Protein AF-0000000071183767 (afdb_homodimer)

pLDDT: mean 90.0, std 15.56, range [22.05, 98.94]

Secondary structure (DSSP, 8-state):
---------------------------EEEEEEEEEE---B--SS--TT-TT-SGGG-TT-TTPBPHHHHHHHHHHHHHHHHHTBTTB-SS--GGGEEEEEESSHHHHHHHHHHHHHH----GGG---TT-HHHHH------EEE-GGG-SSSS--S--HHHHHHHHHHHHTHHHHHHHHTHHHHHHHHHHH-----STTHHHHHHHHHHHHHHTTPPPPGGGGGTTTHHHHHHHHHHHHHHHTSHHHHHHHHHHHHHHHHHHHHHHHH-TTT----EEEEEE-HHHHHHHHHHTTBPPPSS---TT-EEEEEEEEETTEEEEEEEEESSTT-S-PEEE-BTTTSPTT-TT--EEHHHHHHHTTTT--S-HHHHT--SS--GGGS------/---------------------------EEEEEEEEEE---B--SS--TT-TT-SGGG-TT-TTPBPHHHHHHHHHHHHHHHHHTBTTB-SS--GGGEEEEEESSHHHHHHHHHHHHHH----GGG---TTSHHHHH------EEE-GGG-SSSS--S--HHHHHHHHHHHHTHHHHHHHHTHHHHHHHHHHH-----STTHHHHHHHHHHHHHHTTPPPPGGGGGTTTHHHHHHHHHHHHHHHTSHHHHHHHHHHHHHHHHHHHHHHHH-TTT----EEEEEE-HHHHHHHHHHTTBPPPSS---TT-EEEEEEEEETTEEEEEEEEESSTT-S-PEEE-BTTTSPTT-TT--EEHHHHHHHTTTT--S-HHHHT--SS--GGGS------

Structure (mmCIF, N/CA/C/O backbone):
data_AF-0000000071183767-model_v1
#
loop_
_entity.id
_entity.type
_entity.pdbx_description
1 polymer 'acid phosphatase'
#
loop_
_atom_site.group_PDB
_atom_site.id
_atom_site.type_symbol
_atom_site.label_atom_id
_atom_site.label_alt_id
_atom_site.label_comp_id
_atom_site.label_asym_id
_atom_site.label_entity_id
_atom_site.label_seq_id
_atom_site.pdbx_PDB_ins_code
_atom_site.Cartn_x
_atom_site.Cartn_y
_atom_site.Cartn_z
_atom_site.occupancy
_atom_site.B_iso_or_equiv
_atom_site.auth_seq_id
_atom_site.auth_comp_id
_atom_site.auth_asym_id
_atom_site.auth_atom_id
_atom_site.pdbx_PDB_model_num
ATOM 1 N N . MET A 1 1 ? 69.125 67.188 -40.062 1 23.59 1 MET A N 1
ATOM 2 C CA . MET A 1 1 ? 69.25 65.938 -39.312 1 23.59 1 MET A CA 1
ATOM 3 C C . MET A 1 1 ? 68 65.625 -38.531 1 23.59 1 MET A C 1
ATOM 5 O O . MET A 1 1 ? 67.688 66.25 -37.531 1 23.59 1 MET A O 1
ATOM 9 N N . ALA A 1 2 ? 66.812 65.438 -39.344 1 30.56 2 ALA A N 1
ATOM 10 C CA . ALA A 1 2 ? 65.438 65.188 -39 1 30.56 2 ALA A CA 1
ATOM 11 C C . ALA A 1 2 ? 65.25 64.062 -38.031 1 30.56 2 ALA A C 1
ATOM 13 O O . ALA A 1 2 ? 65.688 62.938 -38.312 1 30.56 2 ALA A O 1
ATOM 14 N N . SER A 1 3 ? 65.312 64.312 -36.719 1 26.41 3 SER A N 1
ATOM 15 C CA . SER A 1 3 ? 65.25 63.5 -35.5 1 26.41 3 SER A CA 1
ATOM 16 C C . SER A 1 3 ? 63.969 62.688 -35.438 1 26.41 3 SER A C 1
ATOM 18 O O . SER A 1 3 ? 62.875 63.25 -35.375 1 26.41 3 SER A O 1
ATOM 20 N N . CYS A 1 4 ? 63.781 61.625 -36.188 1 32.47 4 CYS A N 1
ATOM 21 C CA . CYS A 1 4 ? 62.656 60.688 -36.25 1 32.47 4 CYS A CA 1
ATOM 22 C C . CYS A 1 4 ? 62.375 60.062 -34.906 1 32.47 4 CYS A C 1
ATOM 24 O O . CYS A 1 4 ? 63.219 59.281 -34.406 1 32.47 4 CYS A O 1
ATOM 26 N N . LEU A 1 5 ? 61.781 60.781 -33.969 1 33.25 5 LEU A N 1
ATOM 27 C CA . LEU A 1 5 ? 61.406 60.312 -32.656 1 33.25 5 LEU A CA 1
ATOM 28 C C . LEU A 1 5 ? 60.531 59.062 -32.75 1 33.25 5 LEU A C 1
ATOM 30 O O . LEU A 1 5 ? 59.438 59.125 -33.344 1 33.25 5 LEU A O 1
ATOM 34 N N . GLY A 1 6 ? 61.094 57.875 -32.938 1 32.84 6 GLY A N 1
ATOM 35 C CA . GLY A 1 6 ? 60.469 56.562 -32.938 1 32.84 6 GLY A CA 1
ATOM 36 C C . GLY A 1 6 ? 59.625 56.312 -31.672 1 32.84 6 GLY A C 1
ATOM 37 O O . GLY A 1 6 ? 60.156 56.406 -30.562 1 32.84 6 GLY A O 1
ATOM 38 N N . VAL A 1 7 ? 58.344 56.688 -31.656 1 35.97 7 VAL A N 1
ATOM 39 C CA . VAL A 1 7 ? 57.375 56.406 -30.594 1 35.97 7 VAL A CA 1
ATOM 40 C C . VAL A 1 7 ? 57.344 54.906 -30.281 1 35.97 7 VAL A C 1
ATOM 42 O O . VAL A 1 7 ? 57.094 54.094 -31.156 1 35.97 7 VAL A O 1
ATOM 45 N N . VAL A 1 8 ? 58.156 54.469 -29.375 1 35.12 8 VAL A N 1
ATOM 46 C CA . VAL A 1 8 ? 58.156 53.094 -28.875 1 35.12 8 VAL A CA 1
ATOM 47 C C . VAL A 1 8 ? 56.812 52.781 -28.234 1 35.12 8 VAL A C 1
ATOM 49 O O . VAL A 1 8 ? 56.375 53.469 -27.312 1 35.12 8 VAL A O 1
ATOM 52 N N . PHE A 1 9 ? 55.875 52.219 -28.969 1 35.25 9 PHE A N 1
ATOM 53 C CA . PHE A 1 9 ? 54.625 51.688 -28.453 1 35.25 9 PHE A CA 1
ATOM 54 C C . PHE A 1 9 ? 54.906 50.625 -27.406 1 35.25 9 PHE A C 1
ATOM 56 O O . PHE A 1 9 ? 55.469 49.562 -27.688 1 35.25 9 PHE A O 1
ATOM 63 N N . LEU A 1 10 ? 55.125 51 -26.156 1 33.5 10 LEU A N 1
ATOM 64 C CA . LEU A 1 10 ? 55.188 50.062 -25.031 1 33.5 10 LEU A CA 1
ATOM 65 C C . LEU A 1 10 ? 53.875 49.312 -24.891 1 33.5 10 LEU A C 1
ATOM 67 O O . LEU A 1 10 ? 52.844 49.906 -24.609 1 33.5 10 LEU A O 1
ATOM 71 N N . ALA A 1 11 ? 53.656 48.219 -25.641 1 32.88 11 ALA A N 1
ATOM 72 C CA . ALA A 1 11 ? 52.531 47.281 -25.406 1 32.88 11 ALA A CA 1
ATOM 73 C C . ALA A 1 11 ? 52.531 46.781 -23.984 1 32.88 11 ALA A C 1
ATOM 75 O O . ALA A 1 11 ? 53.469 46.062 -23.578 1 32.88 11 ALA A O 1
ATOM 76 N N . ILE A 1 12 ? 51.938 47.531 -23.062 1 35.59 12 ILE A N 1
ATOM 77 C CA . ILE A 1 12 ? 51.688 47 -21.734 1 35.59 12 ILE A CA 1
ATOM 78 C C . ILE A 1 12 ? 50.906 45.688 -21.859 1 35.59 12 ILE A C 1
ATOM 80 O O . ILE A 1 12 ? 49.781 45.656 -22.359 1 35.59 12 ILE A O 1
ATOM 84 N N . PHE A 1 13 ? 51.594 44.562 -22.047 1 35.16 13 PHE A N 1
ATOM 85 C CA . PHE A 1 13 ? 50.969 43.25 -21.844 1 35.16 13 PHE A CA 1
ATOM 86 C C . PHE A 1 13 ? 50.375 43.156 -20.469 1 35.16 13 PHE A C 1
ATOM 88 O O . PHE A 1 13 ? 51.094 43.156 -19.453 1 35.16 13 PHE A O 1
ATOM 95 N N . SER A 1 14 ? 49.188 43.781 -20.281 1 36.38 14 SER A N 1
ATOM 96 C CA . SER A 1 14 ? 48.469 43.469 -19.062 1 36.38 14 SER A CA 1
ATOM 97 C C . SER A 1 14 ? 48.375 41.969 -18.844 1 36.38 14 SER A C 1
ATOM 99 O O . SER A 1 14 ? 47.875 41.219 -19.719 1 36.38 14 SER A O 1
ATOM 101 N N . ALA A 1 15 ? 49.25 41.344 -18.062 1 36.41 15 ALA A N 1
ATOM 102 C CA . ALA A 1 15 ? 49.094 40 -17.484 1 36.41 15 ALA A CA 1
ATOM 103 C C . ALA A 1 15 ? 47.719 39.781 -16.875 1 36.41 15 ALA A C 1
ATOM 105 O O . ALA A 1 15 ? 47.406 40.375 -15.828 1 36.41 15 ALA A O 1
ATOM 106 N N . PHE A 1 16 ? 46.688 39.656 -17.672 1 35.62 16 PHE A N 1
ATOM 107 C CA . PHE A 1 16 ? 45.5 39.062 -17.094 1 35.62 16 PHE A CA 1
ATOM 108 C C . PHE A 1 16 ? 45.844 37.812 -16.312 1 35.62 16 PHE A C 1
ATOM 110 O O . PHE A 1 16 ? 46.219 36.781 -16.922 1 35.62 16 PHE A O 1
ATOM 117 N N . PHE A 1 17 ? 46.438 37.969 -15.133 1 35.94 17 PHE A N 1
ATOM 118 C CA . PHE A 1 17 ? 46.438 36.781 -14.297 1 35.94 17 PHE A CA 1
ATOM 119 C C . PHE A 1 17 ? 45 36.25 -14.156 1 35.94 17 PHE A C 1
ATOM 121 O O . PHE A 1 17 ? 44.094 36.969 -13.727 1 35.94 17 PHE A O 1
ATOM 128 N N . PRO A 1 18 ? 44.656 35.281 -14.906 1 38.16 18 PRO A N 1
ATOM 129 C CA . PRO A 1 18 ? 43.406 34.688 -14.492 1 38.16 18 PRO A CA 1
ATOM 130 C C . PRO A 1 18 ? 43.344 34.438 -12.984 1 38.16 18 PRO A C 1
ATOM 132 O O . PRO A 1 18 ? 44.25 33.844 -12.414 1 38.16 18 PRO A O 1
ATOM 135 N N . PHE A 1 19 ? 42.812 35.344 -12.195 1 35.31 19 PHE A N 1
ATOM 136 C CA . PHE A 1 19 ? 42.375 34.875 -10.883 1 35.31 19 PHE A CA 1
ATOM 137 C C . PHE A 1 19 ? 41.781 33.469 -10.961 1 35.31 19 PHE A C 1
ATOM 139 O O . PHE A 1 19 ? 40.781 33.25 -11.625 1 35.31 19 PHE A O 1
ATOM 146 N N . GLN A 1 20 ? 42.656 32.5 -10.906 1 34.28 20 GLN A N 1
ATOM 147 C CA . GLN A 1 20 ? 42.125 31.203 -10.531 1 34.28 20 GLN A CA 1
ATOM 148 C C . GLN A 1 20 ? 41.156 31.328 -9.359 1 34.28 20 GLN A C 1
ATOM 150 O O . GLN A 1 20 ? 41.562 31.625 -8.234 1 34.28 20 GLN A O 1
ATOM 155 N N . THR A 1 21 ? 40.094 31.953 -9.461 1 37.78 21 THR A N 1
ATOM 156 C CA . THR A 1 21 ? 39.125 31.656 -8.406 1 37.78 21 THR A CA 1
ATOM 157 C C . THR A 1 21 ? 39.219 30.203 -7.973 1 37.78 21 THR A C 1
ATOM 159 O O . THR A 1 21 ? 39.344 29.297 -8.812 1 37.78 21 THR A O 1
ATOM 162 N N . GLY A 1 22 ? 39.969 29.938 -6.988 1 39.12 22 GLY A N 1
ATOM 163 C CA . GLY A 1 22 ? 39.969 28.609 -6.395 1 39.12 22 GLY A CA 1
ATOM 164 C C . GLY A 1 22 ? 38.688 27.828 -6.672 1 39.12 22 GLY A C 1
ATOM 165 O O . GLY A 1 22 ? 37.594 28.25 -6.27 1 39.12 22 GLY A O 1
ATOM 166 N N . HIS A 1 23 ? 38.406 27.297 -7.758 1 43.62 23 HIS A N 1
ATOM 167 C CA . HIS A 1 23 ? 37.312 26.422 -8.18 1 43.62 23 HIS A CA 1
ATOM 168 C C . HIS A 1 23 ? 37.031 25.359 -7.133 1 43.62 23 HIS A C 1
ATOM 170 O O . HIS A 1 23 ? 37.75 24.359 -7.043 1 43.62 23 HIS A O 1
ATOM 176 N N . GLY A 1 24 ? 36.75 25.672 -5.875 1 50.97 24 GLY A N 1
ATOM 177 C CA . GLY A 1 24 ? 36.344 24.625 -4.961 1 50.97 24 GLY A CA 1
ATOM 178 C C . GLY A 1 24 ? 35.5 23.547 -5.633 1 50.97 24 GLY A C 1
ATOM 179 O O . GLY A 1 24 ? 34.906 23.781 -6.684 1 50.97 24 GLY A O 1
ATOM 180 N N . ALA A 1 25 ? 35.75 22.266 -5.383 1 66.81 25 ALA A N 1
ATOM 181 C CA . ALA A 1 25 ? 35.125 21.078 -5.977 1 66.81 25 ALA A CA 1
ATOM 182 C C . ALA A 1 25 ? 33.625 21.172 -5.961 1 66.81 25 ALA A C 1
ATOM 184 O O . ALA A 1 25 ? 33.031 21.578 -4.961 1 66.81 25 ALA A O 1
ATOM 185 N N . GLU A 1 26 ? 32.938 21.25 -7.051 1 83.88 26 GLU A N 1
ATOM 186 C CA . GLU A 1 26 ? 31.484 21.297 -7.234 1 83.88 26 GLU A CA 1
ATOM 187 C C . GLU A 1 26 ? 30.797 20.125 -6.555 1 83.88 26 GLU A C 1
ATOM 189 O O . GLU A 1 26 ? 31.281 18.984 -6.645 1 83.88 26 GLU A O 1
ATOM 194 N N . PRO A 1 27 ? 29.859 20.375 -5.691 1 92.81 27 PRO A N 1
ATOM 195 C CA . PRO A 1 27 ? 29.125 19.281 -5.039 1 92.81 27 PRO A CA 1
ATOM 196 C C . PRO A 1 27 ? 28.484 18.328 -6.039 1 92.81 27 PRO A C 1
ATOM 198 O O . PRO A 1 27 ? 28 18.75 -7.094 1 92.81 27 PRO A O 1
ATOM 201 N N . THR A 1 28 ? 28.672 17.078 -5.793 1 95.62 28 THR A N 1
ATOM 202 C CA . THR A 1 28 ? 28.016 16.047 -6.594 1 95.62 28 THR A CA 1
ATOM 203 C C . THR A 1 28 ? 26.875 15.398 -5.82 1 95.62 28 THR A C 1
ATOM 205 O O . THR A 1 28 ? 27.078 14.852 -4.734 1 95.62 28 THR A O 1
ATOM 208 N N . LEU A 1 29 ? 25.703 15.43 -6.359 1 97.5 29 LEU A N 1
ATOM 209 C CA . LEU A 1 29 ? 24.516 14.836 -5.742 1 97.5 29 LEU A CA 1
ATOM 210 C C . LEU A 1 29 ? 24.594 13.312 -5.773 1 97.5 29 LEU A C 1
ATOM 212 O O . LEU A 1 29 ? 24.875 12.719 -6.82 1 97.5 29 LEU A O 1
ATOM 216 N N . LYS A 1 30 ? 24.344 12.688 -4.59 1 97.06 30 LYS A N 1
ATOM 217 C CA . LYS A 1 30 ? 24.516 11.242 -4.512 1 97.06 30 LYS A CA 1
ATOM 218 C C . LYS A 1 30 ? 23.188 10.539 -4.215 1 97.06 30 LYS A C 1
ATOM 220 O O . LYS A 1 30 ? 22.984 9.398 -4.621 1 97.06 30 LYS A O 1
ATOM 225 N N . PHE A 1 31 ? 22.312 11.211 -3.455 1 98.25 31 PHE A N 1
ATOM 226 C CA . PHE A 1 31 ? 21.078 10.562 -3.023 1 98.25 31 PHE A CA 1
ATOM 227 C C . PHE A 1 31 ? 20.062 11.594 -2.57 1 98.25 31 PHE A C 1
ATOM 229 O O . PHE A 1 31 ? 20.422 12.68 -2.117 1 98.25 31 PHE A O 1
ATOM 236 N N . LEU A 1 32 ? 18.812 11.242 -2.715 1 98.75 32 LEU A N 1
ATOM 237 C CA . LEU A 1 32 ? 17.719 12.125 -2.326 1 98.75 32 LEU A CA 1
ATOM 238 C C . LEU A 1 32 ? 16.719 11.398 -1.445 1 98.75 32 LEU A C 1
ATOM 240 O O . LEU A 1 32 ? 16.453 10.211 -1.643 1 98.75 32 LEU A O 1
ATOM 244 N N . SER A 1 33 ? 16.156 12.094 -0.502 1 98.81 33 SER A N 1
ATOM 245 C CA . SER A 1 33 ? 14.953 11.664 0.213 1 98.81 33 SER A CA 1
ATOM 246 C C . SER A 1 33 ? 13.883 12.742 0.189 1 98.81 33 SER A C 1
ATOM 248 O O . SER A 1 33 ? 14.148 13.898 0.527 1 98.81 33 SER A O 1
ATOM 250 N N . PHE A 1 34 ? 12.734 12.336 -0.236 1 98.88 34 PHE A N 1
ATOM 251 C CA . PHE A 1 34 ? 11.578 13.234 -0.246 1 98.88 34 PHE A CA 1
ATOM 252 C C . PHE A 1 34 ? 10.562 12.812 0.806 1 98.88 34 PHE A C 1
ATOM 254 O O . PHE A 1 34 ? 10.148 11.648 0.852 1 98.88 34 PHE A O 1
ATOM 261 N N . ILE A 1 35 ? 10.141 13.703 1.654 1 98.81 35 ILE A N 1
ATOM 262 C CA . ILE A 1 35 ? 9.023 13.516 2.572 1 98.81 35 ILE A CA 1
ATOM 263 C C . ILE A 1 35 ? 7.977 14.602 2.342 1 98.81 35 ILE A C 1
ATOM 265 O O . ILE A 1 35 ? 8.273 15.789 2.469 1 98.81 35 ILE A O 1
ATOM 269 N N . HIS A 1 36 ? 6.816 14.164 1.993 1 98.81 36 HIS A N 1
ATOM 270 C CA . HIS A 1 36 ? 5.816 15.195 1.733 1 98.81 36 HIS A CA 1
ATOM 271 C C . HIS A 1 36 ? 4.52 14.906 2.482 1 98.81 36 HIS A C 1
ATOM 273 O O . HIS A 1 36 ? 4.211 13.75 2.771 1 98.81 36 HIS A O 1
ATOM 279 N N . ARG A 1 37 ? 3.822 15.953 2.83 1 98.5 37 ARG A N 1
ATOM 280 C CA . ARG A 1 37 ? 2.445 15.852 3.305 1 98.5 37 ARG A CA 1
ATOM 281 C C . ARG A 1 37 ? 1.488 15.578 2.15 1 98.5 37 ARG A C 1
ATOM 283 O O . ARG A 1 37 ? 1.77 15.93 1.004 1 98.5 37 ARG A O 1
ATOM 290 N N . HIS A 1 38 ? 0.383 14.938 2.439 1 98.75 38 HIS A N 1
ATOM 291 C CA . HIS A 1 38 ? -0.653 14.742 1.43 1 98.75 38 HIS A CA 1
ATOM 292 C C . HIS A 1 38 ? -1.188 16.078 0.929 1 98.75 38 HIS A C 1
ATOM 294 O O . HIS A 1 38 ? -0.968 17.125 1.56 1 98.75 38 HIS A O 1
ATOM 300 N N . GLY A 1 39 ? -1.906 16.047 -0.21 1 98.69 39 GLY A N 1
ATOM 301 C CA . GLY A 1 39 ? -2.51 17.234 -0.798 1 98.69 39 GLY A CA 1
ATOM 302 C C . GLY A 1 39 ? -3.799 17.641 -0.112 1 98.69 39 GLY A C 1
ATOM 303 O O . GLY A 1 39 ? -4.188 17.062 0.899 1 98.69 39 GLY A O 1
ATOM 304 N N . GLU A 1 40 ? -4.422 18.656 -0.71 1 98.38 40 GLU A N 1
ATOM 305 C CA . GLU A 1 40 ? -5.676 19.172 -0.169 1 98.38 40 GLU A CA 1
ATOM 306 C C . GLU A 1 40 ? -6.738 18.078 -0.09 1 98.38 40 GLU A C 1
ATOM 308 O O . GLU A 1 40 ? -6.957 17.344 -1.06 1 98.38 40 GLU A O 1
ATOM 313 N N . ARG A 1 41 ? -7.359 18.016 1.012 1 98.06 41 ARG A N 1
ATOM 314 C CA . ARG A 1 41 ? -8.352 16.969 1.258 1 98.06 41 ARG A CA 1
ATOM 315 C C . ARG A 1 41 ? -9.625 17.562 1.861 1 98.06 41 ARG A C 1
ATOM 317 O O . ARG A 1 41 ? -9.633 18.719 2.291 1 98.06 41 ARG A O 1
ATOM 324 N N . ALA A 1 42 ? -10.664 16.734 1.892 1 97.5 42 ALA A N 1
ATOM 325 C CA . ALA A 1 42 ? -11.898 17.094 2.596 1 97.5 42 ALA A CA 1
ATOM 326 C C . ALA A 1 42 ? -11.719 16.969 4.105 1 97.5 42 ALA A C 1
ATOM 328 O O . ALA A 1 42 ? -10.758 16.359 4.574 1 97.5 42 ALA A O 1
ATOM 329 N N . PRO A 1 43 ? -12.625 17.594 4.883 1 96.69 43 PRO A N 1
ATOM 330 C CA . PRO A 1 43 ? -12.508 17.516 6.34 1 96.69 43 PRO A CA 1
ATOM 331 C C . PRO A 1 43 ? -12.586 16.094 6.859 1 96.69 43 PRO A C 1
ATOM 333 O O . PRO A 1 43 ? -13.344 15.273 6.332 1 96.69 43 PRO A O 1
ATOM 336 N N . ILE A 1 44 ? -11.773 15.828 7.848 1 94.69 44 ILE A N 1
ATOM 337 C CA . ILE A 1 44 ? -11.812 14.523 8.5 1 94.69 44 ILE A CA 1
ATOM 338 C C . ILE A 1 44 ? -13.023 14.453 9.43 1 94.69 44 ILE A C 1
ATOM 340 O O . ILE A 1 44 ? -13.852 13.547 9.305 1 94.69 44 ILE A O 1
ATOM 344 N N . GLU A 1 45 ? -13.039 15.352 10.375 1 94 45 GLU A N 1
ATOM 345 C CA . GLU A 1 45 ? -14.141 15.578 11.305 1 94 45 GLU A CA 1
ATOM 346 C C . GLU A 1 45 ? -14.688 17 11.188 1 94 45 GLU A C 1
ATOM 348 O O . GLU A 1 45 ? -14.008 17.891 10.68 1 94 45 GLU A O 1
ATOM 353 N N . THR A 1 46 ? -15.906 17.109 11.594 1 95.94 46 THR A N 1
ATOM 354 C CA . THR A 1 46 ? -16.516 18.438 11.594 1 95.94 46 THR A CA 1
ATOM 355 C C . THR A 1 46 ? -17 18.812 12.992 1 95.94 46 THR A C 1
ATOM 357 O O . THR A 1 46 ? -16.781 18.062 13.953 1 95.94 46 THR A O 1
ATOM 360 N N . TYR A 1 47 ? -17.438 20.062 13.109 1 97.56 47 TYR A N 1
ATOM 361 C CA . TYR A 1 47 ? 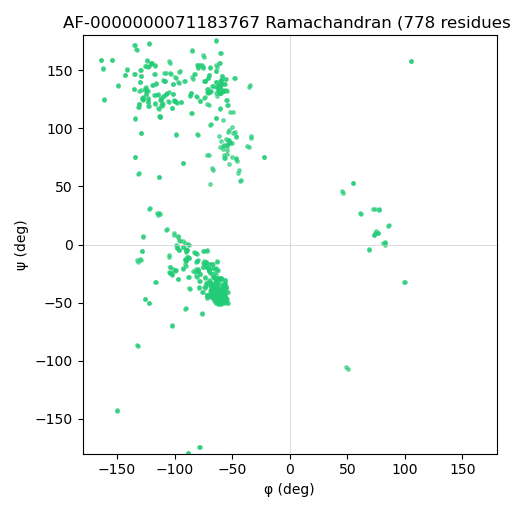-18.016 20.5 14.375 1 97.56 47 TYR A CA 1
ATOM 362 C C . TYR A 1 47 ? -19.531 20.609 14.273 1 97.56 47 TYR A C 1
ATOM 364 O O . TYR A 1 47 ? -20.078 20.75 13.172 1 97.56 47 TYR A O 1
ATOM 372 N N . PRO A 1 48 ? -20.219 20.547 15.359 1 97.62 48 PRO A N 1
ATOM 373 C CA . PRO A 1 48 ? -21.672 20.375 15.367 1 97.62 48 PRO A CA 1
ATOM 374 C C . PRO A 1 48 ? -22.406 21.453 14.57 1 97.62 48 PRO A C 1
ATOM 376 O O . PRO A 1 48 ? -23.375 21.156 13.859 1 97.62 48 PRO A O 1
ATOM 379 N N . THR A 1 49 ? -22.031 22.641 14.547 1 98.12 49 THR A N 1
ATOM 380 C CA . THR A 1 49 ? -22.766 23.734 13.922 1 98.12 49 THR A CA 1
ATOM 381 C C . THR A 1 49 ? -22.188 24.078 12.555 1 98.12 49 THR A C 1
ATOM 383 O O . THR A 1 49 ? -22.547 25.078 11.953 1 98.12 49 THR A O 1
ATOM 386 N N . ASP A 1 50 ? -21.266 23.281 12.055 1 98.19 50 ASP A N 1
ATOM 387 C CA . ASP A 1 50 ? -20.641 23.531 10.758 1 98.19 50 ASP A CA 1
ATOM 388 C C . ASP A 1 50 ? -21.672 23.531 9.641 1 98.19 50 ASP A C 1
ATOM 390 O O . ASP A 1 50 ? -22.328 22.516 9.398 1 98.19 50 ASP A O 1
ATOM 394 N N . PRO A 1 51 ? -21.844 24.656 8.969 1 98.06 51 PRO A N 1
ATOM 395 C CA . PRO A 1 51 ? -22.844 24.703 7.891 1 98.06 51 PRO A CA 1
ATOM 396 C C . PRO A 1 51 ? -22.516 23.75 6.742 1 98.06 51 PRO A C 1
ATOM 398 O O . PRO A 1 51 ? -23.359 23.484 5.891 1 98.06 51 PRO A O 1
ATOM 401 N N . TYR A 1 52 ? -21.328 23.25 6.688 1 97.94 52 TYR A N 1
ATOM 402 C CA . TYR A 1 52 ? -20.875 22.406 5.582 1 97.94 52 TYR A CA 1
ATOM 403 C C . TYR A 1 52 ? -20.594 20.984 6.062 1 97.94 52 TYR A C 1
ATOM 405 O O . TYR A 1 52 ? -19.734 20.297 5.504 1 97.94 52 TYR A O 1
ATOM 413 N N . LYS A 1 53 ? -21.203 20.547 7.121 1 96.44 53 LYS A N 1
ATOM 414 C CA . LYS A 1 53 ? -20.953 19.234 7.715 1 96.44 53 LYS A CA 1
ATOM 415 C C . LYS A 1 53 ? -21.578 18.125 6.875 1 96.44 53 LYS A C 1
ATOM 417 O O . LYS A 1 53 ? -21.203 16.953 7.004 1 96.44 53 LYS A O 1
ATOM 422 N N . ASN A 1 54 ? -22.484 18.562 5.984 1 94.75 54 ASN A N 1
ATOM 423 C CA . ASN A 1 54 ? -23.141 17.562 5.137 1 94.75 54 ASN A CA 1
ATOM 424 C C . ASN A 1 54 ? -22.188 17.031 4.066 1 94.75 54 ASN A C 1
ATOM 426 O O . ASN A 1 54 ? -21.484 17.797 3.422 1 94.75 54 ASN A O 1
ATOM 430 N N . ASP A 1 55 ? -22.266 15.758 3.805 1 91.06 55 ASP A N 1
ATOM 431 C CA . ASP A 1 55 ? -21.359 15.086 2.877 1 91.06 55 ASP A CA 1
ATOM 432 C C . ASP A 1 55 ? -21.578 15.57 1.446 1 91.06 55 ASP A C 1
ATOM 434 O O . ASP A 1 55 ? -20.719 15.406 0.588 1 91.06 55 ASP A O 1
ATOM 438 N N . SER A 1 56 ? -22.688 16.125 1.171 1 92.75 56 SER A N 1
ATOM 439 C CA . SER A 1 56 ? -22.984 16.625 -0.17 1 92.75 56 SER A CA 1
ATOM 440 C C . SER A 1 56 ? -22.016 17.734 -0.578 1 92.75 56 SER A C 1
ATOM 442 O O . SER A 1 56 ? -21.828 17.984 -1.769 1 92.75 56 SER A O 1
ATOM 444 N N . TYR A 1 57 ? -21.391 18.391 0.45 1 94.44 57 TYR A N 1
ATOM 445 C CA . TYR A 1 57 ? -20.422 19.453 0.164 1 94.44 57 TYR A CA 1
ATOM 446 C C . TYR A 1 57 ? -19.062 18.859 -0.189 1 94.44 57 TYR A C 1
ATOM 448 O O . TYR A 1 57 ? -18.188 19.562 -0.689 1 94.44 57 TYR A O 1
ATOM 456 N N . TRP A 1 58 ? -18.953 17.594 -0.024 1 94.44 58 TRP A N 1
ATOM 457 C CA . TRP A 1 58 ? -17.688 16.906 -0.217 1 94.44 58 TRP A CA 1
ATOM 458 C C . TRP A 1 58 ? -17.875 15.625 -1.031 1 94.44 58 TRP A C 1
ATOM 460 O O . TRP A 1 58 ? -17.719 14.523 -0.508 1 94.44 58 TRP A O 1
ATOM 470 N N . PRO A 1 59 ? -18.062 15.797 -2.328 1 89.81 59 PRO A N 1
ATOM 471 C CA . PRO A 1 59 ? -18.422 14.664 -3.182 1 89.81 59 PRO A CA 1
ATOM 472 C C . PRO A 1 59 ? -17.328 13.609 -3.252 1 89.81 59 PRO A C 1
ATOM 474 O O . PRO A 1 59 ? -17.594 12.438 -3.523 1 89.81 59 PRO A O 1
ATOM 477 N N . GLU A 1 60 ? -16.062 13.977 -2.939 1 91.25 60 GLU A N 1
ATOM 478 C CA . GLU A 1 60 ? -14.969 13.008 -2.938 1 91.25 60 GLU A CA 1
ATOM 479 C C . GLU A 1 60 ? -15.039 12.102 -1.708 1 91.25 60 GLU A C 1
ATOM 481 O O . GLU A 1 60 ? -14.43 11.031 -1.682 1 91.25 60 GLU A O 1
ATOM 486 N N . GLY A 1 61 ? -15.742 12.594 -0.764 1 93.12 61 GLY A N 1
ATOM 487 C CA . GLY A 1 61 ? -15.812 11.875 0.5 1 93.12 61 GLY A CA 1
ATOM 488 C C . GLY A 1 61 ? -14.992 12.523 1.598 1 93.12 61 GLY A C 1
ATOM 489 O O . GLY A 1 61 ? -14 13.203 1.32 1 93.12 61 GLY A O 1
ATOM 490 N N . ARG A 1 62 ? -15.336 12.219 2.834 1 93.06 62 ARG A N 1
ATOM 491 C CA . ARG A 1 62 ? -14.609 12.734 3.986 1 93.06 62 ARG A CA 1
ATOM 492 C C . ARG A 1 62 ? -13.156 12.266 3.969 1 93.06 62 ARG A C 1
ATOM 494 O O . ARG A 1 62 ? -12.867 11.117 3.623 1 93.06 62 ARG A O 1
ATOM 501 N N . GLU A 1 63 ? -12.25 13.188 4.285 1 94.94 63 GLU A N 1
ATOM 502 C CA . GLU A 1 63 ? -10.812 13 4.445 1 94.94 63 GLU A CA 1
ATOM 503 C C . GLU A 1 63 ? -10.141 12.688 3.111 1 94.94 63 GLU A C 1
ATOM 505 O O . GLU A 1 63 ? -8.914 12.594 3.035 1 94.94 63 GLU A O 1
ATOM 510 N N . GLU A 1 64 ? -10.938 12.547 2.037 1 97.12 64 GLU A N 1
ATOM 511 C CA . GLU A 1 64 ? -10.383 12.156 0.744 1 97.12 64 GLU A CA 1
ATOM 512 C C . GLU A 1 64 ? -9.758 13.352 0.032 1 97.12 64 GLU A C 1
ATOM 514 O O . GLU A 1 64 ? -10.148 14.5 0.272 1 97.12 64 GLU A O 1
ATOM 519 N N . LEU A 1 65 ? -8.82 13.023 -0.824 1 97.56 65 LEU A N 1
ATOM 520 C CA . LEU A 1 65 ? -8.133 14.039 -1.617 1 97.56 65 LEU A CA 1
ATOM 521 C C . LEU A 1 65 ? -9.117 14.766 -2.529 1 97.56 65 LEU A C 1
ATOM 523 O O . LEU A 1 65 ? -9.93 14.133 -3.207 1 97.56 65 LEU A O 1
ATOM 527 N N . LEU A 1 66 ? -9.055 16.094 -2.531 1 97.06 66 LEU A N 1
ATOM 528 C CA . LEU A 1 66 ? -9.883 16.922 -3.396 1 97.06 66 LEU A CA 1
ATOM 529 C C . LEU A 1 66 ? -9.242 17.078 -4.773 1 97.06 66 LEU A C 1
ATOM 531 O O . LEU A 1 66 ? -8.07 16.75 -4.957 1 97.06 66 LEU A O 1
ATOM 535 N N . ARG A 1 67 ? -10.016 17.578 -5.727 1 96.06 67 ARG A N 1
ATOM 536 C CA . ARG A 1 67 ? -9.539 17.812 -7.086 1 96.06 67 ARG A CA 1
ATOM 537 C C . ARG A 1 67 ? -8.289 18.688 -7.086 1 96.06 67 ARG A C 1
ATOM 539 O O . ARG A 1 67 ? -7.301 18.375 -7.75 1 96.06 67 ARG A O 1
ATOM 546 N N . VAL A 1 68 ? -8.328 19.781 -6.32 1 97.31 68 VAL A N 1
ATOM 547 C CA . VAL A 1 68 ? -7.203 20.703 -6.266 1 97.31 68 VAL A CA 1
ATOM 548 C C . VAL A 1 68 ? -5.977 20 -5.691 1 97.31 68 VAL A C 1
ATOM 550 O O . VAL A 1 68 ? -4.844 20.281 -6.102 1 97.31 68 VAL A O 1
ATOM 553 N N . GLY A 1 69 ? -6.191 19.109 -4.707 1 98.31 69 GLY A N 1
ATOM 554 C CA . GLY A 1 69 ? -5.098 18.328 -4.168 1 98.31 69 GLY A CA 1
ATOM 555 C C . GLY A 1 69 ? -4.457 17.422 -5.195 1 98.31 69 GLY A C 1
ATOM 556 O O . GLY A 1 69 ? -3.232 17.25 -5.215 1 98.31 69 GLY A O 1
ATOM 557 N N . LYS A 1 70 ? -5.273 16.797 -6.051 1 98.56 70 LYS A N 1
ATOM 558 C CA . LYS A 1 70 ? -4.75 15.945 -7.109 1 98.56 70 LYS A CA 1
ATOM 559 C C . LYS A 1 70 ? -3.85 16.734 -8.055 1 98.56 70 LYS A C 1
ATOM 561 O O . LYS A 1 70 ? -2.738 16.297 -8.367 1 98.56 70 LYS A O 1
ATOM 566 N N . VAL A 1 71 ? -4.305 17.875 -8.43 1 98.56 71 VAL A N 1
ATOM 567 C CA . VAL A 1 71 ? -3.557 18.719 -9.352 1 98.56 71 VAL A CA 1
ATOM 568 C C . VAL A 1 71 ? -2.232 19.141 -8.719 1 98.56 71 VAL A C 1
ATOM 570 O O . VAL A 1 71 ? -1.172 19.016 -9.328 1 98.56 71 VAL A O 1
ATOM 573 N N . ASN A 1 72 ? -2.34 19.609 -7.496 1 98.69 72 ASN A N 1
ATOM 574 C CA . ASN A 1 72 ? -1.161 20.156 -6.828 1 98.69 72 ASN A CA 1
ATOM 575 C C . ASN A 1 72 ? -0.113 19.078 -6.574 1 98.69 72 ASN A C 1
ATOM 577 O O . ASN A 1 72 ? 1.086 19.312 -6.719 1 98.69 72 ASN A O 1
ATOM 581 N N . MET A 1 73 ? -0.549 17.891 -6.254 1 98.88 73 MET A N 1
ATOM 582 C CA . MET A 1 73 ? 0.412 16.828 -5.977 1 98.88 73 MET A CA 1
ATOM 583 C C . MET A 1 73 ? 1.043 16.312 -7.27 1 98.88 73 MET A C 1
ATOM 585 O O . MET A 1 73 ? 2.223 15.961 -7.293 1 98.88 73 MET A O 1
ATOM 589 N N . HIS A 1 74 ? 0.276 16.234 -8.375 1 98.88 74 HIS A N 1
ATOM 590 C CA . HIS A 1 74 ? 0.862 15.938 -9.672 1 98.88 74 HIS A CA 1
ATOM 591 C C . HIS A 1 74 ? 1.92 16.969 -10.047 1 98.88 74 HIS A C 1
ATOM 593 O O . HIS A 1 74 ? 3.014 16.609 -10.492 1 98.88 74 HIS A O 1
ATOM 599 N N . ASN A 1 75 ? 1.602 18.203 -9.805 1 98.56 75 ASN A N 1
ATOM 600 C CA . ASN A 1 75 ? 2.531 19.281 -10.117 1 98.56 75 ASN A CA 1
ATOM 601 C C . ASN A 1 75 ? 3.766 19.25 -9.219 1 98.56 75 ASN A C 1
ATOM 603 O O . ASN A 1 75 ? 4.863 19.609 -9.648 1 98.56 75 ASN A O 1
ATOM 607 N N . LEU A 1 76 ? 3.549 18.828 -8.023 1 98.75 76 LEU A N 1
ATOM 608 C CA . LEU A 1 76 ? 4.703 18.625 -7.156 1 98.75 76 LEU A CA 1
ATOM 609 C C . LEU A 1 76 ? 5.668 17.609 -7.75 1 98.75 76 LEU A C 1
ATOM 611 O O . LEU A 1 76 ? 6.887 17.781 -7.684 1 98.75 76 LEU A O 1
ATOM 615 N N . GLY A 1 77 ? 5.117 16.516 -8.328 1 98.69 77 GLY A N 1
ATOM 616 C CA . GLY A 1 77 ? 5.945 15.547 -9.047 1 98.69 77 GLY A CA 1
ATOM 617 C C . GLY A 1 77 ? 6.699 16.172 -10.211 1 98.69 77 GLY A C 1
ATOM 618 O O . GLY A 1 77 ? 7.887 15.891 -10.398 1 98.69 77 GLY A O 1
ATOM 619 N N . ARG A 1 78 ? 6.035 16.984 -10.945 1 98.06 78 ARG A N 1
ATOM 620 C CA . ARG A 1 78 ? 6.668 17.688 -12.062 1 98.06 78 ARG A CA 1
ATOM 621 C C . ARG A 1 78 ? 7.781 18.609 -11.57 1 98.06 78 ARG A C 1
ATOM 623 O O . ARG A 1 78 ? 8.812 18.75 -12.234 1 98.06 78 ARG A O 1
ATOM 630 N N . PHE A 1 79 ? 7.523 19.266 -10.5 1 98.5 79 PHE A N 1
ATOM 631 C CA . PHE A 1 79 ? 8.531 20.125 -9.891 1 98.5 79 PHE A CA 1
ATOM 632 C C . PHE A 1 79 ? 9.789 19.328 -9.562 1 98.5 79 PHE A C 1
ATOM 634 O O . PHE A 1 79 ? 10.906 19.766 -9.875 1 98.5 79 PHE A O 1
ATOM 641 N N . ILE A 1 80 ? 9.602 18.172 -8.875 1 98.5 80 ILE A N 1
ATOM 642 C CA . ILE A 1 80 ? 10.734 17.328 -8.516 1 98.5 80 ILE A CA 1
ATOM 643 C C . ILE A 1 80 ? 11.469 16.891 -9.781 1 98.5 80 ILE A C 1
ATOM 645 O O . ILE A 1 80 ? 12.695 16.922 -9.836 1 98.5 80 ILE A O 1
ATOM 649 N N . ARG A 1 81 ? 10.742 16.484 -10.797 1 98.25 81 ARG A N 1
ATOM 650 C CA . ARG A 1 81 ? 11.32 16.094 -12.078 1 98.25 81 ARG A CA 1
ATOM 651 C C . ARG A 1 81 ? 12.195 17.203 -12.656 1 98.25 81 ARG A C 1
ATOM 653 O O . ARG A 1 81 ? 13.328 16.953 -13.07 1 98.25 81 ARG A O 1
ATOM 660 N N . ALA A 1 82 ? 11.664 18.359 -12.656 1 97.69 82 ALA A N 1
ATOM 661 C CA . ALA A 1 82 ? 12.383 19.484 -13.234 1 97.69 82 ALA A CA 1
ATOM 662 C C . ALA A 1 82 ? 13.633 19.812 -12.422 1 97.69 82 ALA A C 1
ATOM 664 O O . ALA A 1 82 ? 14.711 20.031 -12.984 1 97.69 82 ALA A O 1
ATOM 665 N N . ARG A 1 83 ? 13.555 19.812 -11.195 1 97.44 83 ARG A N 1
ATOM 666 C CA . ARG A 1 83 ? 14.641 20.219 -10.32 1 97.44 83 ARG A CA 1
ATOM 667 C C . ARG A 1 83 ? 15.805 19.219 -10.398 1 97.44 83 ARG A C 1
ATOM 669 O O . ARG A 1 83 ? 16.969 19.625 -10.336 1 97.44 83 ARG A O 1
ATOM 676 N N . TYR A 1 84 ? 15.492 18.031 -10.484 1 98.25 84 TYR A N 1
ATOM 677 C CA . TYR A 1 84 ? 16.547 17.016 -10.398 1 98.25 84 TYR A CA 1
ATOM 678 C C . TYR A 1 84 ? 16.719 16.297 -11.727 1 98.25 84 TYR A C 1
ATOM 680 O O . TYR A 1 84 ? 17.094 15.117 -11.75 1 98.25 84 TYR A O 1
ATOM 688 N N . ASP A 1 85 ? 16.359 17.031 -12.711 1 96.56 85 ASP A N 1
ATOM 689 C CA . ASP A 1 85 ? 16.594 16.5 -14.055 1 96.56 85 ASP A CA 1
ATOM 690 C C . ASP A 1 85 ? 18.078 16.188 -14.266 1 96.56 85 ASP A C 1
ATOM 692 O O . ASP A 1 85 ? 18.938 16.953 -13.859 1 96.56 85 ASP A O 1
ATOM 696 N N . GLY A 1 86 ? 18.453 15.047 -14.781 1 95.5 86 GLY A N 1
ATOM 697 C CA . GLY A 1 86 ? 19.828 14.633 -14.969 1 95.5 86 GLY A CA 1
ATOM 698 C C . GLY A 1 86 ? 20.328 13.695 -13.883 1 95.5 86 GLY A C 1
ATOM 699 O O . GLY A 1 86 ? 21.234 12.898 -14.109 1 95.5 86 GLY A O 1
ATOM 700 N N . PHE A 1 87 ? 19.797 13.93 -12.711 1 97.69 87 PHE A N 1
ATOM 701 C CA . PHE A 1 87 ? 20.172 13.016 -11.633 1 97.69 87 PHE A CA 1
ATOM 702 C C . PHE A 1 87 ? 19.203 11.844 -11.562 1 97.69 87 PHE A C 1
ATOM 704 O O . PHE A 1 87 ? 19.625 10.68 -11.562 1 97.69 87 PHE A O 1
ATOM 711 N N . ILE A 1 88 ? 17.891 12.188 -11.438 1 98 88 ILE A N 1
ATOM 712 C CA . ILE A 1 88 ? 16.875 11.141 -11.461 1 98 88 ILE A CA 1
ATOM 713 C C . ILE A 1 88 ? 16.641 10.688 -12.898 1 98 88 ILE A C 1
ATOM 715 O O . ILE A 1 88 ? 16.281 11.5 -13.758 1 98 88 ILE A O 1
ATOM 719 N N . PRO A 1 89 ? 16.797 9.414 -13.195 1 96.44 89 PRO A N 1
ATOM 720 C CA . PRO A 1 89 ? 16.562 8.945 -14.562 1 96.44 89 PRO A CA 1
ATOM 721 C C . PRO A 1 89 ? 15.133 9.227 -15.039 1 96.44 89 PRO A C 1
ATOM 723 O O . PRO A 1 89 ? 14.188 9.125 -14.25 1 96.44 89 PRO A O 1
ATOM 726 N N . ARG A 1 90 ? 15.031 9.516 -16.312 1 95.25 90 ARG A N 1
ATOM 727 C CA . ARG A 1 90 ? 13.711 9.789 -16.891 1 95.25 90 ARG A CA 1
ATOM 728 C C . ARG A 1 90 ? 12.891 8.516 -17.016 1 95.25 90 ARG A C 1
ATOM 730 O O . ARG A 1 90 ? 11.672 8.539 -16.875 1 95.25 90 ARG A O 1
ATOM 737 N N . LYS A 1 91 ? 13.609 7.395 -17.266 1 94.88 91 LYS A N 1
ATOM 738 C CA . LYS A 1 91 ? 12.945 6.098 -17.359 1 94.88 91 LYS A CA 1
ATOM 739 C C . LYS A 1 91 ? 12.812 5.453 -15.977 1 94.88 91 LYS A C 1
ATOM 741 O O . LYS A 1 91 ? 13.812 5.285 -15.266 1 94.88 91 LYS A O 1
ATOM 746 N N . TYR A 1 92 ? 11.625 5.062 -15.672 1 95.75 92 TYR A N 1
ATOM 747 C CA . TYR A 1 92 ? 11.375 4.414 -14.391 1 95.75 92 TYR A CA 1
ATOM 748 C C . TYR A 1 92 ? 11.969 3.014 -14.359 1 95.75 92 TYR A C 1
ATOM 750 O O . TYR A 1 92 ? 11.766 2.225 -15.289 1 95.75 92 TYR A O 1
ATOM 758 N N . LYS A 1 93 ? 12.664 2.768 -13.328 1 94.75 93 LYS A N 1
ATOM 759 C CA . LYS A 1 93 ? 13.07 1.423 -12.93 1 94.75 93 LYS A CA 1
ATOM 760 C C . LYS A 1 93 ? 12.75 1.169 -11.461 1 94.75 93 LYS A C 1
ATOM 762 O O . LYS A 1 93 ? 12.953 2.043 -10.609 1 94.75 93 LYS A O 1
ATOM 767 N N . ALA A 1 94 ? 12.297 -0.026 -11.211 1 94.12 94 ALA A N 1
ATOM 768 C CA . ALA A 1 94 ? 11.852 -0.358 -9.859 1 94.12 94 ALA A CA 1
ATOM 769 C C . ALA A 1 94 ? 12.992 -0.194 -8.852 1 94.12 94 ALA A C 1
ATOM 771 O O . ALA A 1 94 ? 12.75 0.14 -7.688 1 94.12 94 ALA A O 1
ATOM 772 N N . THR A 1 95 ? 14.172 -0.364 -9.242 1 93.56 95 THR A N 1
ATOM 773 C CA . THR A 1 95 ? 15.312 -0.333 -8.336 1 93.56 95 THR A CA 1
ATOM 774 C C . THR A 1 95 ? 15.766 1.102 -8.086 1 93.56 95 THR A C 1
ATOM 776 O O . THR A 1 95 ? 16.594 1.353 -7.207 1 93.56 95 THR A O 1
ATOM 779 N N . ASP A 1 96 ? 15.18 2.076 -8.789 1 95 96 ASP A N 1
ATOM 780 C CA . ASP A 1 96 ? 15.648 3.457 -8.727 1 95 96 ASP A CA 1
ATOM 781 C C . ASP A 1 96 ? 15.102 4.168 -7.488 1 95 96 ASP A C 1
ATOM 783 O O . ASP A 1 96 ? 15.602 5.227 -7.102 1 95 96 ASP A O 1
ATOM 787 N N . LEU A 1 97 ? 14.109 3.543 -6.898 1 97.31 97 LEU A N 1
ATOM 788 C CA . LEU A 1 97 ? 13.422 4.285 -5.848 1 97.31 97 LEU A CA 1
ATOM 789 C C . LEU A 1 97 ? 12.773 3.334 -4.852 1 97.31 97 LEU A C 1
ATOM 791 O O . LEU A 1 97 ? 12.57 2.156 -5.152 1 97.31 97 LEU A O 1
ATOM 795 N N . LEU A 1 98 ? 12.523 3.861 -3.709 1 97.25 98 LEU A N 1
ATOM 796 C CA . LEU A 1 98 ? 11.633 3.287 -2.711 1 97.25 98 LEU A CA 1
ATOM 797 C C . LEU A 1 98 ? 10.523 4.27 -2.344 1 97.25 98 LEU A C 1
ATOM 799 O O . LEU A 1 98 ? 10.797 5.438 -2.068 1 97.25 98 LEU A O 1
ATOM 803 N N . VAL A 1 99 ? 9.297 3.803 -2.465 1 98.62 99 VAL A N 1
ATOM 804 C CA . VAL A 1 99 ? 8.156 4.645 -2.117 1 98.62 99 VAL A CA 1
ATOM 805 C C . VAL A 1 99 ? 7.387 4.016 -0.958 1 98.62 99 VAL A C 1
ATOM 807 O O . VAL A 1 99 ? 7.016 2.842 -1.015 1 98.62 99 VAL A O 1
ATOM 810 N N . ARG A 1 100 ? 7.148 4.809 0.066 1 98.5 100 ARG A N 1
ATOM 811 C CA . ARG A 1 100 ? 6.363 4.359 1.211 1 98.5 100 ARG A CA 1
ATOM 812 C C . ARG A 1 100 ? 5.355 5.422 1.633 1 98.5 100 ARG A C 1
ATOM 814 O O . ARG A 1 100 ? 5.68 6.609 1.685 1 98.5 100 ARG A O 1
ATOM 821 N N . SER A 1 101 ? 4.16 4.992 1.866 1 98.62 101 SER A N 1
ATOM 822 C CA . SER A 1 101 ? 3.098 5.895 2.303 1 98.62 101 SER A CA 1
ATOM 823 C C . SER A 1 101 ? 2.457 5.406 3.598 1 98.62 101 SER A C 1
ATOM 825 O O . SER A 1 101 ? 2.549 4.223 3.936 1 98.62 101 SER A O 1
ATOM 827 N N . THR A 1 102 ? 1.916 6.367 4.32 1 98.12 102 THR A N 1
ATOM 828 C CA . THR A 1 102 ? 0.979 5.949 5.355 1 98.12 102 THR A CA 1
ATOM 829 C C . THR A 1 102 ? -0.253 5.293 4.742 1 98.12 102 THR A C 1
ATOM 831 O O . THR A 1 102 ? -0.414 5.289 3.518 1 98.12 102 THR A O 1
ATOM 834 N N . ALA A 1 103 ? -1.139 4.797 5.555 1 97.06 103 ALA A N 1
ATOM 835 C CA . ALA A 1 103 ? -2.236 3.971 5.059 1 97.06 103 ALA A CA 1
ATOM 836 C C . ALA A 1 103 ? -3.445 4.824 4.691 1 97.06 103 ALA A C 1
ATOM 838 O O . ALA A 1 103 ? -4.438 4.316 4.164 1 97.06 103 ALA A O 1
ATOM 839 N N . THR A 1 104 ? -3.418 6.098 4.938 1 97.25 104 THR A N 1
ATOM 840 C CA . THR A 1 104 ? -4.578 6.906 4.59 1 97.25 104 THR A CA 1
ATOM 841 C C . THR A 1 104 ? -4.703 7.047 3.074 1 97.25 104 THR A C 1
ATOM 843 O O . THR A 1 104 ? -3.695 7.184 2.375 1 97.25 104 THR A O 1
ATOM 846 N N . ASN A 1 105 ? -5.895 7.059 2.561 1 97.62 105 ASN A N 1
ATOM 847 C CA . ASN A 1 105 ? -6.145 7.164 1.126 1 97.62 105 ASN A CA 1
ATOM 848 C C . ASN A 1 105 ? -5.504 8.414 0.534 1 97.62 105 ASN A C 1
ATOM 850 O O . ASN A 1 105 ? -4.855 8.344 -0.513 1 97.62 105 ASN A O 1
ATOM 854 N N . ARG A 1 106 ? -5.664 9.484 1.224 1 98.25 106 ARG A N 1
ATOM 855 C CA . ARG A 1 106 ? -5.172 10.766 0.719 1 98.25 106 ARG A CA 1
ATOM 856 C C . ARG A 1 106 ? -3.652 10.742 0.568 1 98.25 106 ARG A C 1
ATOM 858 O O . ARG A 1 106 ? -3.107 11.359 -0.353 1 98.25 106 ARG A O 1
ATOM 865 N N . ALA A 1 107 ? -2.967 10.102 1.462 1 98.62 107 ALA A N 1
ATOM 866 C CA . ALA A 1 107 ? -1.512 10.016 1.355 1 98.62 107 ALA A CA 1
ATOM 867 C C . ALA A 1 107 ? -1.098 9.086 0.216 1 98.62 107 ALA A C 1
ATOM 869 O O . ALA A 1 107 ? -0.194 9.414 -0.559 1 98.62 107 ALA A O 1
ATOM 870 N N . ILE A 1 108 ? -1.749 7.941 0.1 1 98.75 108 ILE A N 1
ATOM 871 C CA . ILE A 1 108 ? -1.461 7 -0.978 1 98.75 108 ILE A CA 1
ATOM 872 C C . ILE A 1 108 ? -1.697 7.672 -2.328 1 98.75 108 ILE A C 1
ATOM 874 O O . ILE A 1 108 ? -0.833 7.637 -3.205 1 98.75 108 ILE A O 1
ATOM 878 N N . MET A 1 109 ? -2.797 8.32 -2.479 1 98.75 109 MET A N 1
ATOM 879 C CA . MET A 1 109 ? -3.143 9.008 -3.721 1 98.75 109 MET A CA 1
ATOM 880 C C . MET A 1 109 ? -2.137 10.109 -4.031 1 98.75 109 MET A C 1
ATOM 882 O O . MET A 1 109 ? -1.763 10.305 -5.191 1 98.75 109 MET A O 1
ATOM 886 N N . SER A 1 110 ? -1.739 10.805 -2.975 1 98.94 110 SER A N 1
ATOM 887 C CA . SER A 1 110 ? -0.763 11.875 -3.168 1 98.94 110 SER A CA 1
ATOM 888 C C . SER A 1 110 ? 0.558 11.328 -3.699 1 98.94 110 SER A C 1
ATOM 890 O O . SER A 1 110 ? 1.161 11.906 -4.602 1 98.94 110 SER A O 1
ATOM 892 N N . ALA A 1 111 ? 0.972 10.219 -3.148 1 98.94 111 ALA A N 1
ATOM 893 C CA . ALA A 1 111 ? 2.189 9.586 -3.65 1 98.94 111 ALA A CA 1
ATOM 894 C C . ALA A 1 111 ? 2.031 9.18 -5.109 1 98.94 111 ALA A C 1
ATOM 896 O O . ALA A 1 111 ? 2.939 9.375 -5.922 1 98.94 111 ALA A O 1
ATOM 897 N N . GLN A 1 112 ? 0.902 8.586 -5.445 1 98.88 112 GLN A N 1
ATOM 898 C CA . GLN A 1 112 ? 0.627 8.164 -6.812 1 98.88 112 GLN A CA 1
ATOM 899 C C . GLN A 1 112 ? 0.672 9.352 -7.77 1 98.88 112 GLN A C 1
ATOM 901 O O . GLN A 1 112 ? 1.196 9.242 -8.883 1 98.88 112 GLN A O 1
ATOM 906 N N . LEU A 1 113 ? 0.156 10.438 -7.328 1 98.94 113 LEU A N 1
ATOM 907 C CA . LEU A 1 113 ? 0.099 11.641 -8.156 1 98.94 113 LEU A CA 1
ATOM 908 C C . LEU A 1 113 ? 1.487 12.25 -8.328 1 98.94 113 LEU A C 1
ATOM 910 O O . LEU A 1 113 ? 1.863 12.641 -9.438 1 98.94 113 LEU A O 1
ATOM 914 N N . VAL A 1 114 ? 2.236 12.305 -7.246 1 98.94 114 VAL A N 1
ATOM 915 C CA . VAL A 1 114 ? 3.613 12.781 -7.348 1 98.94 114 VAL A CA 1
ATOM 916 C C . VAL A 1 114 ? 4.379 11.922 -8.359 1 98.94 114 VAL A C 1
ATOM 918 O O . VAL A 1 114 ? 5.086 12.453 -9.219 1 98.94 114 VAL A O 1
ATOM 921 N N . LEU A 1 115 ? 4.195 10.625 -8.297 1 98.88 115 LEU A N 1
ATOM 922 C CA . LEU A 1 115 ? 4.906 9.711 -9.18 1 98.88 115 LEU A CA 1
ATOM 923 C C . LEU A 1 115 ? 4.438 9.875 -10.625 1 98.88 115 LEU A C 1
ATOM 925 O O . LEU A 1 115 ? 5.227 9.711 -11.555 1 98.88 115 LEU A O 1
ATOM 929 N N . SER A 1 116 ? 3.146 10.172 -10.812 1 98.69 116 SER A N 1
ATOM 930 C CA . SER A 1 116 ? 2.637 10.391 -12.164 1 98.69 116 SER A CA 1
ATOM 931 C C . SER A 1 116 ? 3.268 11.617 -12.797 1 98.69 116 SER A C 1
ATOM 933 O O . SER A 1 116 ? 3.447 11.672 -14.016 1 98.69 116 SER A O 1
ATOM 935 N N . GLY A 1 117 ? 3.564 12.617 -11.977 1 98.62 117 GLY A N 1
ATOM 936 C CA . GLY A 1 117 ? 4.254 13.797 -12.469 1 98.62 117 GLY A CA 1
ATOM 937 C C . GLY A 1 117 ? 5.746 13.578 -12.656 1 98.62 117 GLY A C 1
ATOM 938 O O . GLY A 1 117 ? 6.352 14.156 -13.562 1 98.62 117 GLY A O 1
ATOM 939 N N . LEU A 1 118 ? 6.297 12.75 -11.852 1 98.56 118 LEU A N 1
ATOM 940 C CA . LEU A 1 118 ? 7.734 12.484 -11.852 1 98.56 118 LEU A CA 1
ATOM 941 C C . LEU A 1 118 ? 8.117 11.547 -12.984 1 98.56 118 LEU A C 1
ATOM 943 O O . LEU A 1 118 ? 9.203 11.672 -13.562 1 98.56 118 LEU A O 1
ATOM 947 N N . TYR A 1 119 ? 7.223 10.531 -13.297 1 98.06 119 TYR A N 1
ATOM 948 C CA . TYR A 1 119 ? 7.57 9.477 -14.234 1 98.06 119 TYR A CA 1
ATOM 949 C C . TYR A 1 119 ? 6.461 9.273 -15.266 1 98.06 119 TYR A C 1
ATOM 951 O O . TYR A 1 119 ? 5.906 8.172 -15.375 1 98.06 119 TYR A O 1
ATOM 959 N N . PRO A 1 120 ? 6.164 10.312 -16.047 1 96.81 120 PRO A N 1
ATOM 960 C CA . PRO A 1 120 ? 5.344 9.953 -17.219 1 96.81 120 PRO A CA 1
ATOM 961 C C . PRO A 1 120 ? 6.02 8.938 -18.125 1 96.81 120 PRO A C 1
ATOM 963 O O . PRO A 1 120 ? 7.246 8.922 -18.234 1 96.81 120 PRO A O 1
ATOM 966 N N . PRO A 1 121 ? 5.195 7.984 -18.672 1 96.19 121 PRO A N 1
ATOM 967 C CA . PRO A 1 121 ? 5.844 6.977 -19.516 1 96.19 121 PRO A CA 1
ATOM 968 C C . PRO A 1 121 ? 6.512 7.582 -20.75 1 96.19 121 PRO A C 1
ATOM 970 O O . PRO A 1 121 ? 5.969 8.516 -21.359 1 96.19 121 PRO A O 1
ATOM 973 N N . HIS A 1 122 ? 7.758 7.078 -20.969 1 91.12 122 HIS A N 1
ATOM 974 C CA . HIS A 1 122 ? 8.516 7.523 -22.125 1 91.12 122 HIS A CA 1
ATOM 975 C C . HIS A 1 122 ? 8.828 6.359 -23.062 1 91.12 122 HIS A C 1
ATOM 977 O O . HIS A 1 122 ? 9.141 5.258 -22.594 1 91.12 122 HIS A O 1
ATOM 983 N N . ASP A 1 123 ? 8.672 6.625 -24.328 1 90.62 123 ASP A N 1
ATOM 984 C CA . ASP A 1 123 ? 9.078 5.688 -25.375 1 90.62 123 ASP A CA 1
ATOM 985 C C . ASP A 1 123 ? 8.547 4.285 -25.094 1 90.62 123 ASP A C 1
ATOM 987 O O . ASP A 1 123 ? 7.336 4.059 -25.094 1 90.62 123 ASP A O 1
ATOM 991 N N . GLU A 1 124 ? 9.516 3.43 -24.656 1 88.81 124 GLU A N 1
ATOM 992 C CA . GLU A 1 124 ? 9.164 2.021 -24.5 1 88.81 124 GLU A CA 1
ATOM 993 C C . GLU A 1 124 ? 8.328 1.798 -23.25 1 88.81 124 GLU A C 1
ATOM 995 O O . GLU A 1 124 ? 7.738 0.728 -23.062 1 88.81 124 GLU A O 1
ATOM 1000 N N . GLN A 1 125 ? 8.164 2.818 -22.484 1 92.25 125 GLN A N 1
ATOM 1001 C CA . GLN A 1 125 ? 7.383 2.668 -21.25 1 92.25 125 GLN A CA 1
ATOM 1002 C C . GLN A 1 125 ? 5.906 2.965 -21.5 1 92.25 125 GLN A C 1
ATOM 1004 O O . GLN A 1 125 ? 5.062 2.709 -20.641 1 92.25 125 GLN A O 1
ATOM 1009 N N . VAL A 1 126 ? 5.641 3.576 -22.703 1 95.94 126 VAL A N 1
ATOM 1010 C CA . VAL A 1 126 ? 4.258 3.562 -23.172 1 95.94 126 VAL A CA 1
ATOM 1011 C C . VAL A 1 126 ? 3.816 2.125 -23.438 1 95.94 126 VAL A C 1
ATOM 1013 O O . VAL A 1 126 ? 4.234 1.514 -24.422 1 95.94 126 VAL A O 1
ATOM 1016 N N . TRP A 1 127 ? 2.98 1.593 -22.641 1 95.31 127 TRP A N 1
ATOM 1017 C CA . TRP A 1 127 ? 2.803 0.144 -22.625 1 95.31 127 TRP A CA 1
ATOM 1018 C C . TRP A 1 127 ? 1.74 -0.288 -23.641 1 95.31 127 TRP A C 1
ATOM 1020 O O . TRP A 1 127 ? 1.573 -1.481 -23.891 1 95.31 127 TRP A O 1
ATOM 1030 N N . ASP A 1 128 ? 1.023 0.611 -24.188 1 95.31 128 ASP A N 1
ATOM 1031 C CA . ASP A 1 128 ? 0.154 0.343 -25.328 1 95.31 128 ASP A CA 1
ATOM 1032 C C . ASP A 1 128 ? -0.218 1.636 -26.062 1 95.31 128 ASP A C 1
ATOM 1034 O O . ASP A 1 128 ? -0.805 2.541 -25.453 1 95.31 128 ASP A O 1
ATOM 1038 N N . ARG A 1 129 ? -0 1.742 -27.297 1 94.62 129 ARG A N 1
ATOM 1039 C CA . ARG A 1 129 ? -0.198 2.984 -28.047 1 94.62 129 ARG A CA 1
ATOM 1040 C C . ARG A 1 129 ? -1.669 3.186 -28.391 1 94.62 129 ARG A C 1
ATOM 1042 O O . ARG A 1 129 ? -2.082 4.293 -28.75 1 94.62 129 ARG A O 1
ATOM 1049 N N . ASP A 1 130 ? -2.447 2.078 -28.219 1 95.62 130 ASP A N 1
ATOM 1050 C CA . ASP A 1 130 ? -3.863 2.166 -28.562 1 95.62 130 ASP A CA 1
ATOM 1051 C C . ASP A 1 130 ? -4.719 2.43 -27.328 1 95.62 130 ASP A C 1
ATOM 1053 O O . ASP A 1 130 ? -5.934 2.619 -27.438 1 95.62 130 ASP A O 1
ATOM 1057 N N . ILE A 1 131 ? -4.102 2.465 -26.219 1 95.81 131 ILE A N 1
ATOM 1058 C CA . ILE A 1 131 ? -4.789 2.723 -24.969 1 95.81 131 ILE A CA 1
ATOM 1059 C C . ILE A 1 131 ? -4.383 4.094 -24.438 1 95.81 131 ILE A C 1
ATOM 1061 O O . ILE A 1 131 ? -3.211 4.332 -24.125 1 95.81 131 ILE A O 1
ATOM 1065 N N . TRP A 1 132 ? -5.324 5.004 -24.234 1 93.81 132 TRP A N 1
ATOM 1066 C CA . TRP A 1 132 ? -5.027 6.391 -23.906 1 93.81 132 TRP A CA 1
ATOM 1067 C C . TRP A 1 132 ? -4.297 6.48 -22.562 1 93.81 132 TRP A C 1
ATOM 1069 O O . TRP A 1 132 ? -3.25 7.129 -22.469 1 93.81 132 TRP A O 1
ATOM 1079 N N . VAL A 1 133 ? -4.785 5.789 -21.562 1 97.12 133 VAL A N 1
ATOM 1080 C CA . VAL A 1 133 ? -4.176 5.871 -20.25 1 97.12 133 VAL A CA 1
ATOM 1081 C C . VAL A 1 133 ? -2.729 5.383 -20.312 1 97.12 133 VAL A C 1
ATOM 1083 O O . VAL A 1 133 ? -1.862 5.887 -19.594 1 97.12 133 VAL A O 1
ATOM 1086 N N . ALA A 1 134 ? -2.412 4.48 -21.234 1 97.56 134 ALA A N 1
ATOM 1087 C CA . ALA A 1 134 ? -1.084 3.893 -21.375 1 97.56 134 ALA A CA 1
ATOM 1088 C C . ALA A 1 134 ? -0.083 4.914 -21.906 1 97.56 134 ALA A C 1
ATOM 1090 O O . ALA A 1 134 ? 1.126 4.766 -21.719 1 97.56 134 ALA A O 1
ATOM 1091 N N . LYS A 1 135 ? -0.59 5.934 -22.578 1 96.31 135 LYS A N 1
ATOM 1092 C CA . LYS A 1 135 ? 0.263 6.945 -23.188 1 96.31 135 LYS A CA 1
ATOM 1093 C C . LYS A 1 135 ? 0.74 7.969 -22.156 1 96.31 135 LYS A C 1
ATOM 1095 O O . LYS A 1 135 ? 1.79 8.586 -22.328 1 96.31 135 LYS A O 1
ATOM 1100 N N . PHE A 1 136 ? -0.029 8.07 -21.062 1 96.75 136 PHE A N 1
ATOM 1101 C CA . PHE A 1 136 ? 0.244 9.234 -20.219 1 96.75 136 PHE A CA 1
ATOM 1102 C C . PHE A 1 136 ? 0.463 8.812 -18.766 1 96.75 136 PHE A C 1
ATOM 1104 O O . PHE A 1 136 ? 0.829 9.633 -17.922 1 96.75 136 PHE A O 1
ATOM 1111 N N . TRP A 1 137 ? 0.258 7.539 -18.531 1 98.38 137 TRP A N 1
ATOM 1112 C CA . TRP A 1 137 ? 0.413 7.055 -17.156 1 98.38 137 TRP A CA 1
ATOM 1113 C C . TRP A 1 137 ? 1.027 5.66 -17.141 1 98.38 137 TRP A C 1
ATOM 1115 O O . TRP A 1 137 ? 0.77 4.852 -18.047 1 98.38 137 TRP A O 1
ATOM 1125 N N . GLN A 1 138 ? 1.808 5.367 -16.188 1 98.12 138 GLN A N 1
ATOM 1126 C CA . GLN A 1 138 ? 2.283 4.016 -15.914 1 98.12 138 GLN A CA 1
ATOM 1127 C C . GLN A 1 138 ? 2.191 3.691 -14.422 1 98.12 138 GLN A C 1
ATOM 1129 O O . GLN A 1 138 ? 2.332 4.578 -13.578 1 98.12 138 GLN A O 1
ATOM 1134 N N . PRO A 1 139 ? 1.917 2.424 -14.102 1 98.25 139 PRO A N 1
ATOM 1135 C CA . PRO A 1 139 ? 1.849 2.043 -12.688 1 98.25 139 PRO A CA 1
ATOM 1136 C C . PRO A 1 139 ? 3.215 2.059 -12.008 1 98.25 139 PRO A C 1
ATOM 1138 O O . PRO A 1 139 ? 4.191 1.546 -12.562 1 98.25 139 PRO A O 1
ATOM 1141 N N . ILE A 1 140 ? 3.299 2.658 -10.898 1 98.5 140 ILE A N 1
ATOM 1142 C CA . ILE A 1 140 ? 4.461 2.625 -10.023 1 98.5 140 ILE A CA 1
ATOM 1143 C C . ILE A 1 140 ? 4.031 2.234 -8.609 1 98.5 140 ILE A C 1
ATOM 1145 O O . ILE A 1 140 ? 3.139 2.861 -8.031 1 98.5 140 ILE A O 1
ATOM 1149 N N . PRO A 1 141 ? 4.645 1.223 -8.07 1 98.19 141 PRO A N 1
ATOM 1150 C CA . PRO A 1 141 ? 4.176 0.701 -6.785 1 98.19 141 PRO A CA 1
ATOM 1151 C C . PRO A 1 141 ? 4.406 1.678 -5.633 1 98.19 141 PRO A C 1
ATOM 1153 O O . PRO A 1 141 ? 5.465 2.301 -5.547 1 98.19 141 PRO A O 1
ATOM 1156 N N . VAL A 1 142 ? 3.424 1.817 -4.805 1 98.69 142 VAL A N 1
ATOM 1157 C CA . VAL A 1 142 ? 3.504 2.539 -3.537 1 98.69 142 VAL A CA 1
ATOM 1158 C C . VAL A 1 142 ? 3.354 1.56 -2.375 1 98.69 142 VAL A C 1
ATOM 1160 O O . VAL A 1 142 ? 2.275 0.995 -2.168 1 98.69 142 VAL A O 1
ATOM 1163 N N . GLN A 1 143 ? 4.441 1.34 -1.662 1 98.38 143 GLN A N 1
ATOM 1164 C CA . GLN A 1 143 ? 4.336 0.54 -0.447 1 98.38 143 GLN A CA 1
ATOM 1165 C C . GLN A 1 143 ? 3.574 1.29 0.641 1 98.38 143 GLN A C 1
ATOM 1167 O O . GLN A 1 143 ? 3.646 2.518 0.723 1 98.38 143 GLN A O 1
ATOM 1172 N N . VAL A 1 144 ? 2.812 0.534 1.453 1 98.06 144 VAL A N 1
ATOM 1173 C CA . VAL A 1 144 ? 1.969 1.164 2.463 1 98.06 144 VAL A CA 1
ATOM 1174 C C . VAL A 1 144 ? 2.293 0.588 3.84 1 98.06 144 VAL A C 1
ATOM 1176 O O . VAL A 1 144 ? 2.393 -0.63 4.004 1 98.06 144 VAL A O 1
ATOM 1179 N N . LEU A 1 145 ? 2.516 1.476 4.762 1 96.19 145 LEU A N 1
ATOM 1180 C CA . LEU A 1 145 ? 2.658 1.059 6.152 1 96.19 145 LEU A CA 1
ATOM 1181 C C . LEU A 1 145 ? 1.294 0.947 6.824 1 96.19 145 LEU A C 1
ATOM 1183 O O . LEU A 1 145 ? 0.637 1.96 7.078 1 96.19 145 LEU A O 1
ATOM 1187 N N . ALA A 1 146 ? 0.977 -0.26 7.137 1 94.31 146 ALA A N 1
ATOM 1188 C CA . ALA A 1 146 ? -0.277 -0.459 7.859 1 94.31 146 ALA A CA 1
ATOM 1189 C C . ALA A 1 146 ? -0.231 0.206 9.234 1 94.31 146 ALA A C 1
ATOM 1191 O O . ALA A 1 146 ? 0.823 0.255 9.867 1 94.31 146 ALA A O 1
ATOM 1192 N N . PRO A 1 147 ? -1.387 0.655 9.695 1 93.38 147 PRO A N 1
ATOM 1193 C CA . PRO A 1 147 ? -1.407 1.38 10.969 1 93.38 147 PRO A CA 1
ATOM 1194 C C . PRO A 1 147 ? -0.81 0.571 12.117 1 93.38 147 PRO A C 1
ATOM 1196 O O . PRO A 1 147 ? -0.107 1.125 12.969 1 93.38 147 PRO A O 1
ATOM 1199 N N . SER A 1 148 ? -0.957 -0.705 12.133 1 90.94 148 SER A N 1
ATOM 1200 C CA . SER A 1 148 ? -0.535 -1.544 13.25 1 90.94 148 SER A CA 1
ATOM 1201 C C . SER A 1 148 ? 0.984 -1.661 13.312 1 90.94 148 SER A C 1
ATOM 1203 O O . SER A 1 148 ? 1.542 -2.049 14.336 1 90.94 148 SER A O 1
ATOM 1205 N N . ILE A 1 149 ? 1.64 -1.281 12.219 1 93.19 149 ILE A N 1
ATOM 1206 C CA . ILE A 1 149 ? 3.09 -1.446 12.219 1 93.19 149 ILE A CA 1
ATOM 1207 C C . ILE A 1 149 ? 3.76 -0.128 11.844 1 93.19 149 ILE A C 1
ATOM 1209 O O . ILE A 1 149 ? 4.969 -0.087 11.594 1 93.19 149 ILE A O 1
ATOM 1213 N N . ASP A 1 150 ? 3.016 0.902 11.727 1 95.5 150 ASP A N 1
ATOM 1214 C CA . ASP A 1 150 ? 3.588 2.184 11.328 1 95.5 150 ASP A CA 1
ATOM 1215 C C . ASP A 1 150 ? 4.258 2.881 12.508 1 95.5 150 ASP A C 1
ATOM 1217 O O . ASP A 1 150 ? 3.615 3.641 13.234 1 95.5 150 ASP A O 1
ATOM 1221 N N . ASP A 1 151 ? 5.488 2.732 12.688 1 95.56 151 ASP A N 1
ATOM 1222 C CA . ASP A 1 151 ? 6.297 3.367 13.719 1 95.56 151 ASP A CA 1
ATOM 1223 C C . ASP A 1 151 ? 7.188 4.457 13.125 1 95.56 151 ASP A C 1
ATOM 1225 O O . ASP A 1 151 ? 8.094 4.961 13.797 1 95.56 151 ASP A O 1
ATOM 1229 N N . MET A 1 152 ? 6.875 4.797 11.898 1 96.75 152 MET A N 1
ATOM 1230 C CA . MET A 1 152 ? 7.852 5.625 11.195 1 96.75 152 MET A CA 1
ATOM 1231 C C . MET A 1 152 ? 7.199 6.895 10.656 1 96.75 152 MET A C 1
ATOM 1233 O O . MET A 1 152 ? 7.754 7.984 10.789 1 96.75 152 MET A O 1
ATOM 1237 N N . LEU A 1 153 ? 6.043 6.801 10 1 96.5 153 LEU A N 1
ATOM 1238 C CA . LEU A 1 153 ? 5.473 7.945 9.297 1 96.5 153 LEU A CA 1
ATOM 1239 C C . LEU A 1 153 ? 4.344 8.57 10.109 1 96.5 153 LEU A C 1
ATOM 1241 O O . LEU A 1 153 ? 4.551 9.57 10.805 1 96.5 153 LEU A O 1
ATOM 1245 N N . CYS A 1 154 ? 3.254 7.891 10.242 1 90.94 154 CYS A N 1
ATOM 1246 C CA . CYS A 1 154 ? 2.152 8.359 11.078 1 90.94 154 CYS A CA 1
ATOM 1247 C C . CYS A 1 154 ? 2.377 7.988 12.539 1 90.94 154 CYS A C 1
ATOM 1249 O O . CYS A 1 154 ? 1.819 8.617 13.438 1 90.94 154 CYS A O 1
ATOM 1251 N N . VAL A 1 155 ? 3.16 6.996 12.812 1 89.44 155 VAL A N 1
ATOM 1252 C CA . VAL A 1 155 ? 3.479 6.441 14.125 1 89.44 155 VAL A CA 1
ATOM 1253 C C . VAL A 1 155 ? 2.189 6.07 14.859 1 89.44 155 VAL A C 1
ATOM 1255 O O . VAL A 1 155 ? 1.959 6.512 15.984 1 89.44 155 VAL A O 1
ATOM 1258 N N . SER A 1 156 ? 1.435 5.305 14.148 1 88.44 156 SER A N 1
ATOM 1259 C CA . SER A 1 156 ? 0.155 4.852 14.68 1 88.44 156 SER A CA 1
ATOM 1260 C C . SER A 1 156 ? 0.307 3.535 15.438 1 88.44 156 SER A C 1
ATOM 1262 O O . SER A 1 156 ? -0.61 3.111 16.141 1 88.44 156 SER A O 1
ATOM 1264 N N . ARG A 1 157 ? 1.417 2.908 15.258 1 89.88 157 ARG A N 1
ATOM 1265 C CA . ARG A 1 157 ? 1.669 1.708 16.047 1 89.88 157 ARG A CA 1
ATOM 1266 C C . ARG A 1 157 ? 1.575 2.008 17.547 1 89.88 157 ARG A C 1
ATOM 1268 O O . ARG A 1 157 ? 2.135 2.998 18.016 1 89.88 157 ARG A O 1
ATOM 1275 N N . VAL A 1 158 ? 0.988 1.154 18.219 1 89.5 158 VAL A N 1
ATOM 1276 C CA . VAL A 1 158 ? 0.7 1.369 19.625 1 89.5 158 VAL A CA 1
ATOM 1277 C C . VAL A 1 158 ? 2.004 1.569 20.406 1 89.5 158 VAL A C 1
ATOM 1279 O O . VAL A 1 158 ? 2.955 0.804 20.234 1 89.5 158 VAL A O 1
ATOM 1282 N N . CYS A 1 159 ? 2.018 2.594 21.172 1 92.06 159 CYS A N 1
ATOM 1283 C CA . CYS A 1 159 ? 3.141 2.908 22.047 1 92.06 159 CYS A CA 1
ATOM 1284 C C . CYS A 1 159 ? 2.658 3.283 23.438 1 92.06 159 CYS A C 1
ATOM 1286 O O . CYS A 1 159 ? 2.115 4.371 23.641 1 92.06 159 CYS A O 1
ATOM 1288 N N . PRO A 1 160 ? 2.9 2.375 24.375 1 92.44 160 PRO A N 1
ATOM 1289 C CA . PRO A 1 160 ? 2.426 2.623 25.75 1 92.44 160 PRO A CA 1
ATOM 1290 C C . PRO A 1 160 ? 2.961 3.928 26.328 1 92.44 160 PRO A C 1
ATOM 1292 O O . PRO A 1 160 ? 2.219 4.668 26.984 1 92.44 160 PRO A O 1
ATOM 1295 N N . LEU A 1 161 ? 4.152 4.203 26.109 1 90.31 161 LEU A N 1
ATOM 1296 C CA . LEU A 1 161 ? 4.754 5.422 26.641 1 90.31 161 LEU A CA 1
ATOM 1297 C C . LEU A 1 161 ? 4.078 6.66 26.062 1 90.31 161 LEU A C 1
ATOM 1299 O O . LEU A 1 161 ? 3.787 7.609 26.781 1 90.31 161 LEU A O 1
ATOM 1303 N N . LEU A 1 162 ? 3.834 6.664 24.766 1 87.75 162 LEU A N 1
ATOM 1304 C CA . LEU A 1 162 ? 3.166 7.797 24.125 1 87.75 162 LEU A CA 1
ATOM 1305 C C . LEU A 1 162 ? 1.732 7.934 24.641 1 87.75 162 LEU A C 1
ATOM 1307 O O . LEU A 1 162 ? 1.214 9.047 24.75 1 87.75 162 LEU A O 1
ATOM 1311 N N . TYR A 1 163 ? 1.166 6.801 24.828 1 87.75 163 TYR A N 1
ATOM 1312 C CA . TYR A 1 163 ? -0.193 6.82 25.359 1 87.75 163 TYR A CA 1
ATOM 1313 C C . TYR A 1 163 ? -0.233 7.484 26.719 1 87.75 163 TYR A C 1
ATOM 1315 O O . TYR A 1 163 ? -1.118 8.297 27 1 87.75 163 TYR A O 1
ATOM 1323 N N . GLU A 1 164 ? 0.665 7.129 27.547 1 86.5 164 GLU A N 1
ATOM 1324 C CA . GLU A 1 164 ? 0.779 7.73 28.875 1 86.5 164 GLU A CA 1
ATOM 1325 C C . GLU A 1 164 ? 1.046 9.227 28.781 1 86.5 164 GLU A C 1
ATOM 1327 O O . GLU A 1 164 ? 0.455 10.016 29.516 1 86.5 164 GLU A O 1
ATOM 1332 N N . ASP A 1 165 ? 1.914 9.578 27.922 1 84.31 165 ASP A N 1
ATOM 1333 C CA . ASP A 1 165 ? 2.266 10.984 27.734 1 84.31 165 ASP A CA 1
ATOM 1334 C C . ASP A 1 165 ? 1.052 11.797 27.281 1 84.31 165 ASP A C 1
ATOM 1336 O O . ASP A 1 165 ? 0.856 12.93 27.734 1 84.31 165 ASP A O 1
ATOM 1340 N N . ARG A 1 166 ? 0.339 11.266 26.422 1 83.69 166 ARG A N 1
ATOM 1341 C CA . ARG A 1 166 ? -0.854 11.945 25.922 1 83.69 166 ARG A CA 1
ATOM 1342 C C . ARG A 1 166 ? -1.883 12.125 27.031 1 83.69 166 ARG A C 1
ATOM 1344 O O . ARG A 1 166 ? -2.547 13.156 27.109 1 83.69 166 ARG A O 1
ATOM 1351 N N . LYS A 1 167 ? -2.027 11.125 27.781 1 83.94 167 LYS A N 1
ATOM 1352 C CA . LYS A 1 167 ? -2.953 11.203 28.906 1 83.94 167 LYS A CA 1
ATOM 1353 C C . LYS A 1 167 ? -2.529 12.297 29.891 1 83.94 167 LYS A C 1
ATOM 1355 O O . LYS A 1 167 ? -3.365 13.055 30.391 1 83.94 167 LYS A O 1
ATOM 1360 N N . ASN A 1 168 ? -1.323 12.344 30.141 1 85.31 168 ASN A N 1
ATOM 1361 C CA . ASN A 1 168 ? -0.789 13.352 31.062 1 85.31 168 ASN A CA 1
ATOM 1362 C C . ASN A 1 168 ? -0.924 14.758 30.484 1 85.31 168 ASN A C 1
ATOM 1364 O O . ASN A 1 168 ? -1.147 15.719 31.219 1 85.31 168 ASN A O 1
ATOM 1368 N N . PHE A 1 169 ? -0.78 14.828 29.25 1 86.81 169 PHE A N 1
ATOM 1369 C CA . PHE A 1 169 ? -0.909 16.125 28.594 1 86.81 169 PHE A CA 1
ATOM 1370 C C . PHE A 1 169 ? -2.334 16.656 28.703 1 86.81 169 PHE A C 1
ATOM 1372 O O . PHE A 1 169 ? -2.541 17.812 29.047 1 86.81 169 PHE A O 1
ATOM 1379 N N . THR A 1 170 ? -3.258 15.852 28.422 1 82.88 170 THR A N 1
ATOM 1380 C CA . THR A 1 170 ? -4.66 16.25 28.422 1 82.88 170 THR A CA 1
ATOM 1381 C C . THR A 1 170 ? -5.102 16.672 29.828 1 82.88 170 THR A C 1
ATOM 1383 O O . THR A 1 170 ? -5.891 17.594 29.984 1 82.88 170 THR A O 1
ATOM 1386 N N . GLY A 1 171 ? -4.574 16.047 30.766 1 82.38 171 GLY A N 1
ATOM 1387 C CA . GLY A 1 171 ? -4.98 16.297 32.125 1 82.38 171 GLY A CA 1
ATOM 1388 C C . GLY A 1 171 ? -4.164 17.391 32.812 1 82.38 171 GLY A C 1
ATOM 1389 O O . GLY A 1 171 ? -4.508 17.859 33.875 1 82.38 171 GLY A O 1
ATOM 1390 N N . GLY A 1 172 ? -3.104 17.875 32.094 1 87.69 172 GLY A N 1
ATOM 1391 C CA . GLY A 1 172 ? -2.225 18.859 32.719 1 87.69 172 GLY A CA 1
ATOM 1392 C C . GLY A 1 172 ? -1.941 20.047 31.828 1 87.69 172 GLY A C 1
ATOM 1393 O O . GLY A 1 172 ? -2.701 21.016 31.812 1 87.69 172 GLY A O 1
ATOM 1394 N N . PRO A 1 173 ? -0.908 19.891 30.984 1 87.5 173 PRO A N 1
ATOM 1395 C CA . PRO A 1 173 ? -0.507 21.047 30.156 1 87.5 173 PRO A CA 1
ATOM 1396 C C . PRO A 1 173 ? -1.656 21.594 29.312 1 87.5 173 PRO A C 1
ATOM 1398 O O . PRO A 1 173 ? -1.758 22.812 29.125 1 87.5 173 PRO A O 1
ATOM 1401 N N . TYR A 1 174 ? -2.459 20.781 28.859 1 91.38 174 TYR A N 1
ATOM 1402 C CA . TYR A 1 174 ? -3.59 21.25 28.062 1 91.38 174 TYR A CA 1
ATOM 1403 C C . TYR A 1 174 ? -4.562 22.047 28.922 1 91.38 174 TYR A C 1
ATOM 1405 O O . TYR A 1 174 ? -5.148 23.031 28.453 1 91.38 174 TYR A O 1
ATOM 1413 N N . GLN A 1 175 ? -4.73 21.641 30.125 1 92.06 175 GLN A N 1
ATOM 1414 C CA . GLN A 1 175 ? -5.605 22.391 31.031 1 92.06 175 GLN A CA 1
ATOM 1415 C C . GLN A 1 175 ? -5.062 23.797 31.281 1 92.06 175 GLN A C 1
ATOM 1417 O O . GLN A 1 175 ? -5.828 24.75 31.375 1 92.06 175 GLN A O 1
ATOM 1422 N N . ASP A 1 176 ? -3.799 23.859 31.344 1 93.06 176 ASP A N 1
ATOM 1423 C CA . ASP A 1 176 ? -3.178 25.172 31.516 1 93.06 176 ASP A CA 1
ATOM 1424 C C . ASP A 1 176 ? -3.445 26.062 30.312 1 93.06 176 ASP A C 1
ATOM 1426 O O . ASP A 1 176 ? -3.775 27.234 30.453 1 93.06 176 ASP A O 1
ATOM 1430 N N . ILE A 1 177 ? -3.303 25.5 29.156 1 93.88 177 ILE A N 1
ATOM 1431 C CA . ILE A 1 177 ? -3.549 26.234 27.938 1 93.88 177 ILE A CA 1
ATOM 1432 C C . ILE A 1 177 ? -5.012 26.672 27.875 1 93.88 177 ILE A C 1
ATOM 1434 O O . ILE A 1 177 ? -5.316 27.797 27.484 1 93.88 177 ILE A O 1
ATOM 1438 N N . ARG A 1 178 ? -5.844 25.828 28.25 1 94 178 ARG A N 1
ATOM 1439 C CA . ARG A 1 178 ? -7.273 26.125 28.25 1 94 178 ARG A CA 1
ATOM 1440 C C . ARG A 1 178 ? -7.586 27.281 29.188 1 94 178 ARG A C 1
ATOM 1442 O O . ARG A 1 178 ? -8.336 28.203 28.828 1 94 178 ARG A O 1
ATOM 1449 N N . GLU A 1 179 ? -7.043 27.219 30.359 1 94.5 179 GLU A N 1
ATOM 1450 C CA . GLU A 1 179 ? -7.289 28.266 31.344 1 94.5 179 GLU A CA 1
ATOM 1451 C C . GLU A 1 179 ? -6.734 29.609 30.891 1 94.5 179 GLU A C 1
ATOM 1453 O O . GLU A 1 179 ? -7.379 30.641 31.062 1 94.5 179 GLU A O 1
ATOM 1458 N N . GLU A 1 180 ? -5.59 29.562 30.281 1 95.62 180 GLU A N 1
ATOM 1459 C CA . GLU A 1 180 ? -4.926 30.781 29.812 1 95.62 180 GLU A CA 1
ATOM 1460 C C . GLU A 1 180 ? -5.672 31.406 28.641 1 95.62 180 GLU A C 1
ATOM 1462 O O . GLU A 1 180 ? -5.492 32.594 28.328 1 95.62 180 GLU A O 1
ATOM 1467 N N . ASN A 1 181 ? -6.477 30.609 27.953 1 96.44 181 ASN A N 1
ATOM 1468 C CA . ASN A 1 181 ? -7.18 31.062 26.766 1 96.44 181 ASN A CA 1
ATOM 1469 C C . ASN A 1 181 ? -8.695 30.906 26.906 1 96.44 181 ASN A C 1
ATOM 1471 O O . ASN A 1 181 ? -9.383 30.609 25.922 1 96.44 181 ASN A O 1
ATOM 1475 N N . GLN A 1 182 ? -9.188 31.016 28.078 1 96.19 182 GLN A N 1
ATOM 1476 C CA . GLN A 1 182 ? -10.562 30.672 28.422 1 96.19 182 GLN A CA 1
ATOM 1477 C C . GLN A 1 182 ? -11.555 31.516 27.609 1 96.19 182 GLN A C 1
ATOM 1479 O O . GLN A 1 182 ? -12.578 31 27.141 1 96.19 182 GLN A O 1
ATOM 1484 N N . GLU A 1 183 ? -11.305 32.781 27.5 1 96.81 183 GLU A N 1
ATOM 1485 C CA . GLU A 1 183 ? -12.234 33.688 26.797 1 96.81 183 GLU A CA 1
ATOM 1486 C C . GLU A 1 183 ? -12.406 33.25 25.344 1 96.81 183 GLU A C 1
ATOM 1488 O O . GLU A 1 183 ? -13.531 33.125 24.859 1 96.81 183 GLU A O 1
ATOM 1493 N N . VAL A 1 184 ? -11.273 33.062 24.672 1 97.19 184 VAL A N 1
ATOM 1494 C CA . VAL A 1 184 ? -11.297 32.656 23.266 1 97.19 184 VAL A CA 1
ATOM 1495 C C . VAL A 1 184 ? -11.922 31.281 23.125 1 97.19 184 VAL A C 1
ATOM 1497 O O . VAL A 1 184 ? -12.742 31.062 22.219 1 97.19 184 VAL A O 1
ATOM 1500 N N . ILE A 1 185 ? -11.641 30.359 23.969 1 97.56 185 ILE A N 1
ATOM 1501 C CA . ILE A 1 185 ? -12.133 28.984 23.906 1 97.56 185 ILE A CA 1
ATOM 1502 C C . ILE A 1 185 ? -13.641 28.969 24.141 1 97.56 185 ILE A C 1
ATOM 1504 O O . ILE A 1 185 ? -14.375 28.297 23.406 1 97.56 185 ILE A O 1
ATOM 1508 N N . THR A 1 186 ? -14.055 29.719 25.125 1 97.62 186 THR A N 1
ATOM 1509 C CA . THR A 1 186 ? -15.484 29.812 25.391 1 97.62 186 THR A CA 1
ATOM 1510 C C . THR A 1 186 ? -16.219 30.375 24.188 1 97.62 186 THR A C 1
ATOM 1512 O O . THR A 1 186 ? -17.312 29.906 23.828 1 97.62 186 THR A O 1
ATOM 1515 N N . TYR A 1 187 ? -15.633 31.391 23.547 1 98.25 187 TYR A N 1
ATOM 1516 C CA . TYR A 1 187 ? -16.234 31.984 22.359 1 98.25 187 TYR A CA 1
ATOM 1517 C C . TYR A 1 187 ? -16.391 30.938 21.266 1 98.25 187 TYR A C 1
ATOM 1519 O O . TYR A 1 187 ? -17.469 30.812 20.672 1 98.25 187 TYR A O 1
ATOM 1527 N N . ILE A 1 188 ? -15.344 30.125 21.016 1 98.44 188 ILE A N 1
ATOM 1528 C CA . ILE A 1 188 ? -15.367 29.109 19.969 1 98.44 188 ILE A CA 1
ATOM 1529 C C . ILE A 1 188 ? -16.328 27.984 20.344 1 98.44 188 ILE A C 1
ATOM 1531 O O . ILE A 1 188 ? -17.078 27.5 19.484 1 98.44 188 ILE A O 1
ATOM 1535 N N . GLN A 1 189 ? -16.344 27.594 21.594 1 98.06 189 GLN A N 1
ATOM 1536 C CA . GLN A 1 189 ? -17.266 26.578 22.078 1 98.06 189 GLN A CA 1
ATOM 1537 C C . GLN A 1 189 ? -18.719 26.953 21.797 1 98.06 189 GLN A C 1
ATOM 1539 O O . GLN A 1 189 ? -19.5 26.141 21.297 1 98.06 189 GLN A O 1
ATOM 1544 N N . ASN A 1 190 ? -19.016 28.172 22.062 1 98.12 190 ASN A N 1
ATOM 1545 C CA . ASN A 1 190 ? -20.391 28.656 21.922 1 98.12 190 ASN A CA 1
ATOM 1546 C C . ASN A 1 190 ? -20.844 28.641 20.469 1 98.12 190 ASN A C 1
ATOM 1548 O O . ASN A 1 190 ? -22.031 28.453 20.172 1 98.12 190 ASN A O 1
ATOM 1552 N N . HIS A 1 191 ? -19.938 28.766 19.594 1 98.5 191 HIS A N 1
ATOM 1553 C CA . HIS A 1 191 ? -20.312 28.922 18.188 1 98.5 191 HIS A CA 1
ATOM 1554 C C . HIS A 1 191 ? -20.141 27.609 17.438 1 98.5 191 HIS A C 1
ATOM 1556 O O . HIS A 1 191 ? -20.75 27.406 16.375 1 98.5 191 HIS A O 1
ATOM 1562 N N . THR A 1 192 ? -19.312 26.672 17.953 1 98.38 192 THR A N 1
ATOM 1563 C CA . THR A 1 192 ? -19.047 25.438 17.234 1 98.38 192 THR A CA 1
ATOM 1564 C C . THR A 1 192 ? -19.812 24.281 17.844 1 98.38 192 THR A C 1
ATOM 1566 O O . THR A 1 192 ? -20.031 23.25 17.188 1 98.38 192 THR A O 1
ATOM 1569 N N . GLY A 1 193 ? -20.141 24.406 19.109 1 98 193 GLY A N 1
ATOM 1570 C CA . GLY A 1 193 ? -20.766 23.312 19.828 1 98 193 GLY A CA 1
ATOM 1571 C C . GLY A 1 193 ? -19.781 22.297 20.359 1 98 193 GLY A C 1
ATOM 1572 O O . GLY A 1 193 ? -20.156 21.312 20.984 1 98 193 GLY A O 1
ATOM 1573 N N . LEU A 1 194 ? -18.5 22.469 20.141 1 97.5 194 LEU A N 1
ATOM 1574 C CA . LEU A 1 194 ? -17.469 21.609 20.719 1 97.5 194 LEU A CA 1
ATOM 1575 C C . LEU A 1 194 ? -17.25 21.953 22.188 1 97.5 194 LEU A C 1
ATOM 1577 O O . LEU A 1 194 ? -17.406 23.094 22.609 1 97.5 194 LEU A O 1
ATOM 1581 N N . ASP A 1 195 ? -16.781 20.969 22.938 1 94.06 195 ASP A N 1
ATOM 1582 C CA . ASP A 1 195 ? -16.688 21.234 24.375 1 94.06 195 ASP A CA 1
ATOM 1583 C C . ASP A 1 195 ? -15.242 21.484 24.781 1 94.06 195 ASP A C 1
ATOM 1585 O O . ASP A 1 195 ? -14.977 21.859 25.922 1 94.06 195 ASP A O 1
ATOM 1589 N N . PHE A 1 196 ? -14.281 21.219 23.875 1 93.75 196 PHE A N 1
ATOM 1590 C CA . PHE A 1 196 ? -12.859 21.484 24.078 1 93.75 196 PHE A CA 1
ATOM 1591 C C . PHE A 1 196 ? -12.312 20.688 25.25 1 93.75 196 PHE A C 1
ATOM 1593 O O . PHE A 1 196 ? -11.367 21.125 25.906 1 93.75 196 PHE A O 1
ATOM 1600 N N . LYS A 1 197 ? -12.953 19.594 25.516 1 88.81 197 LYS A N 1
ATOM 1601 C CA . LYS A 1 197 ? -12.398 18.672 26.516 1 88.81 197 LYS A CA 1
ATOM 1602 C C . LYS A 1 197 ? -11.18 17.938 25.953 1 88.81 197 LYS A C 1
ATOM 1604 O O . LYS A 1 197 ? -10.266 17.578 26.719 1 88.81 197 LYS A O 1
ATOM 1609 N N . SER A 1 198 ? -11.258 17.812 24.672 1 87.5 198 SER A N 1
ATOM 1610 C CA . SER A 1 198 ? -10.141 17.172 23.984 1 87.5 198 SER A CA 1
ATOM 1611 C C . SER A 1 198 ? -9.195 18.203 23.375 1 87.5 198 SER A C 1
ATOM 1613 O O . SER A 1 198 ? -9.641 19.234 22.859 1 87.5 198 SER A O 1
ATOM 1615 N N . ASP A 1 199 ? -7.926 17.859 23.438 1 87.62 199 ASP A N 1
ATOM 1616 C CA . ASP A 1 199 ? -6.922 18.75 22.844 1 87.62 199 ASP A CA 1
ATOM 1617 C C . ASP A 1 199 ? -6.984 18.719 21.328 1 87.62 199 ASP A C 1
ATOM 1619 O O . ASP A 1 199 ? -6.379 19.562 20.656 1 87.62 199 ASP A O 1
ATOM 1623 N N . SER A 1 200 ? -7.852 17.828 20.781 1 89.5 200 SER A N 1
ATOM 1624 C CA . SER A 1 200 ? -7.977 17.719 19.328 1 89.5 200 SER A CA 1
ATOM 1625 C C . SER A 1 200 ? -9 18.719 18.781 1 89.5 200 SER A C 1
ATOM 1627 O O . SER A 1 200 ? -9.07 18.953 17.578 1 89.5 200 SER A O 1
ATOM 1629 N N . ASP A 1 201 ? -9.766 19.344 19.672 1 94.81 201 ASP A N 1
ATOM 1630 C CA . ASP A 1 201 ? -10.914 20.141 19.234 1 94.81 201 ASP A CA 1
ATOM 1631 C C . ASP A 1 201 ? -10.469 21.359 18.438 1 94.81 201 ASP A C 1
ATOM 1633 O O . ASP A 1 201 ? -11.062 21.672 17.406 1 94.81 201 ASP A O 1
ATOM 1637 N N . ILE A 1 202 ? -9.43 22 18.953 1 95.69 202 ILE A N 1
ATOM 1638 C CA . ILE A 1 202 ? -8.969 23.188 18.234 1 95.69 202 ILE A CA 1
ATOM 1639 C C . ILE A 1 202 ? -8.477 22.781 16.859 1 95.69 202 ILE A C 1
ATOM 1641 O O . ILE A 1 202 ? -8.617 23.547 15.891 1 95.69 202 ILE A O 1
ATOM 1645 N N . GLY A 1 203 ? -7.945 21.594 16.734 1 94.56 203 GLY A N 1
ATOM 1646 C CA . GLY A 1 203 ? -7.527 21.078 15.438 1 94.56 203 GLY A CA 1
ATOM 1647 C C . GLY A 1 203 ? -8.68 20.859 14.477 1 94.56 203 GLY A C 1
ATOM 1648 O O . GLY A 1 203 ? -8.555 21.125 13.273 1 94.56 203 GLY A O 1
ATOM 1649 N N . ILE A 1 204 ? -9.766 20.438 14.992 1 96.81 204 ILE A N 1
ATOM 1650 C CA . ILE A 1 204 ? -10.969 20.266 14.195 1 96.81 204 ILE A CA 1
ATOM 1651 C C . ILE A 1 204 ? -11.414 21.609 13.625 1 96.81 204 ILE A C 1
ATOM 1653 O O . ILE A 1 204 ? -11.727 21.719 12.438 1 96.81 204 ILE A O 1
ATOM 1657 N N . VAL A 1 205 ? -11.422 22.594 14.5 1 97.81 205 VAL A N 1
ATOM 1658 C CA . VAL A 1 205 ? -11.828 23.922 14.086 1 97.81 205 VAL A CA 1
ATOM 1659 C C . VAL A 1 205 ? -10.867 24.453 13.023 1 97.81 205 VAL A C 1
ATOM 1661 O O . VAL A 1 205 ? -11.297 24.891 11.953 1 97.81 205 VAL A O 1
ATOM 1664 N N . TYR A 1 206 ? -9.633 24.406 13.273 1 96.69 206 TYR A N 1
ATOM 1665 C CA . TYR A 1 206 ? -8.609 24.875 12.352 1 96.69 206 TYR A CA 1
ATOM 1666 C C . TYR A 1 206 ? -8.758 24.203 10.992 1 96.69 206 TYR A C 1
ATOM 1668 O O . TYR A 1 206 ? -8.789 24.891 9.961 1 96.69 206 TYR A O 1
ATOM 1676 N N . ASP A 1 207 ? -8.859 22.953 11.008 1 96.25 207 ASP A N 1
ATOM 1677 C CA . ASP A 1 207 ? -8.906 22.141 9.789 1 96.25 207 ASP A CA 1
ATOM 1678 C C . ASP A 1 207 ? -10.117 22.516 8.938 1 96.25 207 ASP A C 1
ATOM 1680 O O . ASP A 1 207 ? -9.984 22.734 7.73 1 96.25 207 ASP A O 1
ATOM 1684 N N . ASN A 1 208 ? -11.25 22.578 9.562 1 97.88 208 ASN A N 1
ATOM 1685 C CA . ASN A 1 208 ? -12.477 22.859 8.828 1 97.88 208 ASN A CA 1
ATOM 1686 C C . ASN A 1 208 ? -12.453 24.281 8.242 1 97.88 208 ASN A C 1
ATOM 1688 O O . ASN A 1 208 ? -12.758 24.469 7.066 1 97.88 208 ASN A O 1
ATOM 1692 N N . LEU A 1 209 ? -12.07 25.234 9.047 1 98.31 209 LEU A N 1
ATOM 1693 C CA . LEU A 1 209 ? -12.062 26.609 8.562 1 98.31 209 LEU A CA 1
ATOM 1694 C C . LEU A 1 209 ? -11.062 26.781 7.43 1 98.31 209 LEU A C 1
ATOM 1696 O O . LEU A 1 209 ? -11.352 27.469 6.441 1 98.31 209 LEU A O 1
ATOM 1700 N N . LEU A 1 210 ? -9.914 26.172 7.516 1 97.38 210 LEU A N 1
ATOM 1701 C CA . LEU A 1 210 ? -8.906 26.266 6.469 1 97.38 210 LEU A CA 1
ATOM 1702 C C . LEU A 1 210 ? -9.43 25.672 5.164 1 97.38 210 LEU A C 1
ATOM 1704 O O . LEU A 1 210 ? -9.352 26.312 4.113 1 97.38 210 LEU A O 1
ATOM 1708 N N . ILE A 1 211 ? -9.961 24.484 5.199 1 97.94 211 ILE A N 1
ATOM 1709 C CA . ILE A 1 211 ? -10.398 23.734 4.02 1 97.94 211 ILE A CA 1
ATOM 1710 C C . ILE A 1 211 ? -11.586 24.453 3.375 1 97.94 211 ILE A C 1
ATOM 1712 O O . ILE A 1 211 ? -11.609 24.641 2.156 1 97.94 211 ILE A O 1
ATOM 1716 N N . GLU A 1 212 ? -12.539 24.859 4.207 1 98.25 212 GLU A N 1
ATOM 1717 C CA . GLU A 1 212 ? -13.719 25.547 3.697 1 98.25 212 GLU A CA 1
ATOM 1718 C C . GLU A 1 212 ? -13.344 26.859 3.018 1 98.25 212 GLU A C 1
ATOM 1720 O O . GLU A 1 212 ? -13.812 27.156 1.919 1 98.25 212 GLU A O 1
ATOM 1725 N N . GLU A 1 213 ? -12.477 27.578 3.666 1 97.75 213 GLU A N 1
ATOM 1726 C CA . GLU A 1 213 ? -12.008 28.828 3.064 1 97.75 213 GLU A CA 1
ATOM 1727 C C . GLU A 1 213 ? -11.289 28.562 1.743 1 97.75 213 GLU A C 1
ATOM 1729 O O . GLU A 1 213 ? -11.547 29.25 0.748 1 97.75 213 GLU A O 1
ATOM 1734 N N . GLU A 1 214 ? -10.445 27.609 1.721 1 96.25 214 GLU A N 1
ATOM 1735 C CA . GLU A 1 214 ? -9.648 27.312 0.533 1 96.25 214 GLU A CA 1
ATOM 1736 C C . GLU A 1 214 ? -10.523 26.797 -0.602 1 96.25 214 GLU A C 1
ATOM 1738 O O . GLU A 1 214 ? -10.18 26.922 -1.776 1 96.25 214 GLU A O 1
ATOM 1743 N N . GLN A 1 215 ? -11.633 26.219 -0.269 1 96 215 GLN A N 1
ATOM 1744 C CA . GLN A 1 215 ? -12.555 25.703 -1.279 1 96 215 GLN A CA 1
ATOM 1745 C C . GLN A 1 215 ? -13.531 26.797 -1.731 1 96 215 GLN A C 1
ATOM 1747 O O . GLN A 1 215 ? -14.453 26.516 -2.504 1 96 215 GLN A O 1
ATOM 1752 N N . GLY A 1 216 ? -13.422 27.969 -1.181 1 96.44 216 GLY A N 1
ATOM 1753 C CA . GLY A 1 216 ? -14.219 29.109 -1.604 1 96.44 216 GLY A CA 1
ATOM 1754 C C . GLY A 1 216 ? -15.57 29.172 -0.915 1 96.44 216 GLY A C 1
ATOM 1755 O O . GLY A 1 216 ? -16.469 29.891 -1.372 1 96.44 216 GLY A O 1
ATOM 1756 N N . LEU A 1 217 ? -15.695 28.469 0.13 1 97.56 217 LEU A N 1
ATOM 1757 C CA . LEU A 1 217 ? -16.938 28.5 0.889 1 97.56 217 LEU A CA 1
ATOM 1758 C C . LEU A 1 217 ? -16.953 29.672 1.864 1 97.56 217 LEU A C 1
ATOM 1760 O O . LEU A 1 217 ? -15.914 30 2.463 1 97.56 217 LEU A O 1
ATOM 1764 N N . LYS A 1 218 ? -18.141 30.281 2.021 1 98.06 218 LYS A N 1
ATOM 1765 C CA . LYS A 1 218 ? -18.25 31.391 2.955 1 98.06 218 LYS A CA 1
ATOM 1766 C C . LYS A 1 218 ? -18.219 30.906 4.402 1 98.06 218 LYS A C 1
ATOM 1768 O O . LYS A 1 218 ? -19.031 30.078 4.805 1 98.06 218 LYS A O 1
ATOM 1773 N N . LEU A 1 219 ? -17.344 31.469 5.148 1 98.5 219 LEU A N 1
ATOM 1774 C CA . LEU A 1 219 ? -17.234 31.094 6.555 1 98.5 219 LEU A CA 1
ATOM 1775 C C . LEU A 1 219 ? -18.312 31.781 7.383 1 98.5 219 LEU A C 1
ATOM 1777 O O . LEU A 1 219 ? -18.766 32.875 7.039 1 98.5 219 LEU A O 1
ATOM 1781 N N . PRO A 1 220 ? -18.688 31.172 8.469 1 98.31 220 PRO A N 1
ATOM 1782 C CA . PRO A 1 220 ? -19.688 31.812 9.344 1 98.31 220 PRO A CA 1
ATOM 1783 C C . PRO A 1 220 ? -19.203 33.156 9.906 1 98.31 220 PRO A C 1
ATOM 1785 O O . PRO A 1 220 ? -18 33.312 10.125 1 98.31 220 PRO A O 1
ATOM 1788 N N . GLU A 1 221 ? -20.125 34 10.273 1 98.25 221 GLU A N 1
ATOM 1789 C CA . GLU A 1 221 ? -19.844 35.344 10.719 1 98.25 221 GLU A CA 1
ATOM 1790 C C . GLU A 1 221 ? -18.984 35.344 11.984 1 98.25 221 GLU A C 1
ATOM 1792 O O . GLU A 1 221 ? -18.141 36.219 12.164 1 98.25 221 GLU A O 1
ATOM 1797 N N . TRP A 1 222 ? -19.156 34.375 12.797 1 98.31 222 TRP A N 1
ATOM 1798 C CA . TRP A 1 222 ? -18.469 34.312 14.078 1 98.31 222 TRP A CA 1
ATOM 1799 C C . TRP A 1 222 ? -16.969 34.188 13.883 1 98.31 222 TRP A C 1
ATOM 1801 O O . TRP A 1 222 ? -16.188 34.531 14.766 1 98.31 222 TRP A O 1
ATOM 1811 N N . THR A 1 223 ? -16.531 33.625 12.727 1 98.69 223 THR A N 1
ATOM 1812 C CA . THR A 1 223 ? -15.117 33.344 12.5 1 98.69 223 THR A CA 1
ATOM 1813 C C . THR A 1 223 ? -14.32 34.625 12.305 1 98.69 223 THR A C 1
ATOM 1815 O O . THR A 1 223 ? -13.102 34.656 12.484 1 98.69 223 THR A O 1
ATOM 1818 N N . LYS A 1 224 ? -14.922 35.719 11.969 1 98.19 224 LYS A N 1
ATOM 1819 C CA . LYS A 1 224 ? -14.242 36.969 11.703 1 98.19 224 LYS A CA 1
ATOM 1820 C C . LYS A 1 224 ? -13.453 37.438 12.922 1 98.19 224 LYS A C 1
ATOM 1822 O O . LYS A 1 224 ? -12.414 38.094 12.789 1 98.19 224 LYS A O 1
ATOM 1827 N N . LYS A 1 225 ? -13.938 37.062 14.055 1 97.75 225 LYS A N 1
ATOM 1828 C CA . LYS A 1 225 ? -13.32 37.531 15.297 1 97.75 225 LYS A CA 1
ATOM 1829 C C . LYS A 1 225 ? -12.078 36.688 15.625 1 97.75 225 LYS A C 1
ATOM 1831 O O . LYS A 1 225 ? -11.18 37.156 16.312 1 97.75 225 LYS A O 1
ATOM 1836 N N . VAL A 1 226 ? -12.008 35.469 15.047 1 98.31 226 VAL A N 1
ATOM 1837 C CA . VAL A 1 226 ? -10.984 34.594 15.609 1 98.31 226 VAL A CA 1
ATOM 1838 C C . VAL A 1 226 ? -10.172 33.969 14.484 1 98.31 226 VAL A C 1
ATOM 1840 O O . VAL A 1 226 ? -9.125 33.344 14.734 1 98.31 226 VAL A O 1
ATOM 1843 N N . TRP A 1 227 ? -10.609 34 13.211 1 97.88 227 TRP A N 1
ATOM 1844 C CA . TRP A 1 227 ? -9.93 33.375 12.086 1 97.88 227 TRP A CA 1
ATOM 1845 C C . TRP A 1 227 ? -9.234 34.406 11.219 1 97.88 227 TRP A C 1
ATOM 1847 O O . TRP A 1 227 ? -9.805 35.469 10.906 1 97.88 227 TRP A O 1
ATOM 1857 N N . PRO A 1 228 ? -7.992 34.219 10.875 1 96.38 228 PRO A N 1
ATOM 1858 C CA . PRO A 1 228 ? -7.234 32.969 11.008 1 96.38 228 PRO A CA 1
ATOM 1859 C C . PRO A 1 228 ? -6.285 32.969 12.203 1 96.38 228 PRO A C 1
ATOM 1861 O O . PRO A 1 228 ? -5.984 31.922 12.773 1 96.38 228 PRO A O 1
ATOM 1864 N N . ASP A 1 229 ? -5.836 34.094 12.648 1 95.19 229 ASP A N 1
ATOM 1865 C CA . ASP A 1 229 ? -4.648 34.219 13.484 1 95.19 229 ASP A CA 1
ATOM 1866 C C . ASP A 1 229 ? -4.863 33.625 14.859 1 95.19 229 ASP A C 1
ATOM 1868 O O . ASP A 1 229 ? -4.035 32.812 15.336 1 95.19 229 ASP A O 1
ATOM 1872 N N . THR A 1 230 ? -6.008 33.906 15.469 1 96.62 230 THR A N 1
ATOM 1873 C CA . THR A 1 230 ? -6.27 33.438 16.828 1 96.62 230 THR A CA 1
ATOM 1874 C C . THR A 1 230 ? -6.379 31.922 16.844 1 96.62 230 THR A C 1
ATOM 1876 O O . THR A 1 230 ? -5.805 31.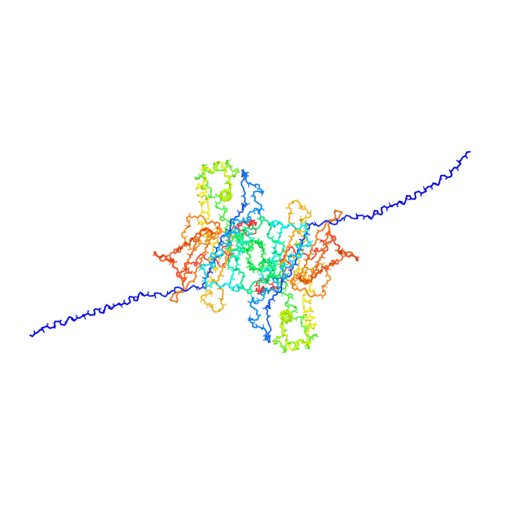266 17.719 1 96.62 230 THR A O 1
ATOM 1879 N N . VAL A 1 231 ? -7.066 31.375 15.914 1 97.06 231 VAL A N 1
ATOM 1880 C CA . VAL A 1 231 ? -7.254 29.922 15.844 1 97.06 231 VAL A CA 1
ATOM 1881 C C . VAL A 1 231 ? -5.918 29.25 15.539 1 97.06 231 VAL A C 1
ATOM 1883 O O . VAL A 1 231 ? -5.559 28.266 16.188 1 97.06 231 VAL A O 1
ATOM 1886 N N . ILE A 1 232 ? -5.188 29.781 14.633 1 94 232 ILE A N 1
ATOM 1887 C CA . ILE A 1 232 ? -3.9 29.203 14.258 1 94 232 ILE A CA 1
ATOM 1888 C C . ILE A 1 232 ? -2.949 29.234 15.445 1 94 232 ILE A C 1
ATOM 1890 O O . ILE A 1 232 ? -2.258 28.25 15.727 1 94 232 ILE A O 1
ATOM 1894 N N . SER A 1 233 ? -2.951 30.344 16.078 1 93.06 233 SER A N 1
ATOM 1895 C CA . SER A 1 233 ? -2.076 30.484 17.234 1 93.06 233 SER A CA 1
ATOM 1896 C C . SER A 1 233 ? -2.418 29.484 18.328 1 93.06 233 SER A C 1
ATOM 1898 O O . SER A 1 233 ? -1.525 28.859 18.906 1 93.06 233 SER A O 1
ATOM 1900 N N . LEU A 1 234 ? -3.676 29.328 18.625 1 94.75 234 LEU A N 1
ATOM 1901 C CA . LEU A 1 234 ? -4.105 28.375 19.641 1 94.75 234 LEU A CA 1
ATOM 1902 C C . LEU A 1 234 ? -3.793 26.938 19.219 1 94.75 234 LEU A C 1
ATOM 1904 O O . LEU A 1 234 ? -3.346 26.125 20.047 1 94.75 234 LEU A O 1
ATOM 1908 N N . TYR A 1 235 ? -4.039 26.641 17.984 1 93.69 235 TYR A N 1
ATOM 1909 C CA . TYR A 1 235 ? -3.732 25.312 17.453 1 93.69 235 TYR A CA 1
ATOM 1910 C C . TYR A 1 235 ? -2.246 25 17.578 1 93.69 235 TYR A C 1
ATOM 1912 O O . TYR A 1 235 ? -1.862 23.906 18 1 93.69 235 TYR A O 1
ATOM 1920 N N . ARG A 1 236 ? -1.496 25.891 17.219 1 89.38 236 ARG A N 1
ATOM 1921 C CA . ARG A 1 236 ? -0.048 25.734 17.328 1 89.38 236 ARG A CA 1
ATOM 1922 C C . ARG A 1 236 ? 0.384 25.531 18.766 1 89.38 236 ARG A C 1
ATOM 1924 O O . ARG A 1 236 ? 1.223 24.672 19.062 1 89.38 236 ARG A O 1
ATOM 1931 N N . ARG A 1 237 ? -0.118 26.359 19.609 1 89.94 237 ARG A N 1
ATOM 1932 C CA . ARG A 1 237 ? 0.235 26.281 21.016 1 89.94 237 ARG A CA 1
ATOM 1933 C C . ARG A 1 237 ? -0.075 24.891 21.578 1 89.94 237 ARG A C 1
ATOM 1935 O O . ARG A 1 237 ? 0.746 24.297 22.281 1 89.94 237 ARG A O 1
ATOM 1942 N N . VAL A 1 238 ? -1.227 24.422 21.25 1 90.12 238 VAL A N 1
ATOM 1943 C CA . VAL A 1 238 ? -1.636 23.094 21.734 1 90.12 238 VAL A CA 1
ATOM 1944 C C . VAL A 1 238 ? -0.741 22.031 21.125 1 90.12 238 VAL A C 1
ATOM 1946 O O . VAL A 1 238 ? -0.266 21.125 21.812 1 90.12 238 VAL A O 1
ATOM 1949 N N . SER A 1 239 ? -0.472 22.109 19.828 1 85.88 239 SER A N 1
ATOM 1950 C CA . SER A 1 239 ? 0.291 21.109 19.094 1 85.88 239 SER A CA 1
ATOM 1951 C C . SER A 1 239 ? 1.75 21.078 19.531 1 85.88 239 SER A C 1
ATOM 1953 O O . SER A 1 239 ? 2.363 20.016 19.625 1 85.88 239 SER A O 1
ATOM 1955 N N . VAL A 1 240 ? 2.248 22.188 19.812 1 80.62 240 VAL A N 1
ATOM 1956 C CA . VAL A 1 240 ? 3.648 22.312 20.203 1 80.62 240 VAL A CA 1
ATOM 1957 C C . VAL A 1 240 ? 3.828 21.828 21.641 1 80.62 240 VAL A C 1
ATOM 1959 O O . VAL A 1 240 ? 4.836 21.188 21.969 1 80.62 240 VAL A O 1
ATOM 1962 N N . ALA A 1 241 ? 2.9 22.172 22.453 1 81.56 241 ALA A N 1
ATOM 1963 C CA . ALA A 1 241 ? 3.006 21.781 23.859 1 81.56 241 ALA A CA 1
ATOM 1964 C C . ALA A 1 241 ? 3.064 20.25 23.984 1 81.56 241 ALA A C 1
ATOM 1966 O O . ALA A 1 241 ? 3.818 19.734 24.812 1 81.56 241 ALA A O 1
ATOM 1967 N N . LEU A 1 242 ? 2.346 19.609 23.234 1 75.19 242 LEU A N 1
ATOM 1968 C CA . LEU A 1 242 ? 2.346 18.141 23.25 1 75.19 242 LEU A CA 1
ATOM 1969 C C . LEU A 1 242 ? 3.684 17.594 22.766 1 75.19 242 LEU A C 1
ATOM 1971 O O . LEU A 1 242 ? 4.215 16.656 23.344 1 75.19 242 LEU A O 1
ATOM 1975 N N . LYS A 1 243 ? 4.305 18.203 21.828 1 74.81 243 LYS A N 1
ATOM 1976 C CA . LYS A 1 243 ? 5.457 17.656 21.125 1 74.81 243 LYS A CA 1
ATOM 1977 C C . LYS A 1 243 ? 6.766 18.203 21.688 1 74.81 243 LYS A C 1
ATOM 1979 O O . LYS A 1 243 ? 7.848 17.828 21.219 1 74.81 243 LYS A O 1
ATOM 1984 N N . LYS A 1 244 ? 6.598 19.078 22.688 1 72.12 244 LYS A N 1
ATOM 1985 C CA . LYS A 1 244 ? 7.789 19.609 23.344 1 72.12 244 LYS A CA 1
ATOM 1986 C C . LYS A 1 244 ? 8.453 18.562 24.219 1 72.12 244 LYS A C 1
ATOM 1988 O O . LYS A 1 244 ? 9.625 18.688 24.594 1 72.12 244 LYS A O 1
ATOM 1993 N N . ASN A 1 245 ? 7.711 17.547 24.469 1 78.56 245 ASN A N 1
ATOM 1994 C CA . ASN A 1 245 ? 8.289 16.438 25.219 1 78.56 245 ASN A CA 1
ATOM 1995 C C . ASN A 1 245 ? 9.32 15.68 24.406 1 78.56 245 ASN A C 1
ATOM 1997 O O . ASN A 1 245 ? 9.008 15.156 23.328 1 78.56 245 ASN A O 1
ATOM 2001 N N . PRO A 1 246 ? 10.562 15.633 24.906 1 82.12 246 PRO A N 1
ATOM 2002 C CA . PRO A 1 246 ? 11.625 14.969 24.156 1 82.12 246 PRO A CA 1
ATOM 2003 C C . PRO A 1 246 ? 11.312 13.508 23.844 1 82.12 246 PRO A C 1
ATOM 2005 O O . PRO A 1 246 ? 11.703 12.992 22.797 1 82.12 246 PRO A O 1
ATOM 2008 N N . THR A 1 247 ? 10.656 12.953 24.781 1 83.69 247 THR A N 1
ATOM 2009 C CA . THR A 1 247 ? 10.281 11.562 24.562 1 83.69 247 THR A CA 1
ATOM 2010 C C . THR A 1 247 ? 9.32 11.438 23.391 1 83.69 247 THR A C 1
ATOM 2012 O O . THR A 1 247 ? 9.469 10.547 22.547 1 83.69 247 THR A O 1
ATOM 2015 N N . TYR A 1 248 ? 8.398 12.344 23.297 1 86.31 248 TYR A N 1
ATOM 2016 C CA . TYR A 1 248 ? 7.438 12.344 22.203 1 86.31 248 TYR A CA 1
ATOM 2017 C C . TYR A 1 248 ? 8.141 12.562 20.875 1 86.31 248 TYR A C 1
ATOM 2019 O O . TYR A 1 248 ? 7.875 11.852 19.891 1 86.31 248 TYR A O 1
ATOM 2027 N N . THR A 1 249 ? 9 13.484 20.875 1 88.25 249 THR A N 1
ATOM 2028 C CA . THR A 1 249 ? 9.711 13.812 19.656 1 88.25 249 THR A CA 1
ATOM 2029 C C . THR A 1 249 ? 10.562 12.633 19.188 1 88.25 249 THR A C 1
ATOM 2031 O O . THR A 1 249 ? 10.594 12.32 18 1 88.25 249 THR A O 1
ATOM 2034 N N . LYS A 1 250 ? 11.219 12.031 20.125 1 92.12 250 LYS A N 1
ATOM 2035 C CA . LYS A 1 250 ? 12.07 10.891 19.797 1 92.12 250 LYS A CA 1
ATOM 2036 C C . LYS A 1 250 ? 11.266 9.742 19.203 1 92.12 250 LYS A C 1
ATOM 2038 O O . LYS A 1 250 ? 11.633 9.18 18.172 1 92.12 250 LYS A O 1
ATOM 2043 N N . ILE A 1 251 ? 10.156 9.484 19.812 1 92 251 ILE A N 1
ATOM 2044 C CA . ILE A 1 251 ? 9.344 8.359 19.359 1 92 251 ILE A CA 1
ATOM 2045 C C . ILE A 1 251 ? 8.672 8.695 18.031 1 92 251 ILE A C 1
ATOM 2047 O O . ILE A 1 251 ? 8.578 7.848 17.156 1 92 251 ILE A O 1
ATOM 2051 N N . ASN A 1 252 ? 8.297 9.898 17.844 1 90.44 252 ASN A N 1
ATOM 2052 C CA . ASN A 1 252 ? 7.5 10.305 16.688 1 90.44 252 ASN A CA 1
ATOM 2053 C C . ASN A 1 252 ? 8.367 10.484 15.445 1 90.44 252 ASN A C 1
ATOM 2055 O O . ASN A 1 252 ? 7.875 10.406 14.32 1 90.44 252 ASN A O 1
ATOM 2059 N N . SER A 1 253 ? 9.664 10.703 15.609 1 94.81 253 SER A N 1
ATOM 2060 C CA . SER A 1 253 ? 10.469 11.008 14.43 1 94.81 253 SER A CA 1
ATOM 2061 C C . SER A 1 253 ? 11.711 10.125 14.367 1 94.81 253 SER A C 1
ATOM 2063 O O . SER A 1 253 ? 12.383 10.07 13.336 1 94.81 253 SER A O 1
ATOM 2065 N N . GLY A 1 254 ? 12.023 9.453 15.414 1 97.38 254 GLY A N 1
ATOM 2066 C CA . GLY A 1 254 ? 13.312 8.789 15.539 1 97.38 254 GLY A CA 1
ATOM 2067 C C . GLY A 1 254 ? 13.516 7.668 14.539 1 97.38 254 GLY A C 1
ATOM 2068 O O . GLY A 1 254 ? 14.617 7.473 14.031 1 97.38 254 GLY A O 1
ATOM 2069 N N . VAL A 1 255 ? 12.43 6.914 14.281 1 98.06 255 VAL A N 1
ATOM 2070 C CA . VAL A 1 255 ? 12.539 5.812 13.336 1 98.06 255 VAL A CA 1
ATOM 2071 C C . VAL A 1 255 ? 12.781 6.363 11.93 1 98.06 255 VAL A C 1
ATOM 2073 O O . VAL A 1 255 ? 13.602 5.828 11.18 1 98.06 255 VAL A O 1
ATOM 2076 N N . LEU A 1 256 ? 12.062 7.402 11.539 1 98.31 256 LEU A N 1
ATOM 2077 C CA . LEU A 1 256 ? 12.234 8.016 10.227 1 98.31 256 LEU A CA 1
ATOM 2078 C C . LEU A 1 256 ? 13.633 8.602 10.078 1 98.31 256 LEU A C 1
ATOM 2080 O O . LEU A 1 256 ? 14.281 8.43 9.047 1 98.31 256 LEU A O 1
ATOM 2084 N N . ILE A 1 257 ? 14.133 9.289 11.094 1 98.19 257 ILE A N 1
ATOM 2085 C CA . ILE A 1 257 ? 15.477 9.867 11.062 1 98.19 257 ILE A CA 1
ATOM 2086 C C . ILE A 1 257 ? 16.516 8.75 10.922 1 98.19 257 ILE A C 1
ATOM 2088 O O . ILE A 1 257 ? 17.453 8.867 10.133 1 98.19 257 ILE A O 1
ATOM 2092 N N . ASN A 1 258 ? 16.312 7.727 11.672 1 98.44 258 ASN A N 1
ATOM 2093 C CA . ASN A 1 258 ? 17.203 6.582 11.555 1 98.44 258 ASN A CA 1
ATOM 2094 C C . ASN A 1 258 ? 17.203 6.02 10.133 1 98.44 258 ASN A C 1
ATOM 2096 O O . ASN A 1 258 ? 18.25 5.641 9.609 1 98.44 258 ASN A O 1
ATOM 2100 N N . ASP A 1 259 ? 16.078 5.867 9.57 1 98.19 259 ASP A N 1
ATOM 2101 C CA . ASP A 1 259 ? 15.953 5.355 8.203 1 98.19 259 ASP A CA 1
ATOM 2102 C C . ASP A 1 259 ? 16.688 6.25 7.215 1 98.19 259 ASP A C 1
ATOM 2104 O O . ASP A 1 259 ? 17.391 5.758 6.328 1 98.19 259 ASP A O 1
ATOM 2108 N N . LEU A 1 260 ? 16.531 7.559 7.32 1 98.31 260 LEU A N 1
ATOM 2109 C CA . LEU A 1 260 ? 17.234 8.516 6.465 1 98.31 260 LEU A CA 1
ATOM 2110 C C . LEU A 1 2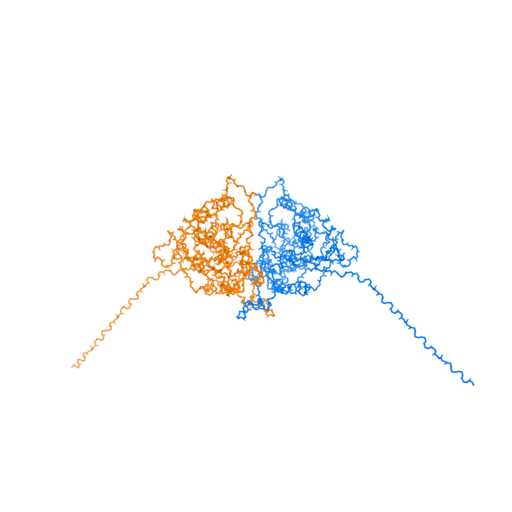60 ? 18.75 8.336 6.57 1 98.31 260 LEU A C 1
ATOM 2112 O O . LEU A 1 260 ? 19.438 8.219 5.555 1 98.31 260 LEU A O 1
ATOM 2116 N N . LEU A 1 261 ? 19.25 8.266 7.762 1 98.31 261 LEU A N 1
ATOM 2117 C CA . LEU A 1 261 ? 20.688 8.195 8 1 98.31 261 LEU A CA 1
ATOM 2118 C C . LEU A 1 261 ? 21.25 6.852 7.535 1 98.31 261 LEU A C 1
ATOM 2120 O O . LEU A 1 261 ? 22.297 6.805 6.887 1 98.31 261 LEU A O 1
ATOM 2124 N N . THR A 1 262 ? 20.531 5.801 7.84 1 97.44 262 THR A N 1
ATOM 2125 C CA . THR A 1 262 ? 21.016 4.477 7.477 1 97.44 262 THR A CA 1
ATOM 2126 C C . THR A 1 262 ? 21.016 4.293 5.961 1 97.44 262 THR A C 1
ATOM 2128 O O . THR A 1 262 ? 21.891 3.637 5.402 1 97.44 262 THR A O 1
ATOM 2131 N N . THR A 1 263 ? 20.031 4.828 5.301 1 97.44 263 THR A N 1
ATOM 2132 C CA . THR A 1 263 ? 19.969 4.75 3.844 1 97.44 263 THR A CA 1
ATOM 2133 C C . THR A 1 263 ? 21.125 5.52 3.215 1 97.44 263 THR A C 1
ATOM 2135 O O . THR A 1 263 ? 21.781 5.027 2.291 1 97.44 263 THR A O 1
ATOM 2138 N N . MET A 1 264 ? 21.391 6.707 3.711 1 97.75 264 MET A N 1
ATOM 2139 C CA . MET A 1 264 ? 22.5 7.5 3.191 1 97.75 264 MET A CA 1
ATOM 2140 C C . MET A 1 264 ? 23.828 6.812 3.471 1 97.75 264 MET A C 1
ATOM 2142 O O . MET A 1 264 ? 24.719 6.805 2.619 1 97.75 264 MET A O 1
ATOM 2146 N N . ARG A 1 265 ? 23.969 6.25 4.641 1 97.38 265 ARG A N 1
ATOM 2147 C CA . ARG A 1 265 ? 25.172 5.5 4.969 1 97.38 265 ARG A CA 1
ATOM 2148 C C . ARG A 1 265 ? 25.375 4.336 4.004 1 97.38 265 ARG A C 1
ATOM 2150 O O . ARG A 1 265 ? 26.5 4.082 3.551 1 97.38 265 ARG A O 1
ATOM 2157 N N . LYS A 1 266 ? 24.281 3.641 3.717 1 97 266 LYS A N 1
ATOM 2158 C CA . LYS A 1 266 ? 24.359 2.551 2.75 1 97 266 LYS A CA 1
ATOM 2159 C C . LYS A 1 266 ? 24.797 3.059 1.38 1 97 266 LYS A C 1
ATOM 2161 O O . LYS A 1 266 ? 25.609 2.424 0.708 1 97 266 LYS A O 1
ATOM 2166 N N . LYS A 1 267 ? 24.25 4.18 0.964 1 96.31 267 LYS A N 1
ATOM 2167 C CA . LYS A 1 267 ? 24.625 4.777 -0.312 1 96.31 267 LYS A CA 1
ATOM 2168 C C . LYS A 1 267 ? 26.109 5.129 -0.331 1 96.31 267 LYS A C 1
ATOM 2170 O O . LYS A 1 267 ? 26.797 4.945 -1.347 1 96.31 267 LYS A O 1
ATOM 2175 N N . ILE A 1 268 ? 26.656 5.617 0.717 1 95.94 268 ILE A N 1
ATOM 2176 C CA . ILE A 1 268 ? 28.062 6.027 0.833 1 95.94 268 ILE A CA 1
ATOM 2177 C C . ILE A 1 268 ? 28.969 4.797 0.765 1 95.94 268 ILE A C 1
ATOM 2179 O O . ILE A 1 268 ? 29.984 4.809 0.067 1 95.94 268 ILE A O 1
ATOM 2183 N N . ASN A 1 269 ? 28.531 3.732 1.398 1 94.25 269 ASN A N 1
ATOM 2184 C CA . ASN A 1 269 ? 29.391 2.564 1.558 1 94.25 269 ASN A CA 1
ATOM 2185 C C . ASN A 1 269 ? 29.281 1.621 0.362 1 94.25 269 ASN A C 1
ATOM 2187 O O . ASN A 1 269 ? 30.234 0.926 0.025 1 94.25 269 ASN A O 1
ATOM 2191 N N . GLU A 1 270 ? 28.062 1.506 -0.145 1 87.62 270 GLU A N 1
ATOM 2192 C CA . GLU A 1 270 ? 27.781 0.506 -1.171 1 87.62 270 GLU A CA 1
ATOM 2193 C C . GLU A 1 270 ? 27.438 1.166 -2.504 1 87.62 270 GLU A C 1
ATOM 2195 O O . GLU A 1 270 ? 26.438 0.827 -3.129 1 87.62 270 GLU A O 1
ATOM 2200 N N . THR A 1 271 ? 28.281 1.881 -2.941 1 71.25 271 THR A N 1
ATOM 2201 C CA . THR A 1 271 ? 27.984 2.721 -4.102 1 71.25 271 THR A CA 1
ATOM 2202 C C . THR A 1 271 ? 27.703 1.865 -5.332 1 71.25 271 THR A C 1
ATOM 2204 O O . THR A 1 271 ? 26.828 2.193 -6.137 1 71.25 271 THR A O 1
ATOM 2207 N N . GLU A 1 272 ? 28.281 0.778 -5.352 1 75.31 272 GLU A N 1
ATOM 2208 C CA . GLU A 1 272 ? 28.156 -0.035 -6.559 1 75.31 272 GLU A CA 1
ATOM 2209 C C . GLU A 1 272 ? 26.922 -0.92 -6.5 1 75.31 272 GLU A C 1
ATOM 2211 O O . GLU A 1 272 ? 26.25 -1.124 -7.516 1 75.31 272 GLU A O 1
ATOM 2216 N N . SER A 1 273 ? 26.516 -1.263 -5.352 1 84.19 273 SER A N 1
ATOM 2217 C CA . SER A 1 273 ? 25.438 -2.238 -5.234 1 84.19 273 SER A CA 1
ATOM 2218 C C . SER A 1 273 ? 24.125 -1.563 -4.859 1 84.19 273 SER A C 1
ATOM 2220 O O . SER A 1 273 ? 23.047 -2.113 -5.102 1 84.19 273 SER A O 1
ATOM 2222 N N . PHE A 1 274 ? 24.203 -0.396 -4.34 1 90.44 274 PHE A N 1
ATOM 2223 C CA . PHE A 1 274 ? 23 0.351 -3.967 1 90.44 274 PHE A CA 1
ATOM 2224 C C . PHE A 1 274 ? 22.641 1.358 -5.051 1 90.44 274 PHE A C 1
ATOM 2226 O O . PHE A 1 274 ? 23.094 2.504 -5.02 1 90.44 274 PHE A O 1
ATOM 2233 N N . ASN A 1 275 ? 21.766 1.044 -5.973 1 88.75 275 ASN A N 1
ATOM 2234 C CA . ASN A 1 275 ? 21.516 1.793 -7.195 1 88.75 275 ASN A CA 1
ATOM 2235 C C . ASN A 1 275 ? 20.312 2.73 -7.043 1 88.75 275 ASN A C 1
ATOM 2237 O O . ASN A 1 275 ? 19.969 3.445 -7.98 1 88.75 275 ASN A O 1
ATOM 2241 N N . ARG A 1 276 ? 19.844 2.811 -5.898 1 95.62 276 ARG A N 1
ATOM 2242 C CA . ARG A 1 276 ? 18.656 3.65 -5.684 1 95.62 276 ARG A CA 1
ATOM 2243 C C . ARG A 1 276 ? 19.031 5.129 -5.715 1 95.62 276 ARG A C 1
ATOM 2245 O O . ARG A 1 276 ? 20.078 5.523 -5.188 1 95.62 276 ARG A O 1
ATOM 2252 N N . PHE A 1 277 ? 18.156 5.973 -6.324 1 97.5 277 PHE A N 1
ATOM 2253 C CA . PHE A 1 277 ? 18.422 7.398 -6.453 1 97.5 277 PHE A CA 1
ATOM 2254 C C . PHE A 1 277 ? 17.734 8.18 -5.348 1 97.5 277 PHE A C 1
ATOM 2256 O O . PHE A 1 277 ? 18.188 9.258 -4.957 1 97.5 277 PHE A O 1
ATOM 2263 N N . PHE A 1 278 ? 16.562 7.602 -4.895 1 98.44 278 PHE A N 1
ATOM 2264 C CA . PHE A 1 278 ? 15.859 8.375 -3.875 1 98.44 278 PHE A CA 1
ATOM 2265 C C . PHE A 1 278 ? 14.82 7.512 -3.16 1 98.44 278 PHE A C 1
ATOM 2267 O O . PHE A 1 278 ? 14.461 6.438 -3.646 1 98.44 278 PHE A O 1
ATOM 2274 N N . ASN A 1 279 ? 14.461 7.953 -1.998 1 98.62 279 ASN A N 1
ATOM 2275 C CA . ASN A 1 279 ? 13.289 7.496 -1.265 1 98.62 279 ASN A CA 1
ATOM 2276 C C . ASN A 1 279 ? 12.188 8.555 -1.247 1 98.62 279 ASN A C 1
ATOM 2278 O O . ASN A 1 279 ? 12.477 9.75 -1.182 1 98.62 279 ASN A O 1
ATOM 2282 N N . LEU A 1 280 ? 10.969 8.109 -1.372 1 98.88 280 LEU A N 1
ATOM 2283 C CA . LEU A 1 280 ? 9.805 8.984 -1.311 1 98.88 280 LEU A CA 1
ATOM 2284 C C . LEU A 1 280 ? 8.844 8.539 -0.218 1 98.88 280 LEU A C 1
ATOM 2286 O O . LEU A 1 280 ? 8.375 7.395 -0.227 1 98.88 280 LEU A O 1
ATOM 2290 N N . TYR A 1 281 ? 8.57 9.453 0.7 1 98.88 281 TYR A N 1
ATOM 2291 C CA . TYR A 1 281 ? 7.645 9.172 1.795 1 98.88 281 TYR A CA 1
ATOM 2292 C C . TYR A 1 281 ? 6.426 10.086 1.732 1 98.88 281 TYR A C 1
ATOM 2294 O O . TYR A 1 281 ? 6.562 11.312 1.72 1 98.88 281 TYR A O 1
ATOM 2302 N N . ALA A 1 282 ? 5.27 9.492 1.633 1 98.88 282 ALA A N 1
ATOM 2303 C CA . ALA A 1 282 ? 4.016 10.242 1.695 1 98.88 282 ALA A CA 1
ATOM 2304 C C . ALA A 1 282 ? 3.406 10.172 3.094 1 98.88 282 ALA A C 1
ATOM 2306 O O . ALA A 1 282 ? 3.098 9.094 3.594 1 98.88 282 ALA A O 1
ATOM 2307 N N . ALA A 1 283 ? 3.223 11.359 3.633 1 98.25 283 ALA A N 1
ATOM 2308 C CA . ALA A 1 283 ? 2.889 11.383 5.055 1 98.25 283 ALA A CA 1
ATOM 2309 C C . ALA A 1 283 ? 2.016 12.594 5.391 1 98.25 283 ALA A C 1
ATOM 2311 O O . ALA A 1 283 ? 1.071 12.906 4.664 1 98.25 283 ALA A O 1
ATOM 2312 N N . HIS A 1 284 ? 2.275 13.148 6.578 1 96.19 284 HIS A N 1
ATOM 2313 C CA . HIS A 1 284 ? 1.368 14.148 7.129 1 96.19 284 HIS A CA 1
ATOM 2314 C C . HIS A 1 284 ? 2.137 15.344 7.684 1 96.19 284 HIS A C 1
ATOM 2316 O O . HIS A 1 284 ? 3.369 15.359 7.66 1 96.19 284 HIS A O 1
ATOM 2322 N N . ASP A 1 285 ? 1.364 16.375 8.055 1 92.81 285 ASP A N 1
ATOM 2323 C CA . ASP A 1 285 ? 1.968 17.547 8.656 1 92.81 285 ASP A CA 1
ATOM 2324 C C . ASP A 1 285 ? 2.73 17.188 9.93 1 92.81 285 ASP A C 1
ATOM 2326 O O . ASP A 1 285 ? 3.826 17.703 10.172 1 92.81 285 ASP A O 1
ATOM 2330 N N . THR A 1 286 ? 2.189 16.234 10.648 1 89.31 286 THR A N 1
ATOM 2331 C CA . THR A 1 286 ? 2.814 15.852 11.906 1 89.31 286 THR A CA 1
ATOM 2332 C C . THR A 1 286 ? 4.148 15.156 11.656 1 89.31 286 THR A C 1
ATOM 2334 O O . THR A 1 286 ? 5.074 15.273 12.461 1 89.31 286 THR A O 1
ATOM 2337 N N . THR A 1 287 ? 4.281 14.438 10.547 1 94.31 287 THR A N 1
ATOM 2338 C CA . THR A 1 287 ? 5.543 13.812 10.172 1 94.31 287 THR A CA 1
ATOM 2339 C C . THR A 1 287 ? 6.602 14.867 9.867 1 94.31 287 THR A C 1
ATOM 2341 O O . THR A 1 287 ? 7.738 14.766 10.336 1 94.31 287 THR A O 1
ATOM 2344 N N . ILE A 1 288 ? 6.168 15.867 9.125 1 94.31 288 ILE A N 1
ATOM 2345 C CA . ILE A 1 288 ? 7.07 16.953 8.742 1 94.31 288 ILE A CA 1
ATOM 2346 C C . ILE A 1 288 ? 7.531 17.703 9.992 1 94.31 288 ILE A C 1
ATOM 2348 O O . ILE A 1 288 ? 8.727 17.953 10.156 1 94.31 288 ILE A O 1
ATOM 2352 N N . LEU A 1 289 ? 6.629 18.016 10.867 1 90.25 289 LEU A N 1
ATOM 2353 C CA . LEU A 1 289 ? 6.969 18.734 12.094 1 90.25 289 LEU A CA 1
ATOM 2354 C C . LEU A 1 289 ? 7.898 17.891 12.969 1 90.25 289 LEU A C 1
ATOM 2356 O O . LEU A 1 289 ? 8.797 18.438 13.617 1 90.25 289 LEU A O 1
ATOM 2360 N N . GLY A 1 290 ? 7.605 16.594 13 1 90.5 290 GLY A N 1
ATOM 2361 C CA . GLY A 1 290 ? 8.484 15.703 13.734 1 90.5 290 GLY A CA 1
ATOM 2362 C C . GLY A 1 290 ? 9.922 15.734 13.234 1 90.5 290 GLY A C 1
ATOM 2363 O O . GLY A 1 290 ? 10.859 15.719 14.031 1 90.5 290 GLY A O 1
ATOM 2364 N N . LEU A 1 291 ? 10.109 15.773 11.961 1 93.06 291 LEU A N 1
ATOM 2365 C CA . LEU A 1 291 ? 11.445 15.836 11.367 1 93.06 291 LEU A CA 1
ATOM 2366 C C . LEU A 1 291 ? 12.141 17.141 11.75 1 93.06 291 LEU A C 1
ATOM 2368 O O . LEU A 1 291 ? 13.328 17.141 12.086 1 93.06 291 LEU A O 1
ATOM 2372 N N . TRP A 1 292 ? 11.391 18.219 11.727 1 91.62 292 TRP A N 1
ATOM 2373 C CA . TRP A 1 292 ? 11.945 19.5 12.102 1 91.62 292 TRP A CA 1
ATOM 2374 C C . TRP A 1 292 ? 12.508 19.453 13.523 1 91.62 292 TRP A C 1
ATOM 2376 O O . TRP A 1 292 ? 13.664 19.812 13.75 1 91.62 292 TRP A O 1
ATOM 2386 N N . ARG A 1 293 ? 11.758 18.984 14.344 1 89.75 293 ARG A N 1
ATOM 2387 C CA . ARG A 1 293 ? 12.141 18.969 15.75 1 89.75 293 ARG A CA 1
ATOM 2388 C C . ARG A 1 293 ? 13.242 17.953 16.016 1 89.75 293 ARG A C 1
ATOM 2390 O O . ARG A 1 293 ? 14.211 18.234 16.703 1 89.75 293 ARG A O 1
ATOM 2397 N N . GLY A 1 294 ? 13.039 16.797 15.445 1 92.81 294 GLY A N 1
ATOM 2398 C CA . GLY A 1 294 ? 13.992 15.727 15.68 1 92.81 294 GLY A CA 1
ATOM 2399 C C . GLY A 1 294 ? 15.383 16.031 15.148 1 92.81 294 GLY A C 1
ATOM 2400 O O . GLY A 1 294 ? 16.375 15.602 15.727 1 92.81 294 GLY A O 1
ATOM 2401 N N . LEU A 1 295 ? 15.445 16.797 14.109 1 95.06 295 LEU A N 1
ATOM 2402 C CA . LEU A 1 295 ? 16.719 17.109 13.484 1 95.06 295 LEU A CA 1
ATOM 2403 C C . LEU A 1 295 ? 17.328 18.375 14.109 1 95.06 295 LEU A C 1
ATOM 2405 O O . LEU A 1 295 ? 18.438 18.766 13.75 1 95.06 295 LEU A O 1
ATOM 2409 N N . GLY A 1 296 ? 16.625 18.984 14.977 1 91.62 296 GLY A N 1
ATOM 2410 C CA . GLY A 1 296 ? 17.125 20.188 15.617 1 91.62 296 GLY A CA 1
ATOM 2411 C C . GLY A 1 296 ? 17.031 21.422 14.734 1 91.62 296 GLY A C 1
ATOM 2412 O O . GLY A 1 296 ? 17.906 22.281 14.766 1 91.62 296 GLY A O 1
ATOM 2413 N N . ILE A 1 297 ? 16.078 21.438 13.898 1 93 297 ILE A N 1
ATOM 2414 C CA . ILE A 1 297 ? 15.812 22.578 13.031 1 93 297 ILE A CA 1
ATOM 2415 C C . ILE A 1 297 ? 14.82 23.516 13.711 1 93 297 ILE A C 1
ATOM 2417 O O . ILE A 1 297 ? 13.867 23.062 14.352 1 93 297 ILE A O 1
ATOM 2421 N N . LYS A 1 298 ? 15.094 24.766 13.539 1 86.69 298 LYS A N 1
ATOM 2422 C CA . LYS A 1 298 ? 14.172 25.734 14.109 1 86.69 298 LYS A CA 1
ATOM 2423 C C . LYS A 1 298 ? 12.758 25.562 13.547 1 86.69 298 LYS A C 1
ATOM 2425 O O . LYS A 1 298 ? 12.586 25.375 12.344 1 86.69 298 LYS A O 1
ATOM 2430 N N . GLU A 1 299 ? 11.828 25.656 14.406 1 81.44 299 GLU A N 1
ATOM 2431 C CA . GLU A 1 299 ? 10.445 25.453 14 1 81.44 299 GLU A CA 1
ATOM 2432 C C . GLU A 1 299 ? 10.047 26.391 12.867 1 81.44 299 GLU A C 1
ATOM 2434 O O . GLU A 1 299 ? 10.453 27.547 12.844 1 81.44 299 GLU A O 1
ATOM 2439 N N . PRO A 1 300 ? 9.273 25.812 12.031 1 82.62 300 PRO A N 1
ATOM 2440 C CA . PRO A 1 300 ? 8.844 26.672 10.914 1 82.62 300 PRO A CA 1
ATOM 2441 C C . PRO A 1 300 ? 7.895 27.781 11.344 1 82.62 300 PRO A C 1
ATOM 2443 O O . PRO A 1 300 ? 7.156 27.625 12.32 1 82.62 300 PRO A O 1
ATOM 2446 N N . GLU A 1 301 ? 7.945 28.797 10.594 1 81.06 301 GLU A N 1
ATOM 2447 C CA . GLU A 1 301 ? 7.066 29.938 10.867 1 81.06 301 GLU A CA 1
ATOM 2448 C C . GLU A 1 301 ? 5.605 29.578 10.609 1 81.06 301 GLU A C 1
ATOM 2450 O O . GLU A 1 301 ? 4.711 30.047 11.312 1 81.06 301 GLU A O 1
ATOM 2455 N N . SER A 1 302 ? 5.473 28.781 9.656 1 87.19 302 SER A N 1
ATOM 2456 C CA . SER A 1 302 ? 4.125 28.375 9.289 1 87.19 302 SER A CA 1
ATOM 2457 C C . SER A 1 302 ? 3.939 26.859 9.461 1 87.19 302 SER A C 1
ATOM 2459 O O . SER A 1 302 ? 4.883 26.094 9.281 1 87.19 302 SER A O 1
ATOM 2461 N N . TRP A 1 303 ? 2.65 26.562 9.852 1 90.44 303 TRP A N 1
ATOM 2462 C CA . TRP A 1 303 ? 2.299 25.156 9.914 1 90.44 303 TRP A CA 1
ATOM 2463 C C . TRP A 1 303 ? 2.449 24.5 8.547 1 90.44 303 TRP A C 1
ATOM 2465 O O . TRP A 1 303 ? 2.096 25.094 7.523 1 90.44 303 TRP A O 1
ATOM 2475 N N . PRO A 1 304 ? 3.037 23.312 8.516 1 93.31 304 PRO A N 1
ATOM 2476 C CA . PRO A 1 304 ? 3.166 22.656 7.211 1 93.31 304 PRO A CA 1
ATOM 2477 C C . PRO A 1 304 ? 1.83 22.516 6.488 1 93.31 304 PRO A C 1
ATOM 2479 O O . PRO A 1 304 ? 0.927 21.844 6.977 1 93.31 304 PRO A O 1
ATOM 2482 N N . SER A 1 305 ? 1.752 23.078 5.379 1 95.56 305 SER A N 1
ATOM 2483 C CA . SER A 1 305 ? 0.512 23.078 4.609 1 95.56 305 SER A CA 1
ATOM 2484 C C . SER A 1 305 ? 0.411 21.859 3.713 1 95.56 305 SER A C 1
ATOM 2486 O O . SER A 1 305 ? 1.277 20.984 3.752 1 95.56 305 SER A O 1
ATOM 2488 N N . PHE A 1 306 ? -0.715 21.797 2.963 1 97.94 306 PHE A N 1
ATOM 2489 C CA . PHE A 1 306 ? -0.939 20.672 2.055 1 97.94 306 PHE A CA 1
ATOM 2490 C C . PHE A 1 306 ? 0.163 20.594 1.006 1 97.94 306 PHE A C 1
ATOM 2492 O O . PHE A 1 306 ? 0.536 21.609 0.416 1 97.94 306 PHE A O 1
ATOM 2499 N N . GLY A 1 307 ? 0.694 19.375 0.882 1 98.5 307 GLY A N 1
ATOM 2500 C CA . GLY A 1 307 ? 1.727 19.141 -0.114 1 98.5 307 GLY A CA 1
ATOM 2501 C C . GLY A 1 307 ? 3.088 19.672 0.304 1 98.5 307 GLY A C 1
ATOM 2502 O O . GLY A 1 307 ? 3.99 19.797 -0.526 1 98.5 307 GLY A O 1
ATOM 2503 N N . ALA A 1 308 ? 3.207 20.078 1.588 1 98.19 308 ALA A N 1
ATOM 2504 C CA . ALA A 1 308 ? 4.535 20.453 2.066 1 98.19 308 ALA A CA 1
ATOM 2505 C C . ALA A 1 308 ? 5.57 19.391 1.688 1 98.19 308 ALA A C 1
ATOM 2507 O O . ALA A 1 308 ? 5.273 18.188 1.69 1 98.19 308 ALA A O 1
ATOM 2508 N N . LEU A 1 309 ? 6.785 19.844 1.353 1 98.5 309 LEU A N 1
ATOM 2509 C CA . LEU A 1 309 ? 7.828 18.953 0.858 1 98.5 309 LEU A CA 1
ATOM 2510 C C . LEU A 1 309 ? 9.141 19.188 1.595 1 98.5 309 LEU A C 1
ATOM 2512 O O . LEU A 1 309 ? 9.648 20.312 1.624 1 98.5 309 LEU A O 1
ATOM 2516 N N . PHE A 1 310 ? 9.586 18.203 2.242 1 98 310 PHE A N 1
ATOM 2517 C CA . PHE A 1 310 ? 10.883 18.125 2.916 1 98 310 PHE A CA 1
ATOM 2518 C C . PHE A 1 310 ? 11.875 17.312 2.098 1 98 310 PHE A C 1
ATOM 2520 O O . PHE A 1 310 ? 11.625 16.141 1.798 1 98 310 PHE A O 1
ATOM 2527 N N . ILE A 1 311 ? 13.016 17.938 1.623 1 98.56 311 ILE A N 1
ATOM 2528 C CA . ILE A 1 311 ? 13.992 17.266 0.774 1 98.56 311 ILE A CA 1
ATOM 2529 C C . ILE A 1 311 ? 15.32 17.125 1.52 1 98.56 311 ILE A C 1
ATOM 2531 O O . ILE A 1 311 ? 15.844 18.109 2.041 1 98.56 311 ILE A O 1
ATOM 2535 N N . VAL A 1 312 ? 15.859 15.977 1.557 1 98.62 312 VAL A N 1
ATOM 2536 C CA . VAL A 1 312 ? 17.203 15.727 2.076 1 98.62 312 VAL A CA 1
ATOM 2537 C C . VAL A 1 312 ? 18.125 15.32 0.934 1 98.62 312 VAL A C 1
ATOM 2539 O O . VAL A 1 312 ? 17.906 14.297 0.282 1 98.62 312 VAL A O 1
ATOM 2542 N N . GLU A 1 313 ? 19.156 16.094 0.722 1 98.44 313 GLU A N 1
ATOM 2543 C CA . GLU A 1 313 ? 20.141 15.812 -0.315 1 98.44 313 GLU A CA 1
ATOM 2544 C C . GLU A 1 313 ? 21.453 15.344 0.293 1 98.44 313 GLU A C 1
ATOM 2546 O O . GLU A 1 313 ? 21.984 15.977 1.208 1 98.44 313 GLU A O 1
ATOM 2551 N N . LEU A 1 314 ? 21.938 14.266 -0.206 1 98.31 314 LEU A N 1
ATOM 2552 C CA . LEU A 1 314 ? 23.297 13.828 0.091 1 98.31 314 LEU A CA 1
ATOM 2553 C C . LEU A 1 314 ? 24.25 14.195 -1.046 1 98.31 314 LEU A C 1
ATOM 2555 O O . LEU A 1 314 ? 24.031 13.789 -2.191 1 98.31 314 LEU A O 1
ATOM 2559 N N . HIS A 1 315 ? 25.312 14.945 -0.705 1 97.44 315 HIS A N 1
ATOM 2560 C CA . HIS A 1 315 ? 26.312 15.359 -1.684 1 97.44 315 HIS A CA 1
ATOM 2561 C C . HIS A 1 315 ? 27.688 14.844 -1.309 1 97.44 315 HIS A C 1
ATOM 2563 O O . HIS A 1 315 ? 27.953 14.539 -0.143 1 97.44 315 HIS A O 1
ATOM 2569 N N . GLU A 1 316 ? 28.469 14.742 -2.293 1 96.31 316 GLU A N 1
ATOM 2570 C CA . GLU A 1 316 ? 29.906 14.547 -2.104 1 96.31 316 GLU A CA 1
ATOM 2571 C C . GLU A 1 316 ? 30.688 15.758 -2.572 1 96.31 316 GLU A C 1
ATOM 2573 O O . GLU A 1 316 ? 30.5 16.234 -3.693 1 96.31 316 GLU A O 1
ATOM 2578 N N . ILE A 1 317 ? 31.5 16.281 -1.643 1 93 317 ILE A N 1
ATOM 2579 C CA . ILE A 1 317 ? 32.375 17.422 -1.912 1 93 317 ILE A CA 1
ATOM 2580 C C . ILE A 1 317 ? 33.781 17.109 -1.436 1 93 317 ILE A C 1
ATOM 2582 O O . ILE A 1 317 ? 34.031 16.969 -0.235 1 93 317 ILE A O 1
ATOM 2586 N N . GLU A 1 318 ? 34.75 17.141 -2.355 1 90.94 318 GLU A N 1
ATOM 2587 C CA . GLU A 1 318 ? 36.125 16.875 -2.018 1 90.94 318 GLU A CA 1
ATOM 2588 C C . GLU A 1 318 ? 36.25 15.633 -1.128 1 90.94 318 GLU A C 1
ATOM 2590 O O . GLU A 1 318 ? 36.844 15.695 -0.051 1 90.94 318 GLU A O 1
ATOM 2595 N N . ASN A 1 319 ? 35.594 14.57 -1.386 1 88.94 319 ASN A N 1
ATOM 2596 C CA . ASN A 1 319 ? 35.656 13.258 -0.75 1 88.94 319 ASN A CA 1
ATOM 2597 C C . ASN A 1 319 ? 34.969 13.273 0.617 1 88.94 319 ASN A C 1
ATOM 2599 O O . ASN A 1 319 ? 35.219 12.375 1.435 1 88.94 319 ASN A O 1
ATOM 2603 N N . LYS A 1 320 ? 34.25 14.352 0.874 1 95.12 320 LYS A N 1
ATOM 2604 C CA . LYS A 1 320 ? 33.406 14.414 2.062 1 95.12 320 LYS A CA 1
ATOM 2605 C C . LYS A 1 320 ? 31.938 14.344 1.689 1 95.12 320 LYS A C 1
ATOM 2607 O O . LYS A 1 320 ? 31.531 14.797 0.613 1 95.12 320 LYS A O 1
ATOM 2612 N N . HIS A 1 321 ? 31.25 13.734 2.605 1 97.12 321 HIS A N 1
ATOM 2613 C CA . HIS A 1 321 ? 29.812 13.664 2.381 1 97.12 321 HIS A CA 1
ATOM 2614 C C . HIS A 1 321 ? 29.062 14.711 3.207 1 97.12 321 HIS A C 1
ATOM 2616 O O . HIS A 1 321 ? 29.234 14.773 4.426 1 97.12 321 HIS A O 1
ATOM 2622 N N . LEU A 1 322 ? 28.297 15.555 2.541 1 97.31 322 LEU A N 1
ATOM 2623 C CA . LEU A 1 322 ? 27.531 16.625 3.17 1 97.31 322 LEU A CA 1
ATOM 2624 C C . LEU A 1 322 ? 26.047 16.5 2.857 1 97.31 322 LEU A C 1
ATOM 2626 O O . LEU A 1 322 ? 25.672 15.93 1.833 1 97.31 322 LEU A O 1
ATOM 2630 N N . ILE A 1 323 ? 25.281 17.031 3.77 1 97.31 323 ILE A N 1
ATOM 2631 C CA . ILE A 1 323 ? 23.828 16.984 3.646 1 97.31 323 ILE A CA 1
ATOM 2632 C C . ILE A 1 323 ? 23.266 18.391 3.514 1 97.31 323 ILE A C 1
ATOM 2634 O O . ILE A 1 323 ? 23.766 19.328 4.152 1 97.31 323 ILE A O 1
ATOM 2638 N N . LYS A 1 324 ? 22.312 18.516 2.637 1 97.12 324 LYS A N 1
ATOM 2639 C CA . LYS A 1 324 ? 21.531 19.75 2.49 1 97.12 324 LYS A CA 1
ATOM 2640 C C . LYS A 1 324 ? 20.047 19.453 2.635 1 97.12 324 LYS A C 1
ATOM 2642 O O . LYS A 1 324 ? 19.531 18.484 2.076 1 97.12 324 LYS A O 1
ATOM 2647 N N . ILE A 1 325 ? 19.359 20.281 3.447 1 97.5 325 ILE A N 1
ATOM 2648 C CA . ILE A 1 325 ? 17.922 20.125 3.639 1 97.5 325 ILE A CA 1
ATOM 2649 C C . ILE A 1 325 ? 17.172 21.297 3.012 1 97.5 325 ILE A C 1
ATOM 2651 O O . ILE A 1 325 ? 17.469 22.453 3.305 1 97.5 325 ILE A O 1
ATOM 2655 N N . LEU A 1 326 ? 16.25 20.984 2.16 1 97.69 326 LEU A N 1
ATOM 2656 C CA . LEU A 1 326 ? 15.391 21.969 1.513 1 97.69 326 LEU A CA 1
ATOM 2657 C C . LEU A 1 326 ? 13.93 21.766 1.894 1 97.69 326 LEU A C 1
ATOM 2659 O O . LEU A 1 326 ? 13.531 20.641 2.248 1 97.69 326 LEU A O 1
ATOM 2663 N N . TYR A 1 327 ? 13.164 22.891 1.818 1 97.12 327 TYR A N 1
ATOM 2664 C CA . TYR A 1 327 ? 11.789 22.797 2.291 1 97.12 327 TYR A CA 1
ATOM 2665 C C . TYR A 1 327 ? 10.875 23.75 1.525 1 97.12 327 TYR A C 1
ATOM 2667 O O . TYR A 1 327 ? 11.266 24.891 1.229 1 97.12 327 TYR A O 1
ATOM 2675 N N . LYS A 1 328 ? 9.758 23.281 1.179 1 95.88 328 LYS A N 1
ATOM 2676 C CA . LYS A 1 328 ? 8.656 24.141 0.752 1 95.88 328 LYS A CA 1
ATOM 2677 C C . LYS A 1 328 ? 7.398 23.859 1.578 1 95.88 328 LYS A C 1
ATOM 2679 O O . LYS A 1 328 ? 7.012 22.703 1.761 1 95.88 328 LYS A O 1
ATOM 2684 N N . ASN A 1 329 ? 6.773 24.875 2.002 1 96.38 329 ASN A N 1
ATOM 2685 C CA . ASN A 1 329 ? 5.691 24.75 2.973 1 96.38 329 ASN A CA 1
ATOM 2686 C C . ASN A 1 329 ? 4.398 24.281 2.314 1 96.38 329 ASN A C 1
ATOM 2688 O O . ASN A 1 329 ? 3.51 23.75 2.984 1 96.38 329 ASN A O 1
ATOM 2692 N N . ARG A 1 330 ? 4.273 24.547 1.08 1 96.88 330 ARG A N 1
ATOM 2693 C CA . ARG A 1 330 ? 3.1 24.141 0.321 1 96.88 330 ARG A CA 1
ATOM 2694 C C . ARG A 1 330 ? 3.486 23.688 -1.085 1 96.88 330 ARG A C 1
ATOM 2696 O O . ARG A 1 330 ? 4.457 24.188 -1.655 1 96.88 330 ARG A O 1
ATOM 2703 N N . ALA A 1 331 ? 2.717 22.781 -1.64 1 96.69 331 ALA A N 1
ATOM 2704 C CA . ALA A 1 331 ? 3.012 22.234 -2.965 1 96.69 331 ALA A CA 1
ATOM 2705 C C . ALA A 1 331 ? 3.102 23.359 -4.004 1 96.69 331 ALA A C 1
ATOM 2707 O O . ALA A 1 331 ? 3.889 23.266 -4.949 1 96.69 331 ALA A O 1
ATOM 2708 N N . THR A 1 332 ? 2.361 24.438 -3.816 1 96 332 THR A N 1
ATOM 2709 C CA . THR A 1 332 ? 2.232 25.484 -4.824 1 96 332 THR A CA 1
ATOM 2710 C C . THR A 1 332 ? 3.27 26.578 -4.602 1 96 332 THR A C 1
ATOM 2712 O O . THR A 1 332 ? 3.359 27.516 -5.387 1 96 332 THR A O 1
ATOM 2715 N N . ASP A 1 333 ? 4.035 26.422 -3.568 1 94.75 333 ASP A N 1
ATOM 2716 C CA . ASP A 1 333 ? 5.066 27.422 -3.326 1 94.75 333 ASP A CA 1
ATOM 2717 C C . ASP A 1 333 ? 6.098 27.438 -4.449 1 94.75 333 ASP A C 1
ATOM 2719 O O . ASP A 1 333 ? 6.441 26.375 -4.992 1 94.75 333 ASP A O 1
ATOM 2723 N N . GLU A 1 334 ? 6.602 28.547 -4.918 1 89.44 334 GLU A N 1
ATOM 2724 C CA . GLU A 1 334 ? 7.543 28.656 -6.027 1 89.44 334 GLU A CA 1
ATOM 2725 C C . GLU A 1 334 ? 8.969 28.375 -5.57 1 89.44 334 GLU A C 1
ATOM 2727 O O . GLU A 1 334 ? 9.781 27.859 -6.34 1 89.44 334 GLU A O 1
ATOM 2732 N N . GLY A 1 335 ? 9.336 28.594 -4.336 1 87.5 335 GLY A N 1
ATOM 2733 C CA . GLY A 1 335 ? 10.727 28.453 -3.936 1 87.5 335 GLY A CA 1
ATOM 2734 C C . GLY A 1 335 ? 10.922 27.484 -2.785 1 87.5 335 GLY A C 1
ATOM 2735 O O . GLY A 1 335 ? 9.945 27.047 -2.162 1 87.5 335 GLY A O 1
ATOM 2736 N N . LEU A 1 336 ? 12.219 27.031 -2.781 1 95.19 336 LEU A N 1
ATOM 2737 C CA . LEU A 1 336 ? 12.648 26.188 -1.676 1 95.19 336 LEU A CA 1
ATOM 2738 C C . LEU A 1 336 ? 13.461 26.984 -0.658 1 95.19 336 LEU A C 1
ATOM 2740 O O . LEU A 1 336 ? 14.25 27.844 -1.03 1 95.19 336 LEU A O 1
ATOM 2744 N N . LYS A 1 337 ? 13.227 26.75 0.504 1 94.69 337 LYS A N 1
ATOM 2745 C CA . LYS A 1 337 ? 14.031 27.297 1.585 1 94.69 337 LYS A CA 1
ATOM 2746 C C . LYS A 1 337 ? 15.094 26.312 2.047 1 94.69 337 LYS A C 1
ATOM 2748 O O . LYS A 1 337 ? 14.828 25.109 2.146 1 94.69 337 LYS A O 1
ATOM 2753 N N . VAL A 1 338 ? 16.281 26.844 2.303 1 95.88 338 VAL A N 1
ATOM 2754 C CA . VAL A 1 338 ? 17.344 26.031 2.889 1 95.88 338 VAL A CA 1
ATOM 2755 C C . VAL A 1 338 ? 17.203 26.016 4.41 1 95.88 338 VAL A C 1
ATOM 2757 O O . VAL A 1 338 ? 17 27.062 5.035 1 95.88 338 VAL A O 1
ATOM 2760 N N . LEU A 1 339 ? 17.25 24.828 4.945 1 95.38 339 LEU A N 1
ATOM 2761 C CA . LEU A 1 339 ? 17.125 24.688 6.395 1 95.38 339 LEU A CA 1
ATOM 2762 C C . LEU A 1 339 ? 18.484 24.422 7.031 1 95.38 339 LEU A C 1
ATOM 2764 O O . LEU A 1 339 ? 19.328 23.75 6.438 1 95.38 339 LEU A O 1
ATOM 2768 N N . SER A 1 340 ? 18.625 24.953 8.258 1 94.94 340 SER A N 1
ATOM 2769 C CA . SER A 1 340 ? 19.859 24.75 9.016 1 94.94 340 SER A CA 1
ATOM 2770 C C . SER A 1 340 ? 19.641 23.812 10.195 1 94.94 340 SER A C 1
ATOM 2772 O O . SER A 1 340 ? 18.594 23.891 10.859 1 94.94 340 SER A O 1
ATOM 2774 N N . ILE A 1 341 ? 20.609 23 10.398 1 95.44 341 ILE A N 1
ATOM 2775 C CA . ILE A 1 341 ? 20.578 22.094 11.539 1 95.44 341 ILE A CA 1
ATOM 2776 C C . ILE A 1 341 ? 21.469 22.641 12.656 1 95.44 341 ILE A C 1
ATOM 2778 O O . ILE A 1 341 ? 22.656 22.922 12.438 1 95.44 341 ILE A O 1
ATOM 2782 N N . ARG A 1 342 ? 20.906 22.688 13.781 1 93.19 342 ARG A N 1
ATOM 2783 C CA . ARG A 1 342 ? 21.641 23.203 14.93 1 93.19 342 ARG A CA 1
ATOM 2784 C C . ARG A 1 342 ? 22.891 22.375 15.195 1 93.19 342 ARG A C 1
ATOM 2786 O O . ARG A 1 342 ? 22.844 21.141 15.195 1 93.19 342 ARG A O 1
ATOM 2793 N N . ASP A 1 343 ? 24.047 23.078 15.359 1 93.81 343 ASP A N 1
ATOM 2794 C CA . ASP A 1 343 ? 25.328 22.5 15.742 1 93.81 343 ASP A CA 1
ATOM 2795 C C . ASP A 1 343 ? 25.938 21.703 14.586 1 93.81 343 ASP A C 1
ATOM 2797 O O . ASP A 1 343 ? 26.922 20.984 14.773 1 93.81 343 ASP A O 1
ATOM 2801 N N . CYS A 1 344 ? 25.375 21.781 13.453 1 95.69 344 CYS A N 1
ATOM 2802 C CA . CYS A 1 344 ? 25.922 21.109 12.289 1 95.69 344 CYS A CA 1
ATOM 2803 C C . CYS A 1 344 ? 26.219 22.094 11.164 1 95.69 344 CYS A C 1
ATOM 2805 O O . CYS A 1 344 ? 27.281 22.047 10.555 1 95.69 344 CYS A O 1
ATOM 2807 N N . THR A 1 345 ? 25.219 22.891 10.883 1 92.62 345 THR A N 1
ATOM 2808 C CA . THR A 1 345 ? 25.391 23.922 9.859 1 92.62 345 THR A CA 1
ATOM 2809 C C . THR A 1 345 ? 26.125 25.125 10.43 1 92.62 345 THR A C 1
ATOM 2811 O O . THR A 1 345 ? 25.75 25.625 11.5 1 92.62 345 THR A O 1
ATOM 2814 N N . LYS A 1 346 ? 27.203 25.484 9.703 1 86.5 346 LYS A N 1
ATOM 2815 C CA . LYS A 1 346 ? 27.938 26.656 10.18 1 86.5 346 LYS A CA 1
ATOM 2816 C C . LYS A 1 346 ? 27.078 27.906 10.133 1 86.5 346 LYS A C 1
ATOM 2818 O O . LYS A 1 346 ? 26.25 28.062 9.234 1 86.5 346 LYS A O 1
ATOM 2823 N N . ASP A 1 347 ? 27.5 28.703 11.031 1 77.56 347 ASP A N 1
ATOM 2824 C CA . ASP A 1 347 ? 26.797 29.984 11.094 1 77.56 347 ASP A CA 1
ATOM 2825 C C . ASP A 1 347 ? 26.969 30.781 9.805 1 77.56 347 ASP A C 1
ATOM 2827 O O . ASP A 1 347 ? 28.062 30.781 9.219 1 77.56 347 ASP A O 1
ATOM 2831 N N . ASN A 1 348 ? 26.078 31.266 9.141 1 72.88 348 ASN A N 1
ATOM 2832 C CA . ASN A 1 348 ? 26.109 32.094 7.949 1 72.88 348 ASN A CA 1
ATOM 2833 C C . ASN A 1 348 ? 26.266 31.281 6.68 1 72.88 348 ASN A C 1
ATOM 2835 O O . ASN A 1 348 ? 26.578 31.812 5.617 1 72.88 348 ASN A O 1
ATOM 2839 N N . ASP A 1 349 ? 26.312 29.969 6.965 1 82.44 349 ASP A N 1
ATOM 2840 C CA . ASP A 1 349 ? 26.344 29.141 5.762 1 82.44 349 ASP A CA 1
ATOM 2841 C C . ASP A 1 349 ? 25 29.203 5.02 1 82.44 349 ASP A C 1
ATOM 2843 O O . ASP A 1 349 ? 24.047 28.516 5.383 1 82.44 349 ASP A O 1
ATOM 2847 N N . LYS A 1 350 ? 25.031 29.984 3.957 1 81.94 350 LYS A N 1
ATOM 2848 C CA . LYS A 1 350 ? 23.812 30.188 3.182 1 81.94 350 LYS A CA 1
ATOM 2849 C C . LYS A 1 350 ? 23.406 28.906 2.445 1 81.94 350 LYS A C 1
ATOM 2851 O O . LYS A 1 350 ? 22.234 28.75 2.068 1 81.94 350 LYS A O 1
ATOM 2856 N N . GLU A 1 351 ? 24.328 28.016 2.34 1 86.31 351 GLU A N 1
ATOM 2857 C CA . GLU A 1 351 ? 24.047 26.781 1.613 1 86.31 351 GLU A CA 1
ATOM 2858 C C . GLU A 1 351 ? 23.5 25.703 2.547 1 86.31 351 GLU A C 1
ATOM 2860 O O . GLU A 1 351 ? 22.938 24.703 2.09 1 86.31 351 GLU A O 1
ATOM 2865 N N . GLY A 1 352 ? 23.703 25.875 3.812 1 92.62 352 GLY A N 1
ATOM 2866 C CA . GLY A 1 352 ? 23.094 25 4.805 1 92.62 352 GLY A CA 1
ATOM 2867 C C . GLY A 1 352 ? 23.75 23.641 4.863 1 92.62 352 GLY A C 1
ATOM 2868 O O . GLY A 1 352 ? 23.094 22.641 5.172 1 92.62 352 GLY A O 1
ATOM 2869 N N . TRP A 1 353 ? 25.031 23.578 4.566 1 95.31 353 TRP A N 1
ATOM 2870 C CA . TRP A 1 353 ? 25.734 22.297 4.523 1 95.31 353 TRP A CA 1
ATOM 2871 C C . TRP A 1 353 ? 25.938 21.734 5.93 1 95.31 353 TRP A C 1
ATOM 2873 O O . TRP A 1 353 ? 26.312 22.469 6.848 1 95.31 353 TRP A O 1
ATOM 2883 N N . CYS A 1 354 ? 25.641 20.484 6.039 1 97 354 CYS A N 1
ATOM 2884 C CA . CYS A 1 354 ? 25.906 19.75 7.266 1 97 354 CYS A CA 1
ATOM 2885 C C . CYS A 1 354 ? 26.703 18.484 6.977 1 97 354 CYS A C 1
ATOM 2887 O O . CYS A 1 354 ? 26.281 17.656 6.168 1 97 354 CYS A O 1
ATOM 2889 N N . ASP A 1 355 ? 27.844 18.344 7.668 1 97.06 355 ASP A N 1
ATOM 2890 C CA . ASP A 1 355 ? 28.672 17.141 7.492 1 97.06 355 ASP A CA 1
ATOM 2891 C C . ASP A 1 355 ? 27.922 15.891 7.949 1 97.06 355 ASP A C 1
ATOM 2893 O O . ASP A 1 355 ? 27.344 15.875 9.039 1 97.06 355 ASP A O 1
ATOM 2897 N N . PHE A 1 356 ? 28.016 14.891 7.172 1 97.81 356 PHE A N 1
ATOM 2898 C CA . PHE A 1 356 ? 27.234 13.688 7.441 1 97.81 356 PHE A CA 1
ATOM 2899 C C . PHE A 1 356 ? 27.703 13.023 8.734 1 97.81 356 PHE A C 1
ATOM 2901 O O . PHE A 1 356 ? 26.875 12.562 9.531 1 97.81 356 PHE A O 1
ATOM 2908 N N . GLU A 1 357 ? 28.969 12.922 8.938 1 97.06 357 GLU A N 1
ATOM 2909 C CA . GLU A 1 357 ? 29.5 12.297 10.148 1 97.06 357 GLU A CA 1
ATOM 2910 C C . GLU A 1 357 ? 29.094 13.086 11.391 1 97.06 357 GLU A C 1
ATOM 2912 O O . GLU A 1 357 ? 28.797 12.5 12.43 1 97.06 357 GLU A O 1
ATOM 2917 N N . VAL A 1 358 ? 29.156 14.367 11.242 1 97.25 358 VAL A N 1
ATOM 2918 C CA . VAL A 1 358 ? 28.75 15.227 12.352 1 97.25 358 VAL A CA 1
ATOM 2919 C C . VAL A 1 358 ? 27.266 15.008 12.656 1 97.25 358 VAL A C 1
ATOM 2921 O O . VAL A 1 358 ? 26.891 14.867 13.82 1 97.25 358 VAL A O 1
ATOM 2924 N N . LEU A 1 359 ? 26.453 14.93 11.672 1 97.75 359 LEU A N 1
ATOM 2925 C CA . LEU A 1 359 ? 25.016 14.727 11.859 1 97.75 359 LEU A CA 1
ATOM 2926 C C . LEU A 1 359 ? 24.734 13.398 12.539 1 97.75 359 LEU A C 1
ATOM 2928 O O . LEU A 1 359 ? 23.906 13.32 13.453 1 97.75 359 LEU A O 1
ATOM 2932 N N . GLU A 1 360 ? 25.359 12.336 12.047 1 97.44 360 GLU A N 1
ATOM 2933 C CA . GLU A 1 360 ? 25.172 11.023 12.656 1 97.44 360 GLU A CA 1
ATOM 2934 C C . GLU A 1 360 ? 25.469 11.055 14.156 1 97.44 360 GLU A C 1
ATOM 2936 O O . GLU A 1 360 ? 24.766 10.453 14.953 1 97.44 360 GLU A O 1
ATOM 2941 N N . THR A 1 361 ? 26.531 11.797 14.453 1 97.19 361 THR A N 1
ATOM 2942 C CA . THR A 1 361 ? 26.922 11.922 15.852 1 97.19 361 THR A CA 1
ATOM 2943 C C . THR A 1 361 ? 25.875 12.711 16.641 1 97.19 361 THR A C 1
ATOM 2945 O O . THR A 1 361 ? 25.484 12.312 17.734 1 97.19 361 THR A O 1
ATOM 2948 N N . LEU A 1 362 ? 25.422 13.773 16.062 1 96.19 362 LEU A N 1
ATOM 2949 C CA . LEU A 1 362 ? 24.438 14.633 16.703 1 96.19 362 LEU A CA 1
ATOM 2950 C C . LEU A 1 362 ? 23.125 13.883 16.922 1 96.19 362 LEU A C 1
ATOM 2952 O O . LEU A 1 362 ? 22.406 14.156 17.891 1 96.19 362 LEU A O 1
ATOM 2956 N N . MET A 1 363 ? 22.797 12.875 16.062 1 96.75 363 MET A N 1
ATOM 2957 C CA . MET A 1 363 ? 21.484 12.234 16.062 1 96.75 363 MET A CA 1
ATOM 2958 C C . MET A 1 363 ? 21.516 10.953 16.891 1 96.75 363 MET A C 1
ATOM 2960 O O . MET A 1 363 ? 20.5 10.266 17 1 96.75 363 MET A O 1
ATOM 2964 N N . GLN A 1 364 ? 22.547 10.648 17.5 1 95.19 364 GLN A N 1
ATOM 2965 C CA . GLN A 1 364 ? 22.719 9.375 18.188 1 95.19 364 GLN A CA 1
ATOM 2966 C C . GLN A 1 364 ? 21.609 9.156 19.219 1 95.19 364 GLN A C 1
ATOM 2968 O O . GLN A 1 364 ? 21.109 8.039 19.375 1 95.19 364 GLN A O 1
ATOM 2973 N N . ASP A 1 365 ? 21.25 10.258 19.859 1 91.94 365 ASP A N 1
ATOM 2974 C CA . ASP A 1 365 ? 20.234 10.133 20.906 1 91.94 365 ASP A CA 1
ATOM 2975 C C . ASP A 1 365 ? 18.828 10.312 20.344 1 91.94 365 ASP A C 1
ATOM 2977 O O . ASP A 1 365 ? 17.844 9.992 21 1 91.94 365 ASP A O 1
ATOM 2981 N N . ALA A 1 366 ? 18.75 10.781 19.141 1 93.19 366 ALA A N 1
ATOM 2982 C CA . ALA A 1 366 ? 17.453 11.094 18.547 1 93.19 366 ALA A CA 1
ATOM 2983 C C . ALA A 1 366 ? 16.906 9.914 17.75 1 93.19 366 ALA A C 1
ATOM 2985 O O . ALA A 1 366 ? 15.695 9.797 17.562 1 93.19 366 ALA A O 1
ATOM 2986 N N . VAL A 1 367 ? 17.719 8.992 17.328 1 96.5 367 VAL A N 1
ATOM 2987 C CA . VAL A 1 367 ? 17.297 7.891 16.469 1 96.5 367 VAL A CA 1
ATOM 2988 C C . VAL A 1 367 ? 16.688 6.781 17.328 1 96.5 367 VAL A C 1
ATOM 2990 O O . VAL A 1 367 ? 17.031 6.613 18.484 1 96.5 367 VAL A O 1
ATOM 2993 N N . VAL A 1 368 ? 15.719 6.105 16.766 1 96.62 368 VAL A N 1
ATOM 2994 C CA . VAL A 1 368 ? 15.094 4.938 17.375 1 96.62 368 VAL A CA 1
ATOM 2995 C C . VAL A 1 368 ? 15.391 3.695 16.531 1 96.62 368 VAL A C 1
ATOM 2997 O O . VAL A 1 368 ? 14.984 3.604 15.375 1 96.62 368 VAL A O 1
ATOM 3000 N N . THR A 1 369 ? 16.094 2.742 17.156 1 94.88 369 THR A N 1
ATOM 3001 C CA . THR A 1 369 ? 16.453 1.507 16.469 1 94.88 369 THR A CA 1
ATOM 3002 C C . THR A 1 369 ? 15.594 0.347 16.953 1 94.88 369 THR A C 1
ATOM 3004 O O . THR A 1 369 ? 15.43 -0.652 16.25 1 94.88 369 THR A O 1
ATOM 3007 N N . ASN A 1 370 ? 15.094 0.5 18.125 1 94.56 370 ASN A N 1
ATOM 3008 C CA . ASN A 1 370 ? 14.18 -0.465 18.734 1 94.56 370 ASN A CA 1
ATOM 3009 C C . ASN A 1 370 ? 12.922 0.214 19.266 1 94.56 370 ASN A C 1
ATOM 3011 O O . ASN A 1 370 ? 12.883 0.625 20.422 1 94.56 370 ASN A O 1
ATOM 3015 N N . TYR A 1 371 ? 11.914 0.2 18.5 1 94.88 371 TYR A N 1
ATOM 3016 C CA . TYR A 1 371 ? 10.688 0.935 18.797 1 94.88 371 TYR A CA 1
ATOM 3017 C C . TYR A 1 371 ? 10.023 0.41 20.062 1 94.88 371 TYR A C 1
ATOM 3019 O O . TYR A 1 371 ? 9.539 1.19 20.875 1 94.88 371 TYR A O 1
ATOM 3027 N N . ASP A 1 372 ? 10 -0.9 20.234 1 92.62 372 ASP A N 1
ATOM 3028 C CA . ASP A 1 372 ? 9.336 -1.513 21.375 1 92.62 372 ASP A CA 1
ATOM 3029 C C . ASP A 1 372 ? 10.023 -1.122 22.688 1 92.62 372 ASP A C 1
ATOM 3031 O O . ASP A 1 372 ? 9.352 -0.865 23.688 1 92.62 372 ASP A O 1
ATOM 3035 N N . GLU A 1 373 ? 11.281 -1.071 22.625 1 93.69 373 GLU A N 1
ATOM 3036 C CA . GLU A 1 373 ? 12.039 -0.693 23.812 1 93.69 373 GLU A CA 1
ATOM 3037 C C . GLU A 1 373 ? 11.789 0.767 24.188 1 93.69 373 GLU A C 1
ATOM 3039 O O . GLU A 1 373 ? 11.594 1.09 25.359 1 93.69 373 GLU A O 1
ATOM 3044 N N . GLU A 1 374 ? 11.82 1.615 23.172 1 93.06 374 GLU A N 1
ATOM 3045 C CA . GLU A 1 374 ? 11.625 3.041 23.406 1 93.06 374 GLU A CA 1
ATOM 3046 C C . GLU A 1 374 ? 10.203 3.33 23.875 1 93.06 374 GLU A C 1
ATOM 3048 O O . GLU A 1 374 ? 9.969 4.281 24.625 1 93.06 374 GLU A O 1
ATOM 3053 N N . CYS A 1 375 ? 9.289 2.5 23.469 1 92.75 375 CYS A N 1
ATOM 3054 C CA . CYS A 1 375 ? 7.867 2.723 23.734 1 92.75 375 CYS A CA 1
ATOM 3055 C C . CYS A 1 375 ? 7.438 2.041 25.016 1 92.75 375 CYS A C 1
ATOM 3057 O O . CYS A 1 375 ? 6.281 2.143 25.422 1 92.75 375 CYS A O 1
ATOM 3059 N N . TYR A 1 376 ? 8.352 1.429 25.719 1 91.56 376 TYR A N 1
ATOM 3060 C CA . TYR A 1 376 ? 8.023 0.667 26.906 1 91.56 376 TYR A CA 1
ATOM 3061 C C . TYR A 1 376 ? 7.574 1.589 28.047 1 91.56 376 TYR A C 1
ATOM 3063 O O . TYR A 1 376 ? 8.164 2.654 28.25 1 91.56 376 TYR A O 1
ATOM 3071 N N . SER A 1 377 ? 6.52 1.26 28.656 1 90.31 377 SER A N 1
ATOM 3072 C CA . SER A 1 377 ? 6.047 1.886 29.875 1 90.31 377 SER A CA 1
ATOM 3073 C C . SER A 1 377 ? 5.812 0.849 30.969 1 90.31 377 SER A C 1
ATOM 3075 O O . SER A 1 377 ? 5.184 -0.183 30.734 1 90.31 377 SER A O 1
ATOM 3077 N N . PRO A 1 378 ? 6.293 1.104 32.156 1 88.75 378 PRO A N 1
ATOM 3078 C CA . PRO A 1 378 ? 6.066 0.157 33.25 1 88.75 378 PRO A CA 1
ATOM 3079 C C . PRO A 1 378 ? 4.629 0.175 33.75 1 88.75 378 PRO A C 1
ATOM 3081 O O . PRO A 1 378 ? 4.191 -0.772 34.406 1 88.75 378 PRO A O 1
ATOM 3084 N N . SER A 1 379 ? 3.955 1.185 33.469 1 89.31 379 SER A N 1
ATOM 3085 C CA . SER A 1 379 ? 2.646 1.392 34.062 1 89.31 379 SER A CA 1
ATOM 3086 C C . SER A 1 379 ? 1.524 0.968 33.125 1 89.31 379 SER A C 1
ATOM 3088 O O . SER A 1 379 ? 0.396 0.731 33.562 1 89.31 379 SER A O 1
ATOM 3090 N N . ILE A 1 380 ? 1.794 0.92 31.859 1 88.81 380 ILE A N 1
ATOM 3091 C CA . ILE A 1 380 ? 0.746 0.648 30.875 1 88.81 380 ILE A CA 1
ATOM 3092 C C . ILE A 1 380 ? 1.202 -0.453 29.922 1 88.81 380 ILE A C 1
ATOM 3094 O O . ILE A 1 380 ? 2.32 -0.408 29.406 1 88.81 380 ILE A O 1
ATOM 3098 N N . SER A 1 381 ? 0.317 -1.37 29.766 1 86.5 381 SER A N 1
ATOM 3099 C CA . SER A 1 381 ? 0.583 -2.426 28.781 1 86.5 381 SER A CA 1
ATOM 3100 C C . SER A 1 381 ? -0.052 -2.105 27.438 1 86.5 381 SER A C 1
ATOM 3102 O O . SER A 1 381 ? -1.118 -1.489 27.375 1 86.5 381 SER A O 1
ATOM 3104 N N . ALA A 1 382 ? 0.595 -2.58 26.312 1 84.31 382 ALA A N 1
ATOM 3105 C CA . ALA A 1 382 ? 0.086 -2.359 24.953 1 84.31 382 ALA A CA 1
ATOM 3106 C C . ALA A 1 382 ? -1.323 -2.926 24.812 1 84.31 382 ALA A C 1
ATOM 3108 O O . ALA A 1 382 ? -2.152 -2.355 24.094 1 84.31 382 ALA A O 1
ATOM 3109 N N . ALA A 1 383 ? -1.583 -3.975 25.438 1 81.88 383 ALA A N 1
ATOM 3110 C CA . ALA A 1 383 ? -2.863 -4.672 25.328 1 81.88 383 ALA A CA 1
ATOM 3111 C C . ALA A 1 383 ? -3.996 -3.828 25.906 1 81.88 383 ALA A C 1
ATOM 3113 O O . ALA A 1 383 ? -5.164 -4.035 25.578 1 81.88 383 ALA A O 1
ATOM 3114 N N . ASP A 1 384 ? -3.662 -2.861 26.672 1 83.81 384 ASP A N 1
ATOM 3115 C CA . ASP A 1 384 ? -4.656 -2.051 27.375 1 83.81 384 ASP A CA 1
ATOM 3116 C C . ASP A 1 384 ? -4.969 -0.775 26.594 1 83.81 384 ASP A C 1
ATOM 3118 O O . ASP A 1 384 ? -5.812 0.023 27.016 1 83.81 384 ASP A O 1
ATOM 3122 N N . ILE A 1 385 ? -4.281 -0.63 25.594 1 86 385 ILE A N 1
ATOM 3123 C CA . ILE A 1 385 ? -4.453 0.597 24.828 1 86 385 ILE A CA 1
ATOM 3124 C C . ILE A 1 385 ? -5.453 0.36 23.703 1 86 385 ILE A C 1
ATOM 3126 O O . ILE A 1 385 ? -5.293 -0.569 22.906 1 86 385 ILE A O 1
ATOM 3130 N N . PRO A 1 386 ? -6.496 1.173 23.734 1 75.44 386 PRO A N 1
ATOM 3131 C CA . PRO A 1 386 ? -7.441 1.029 22.625 1 75.44 386 PRO A CA 1
ATOM 3132 C C . PRO A 1 386 ? -6.809 1.311 21.266 1 75.44 386 PRO A C 1
ATOM 3134 O O . PRO A 1 386 ? -5.918 2.158 21.156 1 75.44 386 PRO A O 1
ATOM 3137 N N . ASN A 1 387 ? -7.109 0.437 20.297 1 62.28 387 ASN A N 1
ATOM 3138 C CA . ASN A 1 387 ? -6.582 0.595 18.953 1 62.28 387 ASN A CA 1
ATOM 3139 C C . ASN A 1 387 ? -7.16 1.83 18.266 1 62.28 387 ASN A C 1
ATOM 3141 O O . ASN A 1 387 ? -8.227 1.765 17.656 1 62.28 387 ASN A O 1
ATOM 3145 N N . GLU A 1 388 ? -6.824 2.973 18.797 1 57.56 388 GLU A N 1
ATOM 3146 C CA . GLU A 1 388 ? -7.32 4.148 18.078 1 57.56 388 GLU A CA 1
ATOM 3147 C C . GLU A 1 388 ? -6.305 4.645 17.062 1 57.56 388 GLU A C 1
ATOM 3149 O O . GLU A 1 388 ? -5.461 5.488 17.375 1 57.56 388 GLU A O 1
ATOM 3154 N N . ALA A 1 389 ? -6.094 3.908 16.016 1 52.84 389 ALA A N 1
ATOM 3155 C CA . ALA A 1 389 ? -5.105 4.223 14.984 1 52.84 389 ALA A CA 1
ATOM 3156 C C . ALA A 1 389 ? -5.539 5.434 14.164 1 52.84 389 ALA A C 1
ATOM 3158 O O . ALA A 1 389 ? -6.578 5.406 13.508 1 52.84 389 ALA A O 1
ATOM 3159 N N . SER A 1 390 ? -5.41 6.832 14.68 1 58.75 390 SER A N 1
ATOM 3160 C CA . SER A 1 390 ? -5.77 7.926 13.789 1 58.75 390 SER A CA 1
ATOM 3161 C C . SER A 1 390 ? -4.551 8.766 13.422 1 58.75 390 SER A C 1
ATOM 3163 O O . SER A 1 390 ? -3.656 8.969 14.242 1 58.75 390 SER A O 1
ATOM 3165 N N . CYS A 1 391 ? -4.16 8.656 12.109 1 66 391 CYS A N 1
ATOM 3166 C CA . CYS A 1 391 ? -3.178 9.633 11.656 1 66 391 CYS A CA 1
ATOM 3167 C C . CYS A 1 391 ? -3.857 10.805 10.953 1 66 391 CYS A C 1
ATOM 3169 O O . CYS A 1 391 ? -4.875 10.625 10.289 1 66 391 CYS A O 1
ATOM 3171 N N . MET B 1 1 ? -90.188 -16.156 -47.062 1 22.05 1 MET B N 1
ATOM 3172 C CA . MET B 1 1 ? -89.25 -15.859 -46 1 22.05 1 MET B CA 1
ATOM 3173 C C . MET B 1 1 ? -87.875 -16.359 -46.344 1 22.05 1 MET B C 1
ATOM 3175 O O . MET B 1 1 ? -87.688 -17.531 -46.719 1 22.05 1 MET B O 1
ATOM 3179 N N . ALA B 1 2 ? -87 -15.484 -46.969 1 29.56 2 ALA B N 1
ATOM 3180 C CA . ALA B 1 2 ? -85.625 -15.516 -47.469 1 29.56 2 ALA B CA 1
ATOM 3181 C C . ALA B 1 2 ? -84.625 -16 -46.406 1 29.56 2 ALA B C 1
ATOM 3183 O O . ALA B 1 2 ? -84.438 -15.32 -45.406 1 29.56 2 ALA B O 1
ATOM 3184 N N . SER B 1 3 ? -84.562 -17.25 -45.938 1 25.27 3 SER B N 1
ATOM 3185 C CA . SER B 1 3 ? -83.938 -17.859 -44.781 1 25.27 3 SER B CA 1
ATOM 3186 C C . SER B 1 3 ? -82.438 -17.844 -44.938 1 25.27 3 SER B C 1
ATOM 3188 O O . SER B 1 3 ? -81.875 -18.609 -45.688 1 25.27 3 SER B O 1
ATOM 3190 N N . CYS B 1 4 ? -81.75 -16.75 -45.219 1 34.69 4 CYS B N 1
ATOM 3191 C CA . CYS B 1 4 ? -80.312 -16.797 -45.406 1 34.69 4 CYS B CA 1
ATOM 3192 C C . CYS B 1 4 ? -79.625 -17.359 -44.156 1 34.69 4 CYS B C 1
ATOM 3194 O O . CYS B 1 4 ? -79.875 -16.906 -43.062 1 34.69 4 CYS B O 1
ATOM 3196 N N . LEU B 1 5 ? -79.125 -18.562 -44.188 1 32.84 5 LEU B N 1
ATOM 3197 C CA . LEU B 1 5 ? -78.312 -19.359 -43.25 1 32.84 5 LEU B CA 1
ATOM 3198 C C . LEU B 1 5 ? -77.062 -18.609 -42.844 1 32.84 5 LEU B C 1
ATOM 3200 O O . LEU B 1 5 ? -76.25 -18.234 -43.719 1 32.84 5 LEU B O 1
ATOM 3204 N N . GLY B 1 6 ? -77 -17.781 -41.781 1 32.12 6 GLY B N 1
ATOM 3205 C CA . GLY B 1 6 ? -76 -17.078 -41.062 1 32.12 6 GLY B CA 1
ATOM 3206 C C . GLY B 1 6 ? -74.875 -18 -40.594 1 32.12 6 GLY B C 1
ATOM 3207 O O . GLY B 1 6 ? -75.125 -19 -39.938 1 32.12 6 GLY B O 1
ATOM 3208 N N . VAL B 1 7 ? -73.812 -18.234 -41.469 1 35.78 7 VAL B N 1
ATOM 3209 C CA . VAL B 1 7 ? -72.625 -18.984 -41.094 1 35.78 7 VAL B CA 1
ATOM 3210 C C . VAL B 1 7 ? -72.062 -18.438 -39.781 1 35.78 7 VAL B C 1
ATOM 3212 O O . VAL B 1 7 ? -71.812 -17.234 -39.656 1 35.78 7 VAL B O 1
ATOM 3215 N N . VAL B 1 8 ? -72.312 -19.094 -38.688 1 34.19 8 VAL B N 1
ATOM 3216 C CA . VAL B 1 8 ? -71.75 -18.875 -37.344 1 34.19 8 VAL B CA 1
ATOM 3217 C C . VAL B 1 8 ? -70.188 -19.031 -37.375 1 34.19 8 VAL B C 1
ATOM 3219 O O . VAL B 1 8 ? -69.688 -20.094 -37.781 1 34.19 8 VAL B O 1
ATOM 3222 N N . PHE B 1 9 ? -69.438 -17.984 -37.625 1 35.69 9 PHE B N 1
ATOM 3223 C CA . PHE B 1 9 ? -68 -17.969 -37.438 1 35.69 9 PHE B CA 1
ATOM 3224 C C . PHE B 1 9 ? -67.688 -18.359 -36 1 35.69 9 PHE B C 1
ATOM 3226 O O . PHE B 1 9 ? -68.125 -17.719 -35.062 1 35.69 9 PHE B O 1
ATOM 3233 N N . LEU B 1 10 ? -67.5 -19.656 -35.75 1 33.06 10 LEU B N 1
ATOM 3234 C CA . LEU B 1 10 ? -66.938 -20.156 -34.5 1 33.06 10 LEU B CA 1
ATOM 3235 C C . LEU B 1 10 ? -65.562 -19.562 -34.25 1 33.06 10 LEU B C 1
ATOM 3237 O O . LEU B 1 10 ? -64.625 -19.828 -35 1 33.06 10 LEU B O 1
ATOM 3241 N N . ALA B 1 11 ? -65.438 -18.359 -33.719 1 32.22 11 ALA B N 1
ATOM 3242 C CA . ALA B 1 11 ? -64.125 -17.828 -33.219 1 32.22 11 ALA B CA 1
ATOM 3243 C C . ALA B 1 11 ? -63.531 -18.766 -32.156 1 32.22 11 ALA B C 1
ATOM 3245 O O . ALA B 1 11 ? -64.125 -18.984 -31.094 1 32.22 11 ALA B O 1
ATOM 3246 N N . ILE B 1 12 ? -62.812 -19.766 -32.625 1 35.53 12 ILE B N 1
ATOM 3247 C CA . ILE B 1 12 ? -61.969 -20.5 -31.672 1 35.53 12 ILE B CA 1
ATOM 3248 C C . ILE B 1 12 ? -61.094 -19.531 -30.875 1 35.53 12 ILE B C 1
ATOM 3250 O O . ILE B 1 12 ? -60.25 -18.844 -31.453 1 35.53 12 ILE B O 1
ATOM 3254 N N . PHE B 1 13 ? -61.594 -19.016 -29.781 1 34 13 PHE B N 1
ATOM 3255 C CA . PHE B 1 13 ? -60.719 -18.344 -28.812 1 34 13 PHE B CA 1
ATOM 3256 C C . PHE B 1 13 ? -59.625 -19.281 -28.344 1 34 13 PHE B C 1
ATOM 3258 O O . PHE B 1 13 ? -59.906 -20.281 -27.656 1 34 13 PHE B O 1
ATOM 3265 N N . SER B 1 14 ? -58.625 -19.453 -29.203 1 36.25 14 SER B N 1
ATOM 3266 C CA . SER B 1 14 ? -57.438 -20.094 -28.625 1 36.25 14 SER B CA 1
ATOM 3267 C C . SER B 1 14 ? -57.031 -19.453 -27.297 1 36.25 14 SER B C 1
ATOM 3269 O O . SER B 1 14 ? -56.844 -18.234 -27.234 1 36.25 14 SER B O 1
ATOM 3271 N N . ALA B 1 15 ? -57.438 -20.016 -26.172 1 35.72 15 ALA B N 1
ATOM 3272 C CA . ALA B 1 15 ? -56.906 -19.734 -24.828 1 35.72 15 ALA B CA 1
ATOM 3273 C C . ALA B 1 15 ? -55.406 -19.734 -24.828 1 35.72 15 ALA B C 1
ATOM 3275 O O . ALA B 1 15 ? -54.781 -20.781 -24.969 1 35.72 15 ALA B O 1
ATOM 3276 N N . PHE B 1 16 ? -54.781 -18.703 -25.375 1 35.69 16 PHE B N 1
ATOM 3277 C CA . PHE B 1 16 ? -53.375 -18.531 -24.984 1 35.69 16 PHE B CA 1
ATOM 3278 C C . PHE B 1 16 ? -53.25 -18.578 -23.469 1 35.69 16 PHE B C 1
ATOM 3280 O O . PHE B 1 16 ? -53.688 -17.672 -22.766 1 35.69 16 PHE B O 1
ATOM 3287 N N . PHE B 1 17 ? -53.344 -19.797 -22.906 1 35.34 17 PHE B N 1
ATOM 3288 C CA . PHE B 1 17 ? -52.844 -19.812 -21.531 1 35.34 17 PHE B CA 1
ATOM 3289 C C . PHE B 1 17 ? -51.438 -19.266 -21.469 1 35.34 17 PHE B C 1
ATOM 3291 O O . PHE B 1 17 ? -50.531 -19.766 -22.141 1 35.34 17 PHE B O 1
ATOM 3298 N N . PRO B 1 18 ? -51.281 -18.062 -21.156 1 37.44 18 PRO B N 1
ATOM 3299 C CA . PRO B 1 18 ? -49.906 -17.766 -20.828 1 37.44 18 PRO B CA 1
ATOM 3300 C C . PRO B 1 18 ? -49.281 -18.797 -19.891 1 37.44 18 PRO B C 1
ATOM 3302 O O . PRO B 1 18 ? -49.875 -19.141 -18.859 1 37.44 18 PRO B O 1
ATOM 3305 N N . PHE B 1 19 ? -48.625 -19.812 -20.391 1 35.03 19 PHE B N 1
ATOM 3306 C CA . PHE B 1 19 ? -47.688 -20.469 -19.484 1 35.03 19 PHE B CA 1
ATOM 3307 C C . PHE B 1 19 ? -47.031 -19.469 -18.547 1 35.03 19 PHE B C 1
ATOM 3309 O O . PHE B 1 19 ? -46.312 -18.562 -19 1 35.03 19 PHE B O 1
ATOM 3316 N N . GLN B 1 20 ? -47.688 -19.156 -17.5 1 34.09 20 GLN B N 1
ATOM 3317 C CA . GLN B 1 20 ? -46.906 -18.562 -16.422 1 34.09 20 GLN B CA 1
ATOM 3318 C C . GLN B 1 20 ? -45.594 -19.344 -16.203 1 34.09 20 GLN B C 1
ATOM 3320 O O . GLN B 1 20 ? -45.625 -20.469 -15.719 1 34.09 20 GLN B O 1
ATOM 3325 N N . THR B 1 21 ? -44.75 -19.422 -17.109 1 37.88 21 THR B N 1
ATOM 3326 C CA . THR B 1 21 ? -43.438 -19.859 -16.609 1 37.88 21 THR B CA 1
ATOM 3327 C C . THR B 1 21 ? -43.188 -19.328 -15.203 1 37.88 21 THR B C 1
ATOM 3329 O O . THR B 1 21 ? -43.469 -18.156 -14.914 1 37.88 21 THR B O 1
ATOM 3332 N N . GLY B 1 22 ? -43.531 -20.062 -14.25 1 39.09 22 GLY B N 1
ATOM 3333 C CA . GLY B 1 22 ? -43.156 -19.703 -12.883 1 39.09 22 GLY B CA 1
ATOM 3334 C C . GLY B 1 22 ? -41.969 -18.781 -12.812 1 39.09 22 GLY B C 1
ATOM 3335 O O . GLY B 1 22 ? -40.875 -19.125 -13.258 1 39.09 22 GLY B O 1
ATOM 3336 N N . HIS B 1 23 ? -42 -17.562 -13.078 1 43.75 23 HIS B N 1
ATOM 3337 C CA . HIS B 1 23 ? -41 -16.5 -12.984 1 43.75 23 HIS B CA 1
ATOM 3338 C C . HIS B 1 23 ? -40.219 -16.594 -11.68 1 43.75 23 HIS B C 1
ATOM 3340 O O . HIS B 1 23 ? -40.719 -16.188 -10.625 1 43.75 23 HIS B O 1
ATOM 3346 N N . GLY B 1 24 ? -39.594 -17.719 -11.336 1 50.94 24 GLY B N 1
ATOM 3347 C CA . GLY B 1 24 ? -38.75 -17.703 -10.156 1 50.94 24 GLY B CA 1
ATOM 3348 C C . GLY B 1 24 ? -38.031 -16.391 -9.953 1 50.94 24 GLY B C 1
ATOM 3349 O O . GLY B 1 24 ? -37.875 -15.602 -10.898 1 50.94 24 GLY B O 1
ATOM 3350 N N . ALA B 1 25 ? -37.938 -15.844 -8.742 1 67.06 25 ALA B N 1
ATOM 3351 C CA . ALA B 1 25 ? -37.375 -14.547 -8.352 1 67.06 25 ALA B CA 1
ATOM 3352 C C . ALA B 1 25 ? -35.969 -14.367 -8.914 1 67.06 25 ALA B C 1
ATOM 3354 O O . ALA B 1 25 ? -35.156 -15.289 -8.875 1 67.06 25 ALA B O 1
ATOM 3355 N N . GLU B 1 26 ? -35.75 -13.469 -9.789 1 84 26 GLU B N 1
ATOM 3356 C CA . GLU B 1 26 ? -34.469 -13.117 -10.398 1 84 26 GLU B CA 1
ATOM 3357 C C . GLU B 1 26 ? -33.438 -12.781 -9.328 1 84 26 GLU B C 1
ATOM 3359 O O . GLU B 1 26 ? -33.719 -12.078 -8.359 1 84 26 GLU B O 1
ATOM 3364 N N . PRO B 1 27 ? -32.312 -13.453 -9.344 1 92.88 27 PRO B N 1
ATOM 3365 C CA . PRO B 1 27 ? -31.234 -13.148 -8.391 1 92.88 27 PRO B CA 1
ATOM 3366 C C . PRO B 1 27 ? -30.812 -11.68 -8.422 1 92.88 27 PRO B C 1
ATOM 3368 O O . PRO B 1 27 ? -30.766 -11.07 -9.492 1 92.88 27 PRO B O 1
ATOM 3371 N N . THR B 1 28 ? -30.719 -11.109 -7.277 1 95.69 28 THR B N 1
ATOM 3372 C CA . THR B 1 28 ? -30.203 -9.742 -7.152 1 95.69 28 THR B CA 1
ATOM 3373 C C . THR B 1 28 ? -28.781 -9.742 -6.594 1 95.69 28 THR B C 1
ATOM 3375 O O . THR B 1 28 ? -28.547 -10.258 -5.5 1 95.69 28 THR B O 1
ATOM 3378 N N . LEU B 1 29 ? -27.875 -9.188 -7.297 1 97.5 29 LEU B N 1
ATOM 3379 C CA . LEU B 1 29 ? -26.469 -9.094 -6.879 1 97.5 29 LEU B CA 1
ATOM 3380 C C . LEU B 1 29 ? -26.328 -8.125 -5.711 1 97.5 29 LEU B C 1
ATOM 3382 O O . LEU B 1 29 ? -26.828 -7 -5.766 1 97.5 29 LEU B O 1
ATOM 3386 N N . LYS B 1 30 ? -25.609 -8.594 -4.656 1 97.06 30 LYS B N 1
ATOM 3387 C CA . LYS B 1 30 ? -25.516 -7.766 -3.455 1 97.06 30 LYS B CA 1
ATOM 3388 C C . LYS B 1 30 ? -24.078 -7.344 -3.184 1 97.06 30 LYS B C 1
ATOM 3390 O O . LYS B 1 30 ? -23.828 -6.281 -2.605 1 97.06 30 LYS B O 1
ATOM 3395 N N . PHE B 1 31 ? -23.125 -8.203 -3.551 1 98.25 31 PHE B N 1
ATOM 3396 C CA . PHE B 1 31 ? -21.734 -7.93 -3.207 1 98.25 31 PHE B CA 1
ATOM 3397 C C . PHE B 1 31 ? -20.781 -8.766 -4.062 1 98.25 31 PHE B C 1
ATOM 3399 O O . PHE B 1 31 ? -21.156 -9.852 -4.52 1 98.25 31 PHE B O 1
ATOM 3406 N N . LEU B 1 32 ? -19.625 -8.234 -4.277 1 98.75 32 LEU B N 1
ATOM 3407 C CA . LEU B 1 32 ? -18.609 -8.914 -5.086 1 98.75 32 LEU B CA 1
ATOM 3408 C C . LEU B 1 32 ? -17.281 -8.969 -4.355 1 98.75 32 LEU B C 1
ATOM 3410 O O . LEU B 1 32 ? -16.922 -8.023 -3.646 1 98.75 32 LEU B O 1
ATOM 3414 N N . SER B 1 33 ? -16.547 -10.039 -4.527 1 98.81 33 SER B N 1
ATOM 3415 C CA . SER B 1 33 ? -15.133 -10.125 -4.18 1 98.81 33 SER B CA 1
ATOM 3416 C C . SER B 1 33 ? -14.305 -10.625 -5.363 1 98.81 33 SER B C 1
ATOM 3418 O O . SER B 1 33 ? -14.625 -11.648 -5.961 1 98.81 33 SER B O 1
ATOM 3420 N N . PHE B 1 34 ? -13.312 -9.852 -5.672 1 98.88 34 PHE B N 1
ATOM 3421 C CA . PHE B 1 34 ? -12.375 -10.227 -6.727 1 98.88 34 PHE B CA 1
ATOM 3422 C C . PHE B 1 34 ? -11.023 -10.602 -6.141 1 98.88 34 PHE B C 1
ATOM 3424 O O . PHE B 1 34 ? -10.445 -9.844 -5.359 1 98.88 34 PHE B O 1
ATOM 3431 N N . ILE B 1 35 ? -10.5 -11.75 -6.477 1 98.81 35 ILE B N 1
ATOM 3432 C CA . ILE B 1 35 ? -9.133 -12.148 -6.172 1 98.81 35 ILE B CA 1
ATOM 3433 C C . ILE B 1 35 ? -8.391 -12.492 -7.465 1 98.81 35 ILE B C 1
ATOM 3435 O O . ILE B 1 35 ? -8.812 -13.391 -8.203 1 98.81 35 ILE B O 1
ATOM 3439 N N . HIS B 1 36 ? -7.359 -11.766 -7.707 1 98.81 36 HIS B N 1
ATOM 3440 C CA . HIS B 1 36 ? -6.668 -12.055 -8.961 1 98.81 36 HIS B CA 1
ATOM 3441 C C . HIS B 1 36 ? -5.172 -12.242 -8.734 1 98.81 36 HIS B C 1
ATOM 3443 O O . HIS B 1 36 ? -4.605 -11.68 -7.797 1 98.81 36 HIS B O 1
ATOM 3449 N N . ARG B 1 37 ? -4.57 -13.055 -9.555 1 98.5 37 ARG B N 1
ATOM 3450 C CA . ARG B 1 37 ? -3.117 -13.141 -9.656 1 98.5 37 ARG B CA 1
ATOM 3451 C C . ARG B 1 37 ? -2.549 -11.945 -10.414 1 98.5 37 ARG B C 1
ATOM 3453 O O . ARG B 1 37 ? -3.234 -11.344 -11.242 1 98.5 37 ARG B O 1
ATOM 3460 N N . HIS B 1 38 ? -1.331 -11.578 -10.109 1 98.75 38 HIS B N 1
ATOM 3461 C CA . HIS B 1 38 ? -0.656 -10.531 -10.867 1 98.75 38 HIS B CA 1
ATOM 3462 C C . HIS B 1 38 ? -0.524 -10.914 -12.336 1 98.75 38 HIS B C 1
ATOM 3464 O O . HIS B 1 38 ? -0.69 -12.078 -12.703 1 98.75 38 HIS B O 1
ATOM 3470 N N . GLY B 1 39 ? -0.219 -9.906 -13.188 1 98.69 39 GLY B N 1
ATOM 3471 C CA . GLY B 1 39 ? -0.03 -10.109 -14.617 1 98.69 39 GLY B CA 1
ATOM 3472 C C . GLY B 1 39 ? 1.327 -10.695 -14.953 1 98.69 39 GLY B C 1
ATOM 3473 O O . GLY B 1 39 ? 2.105 -11.039 -14.062 1 98.69 39 GLY B O 1
ATOM 3474 N N . GLU B 1 40 ? 1.561 -10.781 -16.281 1 98.44 40 GLU B N 1
ATOM 3475 C CA . GLU B 1 40 ? 2.824 -11.32 -16.766 1 98.44 40 GLU B CA 1
ATOM 3476 C C . GLU B 1 40 ? 4.012 -10.523 -16.234 1 98.44 40 GLU B C 1
ATOM 3478 O O . GLU B 1 40 ? 4.02 -9.297 -16.297 1 98.44 40 GLU B O 1
ATOM 3483 N N . ARG B 1 41 ? 4.965 -11.234 -15.75 1 98.06 41 ARG B N 1
ATOM 3484 C CA . ARG B 1 41 ? 6.133 -10.609 -15.133 1 98.06 41 ARG B CA 1
ATOM 3485 C C . ARG B 1 41 ? 7.426 -11.242 -15.648 1 98.06 41 ARG B C 1
ATOM 3487 O O . ARG B 1 41 ? 7.398 -12.297 -16.281 1 98.06 41 ARG B O 1
ATOM 3494 N N . ALA B 1 42 ? 8.523 -10.57 -15.344 1 97.5 42 ALA B N 1
ATOM 3495 C CA . ALA B 1 42 ? 9.852 -11.125 -15.602 1 97.5 42 ALA B CA 1
ATOM 3496 C C . ALA B 1 42 ? 10.195 -12.227 -14.602 1 97.5 42 ALA B C 1
ATOM 3498 O O . ALA B 1 42 ? 9.539 -12.344 -13.555 1 97.5 42 ALA B O 1
ATOM 3499 N N . PRO B 1 43 ? 11.188 -13.078 -14.938 1 96.75 43 PRO B N 1
ATOM 3500 C CA . PRO B 1 43 ? 11.562 -14.156 -14.016 1 96.75 43 PRO B CA 1
ATOM 3501 C C . PRO B 1 43 ? 12.023 -13.641 -12.656 1 96.75 43 PRO B C 1
ATOM 3503 O O . PRO B 1 43 ? 12.688 -12.602 -12.578 1 96.75 43 PRO B O 1
ATOM 3506 N N . ILE B 1 44 ? 11.617 -14.352 -11.641 1 94.75 44 ILE B N 1
ATOM 3507 C CA . ILE B 1 44 ? 12.062 -14.016 -10.297 1 94.75 44 ILE B CA 1
ATOM 3508 C C . ILE B 1 44 ? 13.5 -14.477 -10.102 1 94.75 44 ILE B C 1
ATOM 3510 O O . ILE B 1 44 ? 14.375 -13.688 -9.734 1 94.75 44 ILE B O 1
ATOM 3514 N N . GLU B 1 45 ? 13.688 -15.758 -10.266 1 94.06 45 GLU B N 1
ATOM 3515 C CA . GLU B 1 45 ? 14.977 -16.438 -10.258 1 94.06 45 GLU B CA 1
ATOM 3516 C C . GLU B 1 45 ? 15.234 -17.156 -11.578 1 94.06 45 GLU B C 1
ATOM 3518 O O . GLU B 1 45 ? 14.297 -17.438 -12.328 1 94.06 45 GLU B O 1
ATOM 3523 N N . THR B 1 46 ? 16.484 -17.344 -11.82 1 96 46 THR B N 1
ATOM 3524 C CA . THR B 1 46 ? 16.844 -18.094 -13.031 1 96 46 THR B CA 1
ATOM 3525 C C . THR B 1 46 ? 17.688 -19.312 -12.68 1 96 46 THR B C 1
ATOM 3527 O O . THR B 1 46 ? 17.922 -19.594 -11.5 1 96 46 THR B O 1
ATOM 3530 N N . TYR B 1 47 ? 17.938 -20.141 -13.703 1 97.62 47 TYR B N 1
ATOM 3531 C CA . TYR B 1 47 ? 18.812 -21.281 -13.508 1 97.62 47 TYR B CA 1
ATOM 3532 C C . TYR B 1 47 ? 20.188 -21.031 -14.133 1 97.62 47 TYR B C 1
ATOM 3534 O O . TYR B 1 47 ? 20.312 -20.188 -15.031 1 97.62 47 TYR B O 1
ATOM 3542 N N . PRO B 1 48 ? 21.188 -21.688 -13.688 1 97.62 48 PRO B N 1
ATOM 3543 C CA . PRO B 1 48 ? 22.578 -21.359 -14.008 1 97.62 48 PRO B CA 1
ATOM 3544 C C . PRO B 1 48 ? 22.844 -21.312 -15.516 1 97.62 48 PRO B C 1
ATOM 3546 O O . PRO B 1 48 ? 23.562 -20.438 -15.992 1 97.62 48 PRO B O 1
ATOM 3549 N N . THR B 1 49 ? 22.297 -22.125 -16.312 1 98.12 49 THR B N 1
ATOM 3550 C CA . THR B 1 49 ? 22.641 -22.219 -17.719 1 98.12 49 THR B CA 1
ATOM 3551 C C . THR B 1 49 ? 21.594 -21.484 -18.578 1 98.12 49 THR B C 1
ATOM 3553 O O . THR B 1 49 ? 21.594 -21.609 -19.797 1 98.12 49 THR B O 1
ATOM 3556 N N . ASP B 1 50 ? 20.703 -20.75 -17.969 1 98.19 50 ASP B N 1
ATOM 3557 C CA . ASP B 1 50 ? 19.656 -20.031 -18.688 1 98.19 50 ASP B CA 1
ATOM 3558 C C . ASP B 1 50 ? 20.266 -19.016 -19.656 1 98.19 50 ASP B C 1
ATOM 3560 O O . ASP B 1 50 ? 20.953 -18.078 -19.234 1 98.19 50 ASP B O 1
ATOM 3564 N N . PRO B 1 51 ? 20.031 -19.188 -20.938 1 98.06 51 PRO B N 1
ATOM 3565 C CA . PRO B 1 51 ? 20.609 -18.234 -21.906 1 98.06 51 PRO B CA 1
ATOM 3566 C C . PRO B 1 51 ? 20.078 -16.812 -21.719 1 98.06 51 PRO B C 1
ATOM 3568 O O . PRO B 1 51 ? 20.641 -15.867 -22.281 1 98.06 51 PRO B O 1
ATOM 3571 N N . TYR B 1 52 ? 19.016 -16.656 -20.984 1 97.94 52 TYR B N 1
ATOM 3572 C CA . TYR B 1 52 ? 18.375 -15.352 -20.844 1 97.94 52 TYR B CA 1
ATOM 3573 C C . TYR B 1 52 ? 18.469 -14.859 -19.391 1 97.94 52 TYR B C 1
ATOM 3575 O O . TYR B 1 52 ? 17.594 -14.141 -18.922 1 97.94 52 TYR B O 1
ATOM 3583 N N . LYS B 1 53 ? 19.469 -15.297 -18.672 1 96.5 53 LYS B N 1
ATOM 3584 C CA . LYS B 1 53 ? 19.625 -14.961 -17.25 1 96.5 53 LYS B CA 1
ATOM 3585 C C . LYS B 1 53 ? 20.109 -13.523 -17.078 1 96.5 53 LYS B C 1
ATOM 3587 O O . LYS B 1 53 ? 19.984 -12.945 -16 1 96.5 53 LYS B O 1
ATOM 3592 N N . ASN B 1 54 ? 20.609 -12.969 -18.203 1 94.81 54 ASN B N 1
ATOM 3593 C CA . ASN B 1 54 ? 21.094 -11.594 -18.125 1 94.81 54 ASN B CA 1
ATOM 3594 C C . ASN B 1 54 ? 19.953 -10.594 -18.031 1 94.81 54 ASN B C 1
ATOM 3596 O O . ASN B 1 54 ? 18.969 -10.703 -18.75 1 94.81 54 ASN B O 1
ATOM 3600 N N . ASP B 1 55 ? 20.141 -9.586 -17.234 1 91.06 55 ASP B N 1
ATOM 3601 C CA . ASP B 1 55 ? 19.109 -8.594 -16.969 1 91.06 55 ASP B CA 1
ATOM 3602 C C . ASP B 1 55 ? 18.781 -7.777 -18.219 1 91.06 55 ASP B C 1
ATOM 3604 O O . ASP B 1 55 ? 17.719 -7.156 -18.297 1 91.06 55 ASP B O 1
ATOM 3608 N N . SER B 1 56 ? 19.625 -7.758 -19.141 1 92.75 56 SER B N 1
ATOM 3609 C CA . SER B 1 56 ? 19.406 -7.004 -20.375 1 92.75 56 SER B CA 1
ATOM 3610 C C . SER B 1 56 ? 18.203 -7.547 -21.125 1 92.75 56 SER B C 1
ATOM 3612 O O . SER B 1 56 ? 17.594 -6.828 -21.938 1 92.75 56 SER B O 1
ATOM 3614 N N . TYR B 1 57 ? 17.828 -8.836 -20.859 1 94.5 57 TYR B N 1
ATOM 3615 C CA . TYR B 1 57 ? 16.672 -9.43 -21.516 1 94.5 57 TYR B CA 1
ATOM 3616 C C . TYR B 1 57 ? 15.375 -9.008 -20.828 1 94.5 57 TYR B C 1
ATOM 3618 O O . TYR B 1 57 ? 14.281 -9.211 -21.359 1 94.5 57 TYR B O 1
ATOM 3626 N N . TRP B 1 58 ? 15.531 -8.344 -19.719 1 94.5 58 TRP B N 1
ATOM 3627 C CA . TRP B 1 58 ? 14.391 -7.969 -18.906 1 94.5 58 TRP B CA 1
ATOM 3628 C C . TRP B 1 58 ? 14.5 -6.516 -18.453 1 94.5 58 TRP B C 1
ATOM 3630 O O . TRP B 1 58 ? 14.703 -6.242 -17.266 1 94.5 58 TRP B O 1
ATOM 3640 N N . PRO B 1 59 ? 14.242 -5.605 -19.375 1 89.94 59 PRO B N 1
ATOM 3641 C CA . PRO B 1 59 ? 14.477 -4.184 -19.109 1 89.94 59 PRO B CA 1
ATOM 3642 C C . PRO B 1 59 ? 13.586 -3.643 -18 1 89.94 59 PRO B C 1
ATOM 3644 O O . PRO B 1 59 ? 13.938 -2.654 -17.344 1 89.94 59 PRO B O 1
ATOM 3647 N N . GLU B 1 60 ? 12.445 -4.316 -17.688 1 91.44 60 GLU B N 1
ATOM 3648 C CA . GLU B 1 60 ? 11.586 -3.877 -16.594 1 91.44 60 GLU B CA 1
ATOM 3649 C C . GLU B 1 60 ? 12.188 -4.23 -15.242 1 91.44 60 GLU B C 1
ATOM 3651 O O . GLU B 1 60 ? 11.789 -3.67 -14.219 1 91.44 60 GLU B O 1
ATOM 3656 N N . GLY B 1 61 ? 13.062 -5.145 -15.312 1 93.25 61 GLY B N 1
ATOM 3657 C CA . GLY B 1 61 ? 13.648 -5.648 -14.078 1 93.25 61 GLY B CA 1
ATOM 3658 C C . GLY B 1 61 ? 13.125 -7.02 -13.688 1 93.25 61 GLY B C 1
ATOM 3659 O O . GLY B 1 61 ? 12.008 -7.387 -14.047 1 93.25 61 GLY B O 1
ATOM 3660 N N . ARG B 1 62 ? 13.898 -7.715 -12.875 1 93.12 62 ARG B N 1
ATOM 3661 C CA . ARG B 1 62 ? 13.5 -9.031 -12.383 1 93.12 62 ARG B CA 1
ATOM 3662 C C . ARG B 1 62 ? 12.211 -8.945 -11.57 1 93.12 62 ARG B C 1
ATOM 3664 O O . ARG B 1 62 ? 12.016 -8 -10.805 1 93.12 62 ARG B O 1
ATOM 3671 N N . GLU B 1 63 ? 11.32 -9.906 -11.805 1 95 63 GLU B N 1
ATOM 3672 C CA . GLU B 1 63 ? 10.055 -10.133 -11.102 1 95 63 GLU B CA 1
ATOM 3673 C C . GLU B 1 63 ? 9.055 -9.023 -11.406 1 95 63 GLU B C 1
ATOM 3675 O O . GLU B 1 63 ? 7.895 -9.094 -10.984 1 95 63 GLU B O 1
ATOM 3680 N N . GLU B 1 64 ? 9.477 -7.992 -12.156 1 97.19 64 GLU B N 1
ATOM 3681 C CA . GLU B 1 64 ? 8.602 -6.852 -12.414 1 97.19 64 GLU B CA 1
ATOM 3682 C C . GLU B 1 64 ? 7.605 -7.16 -13.523 1 97.19 64 GLU B C 1
ATOM 3684 O O . GLU B 1 64 ? 7.867 -8.008 -14.383 1 97.19 64 GLU B O 1
ATOM 3689 N N . LEU B 1 65 ? 6.504 -6.449 -13.453 1 97.56 65 LEU B N 1
ATOM 3690 C CA . LEU B 1 65 ? 5.457 -6.598 -14.461 1 97.56 65 LEU B CA 1
ATOM 3691 C C . LEU B 1 65 ? 5.969 -6.211 -15.844 1 97.56 65 LEU B C 1
ATOM 3693 O O . LEU B 1 65 ? 6.605 -5.168 -16 1 97.56 65 LEU B O 1
ATOM 3697 N N . LEU B 1 66 ? 5.703 -7.051 -16.828 1 97.06 66 LEU B N 1
ATOM 3698 C CA . LEU B 1 66 ? 6.066 -6.789 -18.219 1 97.06 66 LEU B CA 1
ATOM 3699 C C . LEU B 1 66 ? 5.004 -5.934 -18.906 1 97.06 66 LEU B C 1
ATOM 3701 O O . LEU B 1 66 ? 3.896 -5.777 -18.375 1 97.06 66 LEU B O 1
ATOM 3705 N N . ARG B 1 67 ? 5.336 -5.418 -20.078 1 96.06 67 ARG B N 1
ATOM 3706 C CA . ARG B 1 67 ? 4.414 -4.605 -20.859 1 96.06 67 ARG B CA 1
ATOM 3707 C C . ARG B 1 67 ? 3.111 -5.352 -21.125 1 96.06 67 ARG B C 1
ATOM 3709 O O . ARG B 1 67 ? 2.025 -4.801 -20.938 1 96.06 67 ARG B O 1
ATOM 3716 N N . VAL B 1 68 ? 3.221 -6.617 -21.531 1 97.38 68 VAL B N 1
ATOM 3717 C CA . VAL B 1 68 ? 2.045 -7.422 -21.844 1 97.38 68 VAL B CA 1
ATOM 3718 C C . VAL B 1 68 ? 1.195 -7.602 -20.594 1 97.38 68 VAL B C 1
ATOM 3720 O O . VAL B 1 68 ? -0.035 -7.637 -20.672 1 97.38 68 VAL B O 1
ATOM 3723 N N . GLY B 1 69 ? 1.86 -7.758 -19.438 1 98.31 69 GLY B N 1
ATOM 3724 C CA . GLY B 1 69 ? 1.137 -7.844 -18.172 1 98.31 69 GLY B CA 1
ATOM 3725 C C . GLY B 1 69 ? 0.347 -6.586 -17.859 1 98.31 69 GLY B C 1
ATOM 3726 O O . GLY B 1 69 ? -0.775 -6.664 -17.359 1 98.31 69 GLY B O 1
ATOM 3727 N N . LYS B 1 70 ? 0.937 -5.418 -18.125 1 98.56 70 LYS B N 1
ATOM 3728 C CA . LYS B 1 70 ? 0.24 -4.156 -17.906 1 98.56 70 LYS B CA 1
ATOM 3729 C C . LYS B 1 70 ? -1.028 -4.07 -18.75 1 98.56 70 LYS B C 1
ATOM 3731 O O . LYS B 1 70 ? -2.098 -3.732 -18.234 1 98.56 70 LYS B O 1
ATOM 3736 N N . VAL B 1 71 ? -0.905 -4.445 -19.984 1 98.56 71 VAL B N 1
ATOM 3737 C CA . VAL B 1 71 ? -2.031 -4.391 -20.906 1 98.56 71 VAL B CA 1
ATOM 3738 C C . VAL B 1 71 ? -3.131 -5.344 -20.453 1 98.56 71 VAL B C 1
ATOM 3740 O O . VAL B 1 71 ? -4.297 -4.957 -20.344 1 98.56 71 VAL B O 1
ATOM 3743 N N . ASN B 1 72 ? -2.711 -6.551 -20.156 1 98.69 72 ASN B N 1
ATOM 3744 C CA . ASN B 1 72 ? -3.684 -7.582 -19.812 1 98.69 72 ASN B CA 1
ATOM 3745 C C . ASN B 1 72 ? -4.41 -7.258 -18.5 1 98.69 72 ASN B C 1
ATOM 3747 O O . ASN B 1 72 ? -5.613 -7.492 -18.391 1 98.69 72 ASN B O 1
ATOM 3751 N N . MET B 1 73 ? -3.723 -6.703 -17.562 1 98.88 73 MET B N 1
ATOM 3752 C CA . MET B 1 73 ? -4.367 -6.391 -16.297 1 98.88 73 MET B CA 1
ATOM 3753 C C . MET B 1 73 ? -5.293 -5.188 -16.438 1 98.88 73 MET B C 1
ATOM 3755 O O . MET B 1 73 ? -6.348 -5.129 -15.797 1 98.88 73 MET B O 1
ATOM 3759 N N . HIS B 1 74 ? -4.914 -4.168 -17.234 1 98.88 74 HIS B N 1
ATOM 3760 C CA . HIS B 1 74 ? -5.832 -3.082 -17.547 1 98.88 74 HIS B CA 1
ATOM 3761 C C . HIS B 1 74 ? -7.102 -3.611 -18.203 1 98.88 74 HIS B C 1
ATOM 3763 O O . HIS B 1 74 ? -8.211 -3.217 -17.828 1 98.88 74 HIS B O 1
ATOM 3769 N N . ASN B 1 75 ? -6.918 -4.531 -19.109 1 98.56 75 ASN B N 1
ATOM 3770 C CA . ASN B 1 75 ? -8.055 -5.113 -19.812 1 98.56 75 ASN B CA 1
ATOM 3771 C C . ASN B 1 75 ? -8.914 -5.965 -18.875 1 98.56 75 ASN B C 1
ATOM 3773 O O . ASN B 1 75 ? -10.133 -6.035 -19.047 1 98.56 75 ASN B O 1
ATOM 3777 N N . LEU B 1 76 ? -8.258 -6.57 -17.953 1 98.75 76 LEU B N 1
ATOM 3778 C CA . LEU B 1 76 ? -9.031 -7.289 -16.938 1 98.75 76 LEU B CA 1
ATOM 3779 C C . LEU B 1 76 ? -9.961 -6.344 -16.188 1 98.75 76 LEU B C 1
ATOM 3781 O O . LEU B 1 76 ? -11.109 -6.695 -15.898 1 98.75 76 LEU B O 1
ATOM 3785 N N . GLY B 1 77 ? -9.461 -5.125 -15.852 1 98.75 77 GLY B N 1
ATOM 3786 C CA . GLY B 1 77 ? -10.312 -4.105 -15.266 1 98.75 77 GLY B CA 1
ATOM 3787 C C . GLY B 1 77 ? -11.484 -3.727 -16.141 1 98.75 77 GLY B C 1
ATOM 3788 O O . GLY B 1 77 ? -12.609 -3.59 -15.664 1 98.75 77 GLY B O 1
ATOM 3789 N N . ARG B 1 78 ? -11.234 -3.594 -17.406 1 98.12 78 ARG B N 1
ATOM 3790 C CA . ARG B 1 78 ? -12.289 -3.281 -18.359 1 98.12 78 ARG B CA 1
ATOM 3791 C C . ARG B 1 78 ? -13.32 -4.406 -18.422 1 98.12 78 ARG B C 1
ATOM 3793 O O . ARG B 1 78 ? -14.516 -4.152 -18.578 1 98.12 78 ARG B O 1
ATOM 3800 N N . PHE B 1 79 ? -12.836 -5.594 -18.406 1 98.5 79 PHE B N 1
ATOM 3801 C CA . PHE B 1 79 ? -13.719 -6.758 -18.406 1 98.5 79 PHE B CA 1
ATOM 3802 C C . PHE B 1 79 ? -14.664 -6.703 -17.203 1 98.5 79 PHE B C 1
ATOM 3804 O O . PHE B 1 79 ? -15.875 -6.906 -17.359 1 98.5 79 PHE B O 1
ATOM 3811 N N . ILE B 1 80 ? -14.086 -6.469 -16 1 98.5 80 ILE B N 1
ATOM 3812 C CA . ILE B 1 80 ? -14.898 -6.375 -14.789 1 98.5 80 ILE B CA 1
ATOM 3813 C C . ILE B 1 80 ? -15.922 -5.254 -14.93 1 98.5 80 ILE B C 1
ATOM 3815 O O . ILE B 1 80 ? -17.094 -5.426 -14.594 1 98.5 80 ILE B O 1
ATOM 3819 N N . ARG B 1 81 ? -15.5 -4.117 -15.43 1 98.25 81 ARG B N 1
ATOM 3820 C CA . ARG B 1 81 ? -16.391 -2.984 -15.664 1 98.25 81 ARG B CA 1
ATOM 3821 C C . ARG B 1 81 ? -17.562 -3.383 -16.547 1 98.25 81 ARG B C 1
ATOM 3823 O O . ARG B 1 81 ? -18.719 -3.088 -16.234 1 98.25 81 ARG B O 1
ATOM 3830 N N . ALA B 1 82 ? -17.266 -4.027 -17.609 1 97.75 82 ALA B N 1
ATOM 3831 C CA . ALA B 1 82 ? -18.297 -4.418 -18.562 1 97.75 82 ALA B CA 1
ATOM 3832 C C . ALA B 1 82 ? -19.25 -5.434 -17.938 1 97.75 82 ALA B C 1
ATOM 3834 O O . ALA B 1 82 ? -20.469 -5.309 -18.078 1 97.75 82 ALA B O 1
ATOM 3835 N N . ARG B 1 83 ? -18.781 -6.348 -17.266 1 97.44 83 ARG B N 1
ATOM 3836 C CA . ARG B 1 83 ? -19.578 -7.441 -16.734 1 97.44 83 ARG B CA 1
ATOM 3837 C C . ARG B 1 83 ? -20.531 -6.945 -15.656 1 97.44 83 ARG B C 1
ATOM 3839 O O . ARG B 1 83 ? -21.656 -7.426 -15.547 1 97.44 83 ARG B O 1
ATOM 3846 N N . TYR B 1 84 ? -20.078 -6.074 -14.891 1 98.25 84 TYR B N 1
ATOM 3847 C CA . TYR B 1 84 ? -20.875 -5.672 -13.742 1 98.25 84 TYR B CA 1
ATOM 3848 C C . TYR B 1 84 ? -21.344 -4.23 -13.883 1 98.25 84 TYR B C 1
ATOM 3850 O O . TYR B 1 84 ? -21.531 -3.527 -12.883 1 98.25 84 TYR B O 1
ATOM 3858 N N . ASP B 1 85 ? -21.438 -3.881 -15.117 1 96.56 85 ASP B N 1
ATOM 3859 C CA . ASP B 1 85 ? -22.016 -2.568 -15.391 1 96.56 85 ASP B CA 1
ATOM 3860 C C . ASP B 1 85 ? -23.422 -2.447 -14.797 1 96.56 85 ASP B C 1
ATOM 3862 O O . ASP B 1 85 ? -24.219 -3.379 -14.891 1 96.56 85 ASP B O 1
ATOM 3866 N N . GLY B 1 86 ? -23.766 -1.401 -14.094 1 95.56 86 GLY B N 1
ATOM 3867 C CA . GLY B 1 86 ? -25.047 -1.221 -13.438 1 95.56 86 GLY B CA 1
ATOM 3868 C C . GLY B 1 86 ? -25.016 -1.533 -11.953 1 95.56 86 GLY B C 1
ATOM 3869 O O . GLY B 1 86 ? -25.828 -1.011 -11.188 1 95.56 86 GLY B O 1
ATOM 3870 N N . PHE B 1 87 ? -24.172 -2.469 -11.641 1 97.69 87 PHE B N 1
ATOM 3871 C CA . PHE B 1 87 ? -24.031 -2.771 -10.219 1 97.69 87 PHE B CA 1
ATOM 3872 C C . PHE B 1 87 ? -22.922 -1.935 -9.594 1 97.69 87 PHE B C 1
ATOM 3874 O O . PHE B 1 87 ? -23.141 -1.268 -8.578 1 97.69 87 PHE B O 1
ATOM 3881 N N . ILE B 1 88 ? -21.703 -2.049 -10.203 1 98 88 ILE B N 1
ATOM 3882 C CA . ILE B 1 88 ? -20.609 -1.212 -9.742 1 98 88 ILE B CA 1
ATOM 3883 C C . ILE B 1 88 ? -20.766 0.204 -10.289 1 98 88 ILE B C 1
ATOM 3885 O O . ILE B 1 88 ? -20.844 0.403 -11.508 1 98 88 ILE B O 1
ATOM 3889 N N . PRO B 1 89 ? -20.812 1.222 -9.43 1 96.44 89 PRO B N 1
ATOM 3890 C CA . PRO B 1 89 ? -20.953 2.592 -9.93 1 96.44 89 PRO B CA 1
ATOM 3891 C C . PRO B 1 89 ? -19.828 2.998 -10.867 1 96.44 89 PRO B C 1
ATOM 3893 O O . PRO B 1 89 ? -18.672 2.615 -10.648 1 96.44 89 PRO B O 1
ATOM 3896 N N . ARG B 1 90 ? -20.172 3.787 -11.844 1 95.19 90 ARG B N 1
ATOM 3897 C CA . ARG B 1 90 ? -19.172 4.258 -12.797 1 95.19 90 ARG B CA 1
ATOM 3898 C C . ARG B 1 90 ? -18.25 5.289 -12.156 1 95.19 90 ARG B C 1
ATOM 3900 O O . ARG B 1 90 ? -17.062 5.367 -12.5 1 95.19 90 ARG B O 1
ATOM 3907 N N . LYS B 1 91 ? -18.828 6.074 -11.219 1 94.88 91 LYS B N 1
ATOM 3908 C CA . LYS B 1 91 ? -18.031 7.062 -10.492 1 94.88 91 LYS B CA 1
ATOM 3909 C C . LYS B 1 91 ? -17.375 6.441 -9.273 1 94.88 91 LYS B C 1
ATOM 3911 O O . LYS B 1 91 ? -18.047 5.844 -8.43 1 94.88 91 LYS B O 1
ATOM 3916 N N . TYR B 1 92 ? -16.094 6.652 -9.18 1 95.81 92 TYR B N 1
ATOM 3917 C CA . TYR B 1 92 ? -15.352 6.121 -8.047 1 95.81 92 TYR B CA 1
ATOM 3918 C C . TYR B 1 92 ? -15.68 6.887 -6.77 1 95.81 92 TYR B C 1
ATOM 3920 O O . TYR B 1 92 ? -15.664 8.117 -6.758 1 95.81 92 TYR B O 1
ATOM 3928 N N . LYS B 1 93 ? -15.961 6.145 -5.781 1 94.69 93 LYS B N 1
ATOM 3929 C CA . LYS B 1 93 ? -16 6.621 -4.398 1 94.69 93 LYS B CA 1
ATOM 3930 C C . LYS B 1 93 ? -15.188 5.711 -3.48 1 94.69 93 LYS B C 1
ATOM 3932 O O . LYS B 1 93 ? -15.242 4.488 -3.604 1 94.69 93 LYS B O 1
ATOM 3937 N N . ALA B 1 94 ? -14.492 6.336 -2.578 1 94.12 94 ALA B N 1
ATOM 3938 C CA . ALA B 1 94 ? -13.594 5.586 -1.705 1 94.12 94 ALA B CA 1
ATOM 3939 C C . ALA B 1 94 ? -14.359 4.539 -0.899 1 94.12 94 ALA B C 1
ATOM 3941 O O . ALA B 1 94 ? -13.82 3.479 -0.573 1 94.12 94 ALA B O 1
ATOM 3942 N N . THR B 1 95 ? -15.562 4.773 -0.608 1 93.5 95 THR B N 1
ATOM 3943 C CA . THR B 1 95 ? -16.344 3.887 0.248 1 93.5 95 THR B CA 1
ATOM 3944 C C . THR B 1 95 ? -16.906 2.721 -0.556 1 93.5 95 THR B C 1
ATOM 3946 O O . THR B 1 95 ? -17.438 1.763 0.016 1 93.5 95 THR B O 1
ATOM 3949 N N . ASP B 1 96 ? -16.75 2.73 -1.883 1 95 96 ASP B N 1
ATOM 3950 C CA . ASP B 1 96 ? -17.375 1.74 -2.746 1 95 96 ASP B CA 1
ATOM 3951 C C . ASP B 1 96 ? -16.578 0.439 -2.768 1 95 96 ASP B C 1
ATOM 3953 O O . ASP B 1 96 ? -17.094 -0.6 -3.197 1 95 96 ASP B O 1
ATOM 3957 N N . LEU B 1 97 ? -15.375 0.539 -2.281 1 97.31 97 LEU B N 1
ATOM 3958 C CA . LEU B 1 97 ? -14.508 -0.62 -2.473 1 97.31 97 LEU B CA 1
ATOM 3959 C C . LEU B 1 97 ? -13.43 -0.678 -1.396 1 97.31 97 LEU B C 1
ATOM 3961 O O . LEU B 1 97 ? -13.156 0.323 -0.727 1 97.31 97 LEU B O 1
ATOM 3965 N N . LEU B 1 98 ? -12.914 -1.846 -1.235 1 97.31 98 LEU B N 1
ATOM 3966 C CA . LEU B 1 98 ? -11.664 -2.104 -0.521 1 97.31 98 LEU B CA 1
ATOM 3967 C C . LEU B 1 98 ? -10.664 -2.826 -1.417 1 97.31 98 LEU B C 1
ATOM 3969 O O . LEU B 1 98 ? -11.008 -3.816 -2.066 1 97.31 98 LEU B O 1
ATOM 3973 N N . VAL B 1 99 ? -9.492 -2.25 -1.533 1 98.62 99 VAL B N 1
ATOM 3974 C CA . VAL B 1 99 ? -8.445 -2.865 -2.344 1 98.62 99 VAL B CA 1
ATOM 3975 C C . VAL B 1 99 ? -7.254 -3.23 -1.461 1 98.62 99 VAL B C 1
ATOM 3977 O O . VAL B 1 99 ? -6.742 -2.389 -0.72 1 98.62 99 VAL B O 1
ATOM 3980 N N . ARG B 1 100 ? -6.824 -4.465 -1.557 1 98.5 100 ARG B N 1
ATOM 3981 C CA . ARG B 1 100 ? -5.648 -4.93 -0.824 1 98.5 100 ARG B CA 1
ATOM 3982 C C . ARG B 1 100 ? -4.738 -5.762 -1.721 1 98.5 100 ARG B C 1
ATOM 3984 O O . ARG B 1 100 ? -5.215 -6.602 -2.488 1 98.5 100 ARG B O 1
ATOM 3991 N N . SER B 1 101 ? -3.479 -5.477 -1.655 1 98.62 101 SER B N 1
ATOM 3992 C CA . SER B 1 101 ? -2.488 -6.211 -2.438 1 98.62 101 SER B CA 1
ATOM 3993 C C . SER B 1 101 ? -1.395 -6.785 -1.544 1 98.62 101 SER B C 1
ATOM 3995 O O . SER B 1 101 ? -1.184 -6.309 -0.427 1 98.62 101 SER B O 1
ATOM 3997 N N . THR B 1 102 ? -0.813 -7.855 -2.035 1 98.12 102 THR B N 1
ATOM 3998 C CA . THR B 1 102 ? 0.462 -8.234 -1.435 1 98.12 102 THR B CA 1
ATOM 3999 C C . THR B 1 102 ? 1.515 -7.156 -1.683 1 98.12 102 THR B C 1
ATOM 4001 O O . THR B 1 102 ? 1.272 -6.203 -2.426 1 98.12 102 THR B O 1
ATOM 4004 N N . ALA B 1 103 ? 2.676 -7.316 -1.128 1 97 103 ALA B N 1
ATOM 4005 C CA . ALA B 1 103 ? 3.672 -6.246 -1.133 1 97 103 ALA B CA 1
ATOM 4006 C C . ALA B 1 103 ? 4.551 -6.32 -2.379 1 97 103 ALA B C 1
ATOM 4008 O O . ALA B 1 103 ? 5.387 -5.445 -2.609 1 97 103 ALA B O 1
ATOM 4009 N N . THR B 1 104 ? 4.406 -7.309 -3.205 1 97.25 104 THR B N 1
ATOM 4010 C CA . THR B 1 104 ? 5.254 -7.375 -4.391 1 97.25 104 THR B CA 1
ATOM 4011 C C . THR B 1 104 ? 4.859 -6.297 -5.395 1 97.25 104 THR B C 1
ATOM 4013 O O . THR B 1 104 ? 3.674 -6.008 -5.574 1 97.25 104 THR B O 1
ATOM 4016 N N . ASN B 1 105 ? 5.805 -5.73 -6.07 1 97.62 105 ASN B N 1
ATOM 4017 C CA . ASN B 1 105 ? 5.562 -4.664 -7.039 1 97.62 105 ASN B CA 1
ATOM 4018 C C . ASN B 1 105 ? 4.574 -5.102 -8.117 1 97.62 105 ASN B C 1
ATOM 4020 O O . ASN B 1 105 ? 3.646 -4.363 -8.453 1 97.62 105 ASN B O 1
ATOM 4024 N N . ARG B 1 106 ? 4.785 -6.277 -8.594 1 98.25 106 ARG B N 1
ATOM 4025 C CA . ARG B 1 106 ? 3.963 -6.777 -9.695 1 98.25 106 ARG B CA 1
ATOM 4026 C C . ARG B 1 106 ? 2.5 -6.887 -9.281 1 98.25 106 ARG B C 1
ATOM 4028 O O . ARG B 1 106 ? 1.601 -6.656 -10.086 1 98.25 106 ARG B O 1
ATOM 4035 N N . ALA B 1 107 ? 2.244 -7.273 -8.07 1 98.62 107 ALA B N 1
ATOM 4036 C CA . ALA B 1 107 ? 0.865 -7.367 -7.594 1 98.62 107 ALA B CA 1
ATOM 4037 C C . ALA B 1 107 ? 0.257 -5.98 -7.398 1 98.62 107 ALA B C 1
ATOM 4039 O O . ALA B 1 107 ? -0.888 -5.738 -7.789 1 98.62 107 ALA B O 1
ATOM 4040 N N . ILE B 1 108 ? 1.008 -5.062 -6.797 1 98.75 108 ILE B N 1
ATOM 4041 C CA . ILE B 1 108 ? 0.54 -3.695 -6.598 1 98.75 108 ILE B CA 1
ATOM 4042 C C . ILE B 1 108 ? 0.222 -3.057 -7.949 1 98.75 108 ILE B C 1
ATOM 4044 O O . ILE B 1 108 ? -0.861 -2.5 -8.141 1 98.75 108 ILE B O 1
ATOM 4048 N N . MET B 1 109 ? 1.102 -3.186 -8.875 1 98.75 109 MET B N 1
ATOM 4049 C CA . MET B 1 109 ? 0.921 -2.621 -10.211 1 98.75 109 MET B CA 1
ATOM 4050 C C . MET B 1 109 ? -0.294 -3.232 -10.898 1 98.75 109 MET B C 1
ATOM 4052 O O . MET B 1 109 ? -1.047 -2.531 -11.578 1 98.75 109 MET B O 1
ATOM 4056 N N . SER B 1 110 ? -0.431 -4.535 -10.711 1 98.94 110 SER B N 1
ATOM 4057 C CA . SER B 1 110 ? -1.572 -5.211 -11.32 1 98.94 110 SER B CA 1
ATOM 4058 C C . SER B 1 110 ? -2.891 -4.668 -10.781 1 98.94 110 SER B C 1
ATOM 4060 O O . SER B 1 110 ? -3.834 -4.441 -11.539 1 98.94 110 SER B O 1
ATOM 4062 N N . ALA B 1 111 ? -2.93 -4.457 -9.492 1 98.94 111 ALA B N 1
ATOM 4063 C CA . ALA B 1 111 ? -4.129 -3.869 -8.898 1 98.94 111 ALA B CA 1
ATOM 4064 C C . ALA B 1 111 ? -4.391 -2.475 -9.461 1 98.94 111 ALA B C 1
ATOM 4066 O O . ALA B 1 111 ? -5.527 -2.127 -9.781 1 98.94 111 ALA B O 1
ATOM 4067 N N . GLN B 1 112 ? -3.344 -1.674 -9.562 1 98.88 112 GLN B N 1
ATOM 4068 C CA . GLN B 1 112 ? -3.463 -0.324 -10.102 1 98.88 112 GLN B CA 1
ATOM 4069 C C . GLN B 1 112 ? -4 -0.352 -11.531 1 98.88 112 GLN B C 1
ATOM 4071 O O . GLN B 1 112 ? -4.828 0.481 -11.906 1 98.88 112 GLN B O 1
ATOM 4076 N N . LEU B 1 113 ? -3.545 -1.298 -12.273 1 98.94 113 LEU B N 1
ATOM 4077 C CA . LEU B 1 113 ? -3.947 -1.412 -13.672 1 98.94 113 LEU B CA 1
ATOM 4078 C C . LEU B 1 113 ? -5.395 -1.879 -13.781 1 98.94 113 LEU B C 1
ATOM 4080 O O . LEU B 1 113 ? -6.164 -1.345 -14.586 1 98.94 113 LEU B O 1
ATOM 4084 N N . VAL B 1 114 ? -5.758 -2.857 -12.969 1 98.94 114 VAL B N 1
ATOM 4085 C CA . VAL B 1 114 ? -7.148 -3.293 -12.945 1 98.94 114 VAL B CA 1
ATOM 4086 C C . VAL B 1 114 ? -8.055 -2.105 -12.617 1 98.94 114 VAL B C 1
ATOM 4088 O O . VAL B 1 114 ? -9.078 -1.896 -13.281 1 98.94 114 VAL B O 1
ATOM 4091 N N . LEU B 1 115 ? -7.664 -1.303 -11.656 1 98.88 115 LEU B N 1
ATOM 4092 C CA . LEU B 1 115 ? -8.469 -0.163 -11.227 1 98.88 115 LEU B CA 1
ATOM 4093 C C . LEU B 1 115 ? -8.523 0.904 -12.32 1 98.88 115 LEU B C 1
ATOM 4095 O O . LEU B 1 115 ? -9.531 1.594 -12.469 1 98.88 115 LEU B O 1
ATOM 4099 N N . SER B 1 116 ? -7.422 1.057 -13.07 1 98.69 116 SER B N 1
ATOM 4100 C CA . SER B 1 116 ? -7.414 2.025 -14.156 1 98.69 116 SER B CA 1
ATOM 4101 C C . SER B 1 116 ? -8.406 1.636 -15.25 1 98.69 116 SER B C 1
ATOM 4103 O O . SER B 1 116 ? -8.969 2.502 -15.922 1 98.69 116 SER B O 1
ATOM 4105 N N . GLY B 1 117 ? -8.578 0.341 -15.445 1 98.62 117 GLY B N 1
ATOM 4106 C CA . GLY B 1 117 ? -9.562 -0.139 -16.406 1 98.62 117 GLY B CA 1
ATOM 4107 C C . GLY B 1 117 ? -10.984 -0.094 -15.859 1 98.62 117 GLY B C 1
ATOM 4108 O O . GLY B 1 117 ? -11.93 0.141 -16.609 1 98.62 117 GLY B O 1
ATOM 4109 N N . LEU B 1 118 ? -11.109 -0.267 -14.602 1 98.56 118 LEU B N 1
ATOM 4110 C CA . LEU B 1 118 ? -12.414 -0.33 -13.938 1 98.56 118 LEU B CA 1
ATOM 4111 C C . LEU B 1 118 ? -12.992 1.067 -13.742 1 98.56 118 LEU B C 1
ATOM 4113 O O . LEU B 1 118 ? -14.203 1.256 -13.812 1 98.56 118 LEU B O 1
ATOM 4117 N N . TYR B 1 119 ? -12.078 2.078 -13.422 1 98.06 119 TYR B N 1
ATOM 4118 C CA . TYR B 1 119 ? -12.539 3.408 -13.031 1 98.06 119 TYR B CA 1
ATOM 4119 C C . TYR B 1 119 ? -11.797 4.488 -13.812 1 98.06 119 TYR B C 1
ATOM 4121 O O . TYR B 1 119 ? -11.148 5.352 -13.227 1 98.06 119 TYR B O 1
ATOM 4129 N N . PRO B 1 120 ? -11.938 4.48 -15.148 1 96.81 120 PRO B N 1
ATOM 4130 C CA . PRO B 1 120 ? -11.492 5.715 -15.805 1 96.81 120 PRO B CA 1
ATOM 4131 C C . PRO B 1 120 ? -12.258 6.945 -15.32 1 96.81 120 PRO B C 1
ATOM 4133 O O . PRO B 1 120 ? -13.445 6.848 -14.992 1 96.81 120 PRO B O 1
ATOM 4136 N N . PRO B 1 121 ? -11.508 8.094 -15.172 1 96.25 121 PRO B N 1
ATOM 4137 C CA . PRO B 1 121 ? -12.234 9.266 -14.672 1 96.25 121 PRO B CA 1
ATOM 4138 C C . PRO B 1 121 ? -13.344 9.719 -15.609 1 96.25 121 PRO B C 1
ATOM 4140 O O . PRO B 1 121 ? -13.188 9.672 -16.828 1 96.25 121 PRO B O 1
ATOM 4143 N N . HIS B 1 122 ? -14.508 10.008 -14.953 1 91.19 122 HIS B N 1
ATOM 4144 C CA . HIS B 1 122 ? -15.656 10.492 -15.711 1 91.19 122 HIS B CA 1
ATOM 4145 C C . HIS B 1 122 ? -16.078 11.883 -15.242 1 91.19 122 HIS B C 1
ATOM 4147 O O . HIS B 1 122 ? -16.047 12.172 -14.039 1 91.19 122 HIS B O 1
ATOM 4153 N N . ASP B 1 123 ? -16.375 12.711 -16.203 1 90.62 123 ASP B N 1
ATOM 4154 C CA . ASP B 1 123 ? -16.953 14.031 -15.938 1 90.62 123 ASP B CA 1
ATOM 4155 C C . ASP B 1 123 ? -16.141 14.781 -14.883 1 90.62 123 ASP B C 1
ATOM 4157 O O . ASP B 1 123 ? -14.977 15.117 -15.102 1 90.62 123 ASP B O 1
ATOM 4161 N N . GLU B 1 124 ? -16.781 14.852 -13.672 1 88.88 124 GLU B N 1
ATOM 4162 C CA . GLU B 1 124 ? -16.172 15.672 -12.625 1 88.88 124 GLU B CA 1
ATOM 4163 C C . GLU B 1 124 ? -14.953 14.984 -12.023 1 88.88 124 GLU B C 1
ATOM 4165 O O . GLU B 1 124 ? -14.172 15.617 -11.297 1 88.88 124 GLU B O 1
ATOM 4170 N N . GLN B 1 125 ? -14.711 13.789 -12.422 1 92.31 125 GLN B N 1
ATOM 4171 C CA . GLN B 1 125 ? -13.562 13.07 -11.867 1 92.31 125 GLN B CA 1
ATOM 4172 C C . GLN B 1 125 ? -12.32 13.297 -12.719 1 92.31 125 GLN B C 1
ATOM 4174 O O . GLN B 1 125 ? -11.211 12.93 -12.312 1 92.31 125 GLN B O 1
ATOM 4179 N N . VAL B 1 126 ? -12.555 13.859 -13.945 1 96.12 126 VAL B N 1
ATOM 4180 C CA . VAL B 1 126 ? -11.414 14.438 -14.641 1 96.12 126 VAL B CA 1
ATOM 4181 C C . VAL B 1 126 ? -10.859 15.617 -13.844 1 96.12 126 VAL B C 1
ATOM 4183 O O . VAL B 1 126 ? -11.469 16.688 -13.805 1 96.12 126 VAL B O 1
ATOM 4186 N N . TRP B 1 127 ? -9.734 15.492 -13.266 1 95.44 127 TRP B N 1
ATOM 4187 C CA . TRP B 1 127 ? -9.336 16.406 -12.211 1 95.44 127 TRP B CA 1
ATOM 4188 C C . TRP B 1 127 ? -8.602 17.609 -12.789 1 95.44 127 TRP B C 1
ATOM 4190 O O . TRP B 1 127 ? -8.344 18.594 -12.078 1 95.44 127 TRP B O 1
ATOM 4200 N N . ASP B 1 128 ? -8.25 17.594 -14.008 1 95.44 128 ASP B N 1
ATOM 4201 C CA . ASP B 1 128 ? -7.762 18.766 -14.734 1 95.44 128 ASP B CA 1
ATOM 4202 C C . ASP B 1 128 ? -7.848 18.562 -16.25 1 95.44 128 ASP B C 1
ATOM 4204 O O . ASP B 1 128 ? -7.25 17.625 -16.781 1 95.44 128 ASP B O 1
ATOM 4208 N N . ARG B 1 129 ? -8.477 19.391 -16.969 1 94.56 129 ARG B N 1
ATOM 4209 C CA . ARG B 1 129 ? -8.719 19.203 -18.391 1 94.56 129 ARG B CA 1
ATOM 4210 C C . ARG B 1 129 ? -7.488 19.578 -19.203 1 94.56 129 ARG B C 1
ATOM 4212 O O . ARG B 1 129 ? -7.387 19.219 -20.391 1 94.56 129 ARG B O 1
ATOM 4219 N N . ASP B 1 130 ? -6.535 20.266 -18.516 1 95.62 130 ASP B N 1
ATOM 4220 C CA . ASP B 1 130 ? -5.34 20.703 -19.234 1 95.62 130 ASP B CA 1
ATOM 4221 C C . ASP B 1 130 ? -4.18 19.75 -19.016 1 95.62 130 ASP B C 1
ATOM 4223 O O . ASP B 1 130 ? -3.109 19.906 -19.594 1 95.62 130 ASP B O 1
ATOM 4227 N N . ILE B 1 131 ? -4.402 18.781 -18.219 1 95.81 131 ILE B N 1
ATOM 4228 C CA . ILE B 1 131 ? -3.396 17.766 -17.922 1 95.81 131 ILE B CA 1
ATOM 4229 C C . ILE B 1 131 ? -3.816 16.438 -18.547 1 95.81 131 ILE B C 1
ATOM 4231 O O . ILE B 1 131 ? -4.852 15.875 -18.172 1 95.81 131 ILE B O 1
ATOM 4235 N N . TRP B 1 132 ? -3.025 15.875 -19.422 1 93.88 132 TRP B N 1
ATOM 4236 C CA . TRP B 1 132 ? -3.408 14.695 -20.188 1 93.88 132 TRP B CA 1
ATOM 4237 C C . TRP B 1 132 ? -3.676 13.508 -19.281 1 93.88 132 TRP B C 1
ATOM 4239 O O . TRP B 1 132 ? -4.719 12.859 -19.375 1 93.88 132 TRP B O 1
ATOM 4249 N N . VAL B 1 133 ? -2.787 13.25 -18.344 1 97.19 133 VAL B N 1
ATOM 4250 C CA . VAL B 1 133 ? -2.945 12.094 -17.469 1 97.19 133 VAL B CA 1
ATOM 4251 C C . VAL B 1 133 ? -4.242 12.227 -16.672 1 97.19 133 VAL B C 1
ATOM 4253 O O . VAL B 1 133 ? -4.898 11.227 -16.375 1 97.19 133 VAL B O 1
ATOM 4256 N N . ALA B 1 134 ? -4.691 13.445 -16.391 1 97.56 134 ALA B N 1
ATOM 4257 C CA . ALA B 1 134 ? -5.887 13.711 -15.602 1 97.56 134 ALA B CA 1
ATOM 4258 C C . ALA B 1 134 ? -7.148 13.32 -16.359 1 97.56 134 ALA B C 1
ATOM 4260 O O . ALA B 1 134 ? -8.195 13.078 -15.75 1 97.56 134 ALA B O 1
ATOM 4261 N N . LYS B 1 135 ? -7.055 13.258 -17.672 1 96.31 135 LYS B N 1
ATOM 4262 C CA . LYS B 1 135 ? -8.203 12.961 -18.516 1 96.31 135 LYS B CA 1
ATOM 4263 C C . LYS B 1 135 ? -8.484 11.461 -18.562 1 96.31 135 LYS B C 1
ATOM 4265 O O . LYS B 1 135 ? -9.617 11.031 -18.797 1 96.31 135 LYS B O 1
ATOM 4270 N N . PHE B 1 136 ? -7.43 10.688 -18.266 1 96.75 136 PHE B N 1
ATOM 4271 C CA . PHE B 1 136 ? -7.598 9.273 -18.594 1 96.75 136 PHE B CA 1
ATOM 4272 C C . PHE B 1 136 ? -7.27 8.398 -17.391 1 96.75 136 PHE B C 1
ATOM 4274 O O . PHE B 1 136 ? -7.477 7.188 -17.422 1 96.75 136 PHE B O 1
ATOM 4281 N N . TRP B 1 137 ? -6.793 9.047 -16.344 1 98.38 137 TRP B N 1
ATOM 4282 C CA . TRP B 1 137 ? -6.422 8.281 -15.156 1 98.38 137 TRP B CA 1
ATOM 4283 C C . TRP B 1 137 ? -6.773 9.055 -13.891 1 98.38 137 TRP B C 1
ATOM 4285 O O . TRP B 1 137 ? -6.688 10.281 -13.859 1 98.38 137 TRP B O 1
ATOM 4295 N N . GLN B 1 138 ? -7.148 8.383 -12.875 1 98.12 138 GLN B N 1
ATOM 4296 C CA . GLN B 1 138 ? -7.293 8.953 -11.539 1 98.12 138 GLN B CA 1
ATOM 4297 C C . GLN B 1 138 ? -6.676 8.039 -10.484 1 98.12 138 GLN B C 1
ATOM 4299 O O . GLN B 1 138 ? -6.676 6.812 -10.641 1 98.12 138 GLN B O 1
ATOM 4304 N N . PRO B 1 139 ? -6.117 8.625 -9.43 1 98.25 139 PRO B N 1
ATOM 4305 C CA . PRO B 1 139 ? -5.543 7.801 -8.367 1 98.25 139 PRO B CA 1
ATOM 4306 C C . PRO B 1 139 ? -6.602 7.059 -7.555 1 98.25 139 PRO B C 1
ATOM 4308 O O . PRO B 1 139 ? -7.617 7.645 -7.176 1 98.25 139 PRO B O 1
ATOM 4311 N N . ILE B 1 140 ? -6.426 5.828 -7.352 1 98.5 140 ILE B N 1
ATOM 4312 C CA . ILE B 1 140 ? -7.219 5 -6.453 1 98.5 140 ILE B CA 1
ATOM 4313 C C . ILE B 1 140 ? -6.301 4.242 -5.5 1 98.5 140 ILE B C 1
ATOM 4315 O O . ILE B 1 140 ? -5.383 3.545 -5.938 1 98.5 140 ILE B O 1
ATOM 4319 N N . PRO B 1 141 ? -6.531 4.383 -4.234 1 98.19 141 PRO B N 1
ATOM 4320 C CA . PRO B 1 141 ? -5.598 3.805 -3.264 1 98.19 141 PRO B CA 1
ATOM 4321 C C . PRO B 1 141 ? -5.594 2.277 -3.285 1 98.19 141 PRO B C 1
ATOM 4323 O O . PRO B 1 141 ? -6.656 1.654 -3.367 1 98.19 141 PRO B O 1
ATOM 4326 N N . VAL B 1 142 ? -4.438 1.716 -3.242 1 98.69 142 VAL B N 1
ATOM 4327 C CA . VAL B 1 142 ? -4.219 0.287 -3.051 1 98.69 142 VAL B CA 1
ATOM 4328 C C . VAL B 1 142 ? -3.551 0.043 -1.699 1 98.69 142 VAL B C 1
ATOM 4330 O O . VAL B 1 142 ? -2.391 0.409 -1.499 1 98.69 142 VAL B O 1
ATOM 4333 N N . GLN B 1 143 ? -4.309 -0.54 -0.781 1 98.44 143 GLN B N 1
ATOM 4334 C CA . GLN B 1 143 ? -3.697 -0.943 0.479 1 98.44 143 GLN B CA 1
ATOM 4335 C C . GLN B 1 143 ? -2.754 -2.125 0.279 1 98.44 143 GLN B C 1
ATOM 4337 O O . GLN B 1 143 ? -2.986 -2.971 -0.588 1 98.44 143 GLN B O 1
ATOM 4342 N N . VAL B 1 144 ? -1.664 -2.141 1.063 1 98.06 144 VAL B N 1
ATOM 4343 C CA . VAL B 1 144 ? -0.65 -3.174 0.883 1 98.06 144 VAL B CA 1
ATOM 4344 C C . VAL B 1 144 ? -0.42 -3.908 2.201 1 98.06 144 VAL B C 1
ATOM 4346 O O . VAL B 1 144 ? -0.278 -3.279 3.254 1 98.06 144 VAL B O 1
ATOM 4349 N N . LEU B 1 145 ? -0.466 -5.203 2.123 1 96.25 145 LEU B N 1
ATOM 4350 C CA . LEU B 1 145 ? -0.087 -6.023 3.271 1 96.25 145 LEU B CA 1
ATOM 4351 C C . LEU B 1 145 ? 1.42 -6.254 3.299 1 96.25 145 LEU B C 1
ATOM 4353 O O . LEU B 1 145 ? 1.955 -6.984 2.461 1 96.25 145 LEU B O 1
ATOM 4357 N N . ALA B 1 146 ? 2.004 -5.676 4.297 1 94.38 146 ALA B N 1
ATOM 4358 C CA . ALA B 1 146 ? 3.439 -5.902 4.449 1 94.38 146 ALA B CA 1
ATOM 4359 C C . ALA B 1 146 ? 3.734 -7.375 4.734 1 94.38 146 ALA B C 1
ATOM 4361 O O . ALA B 1 146 ? 2.949 -8.055 5.398 1 94.38 146 ALA B O 1
ATOM 4362 N N . PRO B 1 147 ? 4.895 -7.832 4.277 1 93.44 147 PRO B N 1
ATOM 4363 C CA . PRO B 1 147 ? 5.211 -9.25 4.441 1 93.44 147 PRO B CA 1
ATOM 4364 C C . PRO B 1 147 ? 5.148 -9.711 5.898 1 93.44 147 PRO B C 1
ATOM 4366 O O . PRO B 1 147 ? 4.676 -10.812 6.18 1 93.44 147 PRO B O 1
ATOM 4369 N N . SER B 1 148 ? 5.484 -8.891 6.836 1 91 148 SER B N 1
ATOM 4370 C CA . SER B 1 148 ? 5.582 -9.273 8.242 1 91 148 SER B CA 1
ATOM 4371 C C . SER B 1 148 ? 4.199 -9.484 8.852 1 91 148 SER B C 1
ATOM 4373 O O . SER B 1 148 ? 4.07 -10.109 9.906 1 91 148 SER B O 1
ATOM 4375 N N . ILE B 1 149 ? 3.188 -8.992 8.156 1 93.12 149 ILE B N 1
ATOM 4376 C CA . ILE B 1 149 ? 1.861 -9.117 8.75 1 93.12 149 ILE B CA 1
ATOM 4377 C C . ILE B 1 149 ? 0.907 -9.758 7.746 1 93.12 149 ILE B C 1
ATOM 4379 O O . ILE B 1 149 ? -0.307 -9.789 7.965 1 93.12 149 ILE B O 1
ATOM 4383 N N . ASP B 1 150 ? 1.393 -10.211 6.66 1 95.5 150 ASP B N 1
ATOM 4384 C CA . ASP B 1 150 ? 0.53 -10.805 5.641 1 95.5 150 ASP B CA 1
ATOM 4385 C C . ASP B 1 150 ? 0.176 -12.25 5.996 1 95.5 150 ASP B C 1
ATOM 4387 O O . ASP B 1 150 ? 0.896 -13.18 5.625 1 95.5 150 ASP B O 1
ATOM 4391 N N . ASP B 1 151 ? -0.886 -12.477 6.594 1 95.62 151 ASP B N 1
ATOM 4392 C CA . ASP B 1 151 ? -1.41 -13.797 6.953 1 95.62 151 ASP B CA 1
ATOM 4393 C C . ASP B 1 151 ? -2.604 -14.172 6.078 1 95.62 151 ASP B C 1
ATOM 4395 O O . ASP B 1 151 ? -3.311 -15.141 6.363 1 95.62 151 ASP B O 1
ATOM 4399 N N . MET B 1 152 ? -2.77 -13.398 5.027 1 96.81 152 MET B N 1
ATOM 4400 C CA . MET B 1 152 ? -4.035 -13.539 4.316 1 96.81 152 MET B CA 1
ATOM 4401 C C . MET B 1 152 ? -3.801 -13.828 2.838 1 96.81 152 MET B C 1
ATOM 4403 O O . MET B 1 152 ? -4.449 -14.703 2.262 1 96.81 152 MET B O 1
ATOM 4407 N N . LEU B 1 153 ? -2.916 -13.094 2.16 1 96.5 153 LEU B N 1
ATOM 4408 C CA . LEU B 1 153 ? -2.785 -13.195 0.71 1 96.5 153 LEU B CA 1
ATOM 4409 C C . LEU B 1 153 ? -1.567 -14.031 0.331 1 96.5 153 LEU B C 1
ATOM 4411 O O . LEU B 1 153 ? -1.688 -15.227 0.071 1 96.5 153 LEU B O 1
ATOM 4415 N N . CYS B 1 154 ? -0.398 -13.523 0.556 1 90.88 154 CYS B N 1
ATOM 4416 C CA . CYS B 1 154 ? 0.826 -14.281 0.318 1 90.88 154 CYS B CA 1
ATOM 4417 C C . CYS B 1 154 ? 1.143 -15.195 1.496 1 90.88 154 CYS B C 1
ATOM 4419 O O . CYS B 1 154 ? 1.844 -16.188 1.342 1 90.88 154 CYS B O 1
ATOM 4421 N N . VAL B 1 155 ? 0.663 -14.898 2.658 1 89.62 155 VAL B N 1
ATOM 4422 C CA . VAL B 1 155 ? 0.873 -15.594 3.924 1 89.62 155 VAL B CA 1
ATOM 4423 C C . VAL B 1 155 ? 2.369 -15.711 4.207 1 89.62 155 VAL B C 1
ATOM 4425 O O . VAL B 1 155 ? 2.877 -16.812 4.434 1 89.62 155 VAL B O 1
ATOM 4428 N N . SER B 1 156 ? 2.963 -14.562 4.148 1 88.75 156 SER B N 1
ATOM 4429 C CA . SER B 1 156 ? 4.402 -14.484 4.387 1 88.75 156 SER B CA 1
ATOM 4430 C C . SER B 1 156 ? 4.707 -14.258 5.863 1 88.75 156 SER B C 1
ATOM 4432 O O . SER B 1 156 ? 5.855 -14.383 6.289 1 88.75 156 SER B O 1
ATOM 4434 N N . ARG B 1 157 ? 3.709 -13.914 6.602 1 89.94 157 ARG B N 1
ATOM 4435 C CA . ARG B 1 157 ? 3.914 -13.805 8.039 1 89.94 157 ARG B CA 1
ATOM 4436 C C . ARG B 1 157 ? 4.438 -15.109 8.625 1 89.94 157 ARG B C 1
ATOM 4438 O O . ARG B 1 157 ? 3.918 -16.188 8.312 1 89.94 157 ARG B O 1
ATOM 4445 N N . VAL B 1 158 ? 5.336 -14.992 9.469 1 89.56 158 VAL B N 1
ATOM 4446 C CA . VAL B 1 158 ? 6.027 -16.156 10.008 1 89.56 158 VAL B CA 1
ATOM 4447 C C . VAL B 1 158 ? 5.027 -17.062 10.711 1 89.56 158 VAL B C 1
ATOM 4449 O O . VAL B 1 158 ? 4.203 -16.609 11.5 1 89.56 158 VAL B O 1
ATOM 4452 N N . CYS B 1 159 ? 5.102 -18.297 10.367 1 92.12 159 CYS B N 1
ATOM 4453 C CA . CYS B 1 159 ? 4.285 -19.344 10.984 1 92.12 159 CYS B CA 1
ATOM 4454 C C . CYS B 1 159 ? 5.129 -20.562 11.328 1 92.12 159 CYS B C 1
ATOM 4456 O O . CYS B 1 159 ? 5.531 -21.312 10.445 1 92.12 159 CYS B O 1
ATOM 4458 N N . PRO B 1 160 ? 5.332 -20.734 12.633 1 92.5 160 PRO B N 1
ATOM 4459 C CA . PRO B 1 160 ? 6.176 -21.859 13.062 1 92.5 160 PRO B CA 1
ATOM 4460 C C . PRO B 1 160 ? 5.656 -23.203 12.57 1 92.5 160 PRO B C 1
ATOM 4462 O O . PRO B 1 160 ? 6.445 -24.062 12.141 1 92.5 160 PRO B O 1
ATOM 4465 N N . LEU B 1 161 ? 4.438 -23.406 12.609 1 90.38 161 LEU B N 1
ATOM 4466 C CA . LEU B 1 161 ? 3.855 -24.672 12.18 1 90.38 161 LEU B CA 1
ATOM 4467 C C . LEU B 1 161 ? 4.109 -24.906 10.688 1 90.38 161 LEU B C 1
ATOM 4469 O O . LEU B 1 161 ? 4.461 -26.016 10.281 1 90.38 161 LEU B O 1
ATOM 4473 N N . LEU B 1 162 ? 3.92 -23.891 9.875 1 87.81 162 LEU B N 1
ATOM 4474 C CA . LEU B 1 162 ? 4.164 -24.016 8.438 1 87.81 162 LEU B CA 1
ATOM 4475 C C . LEU B 1 162 ? 5.645 -24.266 8.164 1 87.81 162 LEU B C 1
ATOM 4477 O O . LEU B 1 162 ? 5.992 -24.969 7.219 1 87.81 162 LEU B O 1
ATOM 4481 N N . TYR B 1 163 ? 6.41 -23.594 8.945 1 87.75 163 TYR B N 1
ATOM 4482 C CA . TYR B 1 163 ? 7.848 -23.797 8.797 1 87.75 163 TYR B CA 1
ATOM 4483 C C . TYR B 1 163 ? 8.219 -25.25 9.055 1 87.75 163 TYR B C 1
ATOM 4485 O O . TYR B 1 163 ? 9.008 -25.844 8.305 1 87.75 163 TYR B O 1
ATOM 4493 N N . GLU B 1 164 ? 7.707 -25.797 10.078 1 86.69 164 GLU B N 1
ATOM 4494 C CA . GLU B 1 164 ? 7.93 -27.188 10.414 1 86.69 164 GLU B CA 1
ATOM 4495 C C . GLU B 1 164 ? 7.418 -28.109 9.305 1 86.69 164 GLU B C 1
ATOM 4497 O O . GLU B 1 164 ? 8.086 -29.078 8.93 1 86.69 164 GLU B O 1
ATOM 4502 N N . ASP B 1 165 ? 6.27 -27.812 8.82 1 84.5 165 ASP B N 1
ATOM 4503 C CA . ASP B 1 165 ? 5.664 -28.609 7.762 1 84.5 165 ASP B CA 1
ATOM 4504 C C . ASP B 1 165 ? 6.527 -28.594 6.5 1 84.5 165 ASP B C 1
ATOM 4506 O O . ASP B 1 165 ? 6.68 -29.625 5.836 1 84.5 165 ASP B O 1
ATOM 4510 N N . ARG B 1 166 ? 6.996 -27.484 6.191 1 83.81 166 ARG B N 1
ATOM 4511 C CA . ARG B 1 166 ? 7.844 -27.344 5.012 1 83.81 166 ARG B CA 1
ATOM 4512 C C . ARG B 1 166 ? 9.133 -28.141 5.172 1 83.81 166 ARG B C 1
ATOM 4514 O O . ARG B 1 166 ? 9.625 -28.734 4.211 1 83.81 166 ARG B O 1
ATOM 4521 N N . LYS B 1 167 ? 9.672 -28.062 6.293 1 84 167 LYS B N 1
ATOM 4522 C CA . LYS B 1 167 ? 10.891 -28.828 6.566 1 84 167 LYS B CA 1
ATOM 4523 C C . LYS B 1 167 ? 10.641 -30.328 6.43 1 84 167 LYS B C 1
ATOM 4525 O O . LYS B 1 167 ? 11.461 -31.047 5.859 1 84 167 LYS B O 1
ATOM 4530 N N . ASN B 1 168 ? 9.586 -30.734 6.93 1 85.19 168 ASN B N 1
ATOM 4531 C CA . ASN B 1 168 ? 9.227 -32.156 6.852 1 85.19 168 ASN B CA 1
ATOM 4532 C C . ASN B 1 168 ? 8.953 -32.562 5.414 1 85.19 168 ASN B C 1
ATOM 4534 O O . ASN B 1 168 ? 9.242 -33.719 5.031 1 85.19 168 ASN B O 1
ATOM 4538 N N . PHE B 1 169 ? 8.43 -31.719 4.707 1 87.19 169 PHE B N 1
ATOM 4539 C CA . PHE B 1 169 ? 8.141 -32 3.305 1 87.19 169 PHE B CA 1
ATOM 4540 C C . PHE B 1 169 ? 9.43 -32.219 2.514 1 87.19 169 PHE B C 1
ATOM 4542 O O . PHE B 1 169 ? 9.547 -33.156 1.752 1 87.19 169 PHE B O 1
ATOM 4549 N N . THR B 1 170 ? 10.305 -31.344 2.668 1 82.94 170 THR B N 1
ATOM 4550 C CA . THR B 1 170 ? 11.555 -31.375 1.918 1 82.94 170 THR B CA 1
ATOM 4551 C C . THR B 1 170 ? 12.352 -32.625 2.252 1 82.94 170 THR B C 1
ATOM 4553 O O . THR B 1 170 ? 13 -33.219 1.379 1 82.94 170 THR B O 1
ATOM 4556 N N . GLY B 1 171 ? 12.258 -33.031 3.428 1 82.31 171 GLY B N 1
ATOM 4557 C CA . GLY B 1 171 ? 13.039 -34.188 3.873 1 82.31 171 GLY B CA 1
ATOM 4558 C C . GLY B 1 171 ? 12.32 -35.5 3.682 1 82.31 171 GLY B C 1
ATOM 4559 O O . GLY B 1 171 ? 12.922 -36.562 3.834 1 82.31 171 GLY B O 1
ATOM 4560 N N . GLY B 1 172 ? 11.016 -35.438 3.254 1 87.75 172 GLY B N 1
ATOM 4561 C CA . GLY B 1 172 ? 10.242 -36.656 3.145 1 87.75 172 GLY B CA 1
ATOM 4562 C C . GLY B 1 172 ? 9.508 -36.781 1.824 1 87.75 172 GLY B C 1
ATOM 4563 O O . GLY B 1 172 ? 10.062 -37.281 0.839 1 87.75 172 GLY B O 1
ATOM 4564 N N . PRO B 1 173 ? 8.305 -36.219 1.775 1 87.62 173 PRO B N 1
ATOM 4565 C CA . PRO B 1 173 ? 7.484 -36.375 0.57 1 87.62 173 PRO B CA 1
ATOM 4566 C C . PRO B 1 173 ? 8.195 -35.906 -0.693 1 87.62 173 PRO B C 1
ATOM 4568 O O . PRO B 1 173 ? 8.039 -36.5 -1.76 1 87.62 173 PRO B O 1
ATOM 4571 N N . TYR B 1 174 ? 8.93 -34.906 -0.57 1 91.5 174 TYR B N 1
ATOM 4572 C CA . TYR B 1 174 ? 9.656 -34.406 -1.736 1 91.5 174 TYR B CA 1
ATOM 4573 C C . TYR B 1 174 ? 10.711 -35.438 -2.18 1 91.5 174 TYR B C 1
ATOM 4575 O O . TYR B 1 174 ? 10.953 -35.594 -3.377 1 91.5 174 TYR B O 1
ATOM 4583 N N . GLN B 1 175 ? 11.32 -36.062 -1.253 1 92.06 175 GLN B N 1
ATOM 4584 C CA . GLN B 1 175 ? 12.305 -37.062 -1.594 1 92.06 175 GLN B CA 1
ATOM 4585 C C . GLN B 1 175 ? 11.656 -38.25 -2.344 1 92.06 175 GLN B C 1
ATOM 4587 O O . GLN B 1 175 ? 12.258 -38.781 -3.268 1 92.06 175 GLN B O 1
ATOM 4592 N N . ASP B 1 176 ? 10.5 -38.531 -1.941 1 93.12 176 ASP B N 1
ATOM 4593 C CA . ASP B 1 176 ? 9.766 -39.594 -2.646 1 93.12 176 ASP B CA 1
ATOM 4594 C C . ASP B 1 176 ? 9.492 -39.188 -4.094 1 93.12 176 ASP B C 1
ATOM 4596 O O . ASP B 1 176 ? 9.664 -40 -5.012 1 93.12 176 ASP B O 1
ATOM 4600 N N . ILE B 1 177 ? 9.078 -37.969 -4.258 1 93.88 177 ILE B N 1
ATOM 4601 C CA . ILE B 1 177 ? 8.805 -37.469 -5.598 1 93.88 177 ILE B CA 1
ATOM 4602 C C . ILE B 1 177 ? 10.078 -37.469 -6.43 1 93.88 177 ILE B C 1
ATOM 4604 O O . ILE B 1 177 ? 10.062 -37.844 -7.605 1 93.88 177 ILE B O 1
ATOM 4608 N N . ARG B 1 178 ? 11.117 -37.094 -5.836 1 94.06 178 ARG B N 1
ATOM 4609 C CA . ARG B 1 178 ? 12.406 -37.062 -6.523 1 94.06 178 ARG B CA 1
ATOM 4610 C C . ARG B 1 178 ? 12.812 -38.469 -6.98 1 94.06 178 ARG B C 1
ATOM 4612 O O . ARG B 1 178 ? 13.258 -38.656 -8.117 1 94.06 178 ARG B O 1
ATOM 4619 N N . GLU B 1 179 ? 12.672 -39.406 -6.105 1 94.5 179 GLU B N 1
ATOM 4620 C CA . GLU B 1 179 ? 13.062 -40.781 -6.414 1 94.5 179 GLU B CA 1
ATOM 4621 C C . GLU B 1 179 ? 12.188 -41.344 -7.52 1 94.5 179 GLU B C 1
ATOM 4623 O O . GLU B 1 179 ? 12.68 -42.031 -8.422 1 94.5 179 GLU B O 1
ATOM 4628 N N . GLU B 1 180 ? 10.93 -41.031 -7.461 1 95.62 180 GLU B N 1
ATOM 4629 C CA . GLU B 1 180 ? 9.977 -41.562 -8.438 1 95.62 180 GLU B CA 1
ATOM 4630 C C . GLU B 1 180 ? 10.203 -40.938 -9.812 1 95.62 180 GLU B C 1
ATOM 4632 O O . GLU B 1 180 ? 9.75 -41.469 -10.828 1 95.62 180 GLU B O 1
ATOM 4637 N N . ASN B 1 181 ? 10.852 -39.781 -9.859 1 96.44 181 ASN B N 1
ATOM 4638 C CA . ASN B 1 181 ? 11.055 -39.062 -11.102 1 96.44 181 ASN B CA 1
ATOM 4639 C C . ASN B 1 181 ? 12.539 -38.844 -11.375 1 96.44 181 ASN B C 1
ATOM 4641 O O . ASN B 1 181 ? 12.914 -37.781 -11.93 1 96.44 181 ASN B O 1
ATOM 4645 N N . GLN B 1 182 ? 13.375 -39.719 -10.961 1 96.25 182 GLN B N 1
ATOM 4646 C CA . GLN B 1 182 ? 14.828 -39.531 -10.945 1 96.25 182 GLN B CA 1
ATOM 4647 C C . GLN B 1 182 ? 15.367 -39.312 -12.352 1 96.25 182 GLN B C 1
ATOM 4649 O O . GLN B 1 182 ? 16.234 -38.469 -12.547 1 96.25 182 GLN B O 1
ATOM 4654 N N . GLU B 1 183 ? 14.898 -40.062 -13.312 1 96.81 183 GLU B N 1
ATOM 4655 C CA . GLU B 1 183 ? 15.406 -39.938 -14.672 1 96.81 183 GLU B CA 1
ATOM 4656 C C . GLU B 1 183 ? 15.156 -38.531 -15.227 1 96.81 183 GLU B C 1
ATOM 4658 O O . GLU B 1 183 ? 16.078 -37.875 -15.75 1 96.81 183 GLU B O 1
ATOM 4663 N N . VAL B 1 184 ? 13.906 -38.062 -15.094 1 97.19 184 VAL B N 1
ATOM 4664 C CA . VAL B 1 184 ? 13.531 -36.75 -15.602 1 97.19 184 VAL B CA 1
ATOM 4665 C C . VAL B 1 184 ? 14.289 -35.656 -14.836 1 97.19 184 VAL B C 1
ATOM 4667 O O . VAL B 1 184 ? 14.805 -34.719 -15.43 1 97.19 184 VAL B O 1
ATOM 4670 N N . ILE B 1 185 ? 14.438 -35.781 -13.555 1 97.56 185 ILE B N 1
ATOM 4671 C CA . ILE B 1 185 ? 15.086 -34.781 -12.695 1 97.56 185 ILE B CA 1
ATOM 4672 C C . ILE B 1 185 ? 16.578 -34.719 -13.039 1 97.56 185 ILE B C 1
ATOM 4674 O O . ILE B 1 185 ? 17.141 -33.625 -13.172 1 97.56 185 ILE B O 1
ATOM 4678 N N . THR B 1 186 ? 17.172 -35.875 -13.195 1 97.69 186 THR B N 1
ATOM 4679 C CA . THR B 1 186 ? 18.578 -35.906 -13.57 1 97.69 186 THR B CA 1
ATOM 4680 C C . THR B 1 186 ? 18.797 -35.219 -14.922 1 97.69 186 THR B C 1
ATOM 4682 O O . THR B 1 186 ? 19.766 -34.5 -15.102 1 97.69 186 THR B O 1
ATOM 4685 N N . TYR B 1 187 ? 17.891 -35.5 -15.844 1 98.25 187 TYR B N 1
ATOM 4686 C CA . TYR B 1 187 ? 17.969 -34.844 -17.156 1 98.25 187 TYR B CA 1
ATOM 4687 C C . TYR B 1 187 ? 17.938 -33.344 -17.031 1 98.25 187 TYR B C 1
ATOM 4689 O O . TYR B 1 187 ? 18.766 -32.625 -17.609 1 98.25 187 TYR B O 1
ATOM 4697 N N . ILE B 1 188 ? 16.984 -32.812 -16.234 1 98.44 188 ILE B N 1
ATOM 4698 C CA . ILE B 1 188 ? 16.812 -31.375 -16.062 1 98.44 188 ILE B CA 1
ATOM 4699 C C . ILE B 1 188 ? 18.016 -30.797 -15.305 1 98.44 188 ILE B C 1
ATOM 4701 O O . ILE B 1 188 ? 18.516 -29.719 -15.648 1 98.44 188 ILE B O 1
ATOM 4705 N N . GLN B 1 189 ? 18.5 -31.5 -14.297 1 98.12 189 GLN B N 1
ATOM 4706 C CA . GLN B 1 189 ? 19.672 -31.078 -13.539 1 98.12 189 GLN B CA 1
ATOM 4707 C C . GLN B 1 189 ? 20.875 -30.875 -14.453 1 98.12 189 GLN B C 1
ATOM 4709 O O . GLN B 1 189 ? 21.562 -29.859 -14.359 1 98.12 189 GLN B O 1
ATOM 4714 N N . ASN B 1 190 ? 21.062 -31.797 -15.328 1 98.12 190 ASN B N 1
ATOM 4715 C CA . ASN B 1 190 ? 22.219 -31.766 -16.219 1 98.12 190 ASN B CA 1
ATOM 4716 C C . ASN B 1 190 ? 22.172 -30.578 -17.172 1 98.12 190 ASN B C 1
ATOM 4718 O O . ASN B 1 190 ? 23.219 -30.062 -17.562 1 98.12 190 ASN B O 1
ATOM 4722 N N . HIS B 1 191 ? 21.031 -30.156 -17.469 1 98.5 191 HIS B N 1
ATOM 4723 C CA . HIS B 1 191 ? 20.906 -29.109 -18.484 1 98.5 191 HIS B CA 1
ATOM 4724 C C . HIS B 1 191 ? 20.719 -27.734 -17.859 1 98.5 191 HIS B C 1
ATOM 4726 O O . HIS B 1 191 ? 20.969 -26.719 -18.5 1 98.5 191 HIS B O 1
ATOM 4732 N N . THR B 1 192 ? 20.25 -27.672 -16.609 1 98.38 192 THR B N 1
ATOM 4733 C CA . THR B 1 192 ? 19.953 -26.391 -15.992 1 98.38 192 THR B CA 1
ATOM 4734 C C . THR B 1 192 ? 21.047 -26 -15 1 98.38 192 THR B C 1
ATOM 4736 O O . THR B 1 192 ? 21.203 -24.828 -14.672 1 98.38 192 THR B O 1
ATOM 4739 N N . GLY B 1 193 ? 21.734 -26.984 -14.492 1 98 193 GLY B N 1
ATOM 4740 C CA . GLY B 1 193 ? 22.734 -26.75 -13.445 1 98 193 GLY B CA 1
ATOM 4741 C C . GLY B 1 193 ? 22.125 -26.656 -12.062 1 98 193 GLY B C 1
ATOM 4742 O O . GLY B 1 193 ? 22.844 -26.469 -11.078 1 98 193 GLY B O 1
ATOM 4743 N N . LEU B 1 194 ? 20.828 -26.828 -11.914 1 97.56 194 LEU B N 1
ATOM 4744 C CA . LEU B 1 194 ? 20.188 -26.891 -10.609 1 97.56 194 LEU B CA 1
ATOM 4745 C C . LEU B 1 194 ? 20.406 -28.25 -9.969 1 97.56 194 LEU B C 1
ATOM 4747 O O . LEU B 1 194 ? 20.516 -29.266 -10.664 1 97.56 194 LEU B O 1
ATOM 4751 N N . ASP B 1 195 ? 20.359 -28.266 -8.648 1 94.19 195 ASP B N 1
ATOM 4752 C CA . ASP B 1 195 ? 20.688 -29.547 -8.016 1 94.19 195 ASP B CA 1
ATOM 4753 C C . ASP B 1 195 ? 19.438 -30.234 -7.496 1 94.19 195 ASP B C 1
ATOM 4755 O O . ASP B 1 195 ? 19.5 -31.391 -7.059 1 94.19 195 ASP B O 1
ATOM 4759 N N . PHE B 1 196 ? 18.281 -29.547 -7.5 1 93.75 196 PHE B N 1
ATOM 4760 C CA . PHE B 1 196 ? 16.984 -30.078 -7.137 1 93.75 196 PHE B CA 1
ATOM 4761 C C . PHE B 1 196 ? 16.984 -30.562 -5.691 1 93.75 196 PHE B C 1
ATOM 4763 O O . PHE B 1 196 ? 16.234 -31.484 -5.344 1 93.75 196 PHE B O 1
ATOM 4770 N 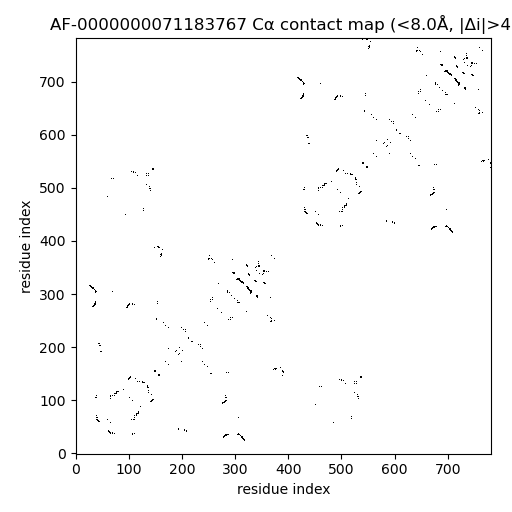N . LYS B 1 197 ? 17.828 -29.969 -4.906 1 88.94 197 LYS B N 1
ATOM 4771 C CA . LYS B 1 197 ? 17.781 -30.234 -3.469 1 88.94 197 LYS B CA 1
ATOM 4772 C C . LYS B 1 197 ? 16.578 -29.547 -2.834 1 88.94 197 LYS B C 1
ATOM 4774 O O . LYS B 1 197 ? 16.016 -30.031 -1.848 1 88.94 197 LYS B O 1
ATOM 4779 N N . SER B 1 198 ? 16.25 -28.484 -3.498 1 87.56 198 SER B N 1
ATOM 4780 C CA . SER B 1 198 ? 15.086 -27.734 -3.041 1 87.56 198 SER B CA 1
ATOM 4781 C C . SER B 1 198 ? 13.852 -28.062 -3.867 1 87.56 198 SER B C 1
ATOM 4783 O O . SER B 1 198 ? 13.938 -28.266 -5.082 1 87.56 198 SER B O 1
ATOM 4785 N N . ASP B 1 199 ? 12.727 -28.078 -3.164 1 87.75 199 ASP B N 1
ATOM 4786 C CA . ASP B 1 199 ? 11.461 -28.344 -3.844 1 87.75 199 ASP B CA 1
ATOM 4787 C C . ASP B 1 199 ? 11.039 -27.156 -4.707 1 87.75 199 ASP B C 1
ATOM 4789 O O . ASP B 1 199 ? 10.133 -27.281 -5.531 1 87.75 199 ASP B O 1
ATOM 4793 N N . SER B 1 200 ? 11.812 -26.047 -4.621 1 89.56 200 SER B N 1
ATOM 4794 C CA . SER B 1 200 ? 11.484 -24.859 -5.398 1 89.56 200 SER B CA 1
ATOM 4795 C C . SER B 1 200 ? 12.109 -24.922 -6.785 1 89.56 200 SER B C 1
ATOM 4797 O O . SER B 1 200 ? 11.742 -24.141 -7.668 1 89.56 200 SER B O 1
ATOM 4799 N N . ASP B 1 201 ? 13.008 -25.859 -7.008 1 94.81 201 ASP B N 1
ATOM 4800 C CA . ASP B 1 201 ? 13.82 -25.859 -8.227 1 94.81 201 ASP B CA 1
ATOM 4801 C C . ASP B 1 201 ? 12.953 -26.094 -9.461 1 94.81 201 ASP B C 1
ATOM 4803 O O . ASP B 1 201 ? 13.125 -25.422 -10.477 1 94.81 201 ASP B O 1
ATOM 4807 N N . ILE B 1 202 ? 12.055 -27.047 -9.32 1 95.75 202 ILE B N 1
ATOM 4808 C CA . ILE B 1 202 ? 11.211 -27.328 -10.477 1 95.75 202 ILE B CA 1
ATOM 4809 C C . ILE B 1 202 ? 10.359 -26.094 -10.789 1 95.75 202 ILE B C 1
ATOM 4811 O O . ILE B 1 202 ? 10.055 -25.828 -11.961 1 95.75 202 ILE B O 1
ATOM 4815 N N . GLY 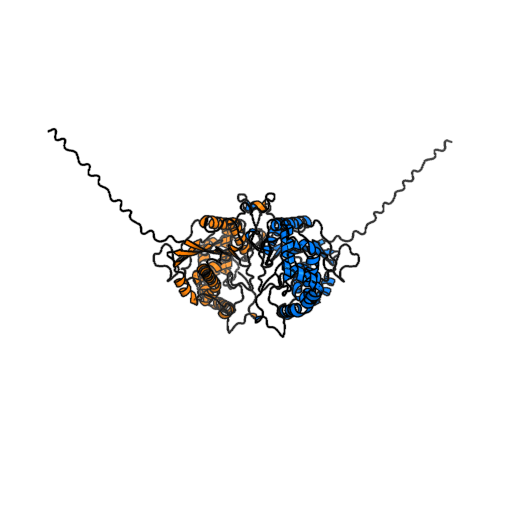B 1 203 ? 10.016 -25.328 -9.781 1 94.62 203 GLY B N 1
ATOM 4816 C CA . GLY B 1 203 ? 9.289 -24.094 -9.984 1 94.62 203 GLY B CA 1
ATOM 4817 C C . GLY B 1 203 ? 10.094 -23.047 -10.742 1 94.62 203 GLY B C 1
ATOM 4818 O O . GLY B 1 203 ? 9.547 -22.312 -11.57 1 94.62 203 GLY B O 1
ATOM 4819 N N . ILE B 1 204 ? 11.336 -23 -10.477 1 96.81 204 ILE B N 1
ATOM 4820 C CA . ILE B 1 204 ? 12.234 -22.094 -11.18 1 96.81 204 ILE B CA 1
ATOM 4821 C C . ILE B 1 204 ? 12.258 -22.438 -12.672 1 96.81 204 ILE B C 1
ATOM 4823 O O . ILE B 1 204 ? 12.148 -21.562 -13.523 1 96.81 204 ILE B O 1
ATOM 4827 N N . VAL B 1 205 ? 12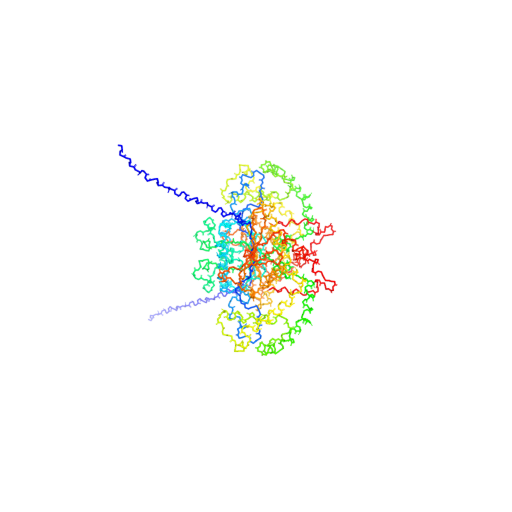.383 -23.734 -12.922 1 97.81 205 VAL B N 1
ATOM 4828 C CA . VAL B 1 205 ? 12.422 -24.188 -14.305 1 97.81 205 VAL B CA 1
ATOM 4829 C C . VAL B 1 205 ? 11.102 -23.875 -14.992 1 97.81 205 VAL B C 1
ATOM 4831 O O . VAL B 1 205 ? 11.086 -23.266 -16.078 1 97.81 205 VAL B O 1
ATOM 4834 N N . TYR B 1 206 ? 10.039 -24.234 -14.414 1 96.69 206 TYR B N 1
ATOM 4835 C CA . TYR B 1 206 ? 8.703 -23.984 -14.961 1 96.69 206 TYR B CA 1
ATOM 4836 C C . TYR B 1 206 ? 8.508 -22.5 -15.273 1 96.69 206 TYR B C 1
ATOM 4838 O O . TYR B 1 206 ? 8.094 -22.141 -16.375 1 96.69 206 TYR B O 1
ATOM 4846 N N . ASP B 1 207 ? 8.805 -21.703 -14.344 1 96.25 207 ASP B N 1
ATOM 4847 C CA . ASP B 1 207 ? 8.586 -20.25 -14.43 1 96.25 207 ASP B CA 1
ATOM 4848 C C . ASP B 1 207 ? 9.383 -19.656 -15.586 1 96.25 207 ASP B C 1
ATOM 4850 O O . ASP B 1 207 ? 8.844 -18.891 -16.391 1 96.25 207 ASP B O 1
ATOM 4854 N N . ASN B 1 208 ? 10.633 -20 -15.633 1 97.88 208 ASN B N 1
ATOM 4855 C CA . ASN B 1 208 ? 11.492 -19.422 -16.656 1 97.88 208 ASN B CA 1
ATOM 4856 C C . ASN B 1 208 ? 11.07 -19.875 -18.062 1 97.88 208 ASN B C 1
ATOM 4858 O O . ASN B 1 208 ? 10.945 -19.047 -18.969 1 97.88 208 ASN B O 1
ATOM 4862 N N . LEU B 1 209 ? 10.82 -21.141 -18.219 1 98.31 209 LEU B N 1
ATOM 4863 C CA . LEU B 1 209 ? 10.453 -21.641 -19.531 1 98.31 209 LEU B CA 1
ATOM 4864 C C . LEU B 1 209 ? 9.125 -21.047 -19.984 1 98.31 209 LEU B C 1
ATOM 4866 O O . LEU B 1 209 ? 8.969 -20.688 -21.156 1 98.31 209 LEU B O 1
ATOM 4870 N N . LEU B 1 210 ? 8.18 -20.922 -19.094 1 97.38 210 LEU B N 1
ATOM 4871 C CA . LEU B 1 210 ? 6.883 -20.328 -19.422 1 97.38 210 LEU B CA 1
ATOM 4872 C C . LEU B 1 210 ? 7.043 -18.891 -19.891 1 97.38 210 LEU B C 1
ATOM 4874 O O . LEU B 1 210 ? 6.535 -18.5 -20.938 1 97.38 210 LEU B O 1
ATOM 4878 N N . ILE B 1 211 ? 7.738 -18.078 -19.141 1 98 211 ILE B N 1
ATOM 4879 C CA . ILE B 1 211 ? 7.887 -16.656 -19.375 1 98 211 ILE B CA 1
ATOM 4880 C C . ILE B 1 211 ? 8.672 -16.438 -20.672 1 98 211 ILE B C 1
ATOM 4882 O O . ILE B 1 211 ? 8.281 -15.617 -21.516 1 98 211 ILE B O 1
ATOM 4886 N N . GLU B 1 212 ? 9.766 -17.172 -20.812 1 98.25 212 GLU B N 1
ATOM 4887 C CA . GLU B 1 212 ? 10.594 -17.031 -22 1 98.25 212 GLU B CA 1
ATOM 4888 C C . GLU B 1 212 ? 9.82 -17.406 -23.266 1 98.25 212 GLU B C 1
ATOM 4890 O O . GLU B 1 212 ? 9.867 -16.672 -24.266 1 98.25 212 GLU B O 1
ATOM 4895 N N . GLU B 1 213 ? 9.109 -18.484 -23.172 1 97.75 213 GLU B N 1
ATOM 4896 C CA . GLU B 1 213 ? 8.281 -18.891 -24.297 1 97.75 213 GLU B CA 1
ATOM 4897 C C . GLU B 1 213 ? 7.227 -17.828 -24.625 1 97.75 213 GLU B C 1
ATOM 4899 O O . GLU B 1 213 ? 7.039 -17.453 -25.781 1 97.75 213 GLU B O 1
ATOM 4904 N N . GLU B 1 214 ? 6.582 -17.328 -23.625 1 96.25 214 GLU B N 1
ATOM 4905 C CA . GLU B 1 214 ? 5.508 -16.375 -23.828 1 96.25 214 GLU B CA 1
ATOM 4906 C C . GLU B 1 214 ? 6.043 -15.039 -24.344 1 96.25 214 GLU B C 1
ATOM 4908 O O . GLU B 1 214 ? 5.32 -14.289 -25 1 96.25 214 GLU B O 1
ATOM 4913 N N . GLN B 1 215 ? 7.273 -14.766 -24.078 1 96 215 GLN B N 1
ATOM 4914 C CA . GLN B 1 215 ? 7.887 -13.531 -24.562 1 96 215 GLN B CA 1
ATOM 4915 C C . GLN B 1 215 ? 8.492 -13.719 -25.953 1 96 215 GLN B C 1
ATOM 4917 O O . GLN B 1 215 ? 9.156 -12.82 -26.469 1 96 215 GLN B O 1
ATOM 4922 N N . GLY B 1 216 ? 8.375 -14.891 -26.5 1 96.5 216 GLY B N 1
ATOM 4923 C CA . GLY B 1 216 ? 8.812 -15.164 -27.859 1 96.5 216 GLY B CA 1
ATOM 4924 C C . GLY B 1 216 ? 10.281 -15.523 -27.969 1 96.5 216 GLY B C 1
ATOM 4925 O O . GLY B 1 216 ? 10.859 -15.492 -29.047 1 96.5 216 GLY B O 1
ATOM 4926 N N . LEU B 1 217 ? 10.844 -15.852 -26.859 1 97.56 217 LEU B N 1
ATOM 4927 C CA . LEU B 1 217 ? 12.242 -16.25 -26.875 1 97.56 217 LEU B CA 1
ATOM 4928 C C . LEU B 1 217 ? 12.375 -17.734 -27.219 1 97.56 217 LEU B C 1
ATOM 4930 O O . LEU B 1 217 ? 11.555 -18.547 -26.797 1 97.56 217 LEU B O 1
ATOM 4934 N N . LYS B 1 218 ? 13.461 -18.031 -27.969 1 98.06 218 LYS B N 1
ATOM 4935 C CA . LYS B 1 218 ? 13.695 -19.438 -28.328 1 98.06 218 LYS B CA 1
ATOM 4936 C C . LYS B 1 218 ? 14.203 -20.234 -27.125 1 98.06 218 LYS B C 1
ATOM 4938 O O . LYS B 1 218 ? 15.234 -19.891 -26.531 1 98.06 218 LYS B O 1
ATOM 4943 N N . LEU B 1 219 ? 13.531 -21.297 -26.844 1 98.5 219 LEU B N 1
ATOM 4944 C CA . LEU B 1 219 ? 13.945 -22.141 -25.734 1 98.5 219 LEU B CA 1
ATOM 4945 C C . LEU B 1 219 ? 15.109 -23.047 -26.125 1 98.5 219 LEU B C 1
ATOM 4947 O O . LEU B 1 219 ? 15.25 -23.391 -27.297 1 98.5 219 LEU B O 1
ATOM 4951 N N . PRO B 1 220 ? 15.906 -23.406 -25.172 1 98.25 220 PRO B N 1
ATOM 4952 C CA . PRO B 1 220 ? 17.016 -24.328 -25.484 1 98.25 220 PRO B CA 1
ATOM 4953 C C . PRO B 1 220 ? 16.531 -25.672 -26.031 1 98.25 220 PRO B C 1
ATOM 4955 O O . PRO B 1 220 ? 15.453 -26.141 -25.656 1 98.25 220 PRO B O 1
ATOM 4958 N N . GLU B 1 221 ? 17.406 -26.344 -26.766 1 98.25 221 GLU B N 1
ATOM 4959 C CA . GLU B 1 221 ? 17.062 -27.578 -27.453 1 98.25 221 GLU B CA 1
ATOM 4960 C C . GLU B 1 221 ? 16.672 -28.672 -26.469 1 98.25 221 GLU B C 1
ATOM 4962 O O . GLU B 1 221 ? 15.805 -29.5 -26.75 1 98.25 221 GLU B O 1
ATOM 4967 N N . TRP B 1 222 ? 17.25 -28.625 -25.312 1 98.31 222 TRP B N 1
ATOM 4968 C CA . TRP B 1 222 ? 17.031 -29.688 -24.328 1 98.31 222 TRP B CA 1
ATOM 4969 C C . TRP B 1 222 ? 15.578 -29.688 -23.859 1 98.31 222 TRP B C 1
ATOM 4971 O O . TRP B 1 222 ? 15.07 -30.703 -23.375 1 98.31 222 TRP B O 1
ATOM 4981 N N . THR B 1 223 ? 14.898 -28.531 -23.953 1 98.69 223 THR B N 1
ATOM 4982 C CA . THR B 1 223 ? 13.555 -28.391 -23.406 1 98.69 223 THR B CA 1
ATOM 4983 C C . THR B 1 223 ? 12.547 -29.188 -24.234 1 98.69 223 THR B C 1
ATOM 4985 O O . THR B 1 223 ? 11.461 -29.531 -23.75 1 98.69 223 THR B O 1
ATOM 4988 N N . LYS B 1 224 ? 12.82 -29.531 -25.438 1 98.12 224 LYS B N 1
ATOM 4989 C CA . LYS B 1 224 ? 11.906 -30.234 -26.328 1 98.12 224 LYS B CA 1
ATOM 4990 C C . LYS B 1 224 ? 11.484 -31.578 -25.734 1 98.12 224 LYS B C 1
ATOM 4992 O O . LYS B 1 224 ? 10.375 -32.031 -25.984 1 98.12 224 LYS B O 1
ATOM 4997 N N . LYS B 1 225 ? 12.367 -32.125 -24.969 1 97.81 225 LYS B N 1
ATOM 4998 C CA . LYS B 1 225 ? 12.117 -33.438 -24.422 1 97.81 225 LYS B CA 1
ATOM 4999 C C . LYS B 1 225 ? 11.188 -33.375 -23.203 1 97.81 225 LYS B C 1
ATOM 5001 O O . LYS B 1 225 ? 10.508 -34.344 -22.891 1 97.81 225 LYS B O 1
ATOM 5006 N N . VAL B 1 226 ? 11.133 -32.188 -22.594 1 98.31 226 VAL B N 1
ATOM 5007 C CA . VAL B 1 226 ? 10.484 -32.219 -21.281 1 98.31 226 VAL B CA 1
ATOM 5008 C C . VAL B 1 226 ? 9.469 -31.078 -21.172 1 98.31 226 VAL B C 1
ATOM 5010 O O . VAL B 1 226 ? 8.656 -31.062 -20.25 1 98.31 226 VAL B O 1
ATOM 5013 N N . TRP B 1 227 ? 9.461 -30.078 -22.078 1 97.94 227 TRP B N 1
ATOM 5014 C CA . TRP B 1 227 ? 8.562 -28.922 -22.016 1 97.94 227 TRP B CA 1
ATOM 5015 C C . TRP B 1 227 ? 7.469 -29.031 -23.078 1 97.94 227 TRP B C 1
ATOM 5017 O O . TRP B 1 227 ? 7.742 -29.375 -24.234 1 97.94 227 TRP B O 1
ATOM 5027 N N . PRO B 1 228 ? 6.219 -28.844 -22.703 1 96.38 228 PRO B N 1
ATOM 5028 C CA . PRO B 1 228 ? 5.75 -28.281 -21.438 1 96.38 228 PRO B CA 1
ATOM 5029 C C . PRO B 1 228 ? 5.246 -29.344 -20.469 1 96.38 228 PRO B C 1
ATOM 5031 O O . PRO B 1 228 ? 5.312 -29.156 -19.25 1 96.38 228 PRO B O 1
ATOM 5034 N N . ASP B 1 229 ? 4.805 -30.453 -20.922 1 95.12 229 ASP B N 1
ATOM 5035 C CA . ASP B 1 229 ? 3.939 -31.359 -20.172 1 95.12 229 ASP B CA 1
ATOM 5036 C C . ASP B 1 229 ? 4.68 -31.984 -19 1 95.12 229 ASP B C 1
ATOM 5038 O O . ASP B 1 229 ? 4.18 -31.984 -17.875 1 95.12 229 ASP B O 1
ATOM 5042 N N . THR B 1 230 ? 5.895 -32.438 -19.25 1 96.62 230 THR B N 1
ATOM 5043 C CA . THR B 1 230 ? 6.648 -33.125 -18.219 1 96.62 230 THR B CA 1
ATOM 5044 C C . THR B 1 230 ? 6.996 -32.188 -17.078 1 96.62 230 THR B C 1
ATOM 5046 O O . THR B 1 230 ? 6.844 -32.531 -15.898 1 96.62 230 THR B O 1
ATOM 5049 N N . VAL B 1 231 ? 7.426 -31.016 -17.406 1 97.06 231 VAL B N 1
ATOM 5050 C CA . VAL B 1 231 ? 7.797 -30.031 -16.406 1 97.06 231 VAL B CA 1
ATOM 5051 C C . VAL B 1 231 ? 6.559 -29.578 -15.633 1 97.06 231 VAL B C 1
ATOM 5053 O O . VAL B 1 231 ? 6.582 -29.5 -14.406 1 97.06 231 VAL B O 1
ATOM 5056 N N . ILE B 1 232 ? 5.492 -29.344 -16.312 1 93.94 232 ILE B N 1
ATOM 5057 C CA . ILE B 1 232 ? 4.254 -28.891 -15.688 1 93.94 232 ILE B CA 1
ATOM 5058 C C . ILE B 1 232 ? 3.746 -29.969 -14.734 1 93.94 232 ILE B C 1
ATOM 5060 O O . ILE B 1 232 ? 3.344 -29.672 -13.602 1 93.94 232 ILE B O 1
ATOM 5064 N N . SER B 1 233 ? 3.791 -31.156 -15.211 1 93.06 233 SER B N 1
ATOM 5065 C CA . SER B 1 233 ? 3.324 -32.25 -14.391 1 93.06 233 SER B CA 1
ATOM 5066 C C . SER B 1 233 ? 4.152 -32.406 -13.109 1 93.06 233 SER B C 1
ATOM 5068 O O . SER B 1 233 ? 3.602 -32.594 -12.031 1 93.06 233 SER B O 1
ATOM 5070 N N . LEU B 1 234 ? 5.445 -32.312 -13.234 1 94.75 234 LEU B N 1
ATOM 5071 C CA . LEU B 1 234 ? 6.32 -32.438 -12.07 1 94.75 234 LEU B CA 1
ATOM 5072 C C . LEU B 1 234 ? 6.113 -31.266 -11.117 1 94.75 234 LEU B C 1
ATOM 5074 O O . LEU B 1 234 ? 6.086 -31.438 -9.898 1 94.75 234 LEU B O 1
ATOM 5078 N N . TYR B 1 235 ? 5.996 -30.078 -11.672 1 93.56 235 TYR B N 1
ATOM 5079 C CA . TYR B 1 235 ? 5.746 -28.891 -10.859 1 93.56 235 TYR B CA 1
ATOM 5080 C C . TYR B 1 235 ? 4.445 -29.031 -10.078 1 93.56 235 TYR B C 1
ATOM 5082 O O . TYR B 1 235 ? 4.395 -28.719 -8.883 1 93.56 235 TYR B O 1
ATOM 5090 N N . ARG B 1 236 ? 3.48 -29.438 -10.711 1 89.25 236 ARG B N 1
ATOM 5091 C CA . ARG B 1 236 ? 2.184 -29.641 -10.07 1 89.25 236 ARG B CA 1
ATOM 5092 C C . ARG B 1 236 ? 2.279 -30.688 -8.961 1 89.25 236 ARG B C 1
ATOM 5094 O O . ARG B 1 236 ? 1.722 -30.5 -7.879 1 89.25 236 ARG B O 1
ATOM 5101 N N . ARG B 1 237 ? 2.895 -31.75 -9.297 1 89.94 237 ARG B N 1
ATOM 5102 C CA . ARG B 1 237 ? 3.035 -32.844 -8.32 1 89.94 237 ARG B CA 1
ATOM 5103 C C . ARG B 1 237 ? 3.719 -32.344 -7.051 1 89.94 237 ARG B C 1
ATOM 5105 O O . ARG B 1 237 ? 3.271 -32.625 -5.941 1 89.94 237 ARG B O 1
ATOM 5112 N N . VAL B 1 238 ? 4.766 -31.609 -7.223 1 90.25 238 VAL B N 1
ATOM 5113 C CA . VAL B 1 238 ? 5.508 -31.078 -6.086 1 90.25 238 VAL B CA 1
ATOM 5114 C C . VAL B 1 238 ? 4.641 -30.078 -5.328 1 90.25 238 VAL B C 1
ATOM 5116 O O . VAL B 1 238 ? 4.562 -30.125 -4.098 1 90.25 238 VAL B O 1
ATOM 5119 N N . SER B 1 239 ? 3.955 -29.188 -6.039 1 85.81 239 SER B N 1
ATOM 5120 C CA . SER B 1 239 ? 3.162 -28.109 -5.453 1 85.81 239 SER B CA 1
ATOM 5121 C C . SER B 1 239 ? 1.942 -28.656 -4.719 1 85.81 239 SER B C 1
ATOM 5123 O O . SER B 1 239 ? 1.564 -28.156 -3.662 1 85.81 239 SER B O 1
ATOM 5125 N N . VAL B 1 240 ? 1.399 -29.656 -5.242 1 80.88 240 VAL B N 1
ATOM 5126 C CA . VAL B 1 240 ? 0.197 -30.234 -4.664 1 80.88 240 VAL B CA 1
ATOM 5127 C C . VAL B 1 240 ? 0.565 -31.047 -3.424 1 80.88 240 VAL B C 1
ATOM 5129 O O . VAL B 1 240 ? -0.174 -31.062 -2.438 1 80.88 240 VAL B O 1
ATOM 5132 N N . ALA B 1 241 ? 1.637 -31.75 -3.531 1 81.56 241 ALA B N 1
ATOM 5133 C CA . ALA B 1 241 ? 2.047 -32.562 -2.404 1 81.56 241 ALA B CA 1
ATOM 5134 C C . ALA B 1 241 ? 2.268 -31.734 -1.15 1 81.56 241 ALA B C 1
ATOM 5136 O O . ALA B 1 241 ? 1.905 -32.156 -0.046 1 81.56 241 ALA B O 1
ATOM 5137 N N . LEU B 1 242 ? 2.803 -30.641 -1.301 1 75.19 242 LEU B N 1
ATOM 5138 C CA . LEU B 1 242 ? 3.031 -29.734 -0.181 1 75.19 242 LEU B CA 1
ATOM 5139 C C . LEU B 1 242 ? 1.71 -29.219 0.388 1 75.19 242 LEU B C 1
ATOM 5141 O O . LEU B 1 242 ? 1.539 -29.156 1.607 1 75.19 242 LEU B O 1
ATOM 5145 N N . LYS B 1 243 ? 0.729 -28.984 -0.42 1 74.62 243 LYS B N 1
ATOM 5146 C CA . LYS B 1 243 ? -0.489 -28.266 -0.034 1 74.62 243 LYS B CA 1
ATOM 5147 C C . LYS B 1 243 ? -1.614 -29.25 0.287 1 74.62 243 LYS B C 1
ATOM 5149 O O . LYS B 1 243 ? -2.717 -28.844 0.654 1 74.62 243 LYS B O 1
ATOM 5154 N N . LYS B 1 244 ? -1.261 -30.547 0.151 1 72.12 244 LYS B N 1
ATOM 5155 C CA . LYS B 1 244 ? -2.246 -31.562 0.492 1 72.12 244 LYS B CA 1
ATOM 5156 C C . LYS B 1 244 ? -2.416 -31.688 2.004 1 72.12 244 LYS B C 1
ATOM 5158 O O . LYS B 1 244 ? -3.41 -32.25 2.48 1 72.12 244 LYS B O 1
ATOM 5163 N N . ASN B 1 245 ? -1.478 -31.109 2.678 1 78.88 245 ASN B N 1
ATOM 5164 C CA . ASN B 1 245 ? -1.603 -31.094 4.133 1 78.88 245 ASN B CA 1
ATOM 5165 C C . ASN B 1 245 ? -2.715 -30.141 4.582 1 78.88 245 ASN B C 1
ATOM 5167 O O . ASN B 1 245 ? -2.684 -28.953 4.273 1 78.88 245 ASN B O 1
ATOM 5171 N N . PRO B 1 246 ? -3.703 -30.703 5.301 1 82.31 246 PRO B N 1
ATOM 5172 C CA . PRO B 1 246 ? -4.84 -29.875 5.727 1 82.31 246 PRO B CA 1
ATOM 5173 C C . PRO B 1 246 ? -4.414 -28.672 6.566 1 82.31 246 PRO B C 1
ATOM 5175 O O . PRO B 1 246 ? -5.043 -27.609 6.496 1 82.31 246 PRO B O 1
ATOM 5178 N N . THR B 1 247 ? -3.402 -28.922 7.289 1 83.81 247 THR B N 1
ATOM 5179 C CA . THR B 1 247 ? -2.902 -27.812 8.109 1 83.81 247 THR B CA 1
ATOM 5180 C C . THR B 1 247 ? -2.373 -26.688 7.227 1 83.81 247 THR B C 1
ATOM 5182 O O . THR B 1 247 ? -2.646 -25.516 7.484 1 83.81 247 THR B O 1
ATOM 5185 N N . TYR B 1 248 ? -1.677 -27.047 6.199 1 86.56 248 TYR B N 1
ATOM 5186 C CA . TYR B 1 248 ? -1.14 -26.062 5.273 1 86.56 248 TYR B CA 1
ATOM 5187 C C . TYR B 1 248 ? -2.262 -25.297 4.582 1 86.56 248 TYR B C 1
ATOM 5189 O O . TYR B 1 248 ? -2.217 -24.062 4.492 1 86.56 248 TYR B O 1
ATOM 5197 N N . THR B 1 249 ? -3.211 -26.031 4.148 1 88.5 249 THR B N 1
ATOM 5198 C CA . THR B 1 249 ? -4.324 -25.422 3.436 1 88.5 249 THR B CA 1
ATOM 5199 C C . THR B 1 249 ? -5.082 -24.453 4.344 1 88.5 249 THR B C 1
ATOM 5201 O O . THR B 1 249 ? -5.449 -23.359 3.926 1 88.5 249 THR B O 1
ATOM 5204 N N . LYS B 1 250 ? -5.301 -24.891 5.547 1 92.25 250 LYS B N 1
ATOM 5205 C CA . LYS B 1 250 ? -6.031 -24.062 6.5 1 92.25 250 LYS B CA 1
ATOM 5206 C C . LYS B 1 250 ? -5.285 -22.766 6.785 1 92.25 250 LYS B C 1
ATOM 5208 O O . LYS B 1 250 ? -5.875 -21.688 6.75 1 92.25 250 LYS B O 1
ATOM 5213 N N . ILE B 1 251 ? -4.004 -22.875 6.965 1 92.12 251 ILE B N 1
ATOM 5214 C CA . ILE B 1 251 ? -3.213 -21.703 7.309 1 92.12 251 ILE B CA 1
ATOM 5215 C C . ILE B 1 251 ? -3.068 -20.797 6.086 1 92.12 251 ILE B C 1
ATOM 5217 O O . ILE B 1 251 ? -3.129 -19.562 6.195 1 92.12 251 ILE B O 1
ATOM 5221 N N . ASN B 1 252 ? -2.967 -21.359 4.938 1 90.5 252 ASN B N 1
ATOM 5222 C CA . ASN B 1 252 ? -2.666 -20.625 3.717 1 90.5 252 ASN B CA 1
ATOM 5223 C C . ASN B 1 252 ? -3.904 -19.922 3.166 1 90.5 252 ASN B C 1
ATOM 5225 O O . ASN B 1 252 ? -3.791 -18.938 2.434 1 90.5 252 ASN B O 1
ATOM 5229 N N . SER B 1 253 ? -5.086 -20.391 3.518 1 94.88 253 SER B N 1
ATOM 5230 C CA . SER B 1 253 ? -6.262 -19.812 2.879 1 94.88 253 SER B CA 1
ATOM 5231 C C . SER B 1 253 ? -7.309 -19.391 3.914 1 94.88 253 SER B C 1
ATOM 5233 O O . SER B 1 253 ? -8.258 -18.688 3.594 1 94.88 253 SER B O 1
ATOM 5235 N N . GLY B 1 254 ? -7.16 -19.812 5.113 1 97.38 254 GLY B N 1
ATOM 5236 C CA . GLY B 1 254 ? -8.219 -19.703 6.105 1 97.38 254 GLY B CA 1
ATOM 5237 C C . GLY B 1 254 ? -8.555 -18.266 6.457 1 97.38 254 GLY B C 1
ATOM 5238 O O .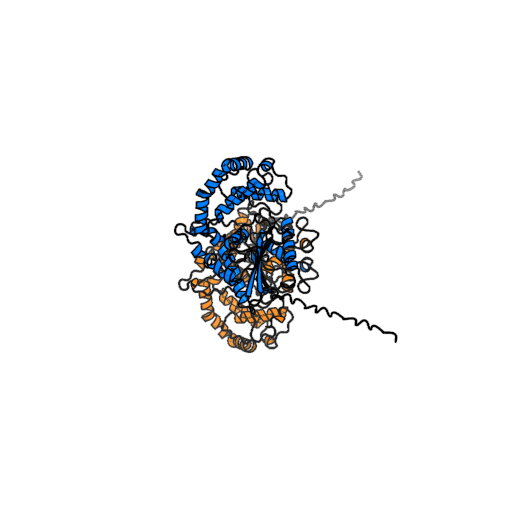 GLY B 1 254 ? -9.719 -17.922 6.676 1 97.38 254 GLY B O 1
ATOM 5239 N N . VAL B 1 255 ? -7.508 -17.422 6.543 1 98.06 255 VAL B N 1
ATOM 5240 C CA . VAL B 1 255 ? -7.746 -16.031 6.883 1 98.06 255 VAL B CA 1
ATOM 5241 C C . VAL B 1 255 ? -8.508 -15.344 5.75 1 98.06 255 VAL B C 1
ATOM 5243 O O . VAL B 1 255 ? -9.438 -14.57 5.996 1 98.06 255 VAL B O 1
ATOM 5246 N N . LEU B 1 256 ? -8.125 -15.594 4.512 1 98.31 256 LEU B N 1
ATOM 5247 C CA . LEU B 1 256 ? -8.805 -15.008 3.361 1 98.31 256 LEU B CA 1
ATOM 5248 C C . LEU B 1 256 ? -10.25 -15.492 3.277 1 98.31 256 LEU B C 1
ATOM 5250 O O . LEU B 1 256 ? -11.164 -14.695 3.033 1 98.31 256 LEU B O 1
ATOM 5254 N N . ILE B 1 257 ? -10.5 -16.766 3.484 1 98.19 257 ILE B N 1
ATOM 5255 C CA . ILE B 1 257 ? -11.852 -17.312 3.457 1 98.19 257 ILE B CA 1
ATOM 5256 C C . ILE B 1 257 ? -12.695 -16.672 4.559 1 98.19 257 ILE B C 1
ATOM 5258 O O . ILE B 1 257 ? -13.852 -16.297 4.328 1 98.19 257 ILE B O 1
ATOM 5262 N N . ASN B 1 258 ? -12.102 -16.562 5.699 1 98.44 258 ASN B N 1
ATOM 5263 C CA . ASN B 1 258 ? -12.797 -15.891 6.789 1 98.44 258 ASN B CA 1
ATOM 5264 C C . ASN B 1 258 ? -13.172 -14.453 6.418 1 98.44 258 ASN B C 1
ATOM 5266 O O . ASN B 1 258 ? -14.258 -13.984 6.746 1 98.44 258 ASN B O 1
ATOM 5270 N N . ASP B 1 259 ? -12.273 -13.766 5.852 1 98.19 259 ASP B N 1
ATOM 5271 C CA . ASP B 1 259 ? -12.516 -12.391 5.434 1 98.19 259 ASP B CA 1
ATOM 5272 C C . ASP B 1 259 ? -13.672 -12.312 4.434 1 98.19 259 ASP B C 1
ATOM 5274 O O . ASP B 1 259 ? -14.531 -11.438 4.531 1 98.19 259 ASP B O 1
ATOM 5278 N N . LEU B 1 260 ? -13.695 -13.188 3.447 1 98.31 260 LEU B N 1
ATOM 5279 C CA . LEU B 1 260 ? -14.766 -13.25 2.459 1 98.31 260 LEU B CA 1
ATOM 5280 C C . LEU B 1 260 ? -16.109 -13.461 3.137 1 98.31 260 LEU B C 1
ATOM 5282 O O . LEU B 1 260 ? -17.062 -12.719 2.875 1 98.31 260 LEU B O 1
ATOM 5286 N N . LEU B 1 261 ? -16.188 -14.391 4.031 1 98.31 261 LEU B N 1
ATOM 5287 C CA . LEU B 1 261 ? -17.438 -14.75 4.68 1 98.31 261 LEU B CA 1
ATOM 5288 C C . LEU B 1 261 ? -17.906 -13.641 5.617 1 98.31 261 LEU B C 1
ATOM 5290 O O . LEU B 1 261 ? -19.078 -13.289 5.625 1 98.31 261 LEU B O 1
ATOM 5294 N N . THR B 1 262 ? -16.969 -13.102 6.363 1 97.44 262 THR B N 1
ATOM 5295 C CA . THR B 1 262 ? -17.344 -12.07 7.324 1 97.44 262 THR B CA 1
ATOM 5296 C C . THR B 1 262 ? -17.781 -10.797 6.602 1 97.44 262 THR B C 1
ATOM 5298 O O . THR B 1 262 ? -18.688 -10.102 7.07 1 97.44 262 THR B O 1
ATOM 5301 N N . THR B 1 263 ? -17.172 -10.492 5.508 1 97.44 263 THR B N 1
ATOM 5302 C CA . THR B 1 263 ? -17.578 -9.328 4.727 1 97.44 263 THR B CA 1
ATOM 5303 C C . THR B 1 263 ? -18.984 -9.516 4.16 1 97.44 263 THR B C 1
ATOM 5305 O O . THR B 1 263 ? -19.797 -8.602 4.219 1 97.44 263 THR B O 1
ATOM 5308 N N . MET B 1 264 ? -19.25 -10.672 3.619 1 97.75 264 MET B N 1
ATOM 5309 C CA . MET B 1 264 ? -20.578 -10.945 3.082 1 97.75 264 MET B CA 1
ATOM 5310 C C . MET B 1 264 ? -21.625 -10.938 4.188 1 97.75 264 MET B C 1
ATOM 5312 O O . MET B 1 264 ? -22.734 -10.43 4 1 97.75 264 MET B O 1
ATOM 5316 N N . ARG B 1 265 ? -21.281 -11.5 5.32 1 97.44 265 ARG B N 1
ATOM 5317 C CA . ARG B 1 265 ? -22.188 -11.469 6.465 1 97.44 265 ARG B CA 1
ATOM 5318 C C . ARG B 1 265 ? -22.516 -10.031 6.871 1 97.44 265 ARG B C 1
ATOM 5320 O O . ARG B 1 265 ? -23.656 -9.703 7.168 1 97.44 265 ARG B O 1
ATOM 5327 N N . LYS B 1 266 ? -21.469 -9.203 6.887 1 96.94 266 LYS B N 1
ATOM 5328 C CA . LYS B 1 266 ? -21.672 -7.793 7.195 1 96.94 266 LYS B CA 1
ATOM 5329 C C . LYS B 1 266 ? -22.609 -7.145 6.176 1 96.94 266 LYS B C 1
ATOM 5331 O O . LYS B 1 266 ? -23.484 -6.363 6.543 1 96.94 266 LYS B O 1
ATOM 5336 N N . LYS B 1 267 ? -22.406 -7.445 4.918 1 96.31 267 LYS B N 1
ATOM 5337 C CA . LYS B 1 267 ? -23.266 -6.914 3.867 1 96.31 267 LYS B CA 1
ATOM 5338 C C . LYS B 1 267 ? -24.719 -7.355 4.062 1 96.31 267 LYS B C 1
ATOM 5340 O O . LYS B 1 267 ? -25.641 -6.57 3.846 1 96.31 267 LYS B O 1
ATOM 5345 N N . ILE B 1 268 ? -24.953 -8.539 4.461 1 95.94 268 ILE B N 1
ATOM 5346 C CA . ILE B 1 268 ? -26.281 -9.102 4.66 1 95.94 268 ILE B CA 1
ATOM 5347 C C . ILE B 1 268 ? -26.969 -8.422 5.848 1 95.94 268 ILE B C 1
ATOM 5349 O O . ILE B 1 268 ? -28.141 -8.055 5.777 1 95.94 268 ILE B O 1
ATOM 5353 N N . ASN B 1 269 ? -26.188 -8.164 6.875 1 94.31 269 ASN B N 1
ATOM 5354 C CA . ASN B 1 269 ? -26.75 -7.676 8.133 1 94.31 269 ASN B CA 1
ATOM 5355 C C . ASN B 1 269 ? -26.891 -6.156 8.133 1 94.31 269 ASN B C 1
ATOM 5357 O O . ASN B 1 269 ? -27.781 -5.613 8.781 1 94.31 269 ASN B O 1
ATOM 5361 N N . GLU B 1 270 ? -25.906 -5.512 7.547 1 87.81 270 GLU B N 1
ATOM 5362 C CA . GLU B 1 270 ? -25.812 -4.055 7.637 1 87.81 270 GLU B CA 1
ATOM 5363 C C . GLU B 1 270 ? -26.031 -3.406 6.27 1 87.81 270 GLU B C 1
ATOM 5365 O O . GLU B 1 270 ? -25.234 -2.562 5.848 1 87.81 270 GLU B O 1
ATOM 5370 N N . THR B 1 271 ? -27.062 -3.648 5.742 1 71.31 271 THR B N 1
ATOM 5371 C CA . THR B 1 271 ? -27.312 -3.252 4.359 1 71.31 271 THR B CA 1
ATOM 5372 C C . THR B 1 271 ? -27.312 -1.733 4.223 1 71.31 271 THR B C 1
ATOM 5374 O O . THR B 1 271 ? -26.797 -1.193 3.238 1 71.31 271 THR B O 1
ATOM 5377 N N . GLU B 1 272 ? -27.672 -1.11 5.223 1 75.69 272 GLU B N 1
ATOM 5378 C CA . GLU B 1 272 ? -27.828 0.339 5.121 1 75.69 272 GLU B CA 1
ATOM 5379 C C . GLU B 1 272 ? -26.5 1.046 5.434 1 75.69 272 GLU B C 1
ATOM 5381 O O . GLU B 1 272 ? -26.172 2.047 4.797 1 75.69 272 GLU B O 1
ATOM 5386 N N . SER B 1 273 ? -25.703 0.439 6.219 1 84.31 273 SER B N 1
ATOM 5387 C CA . SER B 1 273 ? -24.5 1.134 6.684 1 84.31 273 SER B CA 1
ATOM 5388 C C . SER B 1 273 ? -23.266 0.63 5.961 1 84.31 273 SER B C 1
ATOM 5390 O O . SER B 1 273 ? -22.25 1.33 5.898 1 84.31 273 SER B O 1
ATOM 5392 N N . PHE B 1 274 ? -23.359 -0.509 5.395 1 90.56 274 PHE B N 1
ATOM 5393 C CA . PHE B 1 274 ? -22.234 -1.073 4.656 1 90.56 274 PHE B CA 1
ATOM 5394 C C . PHE B 1 274 ? -22.391 -0.83 3.16 1 90.56 274 PHE B C 1
ATOM 5396 O O . PHE B 1 274 ? -22.984 -1.649 2.453 1 90.56 274 PHE B O 1
ATOM 5403 N N . ASN B 1 275 ? -21.828 0.209 2.592 1 88.75 275 ASN B N 1
ATOM 5404 C CA . ASN B 1 275 ? -22.109 0.707 1.248 1 88.75 275 ASN B CA 1
ATOM 5405 C C . ASN B 1 275 ? -21.094 0.188 0.238 1 88.75 275 ASN B C 1
ATOM 5407 O O . ASN B 1 275 ? -21.156 0.512 -0.948 1 88.75 275 ASN B O 1
ATOM 5411 N N . ARG B 1 276 ? -20.281 -0.664 0.674 1 95.69 276 ARG B N 1
ATOM 5412 C CA . ARG B 1 276 ? -19.25 -1.174 -0.218 1 95.69 276 ARG B CA 1
ATOM 5413 C C . ARG B 1 276 ? -19.828 -2.141 -1.241 1 95.69 276 ARG B C 1
ATOM 5415 O O . ARG B 1 276 ? -20.703 -2.951 -0.911 1 95.69 276 ARG B O 1
ATOM 5422 N N . PHE B 1 277 ? -19.344 -2.07 -2.508 1 97.5 277 PHE B N 1
ATOM 5423 C CA . PHE B 1 277 ? -19.859 -2.916 -3.58 1 97.5 277 PHE B CA 1
ATOM 5424 C C . PHE B 1 277 ? -18.969 -4.137 -3.781 1 97.5 277 PHE B C 1
ATOM 5426 O O . PHE B 1 277 ? -19.438 -5.184 -4.234 1 97.5 277 PHE B O 1
ATOM 5433 N N . PHE B 1 278 ? -17.641 -3.928 -3.465 1 98.44 278 PHE B N 1
ATOM 5434 C CA . PHE B 1 278 ? -16.781 -5.078 -3.705 1 98.44 278 PHE B CA 1
ATOM 5435 C C . PHE B 1 278 ? -15.445 -4.918 -2.979 1 98.44 278 PHE B C 1
ATOM 5437 O O . PHE B 1 278 ? -15.094 -3.814 -2.559 1 98.44 278 PHE B O 1
ATOM 5444 N N . ASN B 1 279 ? -14.805 -6.027 -2.775 1 98.62 279 ASN B N 1
ATOM 5445 C CA . ASN B 1 279 ? -13.398 -6.113 -2.391 1 98.62 279 ASN B CA 1
ATOM 5446 C C . ASN B 1 279 ? -12.531 -6.621 -3.541 1 98.62 279 ASN B C 1
ATOM 5448 O O . ASN B 1 279 ? -12.969 -7.469 -4.32 1 98.62 279 ASN B O 1
ATOM 5452 N N . LEU B 1 280 ? -11.375 -6.051 -3.66 1 98.88 280 LEU B N 1
ATOM 5453 C CA . LEU B 1 280 ? -10.398 -6.465 -4.664 1 98.88 280 LEU B CA 1
ATOM 5454 C C . LEU B 1 280 ? -9.078 -6.859 -4.016 1 98.88 280 LEU B C 1
ATOM 5456 O O . LEU B 1 280 ? -8.469 -6.059 -3.299 1 98.88 280 LEU B O 1
ATOM 5460 N N . TYR B 1 281 ? -8.672 -8.094 -4.289 1 98.88 281 TYR B N 1
ATOM 5461 C CA . TYR B 1 281 ? -7.414 -8.602 -3.754 1 98.88 281 TYR B CA 1
ATOM 5462 C C . TYR B 1 281 ? -6.441 -8.938 -4.875 1 98.88 281 TYR B C 1
ATOM 5464 O O . TYR B 1 281 ? -6.766 -9.719 -5.777 1 98.88 281 TYR B O 1
ATOM 5472 N N . ALA B 1 282 ? -5.293 -8.312 -4.855 1 98.88 282 ALA B N 1
ATOM 5473 C CA . ALA B 1 282 ? -4.215 -8.633 -5.789 1 98.88 282 ALA B CA 1
ATOM 5474 C C . ALA B 1 282 ? -3.191 -9.562 -5.145 1 98.88 282 ALA B C 1
ATOM 5476 O O . ALA B 1 282 ? -2.576 -9.211 -4.133 1 98.88 282 ALA B O 1
ATOM 5477 N N . ALA B 1 283 ? -3.035 -10.688 -5.801 1 98.25 283 ALA B N 1
ATOM 5478 C CA . ALA B 1 283 ? -2.268 -11.727 -5.121 1 98.25 283 ALA B CA 1
ATOM 5479 C C . ALA B 1 283 ? -1.529 -12.609 -6.129 1 98.25 283 ALA B C 1
ATOM 5481 O O . ALA B 1 283 ? -0.925 -12.102 -7.078 1 98.25 283 ALA B O 1
ATOM 5482 N N . HIS B 1 284 ? -1.484 -13.906 -5.805 1 96.12 284 HIS B N 1
ATOM 5483 C CA . HIS B 1 284 ? -0.614 -14.812 -6.547 1 96.12 284 HIS B CA 1
ATOM 5484 C C . HIS B 1 284 ? -1.334 -16.109 -6.895 1 96.12 284 HIS B C 1
ATOM 5486 O O . HIS B 1 284 ? -2.496 -16.297 -6.527 1 96.12 284 HIS B O 1
ATOM 5492 N N . ASP B 1 285 ? -0.662 -16.922 -7.719 1 92.75 285 ASP B N 1
ATOM 5493 C CA . ASP B 1 285 ? -1.214 -18.219 -8.086 1 92.75 285 ASP B CA 1
ATOM 5494 C C . ASP B 1 285 ? -1.46 -19.078 -6.852 1 92.75 285 ASP B C 1
ATOM 5496 O O . ASP B 1 285 ? -2.486 -19.75 -6.754 1 92.75 285 ASP B O 1
ATOM 5500 N N . THR B 1 286 ? -0.581 -18.938 -5.891 1 89.19 286 THR B N 1
ATOM 5501 C CA . THR B 1 286 ? -0.701 -19.766 -4.691 1 89.19 286 THR B CA 1
ATOM 5502 C C . THR B 1 286 ? -1.914 -19.328 -3.865 1 89.19 286 THR B C 1
ATOM 5504 O O . THR B 1 286 ? -2.539 -20.156 -3.201 1 89.19 286 THR B O 1
ATOM 5507 N N . THR B 1 287 ? -2.277 -18.047 -3.908 1 94.31 287 THR B N 1
ATOM 5508 C CA . THR B 1 287 ? -3.479 -17.578 -3.232 1 94.31 287 THR B CA 1
ATOM 5509 C C . THR B 1 287 ? -4.73 -18.172 -3.865 1 94.31 287 THR B C 1
ATOM 5511 O O . THR B 1 287 ? -5.625 -18.641 -3.158 1 94.31 287 THR B O 1
ATOM 5514 N N . ILE B 1 288 ? -4.727 -18.172 -5.184 1 94.31 288 ILE B N 1
ATOM 5515 C CA . ILE B 1 288 ? -5.859 -18.703 -5.93 1 94.31 288 ILE B CA 1
ATOM 5516 C C . ILE B 1 288 ? -6.008 -20.188 -5.648 1 94.31 288 ILE B C 1
ATOM 5518 O O . ILE B 1 288 ? -7.109 -20.672 -5.367 1 94.31 288 ILE B O 1
ATOM 5522 N N . LEU B 1 289 ? -4.918 -20.922 -5.699 1 90.25 289 LEU B N 1
ATOM 5523 C CA . LEU B 1 289 ? -4.949 -22.344 -5.438 1 90.25 289 LEU B CA 1
ATOM 5524 C C . LEU B 1 289 ? -5.406 -22.625 -4.012 1 90.25 289 LEU B C 1
ATOM 5526 O O . LEU B 1 289 ? -6.125 -23.609 -3.766 1 90.25 289 LEU B O 1
ATOM 5530 N N . GLY B 1 290 ? -4.934 -21.812 -3.088 1 90.62 290 GLY B N 1
ATOM 5531 C CA . GLY B 1 290 ? -5.379 -21.938 -1.712 1 90.62 290 GLY B CA 1
ATOM 5532 C C . GLY B 1 290 ? -6.883 -21.797 -1.558 1 90.62 290 GLY B C 1
ATOM 5533 O O . GLY B 1 290 ? -7.504 -22.547 -0.794 1 90.62 290 GLY B O 1
ATOM 5534 N N . LEU B 1 291 ? -7.473 -20.891 -2.248 1 93.12 291 LEU B N 1
ATOM 5535 C CA . LEU B 1 291 ? -8.914 -20.688 -2.205 1 93.12 291 LEU B CA 1
ATOM 5536 C C . LEU B 1 291 ? -9.656 -21.906 -2.756 1 93.12 291 LEU B C 1
ATOM 5538 O O . LEU B 1 291 ? -10.648 -22.344 -2.18 1 93.12 291 LEU B O 1
ATOM 5542 N N . TRP B 1 292 ? -9.125 -22.453 -3.824 1 91.69 292 TRP B N 1
ATOM 5543 C CA . TRP B 1 292 ? -9.727 -23.641 -4.41 1 91.69 292 TRP B CA 1
ATOM 5544 C C . TRP B 1 292 ? -9.789 -24.781 -3.396 1 91.69 292 TRP B C 1
ATOM 5546 O O . TRP B 1 292 ? -10.852 -25.344 -3.162 1 91.69 292 TRP B O 1
ATOM 5556 N N . ARG B 1 293 ? -8.75 -24.984 -2.822 1 89.81 293 ARG B N 1
ATOM 5557 C CA . ARG B 1 293 ? -8.641 -26.109 -1.894 1 89.81 293 ARG B CA 1
ATOM 5558 C C . ARG B 1 293 ? -9.43 -25.828 -0.616 1 89.81 293 ARG B C 1
ATOM 5560 O O . ARG B 1 293 ? -10.156 -26.703 -0.13 1 89.81 293 ARG B O 1
ATOM 5567 N N . GLY B 1 294 ? -9.242 -24.641 -0.118 1 92.88 294 GLY B N 1
ATOM 5568 C CA . GLY B 1 294 ? -9.883 -24.297 1.137 1 92.88 294 GLY B CA 1
ATOM 5569 C C . GLY B 1 294 ? -11.398 -24.297 1.052 1 92.88 294 GLY B C 1
ATOM 5570 O O . GLY B 1 294 ? -12.078 -24.625 2.029 1 92.88 294 GLY B O 1
ATOM 5571 N N . LEU B 1 295 ? -11.914 -24 -0.103 1 95.06 295 LEU B N 1
ATOM 5572 C CA . LEU B 1 295 ? -13.359 -23.922 -0.284 1 95.06 295 LEU B CA 1
ATOM 5573 C C . LEU B 1 295 ? -13.922 -25.281 -0.691 1 95.06 295 LEU B C 1
ATOM 5575 O O . LEU B 1 295 ? -15.141 -25.438 -0.844 1 95.06 295 LEU B O 1
ATOM 5579 N N . GLY B 1 296 ? -13.086 -26.234 -0.897 1 91.69 296 GLY B N 1
ATOM 5580 C CA . GLY B 1 296 ? -13.531 -27.547 -1.291 1 91.69 296 GLY B CA 1
ATOM 5581 C C . GLY B 1 296 ? -13.914 -27.641 -2.756 1 91.69 296 GLY B C 1
ATOM 5582 O O . GLY B 1 296 ? -14.859 -28.344 -3.115 1 91.69 296 GLY B O 1
ATOM 5583 N N . ILE B 1 297 ? -13.297 -26.859 -3.549 1 93.06 297 ILE B N 1
ATOM 5584 C CA . ILE B 1 297 ? -13.508 -26.891 -4.992 1 93.06 297 ILE B CA 1
ATOM 5585 C C . ILE B 1 297 ? -12.508 -27.844 -5.645 1 93.06 297 ILE B C 1
ATOM 5587 O O . ILE B 1 297 ? -11.336 -27.891 -5.25 1 93.06 297 ILE B O 1
ATOM 5591 N N . LYS B 1 298 ? -13.008 -28.531 -6.598 1 86.81 298 LYS B N 1
ATOM 5592 C CA . LYS B 1 298 ? -12.109 -29.422 -7.312 1 86.81 298 LYS B CA 1
ATOM 5593 C C . LYS B 1 298 ? -10.953 -28.672 -7.949 1 86.81 298 LYS B C 1
ATOM 5595 O O . LYS B 1 298 ? -11.156 -27.609 -8.547 1 86.81 298 LYS B O 1
ATOM 5600 N N . GLU B 1 299 ? -9.828 -29.234 -7.836 1 81.56 299 GLU B N 1
ATOM 5601 C CA . GLU B 1 299 ? -8.633 -28.578 -8.352 1 81.56 299 GLU B CA 1
ATOM 5602 C C . GLU B 1 299 ? -8.773 -28.234 -9.828 1 81.56 299 GLU B C 1
ATOM 5604 O O . GLU B 1 299 ? -9.336 -29.031 -10.594 1 81.56 299 GLU B O 1
ATOM 5609 N N . PRO B 1 300 ? -8.242 -27.109 -10.133 1 82.56 300 PRO B N 1
ATOM 5610 C CA . PRO B 1 300 ? -8.336 -26.734 -11.547 1 82.56 300 PRO B CA 1
ATOM 5611 C C . PRO B 1 300 ? -7.477 -27.609 -12.453 1 82.56 300 PRO B C 1
ATOM 5613 O O . PRO B 1 300 ? -6.449 -28.141 -12.016 1 82.56 300 PRO B O 1
ATOM 5616 N N . GLU B 1 301 ? -7.922 -27.703 -13.625 1 81.06 301 GLU B N 1
ATOM 5617 C CA . GLU B 1 301 ? -7.191 -28.484 -14.609 1 81.06 301 GLU B CA 1
ATOM 5618 C C . GLU B 1 301 ? -5.855 -27.844 -14.953 1 81.06 301 GLU B C 1
ATOM 5620 O O . GLU B 1 301 ? -4.863 -28.531 -15.195 1 81.06 301 GLU B O 1
ATOM 5625 N N . SER B 1 302 ? -5.914 -26.594 -14.945 1 87.25 302 SER B N 1
ATOM 5626 C CA . SER B 1 302 ? -4.707 -25.844 -15.273 1 87.25 302 SER B CA 1
ATOM 5627 C C . SER B 1 302 ? -4.246 -25 -14.086 1 87.25 302 SER B C 1
ATOM 5629 O O . SER B 1 302 ? -5.062 -24.516 -13.297 1 87.25 302 SER B O 1
ATOM 5631 N N . TRP B 1 303 ? -2.863 -24.906 -14.047 1 90.44 303 TRP B N 1
ATOM 5632 C CA . TRP B 1 303 ? -2.295 -24.016 -13.047 1 90.44 303 TRP B CA 1
ATOM 5633 C C . TRP B 1 303 ? -2.773 -22.578 -13.273 1 90.44 303 TRP B C 1
ATOM 5635 O O . TRP B 1 303 ? -2.863 -22.125 -14.414 1 90.44 303 TRP B O 1
ATOM 5645 N N . PRO B 1 304 ? -3.162 -21.906 -12.211 1 93.25 304 PRO B N 1
ATOM 5646 C CA . PRO B 1 304 ? -3.604 -20.516 -12.406 1 93.25 304 PRO B CA 1
ATOM 5647 C C . PRO B 1 304 ? -2.566 -19.672 -13.141 1 93.25 304 PRO B C 1
ATOM 5649 O O . PRO B 1 304 ? -1.46 -19.469 -12.633 1 93.25 304 PRO B O 1
ATOM 5652 N N . SER B 1 305 ? -2.928 -19.172 -14.203 1 95.5 305 SER B N 1
ATOM 5653 C CA . SER B 1 305 ? -2.018 -18.391 -15.047 1 95.5 305 SER B CA 1
ATOM 5654 C C . SER B 1 305 ? -2.02 -16.922 -14.648 1 95.5 305 SER B C 1
ATOM 5656 O O . SER B 1 305 ? -2.678 -16.531 -13.68 1 95.5 305 SER B O 1
ATOM 5658 N N . PHE B 1 306 ? -1.205 -16.141 -15.391 1 97.94 306 PHE B N 1
ATOM 5659 C CA . PHE B 1 306 ? -1.114 -14.711 -15.117 1 97.94 306 PHE B CA 1
ATOM 5660 C C . PHE B 1 306 ? -2.469 -14.039 -15.305 1 97.94 306 PHE B C 1
ATOM 5662 O O . PHE B 1 306 ? -3.164 -14.281 -16.297 1 97.94 306 PHE B O 1
ATOM 5669 N N . GLY B 1 307 ? -2.814 -13.25 -14.273 1 98.56 307 GLY B N 1
ATOM 5670 C CA . GLY B 1 307 ? -4.062 -12.508 -14.328 1 98.56 307 GLY B CA 1
ATOM 5671 C C . GLY B 1 307 ? -5.281 -13.367 -14.055 1 98.56 307 GLY B C 1
ATOM 5672 O O . GLY B 1 307 ? -6.41 -12.961 -14.328 1 98.56 307 GLY B O 1
ATOM 5673 N N . ALA B 1 308 ? -5.035 -14.609 -13.602 1 98.19 308 ALA B N 1
ATOM 5674 C CA . ALA B 1 308 ? -6.18 -15.422 -13.18 1 98.19 308 ALA B CA 1
ATOM 5675 C C . ALA B 1 308 ? -7.102 -14.633 -12.258 1 98.19 308 ALA B C 1
ATOM 5677 O O . ALA B 1 308 ? -6.637 -13.828 -11.445 1 98.19 308 ALA B O 1
ATOM 5678 N N . LEU B 1 309 ? -8.422 -14.859 -12.406 1 98.5 309 LEU B N 1
ATOM 5679 C CA . LEU B 1 309 ? -9.414 -14.086 -11.664 1 98.5 309 LEU B CA 1
ATOM 5680 C C . LEU B 1 309 ? -10.445 -15 -11.008 1 98.5 309 LEU B C 1
ATOM 5682 O O . LEU B 1 309 ? -11.078 -15.812 -11.688 1 98.5 309 LEU B O 1
ATOM 5686 N N . PHE B 1 310 ? -10.492 -14.938 -9.742 1 98 310 PHE B N 1
ATOM 5687 C CA . PHE B 1 310 ? -11.469 -15.609 -8.891 1 98 310 PHE B CA 1
ATOM 5688 C C . PHE B 1 310 ? -12.539 -14.633 -8.422 1 98 310 PHE B C 1
ATOM 5690 O O . PHE B 1 310 ? -12.219 -13.625 -7.773 1 98 310 PHE B O 1
ATOM 5697 N N . ILE B 1 311 ? -13.852 -14.844 -8.789 1 98.56 311 ILE B N 1
ATOM 5698 C CA . ILE B 1 311 ? -14.938 -13.93 -8.438 1 98.56 311 ILE B CA 1
ATOM 5699 C C . ILE B 1 311 ? -15.914 -14.617 -7.492 1 98.56 311 ILE B C 1
ATOM 5701 O O . ILE B 1 311 ? -16.391 -15.719 -7.777 1 98.56 311 ILE B O 1
ATOM 5705 N N . VAL B 1 312 ? -16.219 -14.008 -6.418 1 98.62 312 VAL B N 1
ATOM 5706 C CA . VAL B 1 312 ? -17.266 -14.453 -5.504 1 98.62 312 VAL B CA 1
ATOM 5707 C C . VAL B 1 312 ? -18.438 -13.477 -5.543 1 98.62 312 VAL B C 1
ATOM 5709 O O . VAL B 1 312 ? -18.281 -12.305 -5.195 1 98.62 312 VAL B O 1
ATOM 5712 N N . GLU B 1 313 ? -19.578 -13.969 -5.93 1 98.44 313 GLU B N 1
ATOM 5713 C CA . GLU B 1 313 ? -20.797 -13.156 -5.988 1 98.44 313 GLU B CA 1
ATOM 5714 C C . GLU B 1 313 ? -21.75 -13.531 -4.859 1 98.44 313 GLU B C 1
ATOM 5716 O O . GLU B 1 313 ? -22.062 -14.703 -4.652 1 98.44 313 GLU B O 1
ATOM 5721 N N . LEU B 1 314 ? -22.188 -12.539 -4.164 1 98.38 314 LEU B N 1
ATOM 5722 C CA . LEU B 1 314 ? -23.297 -12.703 -3.227 1 98.38 314 LEU B CA 1
ATOM 5723 C C . LEU B 1 314 ? -24.609 -12.219 -3.84 1 98.38 314 LEU B C 1
ATOM 5725 O O . LEU B 1 314 ? -24.719 -11.062 -4.25 1 98.38 314 LEU B O 1
ATOM 5729 N N . HIS B 1 315 ? -25.609 -13.117 -3.879 1 97.5 315 HIS B N 1
ATOM 5730 C CA . HIS B 1 315 ? -26.922 -12.797 -4.426 1 97.5 315 HIS B CA 1
ATOM 5731 C C . HIS B 1 315 ? -28.016 -12.977 -3.379 1 97.5 315 HIS B C 1
ATOM 5733 O O . HIS B 1 315 ? -27.844 -13.703 -2.404 1 97.5 315 HIS B O 1
ATOM 5739 N N . GLU B 1 316 ? -29.047 -12.273 -3.598 1 96.38 316 GLU B N 1
ATOM 5740 C CA . GLU B 1 316 ? -30.281 -12.516 -2.881 1 96.38 316 GLU B CA 1
ATOM 5741 C C . GLU B 1 316 ? -31.359 -13.055 -3.816 1 96.38 316 GLU B C 1
ATOM 5743 O O . GLU B 1 316 ? -31.625 -12.469 -4.875 1 96.38 316 GLU B O 1
ATOM 5748 N N . ILE B 1 317 ? -31.906 -14.227 -3.438 1 93.06 317 ILE B N 1
ATOM 5749 C CA . ILE B 1 317 ? -33 -14.875 -4.176 1 93.06 317 ILE B CA 1
ATOM 5750 C C . ILE B 1 317 ? -34.094 -15.266 -3.213 1 93.06 317 ILE B C 1
ATOM 5752 O O . ILE B 1 317 ? -33.906 -16.125 -2.352 1 93.06 317 ILE B O 1
ATOM 5756 N N . GLU B 1 318 ? -35.281 -14.75 -3.438 1 91.12 318 GLU B N 1
ATOM 5757 C CA . GLU B 1 318 ? -36.438 -15.055 -2.588 1 91.12 318 GLU B CA 1
ATOM 5758 C C . GLU B 1 318 ? -36.062 -14.969 -1.109 1 91.12 318 GLU B C 1
ATOM 5760 O O . GLU B 1 318 ? -36.281 -15.914 -0.353 1 91.12 318 GLU B O 1
ATOM 5765 N N . ASN B 1 319 ? -35.375 -13.977 -0.667 1 89.06 319 ASN B N 1
ATOM 5766 C CA . ASN B 1 319 ? -35.031 -13.641 0.706 1 89.06 319 ASN B CA 1
ATOM 5767 C C . ASN B 1 319 ? -33.938 -14.578 1.251 1 89.06 319 ASN B C 1
ATOM 5769 O O . ASN B 1 319 ? -33.75 -14.672 2.465 1 89.06 319 ASN B O 1
ATOM 5773 N N . LYS B 1 320 ? -33.375 -15.352 0.339 1 95.19 320 LYS B N 1
ATOM 5774 C CA . LYS B 1 320 ? -32.219 -16.156 0.69 1 95.19 320 LYS B CA 1
ATOM 5775 C C . LYS B 1 320 ? -30.938 -15.602 0.061 1 95.19 320 LYS B C 1
ATOM 5777 O O . LYS B 1 320 ? -30.984 -15.008 -1.021 1 95.19 320 LYS B O 1
ATOM 5782 N N . HIS B 1 321 ? -29.906 -15.805 0.817 1 97.19 321 HIS B N 1
ATOM 5783 C CA . HIS B 1 321 ? -28.609 -15.359 0.282 1 97.19 321 HIS B CA 1
ATOM 5784 C C . HIS B 1 321 ? -27.828 -16.531 -0.283 1 97.19 321 HIS B C 1
ATOM 5786 O O . HIS B 1 321 ? -27.594 -17.516 0.412 1 97.19 321 HIS B O 1
ATOM 5792 N N . LEU B 1 322 ? -27.438 -16.438 -1.549 1 97.31 322 LEU B N 1
ATOM 5793 C CA . LEU B 1 322 ? -26.703 -17.469 -2.256 1 97.31 322 LEU B CA 1
ATOM 5794 C C . LEU B 1 322 ? -25.391 -16.922 -2.814 1 97.31 322 LEU B C 1
ATOM 5796 O O . LEU B 1 322 ? -25.281 -15.727 -3.078 1 97.31 322 LEU B O 1
ATOM 5800 N N . ILE B 1 323 ? -24.453 -17.844 -2.949 1 97.31 323 ILE B N 1
ATOM 5801 C CA . ILE B 1 323 ? -23.141 -17.484 -3.447 1 97.31 323 ILE B CA 1
ATOM 5802 C C . ILE B 1 323 ? -22.875 -18.188 -4.777 1 97.31 323 ILE B C 1
ATOM 5804 O O . ILE B 1 323 ? -23.281 -19.344 -4.969 1 97.31 323 ILE B O 1
ATOM 5808 N N . LYS B 1 324 ? -22.297 -17.438 -5.672 1 97.19 324 LYS B N 1
ATOM 5809 C CA . LYS B 1 324 ? -21.797 -17.969 -6.938 1 97.19 324 LYS B CA 1
ATOM 5810 C C . LYS B 1 324 ? -20.312 -17.672 -7.125 1 97.19 324 LYS B C 1
ATOM 5812 O O . LYS B 1 324 ? -19.875 -16.547 -6.863 1 97.19 324 LYS B O 1
ATOM 5817 N N . ILE B 1 325 ? -19.547 -18.719 -7.516 1 97.5 325 ILE B N 1
ATOM 5818 C CA . ILE B 1 325 ? -18.109 -18.531 -7.738 1 97.5 325 ILE B CA 1
ATOM 5819 C C . ILE B 1 325 ? -17.812 -18.672 -9.227 1 97.5 325 ILE B C 1
ATOM 5821 O O . ILE B 1 325 ? -18.172 -19.672 -9.852 1 97.5 325 ILE B O 1
ATOM 5825 N N . LEU B 1 326 ? -17.172 -17.672 -9.766 1 97.69 326 LEU B N 1
ATOM 5826 C CA . LEU B 1 326 ? -16.734 -17.672 -11.164 1 97.69 326 LEU B CA 1
ATOM 5827 C C . LEU B 1 326 ? -15.219 -17.594 -11.258 1 97.69 326 LEU B C 1
ATOM 5829 O O . LEU B 1 326 ? -14.555 -17.109 -10.336 1 97.69 326 LEU B O 1
ATOM 5833 N N . TYR B 1 327 ? -14.695 -18.141 -12.406 1 97.12 327 TYR B N 1
ATOM 5834 C CA . TYR B 1 327 ? -13.242 -18.219 -12.516 1 97.12 327 TYR B CA 1
ATOM 5835 C C . TYR B 1 327 ? -12.797 -18.109 -13.961 1 97.12 327 TYR B C 1
ATOM 5837 O O . TYR B 1 327 ? -13.43 -18.656 -14.867 1 97.12 327 TYR B O 1
ATOM 5845 N N . LYS B 1 328 ? -11.789 -17.359 -14.172 1 95.94 328 LYS B N 1
ATOM 5846 C CA . LYS B 1 328 ? -11.023 -17.422 -15.414 1 95.94 328 LYS B CA 1
ATOM 5847 C C . LYS B 1 328 ? -9.539 -17.672 -15.133 1 95.94 328 LYS B C 1
ATOM 5849 O O . LYS B 1 328 ? -8.945 -17.016 -14.273 1 95.94 328 LYS B O 1
ATOM 5854 N N . ASN B 1 329 ? -8.977 -18.531 -15.859 1 96.38 329 ASN B N 1
ATOM 5855 C CA . ASN B 1 329 ? -7.637 -19.016 -15.562 1 96.38 329 ASN B CA 1
ATOM 5856 C C . ASN B 1 329 ? -6.57 -18.016 -15.992 1 96.38 329 ASN B C 1
ATOM 5858 O O . ASN B 1 329 ? -5.441 -18.047 -15.492 1 96.38 329 ASN B O 1
ATOM 5862 N N . ARG B 1 330 ? -6.902 -17.234 -16.938 1 96.88 330 ARG B N 1
ATOM 5863 C CA . ARG B 1 330 ? -5.984 -16.203 -17.422 1 96.88 330 ARG B CA 1
ATOM 5864 C C . ARG B 1 330 ? -6.73 -14.914 -17.75 1 96.88 330 ARG B C 1
ATOM 5866 O O . ARG B 1 330 ? -7.902 -14.953 -18.141 1 96.88 330 ARG B O 1
ATOM 5873 N N . ALA B 1 331 ? -6.043 -13.789 -17.625 1 96.75 331 ALA B N 1
ATOM 5874 C CA . ALA B 1 331 ? -6.664 -12.492 -17.875 1 96.75 331 ALA B CA 1
ATOM 5875 C C . ALA B 1 331 ? -7.258 -12.422 -19.281 1 96.75 331 ALA B C 1
ATOM 5877 O O . ALA B 1 331 ? -8.281 -11.773 -19.5 1 96.75 331 ALA B O 1
ATOM 5878 N N . THR B 1 332 ? -6.668 -13.125 -20.219 1 96 332 THR B N 1
ATOM 5879 C CA . THR B 1 332 ? -7.035 -13 -21.625 1 96 332 THR B CA 1
ATOM 5880 C C . THR B 1 332 ? -8.102 -14.023 -22 1 96 332 THR B C 1
ATOM 5882 O O . THR B 1 332 ? -8.586 -14.039 -23.141 1 96 332 THR B O 1
ATOM 5885 N N . ASP B 1 333 ? -8.461 -14.828 -21.062 1 94.94 333 ASP B N 1
ATOM 5886 C CA . ASP B 1 333 ? -9.5 -15.805 -21.359 1 94.94 333 ASP B CA 1
ATOM 5887 C C . ASP B 1 333 ? -10.828 -15.117 -21.672 1 94.94 333 ASP B C 1
ATOM 5889 O O . ASP B 1 333 ? -11.164 -14.094 -21.062 1 94.94 333 ASP B O 1
ATOM 5893 N N . GLU B 1 334 ? -11.617 -15.539 -22.625 1 89.56 334 GLU B N 1
ATOM 5894 C CA . GLU B 1 334 ? -12.875 -14.922 -23.031 1 89.56 334 GLU B CA 1
ATOM 5895 C C . GLU B 1 334 ? -14.016 -15.312 -22.094 1 89.56 334 GLU B C 1
ATOM 5897 O O . GLU B 1 334 ? -14.938 -14.523 -21.875 1 89.56 334 GLU B O 1
ATOM 5902 N N . GLY B 1 335 ? -13.992 -16.453 -21.453 1 87.5 335 GLY B N 1
ATOM 5903 C CA . GLY B 1 335 ? -15.141 -16.875 -20.656 1 87.5 335 GLY B CA 1
ATOM 5904 C C . GLY B 1 335 ? -14.797 -17.172 -19.219 1 87.5 335 GLY B C 1
ATOM 5905 O O . GLY B 1 335 ? -13.617 -17.219 -18.844 1 87.5 335 GLY B O 1
ATOM 5906 N N . LEU B 1 336 ? -15.938 -17.094 -18.438 1 95.25 336 LEU B N 1
ATOM 5907 C CA . LEU B 1 336 ? -15.852 -17.469 -17.031 1 95.25 336 LEU B CA 1
ATOM 5908 C C . LEU B 1 336 ? -16.406 -18.875 -16.812 1 95.25 336 LEU B C 1
ATOM 5910 O O . LEU B 1 336 ? -17.406 -19.266 -17.438 1 95.25 336 LEU B O 1
ATOM 5914 N N . LYS B 1 337 ? -15.781 -19.562 -16.062 1 94.75 337 LYS B N 1
ATOM 5915 C CA . LYS B 1 337 ? -16.281 -20.875 -15.625 1 94.75 337 LYS B CA 1
ATOM 5916 C C . LYS B 1 337 ? -16.969 -20.766 -14.266 1 94.75 337 LYS B C 1
ATOM 5918 O O . LYS B 1 337 ? -16.5 -20.047 -13.375 1 94.75 337 LYS B O 1
ATOM 5923 N N . VAL B 1 338 ? -18.062 -21.484 -14.141 1 95.94 338 VAL B N 1
ATOM 5924 C CA . VAL B 1 338 ? -18.75 -21.578 -12.859 1 95.94 338 VAL B CA 1
ATOM 5925 C C . VAL B 1 338 ? -18.109 -22.703 -12.031 1 95.94 338 VAL B C 1
ATOM 5927 O O . VAL B 1 338 ? -17.891 -23.812 -12.531 1 95.94 338 VAL B O 1
ATOM 5930 N N . LEU B 1 339 ? -17.797 -22.375 -10.805 1 95.38 339 LEU B N 1
ATOM 5931 C CA . LEU B 1 339 ? -17.203 -23.375 -9.93 1 95.38 339 LEU B CA 1
ATOM 5932 C C . LEU B 1 339 ? -18.219 -23.906 -8.93 1 95.38 339 LEU B C 1
ATOM 5934 O O . LEU B 1 339 ? -19.109 -23.172 -8.484 1 95.38 339 LEU B O 1
ATOM 5938 N N . SER B 1 340 ? -18.047 -25.188 -8.586 1 94.94 340 SER B N 1
ATOM 5939 C CA . SER B 1 340 ? -18.922 -25.828 -7.609 1 94.94 340 SER B CA 1
ATOM 5940 C C . SER B 1 340 ? -18.172 -26.109 -6.301 1 94.94 340 SER B C 1
ATOM 5942 O O . SER B 1 340 ? -17 -26.484 -6.312 1 94.94 340 SER B O 1
ATOM 5944 N N . ILE B 1 341 ? -18.891 -25.906 -5.254 1 95.44 341 ILE B N 1
ATOM 5945 C CA . ILE B 1 341 ? -18.359 -26.203 -3.93 1 95.44 341 ILE B CA 1
ATOM 5946 C C . ILE B 1 341 ? -18.906 -27.531 -3.428 1 95.44 341 ILE B C 1
ATOM 5948 O O . ILE B 1 341 ? -20.125 -27.719 -3.391 1 95.44 341 ILE B O 1
ATOM 5952 N N . ARG B 1 342 ? -18.031 -28.312 -3.01 1 93.38 342 ARG B N 1
ATOM 5953 C CA . ARG B 1 342 ? -18.438 -29.625 -2.523 1 93.38 342 ARG B CA 1
ATOM 5954 C C . ARG B 1 342 ? -19.391 -29.516 -1.345 1 93.38 342 ARG B C 1
ATOM 5956 O O . ARG B 1 342 ? -19.156 -28.734 -0.419 1 93.38 342 ARG B O 1
ATOM 5963 N N . ASP B 1 343 ? -20.516 -30.25 -1.406 1 93.88 343 ASP B N 1
ATOM 5964 C CA . ASP B 1 343 ? -21.5 -30.391 -0.341 1 93.88 343 ASP B CA 1
ATOM 5965 C C . ASP B 1 343 ? -22.328 -29.109 -0.193 1 93.88 343 ASP B C 1
ATOM 5967 O O . ASP B 1 343 ? -23.078 -28.953 0.771 1 93.88 343 ASP B O 1
ATOM 5971 N N . CYS B 1 344 ? -22.172 -28.219 -1.074 1 95.75 344 CYS B N 1
ATOM 5972 C CA . CYS B 1 344 ? -22.953 -26.984 -1.039 1 95.75 344 CYS B CA 1
ATOM 5973 C C . CYS B 1 344 ? -23.734 -26.797 -2.332 1 95.75 344 CYS B C 1
ATOM 5975 O O . CYS B 1 344 ? -24.922 -26.469 -2.299 1 95.75 344 CYS B O 1
ATOM 5977 N N . THR B 1 345 ? -23.031 -26.922 -3.416 1 92.81 345 THR B N 1
ATOM 5978 C CA . THR B 1 345 ? -23.672 -26.812 -4.719 1 92.81 345 THR B CA 1
ATOM 5979 C C . THR B 1 345 ? -24.344 -28.125 -5.09 1 92.81 345 THR B C 1
ATOM 5981 O O . THR B 1 345 ? -23.75 -29.203 -4.988 1 92.81 345 THR B O 1
ATOM 5984 N N . LYS B 1 346 ? -25.625 -27.969 -5.434 1 86.69 346 LYS B N 1
ATOM 5985 C CA . LYS B 1 346 ? -26.344 -29.188 -5.812 1 86.69 346 LYS B CA 1
ATOM 5986 C C . LYS B 1 346 ? -25.75 -29.812 -7.07 1 86.69 346 LYS B C 1
ATOM 5988 O O . LYS B 1 346 ? -25.281 -29.094 -7.961 1 86.69 346 LYS B O 1
ATOM 5993 N N . ASP B 1 347 ? -26.016 -31.062 -7.039 1 78.19 347 ASP B N 1
ATOM 5994 C CA . ASP B 1 347 ? -25.531 -31.797 -8.203 1 78.19 347 ASP B CA 1
ATOM 5995 C C . ASP B 1 347 ? -26.234 -31.328 -9.477 1 78.19 347 ASP B C 1
ATOM 5997 O O . ASP B 1 347 ? -27.438 -31.062 -9.461 1 78.19 347 ASP B O 1
ATOM 6001 N N . ASN B 1 348 ? -25.672 -31.016 -10.508 1 73.25 348 ASN B N 1
ATOM 6002 C CA . ASN B 1 348 ? -26.203 -30.641 -11.812 1 73.25 348 ASN B CA 1
ATOM 6003 C C . ASN B 1 348 ? -26.641 -29.172 -11.836 1 73.25 348 ASN B C 1
ATOM 6005 O O . ASN B 1 348 ? -27.359 -28.75 -12.742 1 73.25 348 ASN B O 1
ATOM 6009 N N . ASP B 1 349 ? -26.406 -28.578 -10.656 1 82.88 349 AS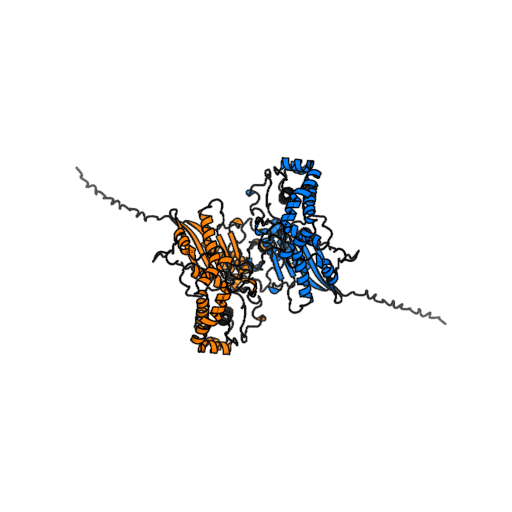P B N 1
ATOM 6010 C CA . ASP B 1 349 ? -26.688 -27.156 -10.695 1 82.88 349 ASP B CA 1
ATOM 6011 C C . ASP B 1 349 ? -25.688 -26.422 -11.586 1 82.88 349 ASP B C 1
ATOM 6013 O O . ASP B 1 349 ? -24.562 -26.109 -11.156 1 82.88 349 ASP B O 1
ATOM 6017 N N . LYS B 1 350 ? -26.172 -26.094 -12.758 1 82.31 350 LYS B N 1
ATOM 6018 C CA . LYS B 1 350 ? -25.312 -25.438 -13.75 1 82.31 350 LYS B CA 1
ATOM 6019 C C . LYS B 1 350 ? -24.969 -24.016 -13.32 1 82.31 350 LYS B C 1
ATOM 6021 O O . LYS B 1 350 ? -23.984 -23.438 -13.789 1 82.31 350 LYS B O 1
ATOM 6026 N N . GLU B 1 351 ? -25.719 -23.516 -12.398 1 86.62 351 GLU B N 1
ATOM 6027 C CA . GLU B 1 351 ? -25.5 -22.141 -11.961 1 86.62 351 GLU B CA 1
ATOM 6028 C C . GLU B 1 351 ? -24.531 -22.078 -10.789 1 86.62 351 GLU B C 1
ATOM 6030 O O . GLU B 1 351 ? -23.984 -21.016 -10.469 1 86.62 351 GLU B O 1
ATOM 6035 N N . GLY B 1 352 ? -24.328 -23.203 -10.156 1 92.81 352 GLY B N 1
ATOM 6036 C CA . GLY B 1 352 ? -23.312 -23.312 -9.125 1 92.81 352 GLY B CA 1
ATOM 6037 C C . GLY B 1 352 ? -23.703 -22.594 -7.84 1 92.81 352 GLY B C 1
ATOM 6038 O O . GLY B 1 352 ? -22.828 -22.094 -7.117 1 92.81 352 GLY B O 1
ATOM 6039 N N . TRP B 1 353 ? -24.984 -22.531 -7.555 1 95.38 353 TRP B N 1
ATOM 6040 C CA . TRP B 1 353 ? -25.453 -21.812 -6.379 1 95.38 353 TRP B CA 1
ATOM 6041 C C . TRP B 1 353 ? -25.094 -22.547 -5.098 1 95.38 353 TRP B C 1
ATOM 6043 O O . TRP B 1 353 ? -25.266 -23.766 -5.016 1 95.38 353 TRP B O 1
ATOM 6053 N N . CYS B 1 354 ? -24.594 -21.812 -4.176 1 97 354 CYS B N 1
ATOM 6054 C CA . CYS B 1 354 ? -24.328 -22.312 -2.83 1 97 354 CYS B CA 1
ATOM 6055 C C . CYS B 1 354 ? -24.969 -21.422 -1.778 1 97 354 CYS B C 1
ATOM 6057 O O . CYS B 1 354 ? -24.719 -20.219 -1.734 1 97 354 CYS B O 1
ATOM 6059 N N . ASP B 1 355 ? -25.812 -22.031 -0.915 1 97.12 355 ASP B N 1
ATOM 6060 C CA . ASP B 1 355 ? -26.453 -21.266 0.158 1 97.12 355 ASP B CA 1
ATOM 6061 C C . ASP B 1 355 ? -25.406 -20.703 1.128 1 97.12 355 ASP B C 1
ATOM 6063 O O . ASP B 1 355 ? -24.516 -21.438 1.573 1 97.12 355 ASP B O 1
ATOM 6067 N N . PHE B 1 356 ? -25.578 -19.5 1.478 1 97.81 356 PHE B N 1
ATOM 6068 C CA . PHE B 1 356 ? -24.578 -18.828 2.295 1 97.81 356 PHE B CA 1
ATOM 6069 C C . PHE B 1 356 ? -24.5 -19.469 3.678 1 97.81 356 PHE B C 1
ATOM 6071 O O . PHE B 1 356 ? -23.391 -19.656 4.211 1 97.81 356 PHE B O 1
ATOM 6078 N N . GLU B 1 357 ? -25.594 -19.75 4.273 1 97.12 357 GLU B N 1
ATOM 6079 C CA . GLU B 1 357 ? -25.609 -20.359 5.602 1 97.12 357 GLU B CA 1
ATOM 6080 C C . GLU B 1 357 ? -24.953 -21.75 5.578 1 97.12 357 GLU B C 1
ATOM 6082 O O . GLU B 1 357 ? -24.234 -22.109 6.512 1 97.12 357 GLU B O 1
ATOM 6087 N N . VAL B 1 358 ? -25.266 -22.453 4.543 1 97.31 358 VAL B N 1
ATOM 6088 C CA . VAL B 1 358 ? -24.672 -23.766 4.383 1 97.31 358 VAL B CA 1
ATOM 6089 C C . VAL B 1 358 ? -23.156 -23.625 4.246 1 97.31 358 VAL B C 1
ATOM 6091 O O . VAL B 1 358 ? -22.391 -24.375 4.883 1 97.31 358 VAL B O 1
ATOM 6094 N N . LEU B 1 359 ? -22.688 -22.703 3.484 1 97.75 359 LEU B N 1
ATOM 6095 C CA . LEU B 1 359 ? -21.25 -22.5 3.279 1 97.75 359 LEU B CA 1
ATOM 6096 C C . LEU B 1 359 ? -20.562 -22.125 4.59 1 97.75 359 LEU B C 1
ATOM 6098 O O . LEU B 1 359 ? -19.484 -22.641 4.891 1 97.75 359 LEU B O 1
ATOM 6102 N N . GLU B 1 360 ? -21.156 -21.188 5.316 1 97.44 360 GLU B N 1
ATOM 6103 C CA . GLU B 1 360 ? -20.578 -20.781 6.598 1 97.44 360 GLU B CA 1
ATOM 6104 C C . GLU B 1 360 ? -20.375 -22 7.512 1 97.44 360 GLU B C 1
ATOM 6106 O O . GLU B 1 360 ? -19.359 -22.109 8.195 1 97.44 360 GLU B O 1
ATOM 6111 N N . THR B 1 361 ? -21.375 -22.859 7.457 1 97.25 361 THR B N 1
ATOM 6112 C CA . THR B 1 361 ? -21.312 -24.062 8.281 1 97.25 361 THR B CA 1
ATOM 6113 C C . THR B 1 361 ? -20.203 -24.984 7.785 1 97.25 361 THR B C 1
ATOM 6115 O O . THR B 1 361 ? -19.422 -25.5 8.586 1 97.25 361 THR B O 1
ATOM 6118 N N . LEU B 1 362 ? -20.141 -25.141 6.512 1 96.31 362 LEU B N 1
ATOM 6119 C CA . LEU B 1 362 ? -19.141 -26.016 5.902 1 96.31 362 LEU B CA 1
ATOM 6120 C C . LEU B 1 362 ? -17.734 -25.516 6.176 1 96.31 362 LEU B C 1
ATOM 6122 O O . LEU B 1 362 ? -16.797 -26.297 6.285 1 96.31 362 LEU B O 1
ATOM 6126 N N . MET B 1 363 ? -17.531 -24.156 6.344 1 96.75 363 MET B N 1
ATOM 6127 C CA . MET B 1 363 ? -16.219 -23.547 6.414 1 96.75 363 MET B CA 1
ATOM 6128 C C . MET B 1 363 ? -15.766 -23.375 7.863 1 96.75 363 MET B C 1
ATOM 6130 O O . MET B 1 363 ? -14.68 -22.875 8.125 1 96.75 363 MET B O 1
ATOM 6134 N N . GLN B 1 364 ? -16.5 -23.797 8.781 1 95.19 364 GLN B N 1
ATOM 6135 C CA . GLN B 1 364 ? -16.234 -23.547 10.195 1 95.19 364 GLN B CA 1
ATOM 6136 C C . GLN B 1 364 ? -14.836 -24.031 10.586 1 95.19 364 GLN B C 1
ATOM 6138 O O . GLN B 1 364 ? -14.141 -23.359 11.352 1 95.19 364 GLN B O 1
ATOM 6143 N N . ASP B 1 365 ? -14.461 -25.156 9.977 1 91.94 365 ASP B N 1
ATOM 6144 C CA . ASP B 1 365 ? -13.164 -25.703 10.336 1 91.94 365 ASP B CA 1
ATOM 6145 C C . ASP B 1 365 ? -12.055 -25.172 9.43 1 91.94 365 ASP B C 1
ATOM 6147 O O . ASP B 1 365 ? -10.867 -25.312 9.734 1 91.94 365 ASP B O 1
ATOM 6151 N N . ALA B 1 366 ? -12.453 -24.547 8.367 1 93.19 366 ALA B N 1
ATOM 6152 C CA . ALA B 1 366 ? -11.469 -24.094 7.379 1 93.19 366 ALA B CA 1
ATOM 6153 C C . ALA B 1 366 ? -11.039 -22.656 7.656 1 93.19 366 ALA B C 1
ATOM 6155 O O . ALA B 1 366 ? -9.953 -22.234 7.242 1 93.19 366 ALA B O 1
ATOM 6156 N N . VAL B 1 367 ? -11.789 -21.891 8.375 1 96.5 367 VAL B N 1
ATOM 6157 C CA . VAL B 1 367 ? -11.508 -20.469 8.594 1 96.5 367 VAL B CA 1
ATOM 6158 C C . VAL B 1 367 ? -10.484 -20.312 9.727 1 96.5 367 VAL B C 1
ATOM 6160 O O . VAL B 1 367 ? -10.422 -21.156 10.625 1 96.5 367 VAL B O 1
ATOM 6163 N N . VAL B 1 368 ? -9.656 -19.312 9.617 1 96.62 368 VAL B N 1
ATOM 6164 C CA . VAL B 1 368 ? -8.695 -18.938 10.648 1 96.62 368 VAL B CA 1
ATOM 6165 C C . VAL B 1 368 ? -9.055 -17.578 11.219 1 96.62 368 VAL B C 1
ATOM 6167 O O . VAL B 1 368 ? -9.039 -16.562 10.508 1 96.62 368 VAL B O 1
ATOM 6170 N N . THR B 1 369 ? -9.375 -17.547 12.508 1 94.88 369 THR B N 1
ATOM 6171 C CA . THR B 1 369 ? -9.734 -16.312 13.18 1 94.88 369 THR B CA 1
ATOM 6172 C C . THR B 1 369 ? -8.594 -15.812 14.055 1 94.88 369 THR B C 1
ATOM 6174 O O . THR B 1 369 ? -8.508 -14.617 14.359 1 94.88 369 THR B O 1
ATOM 6177 N N . ASN B 1 370 ? -7.777 -16.719 14.453 1 94.62 370 ASN B N 1
ATOM 6178 C CA . ASN B 1 370 ? -6.578 -16.422 15.227 1 94.62 370 ASN B CA 1
ATOM 6179 C C . ASN B 1 370 ? -5.336 -17.062 14.617 1 94.62 370 ASN B C 1
ATOM 6181 O O . ASN B 1 370 ? -4.988 -18.203 14.953 1 94.62 370 ASN B O 1
ATOM 6185 N N . TYR B 1 371 ? -4.633 -16.328 13.859 1 94.88 371 TYR B N 1
ATOM 6186 C CA . TYR B 1 371 ? -3.508 -16.812 13.07 1 94.88 371 TYR B CA 1
ATOM 6187 C C . TYR B 1 371 ? -2.4 -17.344 13.977 1 94.88 371 TYR B C 1
ATOM 6189 O O . TYR B 1 371 ? -1.806 -18.391 13.688 1 94.88 371 TYR B O 1
ATOM 6197 N N . ASP B 1 372 ? -2.125 -16.641 15.062 1 92.75 372 ASP B N 1
ATOM 6198 C CA . ASP B 1 372 ? -1.037 -17.031 15.961 1 92.75 372 ASP B CA 1
ATOM 6199 C C . ASP B 1 372 ? -1.314 -18.375 16.625 1 92.75 372 ASP B C 1
ATOM 6201 O O . ASP B 1 372 ? -0.406 -19.188 16.766 1 92.75 372 ASP B O 1
ATOM 6205 N N . GLU B 1 373 ? -2.527 -18.562 16.953 1 93.69 373 GLU B N 1
ATOM 6206 C CA . GLU B 1 373 ? -2.904 -19.828 17.578 1 93.69 373 GLU B CA 1
ATOM 6207 C C . GLU B 1 373 ? -2.777 -20.984 16.594 1 93.69 373 GLU B C 1
ATOM 6209 O O . GLU B 1 373 ? -2.266 -22.047 16.953 1 93.69 373 GLU B O 1
ATOM 6214 N N . GLU B 1 374 ? -3.266 -20.75 15.391 1 93.19 374 GLU B N 1
ATOM 6215 C CA . GLU B 1 374 ? -3.223 -21.797 14.375 1 93.19 374 GLU B CA 1
ATOM 6216 C C . GLU B 1 374 ? -1.788 -22.109 13.961 1 93.19 374 GLU B C 1
ATOM 6218 O O . GLU B 1 374 ? -1.477 -23.25 13.578 1 93.19 374 GLU B O 1
ATOM 6223 N N . CYS B 1 375 ? -0.935 -21.125 14.07 1 92.75 375 CYS B N 1
ATOM 6224 C CA . CYS B 1 375 ? 0.44 -21.234 13.594 1 92.75 375 CYS B CA 1
ATOM 6225 C C . CYS B 1 375 ? 1.362 -21.734 14.703 1 92.75 375 CYS B C 1
ATOM 6227 O O . CYS B 1 375 ? 2.559 -21.922 14.484 1 92.75 375 CYS B O 1
ATOM 6229 N N . TYR B 1 376 ? 0.829 -22.016 15.852 1 91.69 376 TYR B N 1
ATOM 6230 C CA . TYR B 1 376 ? 1.642 -22.406 17 1 91.69 376 TYR B CA 1
ATOM 6231 C C . TYR B 1 376 ? 2.279 -23.766 16.797 1 91.69 376 TYR B C 1
ATOM 6233 O O . TYR B 1 376 ? 1.633 -24.688 16.281 1 91.69 376 TYR B O 1
ATOM 6241 N N . SER B 1 377 ? 3.518 -23.875 17.047 1 90.56 377 SER B N 1
ATOM 6242 C CA . SER B 1 377 ? 4.258 -25.125 17.109 1 90.56 377 SER B CA 1
ATOM 6243 C C . SER B 1 377 ? 4.984 -25.266 18.438 1 90.56 377 SER B C 1
ATOM 6245 O O . SER B 1 377 ? 5.656 -24.344 18.891 1 90.56 377 SER B O 1
ATOM 6247 N N . PRO B 1 378 ? 4.867 -26.406 19.062 1 88.75 378 PRO B N 1
ATOM 6248 C CA . PRO B 1 378 ? 5.574 -26.609 20.328 1 88.75 378 PRO B CA 1
ATOM 6249 C C . PRO B 1 378 ? 7.082 -26.781 20.141 1 88.75 378 PRO B C 1
ATOM 6251 O O . PRO B 1 378 ? 7.848 -26.609 21.094 1 88.75 378 PRO B O 1
ATOM 6254 N N . SER B 1 379 ? 7.453 -27.078 18.984 1 89.38 379 SER B N 1
ATOM 6255 C CA . SER B 1 379 ? 8.844 -27.453 18.75 1 89.38 379 SER B CA 1
ATOM 6256 C C . SER B 1 379 ? 9.648 -26.297 18.188 1 89.38 379 SER B C 1
ATOM 6258 O O . SER B 1 379 ? 10.883 -26.297 18.25 1 89.38 379 SER B O 1
ATOM 6260 N N . ILE B 1 380 ? 9 -25.344 17.578 1 88.88 380 ILE B N 1
ATOM 6261 C CA . ILE B 1 380 ? 9.703 -24.266 16.906 1 88.88 380 ILE B CA 1
ATOM 6262 C C . ILE B 1 380 ? 9.141 -22.922 17.359 1 88.88 380 ILE B C 1
ATOM 6264 O O . ILE B 1 380 ? 7.922 -22.719 17.391 1 88.88 380 ILE B O 1
ATOM 6268 N N . SER B 1 381 ? 10.055 -22.062 17.672 1 86.81 381 SER B N 1
ATOM 6269 C CA . SER B 1 381 ? 9.656 -20.703 18.016 1 86.81 381 SER B CA 1
ATOM 6270 C C . SER B 1 381 ? 9.766 -19.781 16.812 1 86.81 381 SER B C 1
ATOM 6272 O O . SER B 1 381 ? 10.641 -19.953 15.961 1 86.81 381 SER B O 1
ATOM 6274 N N . ALA B 1 382 ? 8.867 -18.734 16.75 1 84.19 382 ALA B N 1
ATOM 6275 C CA . ALA B 1 382 ? 8.875 -17.766 15.664 1 84.19 382 ALA B CA 1
ATOM 6276 C C . ALA B 1 382 ? 10.227 -17.078 15.555 1 84.19 382 ALA B C 1
ATOM 6278 O O . ALA B 1 382 ? 10.688 -16.75 14.453 1 84.19 382 ALA B O 1
ATOM 6279 N N . ALA B 1 383 ? 10.852 -16.875 16.625 1 82.12 383 ALA B N 1
ATOM 6280 C CA . ALA B 1 383 ? 12.125 -16.156 16.672 1 82.12 383 ALA B CA 1
ATOM 6281 C C . ALA B 1 383 ? 13.234 -16.938 15.992 1 82.12 383 ALA B C 1
ATOM 6283 O O . ALA B 1 383 ? 14.242 -16.375 15.578 1 82.12 383 ALA B O 1
ATOM 6284 N N . ASP B 1 384 ? 13.016 -18.172 15.789 1 84.06 384 ASP B N 1
ATOM 6285 C CA . ASP B 1 384 ? 14.039 -19.062 15.242 1 84.06 384 ASP B CA 1
ATOM 6286 C C . ASP B 1 384 ? 13.891 -19.219 13.727 1 84.06 384 ASP B C 1
ATOM 6288 O O . ASP B 1 384 ? 14.688 -19.891 13.086 1 84.06 384 ASP B O 1
ATOM 6292 N N . ILE B 1 385 ? 12.898 -18.656 13.289 1 86 385 ILE B N 1
ATOM 6293 C CA . ILE B 1 385 ? 12.625 -18.812 11.859 1 86 385 ILE B CA 1
ATOM 6294 C C . ILE B 1 385 ? 13.227 -17.641 11.086 1 86 385 ILE B C 1
ATOM 6296 O O . ILE B 1 385 ? 12.969 -16.484 11.406 1 86 385 ILE B O 1
ATOM 6300 N N . PRO B 1 386 ? 14.094 -18.016 10.148 1 75.44 386 PRO B N 1
ATOM 6301 C CA . PRO B 1 386 ? 14.641 -16.938 9.336 1 75.44 386 PRO B CA 1
ATOM 6302 C C . PRO B 1 386 ? 13.57 -16.172 8.562 1 75.44 386 PRO B C 1
ATOM 6304 O O . PRO B 1 386 ? 12.562 -16.75 8.148 1 75.44 386 PRO B O 1
ATOM 6307 N N . ASN B 1 387 ? 13.68 -14.836 8.594 1 62.22 387 ASN B N 1
ATOM 6308 C CA . ASN B 1 387 ? 12.734 -13.977 7.883 1 62.22 387 ASN B CA 1
ATOM 6309 C C . ASN B 1 387 ? 12.852 -14.141 6.371 1 62.22 387 ASN B C 1
ATOM 6311 O O . ASN B 1 387 ? 13.656 -13.461 5.73 1 62.22 387 ASN B O 1
ATOM 6315 N N . GLU B 1 388 ? 12.539 -15.32 5.898 1 57.41 388 GLU B N 1
ATOM 6316 C CA . GLU B 1 388 ? 12.594 -15.438 4.441 1 57.41 388 GLU B CA 1
ATOM 6317 C C . GLU B 1 388 ? 11.227 -15.148 3.818 1 57.41 388 GLU B C 1
ATOM 6319 O O . GLU B 1 388 ? 10.414 -16.062 3.645 1 57.41 388 GLU B O 1
ATOM 6324 N N . ALA B 1 389 ? 10.789 -13.914 3.842 1 52.84 389 ALA B N 1
ATOM 6325 C CA . ALA B 1 389 ? 9.477 -13.508 3.342 1 52.84 389 ALA B CA 1
ATOM 6326 C C . ALA B 1 389 ? 9.422 -13.57 1.818 1 52.84 389 ALA B C 1
ATOM 6328 O O . ALA B 1 389 ? 10.18 -12.875 1.135 1 52.84 389 ALA B O 1
ATOM 6329 N N . SER B 1 390 ? 9.281 -14.883 1.083 1 58.66 390 SER B N 1
ATOM 6330 C CA . SER B 1 390 ? 9.172 -14.828 -0.371 1 58.66 390 SER B CA 1
ATOM 6331 C C . SER B 1 390 ? 7.785 -15.266 -0.835 1 58.66 390 SER B C 1
ATOM 6333 O O . SER B 1 390 ? 7.188 -16.172 -0.25 1 58.66 390 SER B O 1
ATOM 6335 N N . CYS B 1 391 ? 7.012 -14.266 -1.355 1 66 391 CYS B N 1
ATOM 6336 C CA . CYS B 1 391 ? 5.801 -14.688 -2.049 1 66 391 CYS B CA 1
ATOM 6337 C C . CYS B 1 391 ? 6.02 -14.727 -3.557 1 66 391 CYS B C 1
ATOM 6339 O O . CYS B 1 391 ? 6.766 -13.906 -4.098 1 66 391 CYS B O 1
#

Foldseek 3Di:
DPPPPPPPPPPPPPPPPPPPPVPFFDWDFQAKEKEWEFFFFAAQDAFDQPPCRDCVNPVQGHRAQDPVRLVLLLVLLLVVQVVCPPQQDQADDLLQEAAEEEPDNRLQSSSQSSVLNNHFDDDPQLPDPVDPCSNRGDDDDHHYDYLCGPQAFLNNNFFQQLVVLQVCCLVPVQVVLCVVCVVVVVLCCVNRVDPCSDLCVLVNVQSNVVSCVVVVHDDDPSCVVQPDPNSQVSNCVSVCVSCVDLLNLLRLHQANVVVVLVLVVCCLVVVPPRNYHYYYYRHHLSNVQSCCVLQQWDGDPDRQHHTKMWMWTWIDGPNFIKIWIWIDSYSPDPDIATIEGPPAADDPPRRRIGGSVRSCVVNVVRHDPDSRVSSDDPVDDSVPDPSPRDD/DPPPDPPPPPPPPPPPPPPPPVPFFDWDFQAKEKEWEFFFFAAQDAFDQPPCRDCVNPVQGHRAQDPVRLVLLLVLLLVVQVVCPPQQDQADDLLQEAAEEEPDNRLQSSSQSSVLNNHFDDDPQLPDPVDPCSNRGDDDDHHYDYLCGPQAFLNNNFFQQLVVLQVCCLVPVQVVLCVVCVVVVVLCCVNRVDPCSDLCVLVNVQSNVVSCVVVPHDDDPSCVVQPDPNSQVSNCVSVCVSCVDLLNLLRLHQANVVVVLVLVVCCLVVVPPRNYHYYYYRHHLSNVQSCCVLQQWDGDPDRQHHTKMWMWTWIDGPNFIKIWIWIDSYSPDPDIATIEGPPAADDPPRRRIGGSVRSCVVNVVSHDPDSRVSSDDPVDDSVPDPSPRDD

Radius of gyration: 32.28 Å; Cα contacts (8 Å, |Δi|>4): 1332; chains: 2; bounding box: 158×108×82 Å

Nearest PDB structures (foldseek):
  1rpt-assembly1_A-2  TM=9.011E-01  e=7.006E-27  Rattus norvegicus
  8xj4-assembly1_A  TM=8.706E-01  e=4.742E-25  Homo sapiens
  3it0-assembly1_A  TM=8.691E-01  e=8.683E-21  Francisella tularensis subsp. holarctica LVS
  4e3w-assembly1_B  TM=8.720E-01  e=1.378E-20  Francisella tularensis subsp. holarctica LVS
  3it3-assembly1_A  TM=8.373E-01  e=1.301E-20  Francisella tularensis subsp. holarctica LVS

Sequence (782 aa):
MASCLGVVFLAIFSAFFPFQTGHGAEPTLKFLSFIHRHGERAPIETYPTDPYKNDSYWPEGREELLRVGKVNMHNLGRFIRARYDGFIPRKYKATDLLVRSTATNRAIMSAQLVLSGLYPPHDEQVWDRDIWVAKFWQPIPVQVLAPSIDDMLCVSRVCPLLYEDRKNFTGGPYQDIREENQEVITYIQNHTGLDFKSDSDIGIVYDNLLIEEEQGLKLPEWTKKVWPDTVISLYRRVSVALKKNPTYTKINSGVLINDLLTTMRKKINETESFNRFFNLYAAHDTTILGLWRGLGIKEPESWPSFGALFIVELHEIENKHLIKILYKNRATDEGLKVLSIRDCTKDNDKEGWCDFEVLETLMQDAVVTNYDEECYSPSISAADIPNEASCMASCLGVVFLAIFSAFFPFQTGHGAEPTLKFLSFIHRHGERAPIETYPTDPYKNDSYWPEGREELLRVGKVNMHNLGRFIRARYDGFIPRKYKATDLLVRSTATNRAIMSAQLVLSGLYPPHDEQVWDRDIWVAKFWQPIPVQVLAPSIDDMLCVSRVCPLLYEDRKNFTGGPYQDIREENQEVITYIQNHTGLDFKSDSDIGIVYDNLLIEEEQGLKLPEWTKKVWPDTVISLYRRVSVALKKNPTYTKINSGVLINDLLTTMRKKINETESFNRFFNLYAAHDTTILGLWRGLGIKEPESWPSFGALFIVELHEIENKHLIKILYKNRATDEGLKVLSIRDCTKDNDKEGWCDFEVLETLMQDAVVTNYDEECYSPSISAADIPNEASC

Solvent-accessible surface area (backbone atoms only — not comparable to full-atom values): 41994 Å² total; per-residue (Å²): 134,86,79,75,78,76,79,76,80,76,76,78,76,73,75,75,66,73,75,70,62,78,75,69,66,72,72,39,84,66,38,38,36,41,40,27,21,24,34,40,44,37,53,76,57,76,50,80,58,46,93,67,62,51,63,84,77,34,83,61,33,73,41,24,49,34,52,69,14,50,50,40,24,21,47,37,12,36,49,52,37,62,74,39,56,86,74,56,70,71,69,86,47,70,64,38,46,47,42,40,19,33,68,50,54,26,16,36,28,27,45,51,26,21,46,46,34,46,38,42,32,53,77,87,49,32,49,33,92,88,38,72,42,25,53,39,38,59,79,69,57,60,44,31,38,44,49,81,71,15,51,38,51,65,43,35,24,88,35,31,34,57,52,52,51,50,53,51,35,57,74,37,63,48,47,52,53,45,63,76,39,40,72,63,49,51,54,50,26,73,66,29,66,49,82,65,80,49,87,59,44,54,50,40,52,47,48,39,54,52,45,39,48,74,70,69,44,85,73,63,77,76,42,68,81,38,57,63,62,57,47,51,50,53,36,46,54,54,57,45,63,64,49,66,38,65,67,47,29,31,59,46,16,5,32,41,52,37,49,54,52,53,52,50,50,42,43,70,74,32,56,84,77,46,68,46,46,34,38,39,36,23,34,39,50,67,37,53,52,22,47,34,56,54,58,44,26,75,76,69,95,58,78,60,35,49,26,13,37,41,37,40,36,35,27,39,39,86,94,35,54,32,31,35,39,39,36,26,54,29,38,83,52,90,62,72,40,71,43,52,34,65,94,46,27,54,86,87,45,82,73,17,51,21,46,44,70,56,46,56,60,72,35,61,83,36,41,40,91,49,63,68,70,73,24,56,37,96,86,43,56,66,89,74,50,77,90,72,66,72,118,133,87,77,76,83,75,79,77,80,77,77,76,75,74,75,75,65,71,74,70,64,78,75,66,69,70,71,39,82,65,37,38,37,40,40,26,22,24,34,40,45,36,52,76,57,75,51,78,60,44,90,69,63,53,62,84,77,34,83,61,33,73,42,23,51,34,52,68,14,51,49,40,23,21,48,38,12,37,50,53,37,63,74,38,56,87,73,56,69,68,69,86,47,71,66,38,46,47,44,41,17,35,66,50,55,28,17,36,28,27,44,50,26,21,44,46,34,46,38,43,32,54,77,87,49,32,50,33,93,88,38,71,41,25,53,40,38,56,77,70,58,61,43,31,38,44,50,81,71,15,51,38,51,66,42,37,25,87,35,31,35,57,52,51,50,51,54,51,33,58,73,38,63,47,47,53,52,45,63,77,40,41,69,63,48,51,53,49,26,74,65,29,67,49,83,66,81,48,85,59,43,54,49,39,51,48,49,39,54,51,44,38,49,74,70,71,44,86,72,63,79,76,44,69,82,38,56,61,63,55,46,51,51,52,34,46,52,55,56,45,60,64,51,64,38,64,66,49,27,31,59,45,17,5,31,42,52,35,50,55,53,52,51,52,50,44,43,70,71,32,56,84,78,45,69,45,44,33,39,40,36,22,33,39,48,68,37,54,52,23,45,33,57,54,58,45,25,75,76,68,92,59,80,59,37,50,25,13,36,42,37,41,37,35,26,39,38,87,94,36,53,32,31,33,38,38,35,27,53,31,38,82,52,90,60,73,42,71,43,52,34,65,96,46,26,55,86,87,45,82,73,16,51,21,46,45,71,58,46,56,62,71,36,62,82,35,42,41,90,51,64,68,69,73,23,56,36,96,87,42,56,66,88,73,50,77,89,71,65,72,117

InterPro domains:
  IPR000560 Histidine phosphatase superfamily, clade-2 [PF00328] (28-327)
  IPR000560 Histidine phosphatase superfamily, clade-2 [cd07061] (28-327)
  IPR029033 Histidine phosphatase superfamily [G3DSA:3.40.50.1240] (28-382)
  IPR029033 Histidine phosphatase superfamily [SSF53254] (28-376)
  IPR033379 Histidine acid phosphatase active site [PS00616] (29-43)
  IPR050645 Histidine Acid Phosphatase [PTHR11567] (25-377)

Organism: Bemisia tabaci (NCBI:txid7038)